Protein AF-A0A927U8P6-F1 (afdb_monomer_lite)

Foldseek 3Di:
DADPQLRDDDPPQQQADLQAGHGDDDDDDDDDDDDDDDDDPCPVVVVVVVCVVPPDDDDDDDDDDDDDDDDDDDDQDDQADPQPDLQSQLVVLCQCPDPPDDFAEFQLQPLPDAFDDQDQQDAADCQQVCQQLLNHDDDPAHHLLQFDWFKAWGAYPRPRWIWIKIFGAGPVLRDRQKIWTWTQDPVAIWIKIWGADSVRDTAKIWTDGANDDDDNPPRPADATWMFGDDRRHTQWIWGHDPNDIAIEGSHDNNLVSNCSYSCNVRYHYLVNDDPVVVVVVNVVSSRVSSSSVSCRVSVSPDWGKAKEKAFEAAPVRQGDWFWKKWKAFQVNPHTSDIDTAHPRRMDMGIGTAHQGFMKIWTGDPQWDIAIFGGFTGHRQHRYTYTFHHYTAGDDQFWAKEKEWEFAQQACDPVNQHGQGQAFKKKFKAAHHPPPPDDGPDIDTAHRRNMDIDTGGAHKIWIWIGGPQWFTDIDIDGTYRVPHYHYAYYHTYGQADAQKKKKKKWWAQPPQFKKKWKWKDDSPDIDIDIDVRQDDPQQKGWRFGGNGHGDITMIMRNHHDLNMKMWMKMFQCSCVVVVVQQDQRQQVGQIKMWMAHNVHTDDMGTQHHPGRARMFGAWMHHSNDIGGPGDGHTVVSCLVPPPPPVDPPSVVVVLVVVCVVDDDNVVSCVVCVVVFPDKFKFWDDPDPPDAIKIKIKTKHWDDDPPRWIKIKIWIWIWQQDPVPGIDDIDIDIDIGTDDDDDKFWFWDDDPNWIWTDIDGDQKTWIFTDDPRDTDQQIAIAHDPDPDGARDGPPDRDPPDDPPVCSVVRVVRTDGTDTDDPVVCVVVVVVD

pLDDT: mean 74.78, std 23.58, range [19.05, 98.75]

Radius of gyration: 33.32 Å; chains: 1; bounding box: 69×100×80 Å

Structure (mmCIF, N/CA/C/O backbone):
data_AF-A0A927U8P6-F1
#
_entry.id   AF-A0A927U8P6-F1
#
loop_
_atom_site.group_PDB
_atom_site.id
_atom_site.type_symbol
_atom_site.label_atom_id
_atom_site.label_alt_id
_atom_site.label_comp_id
_atom_site.label_asym_id
_atom_site.label_entity_id
_atom_site.label_seq_id
_atom_site.pdbx_PDB_ins_code
_atom_site.Cartn_x
_atom_site.Cartn_y
_atom_site.Cartn_z
_atom_site.occupancy
_atom_site.B_iso_or_equiv
_atom_site.auth_seq_id
_atom_site.auth_comp_id
_atom_site.auth_asym_id
_atom_site.auth_atom_id
_atom_site.pdbx_PDB_model_num
ATOM 1 N N . MET A 1 1 ? -8.344 13.159 -35.540 1.00 56.97 1 MET A N 1
ATOM 2 C CA . MET A 1 1 ? -7.577 14.109 -34.698 1.00 56.97 1 MET A CA 1
ATOM 3 C C . MET A 1 1 ? -6.263 14.497 -35.380 1.00 56.97 1 MET A C 1
ATOM 5 O O . MET A 1 1 ? -5.858 13.818 -36.327 1.00 56.97 1 MET A O 1
ATOM 9 N N . TYR A 1 2 ? -5.598 15.575 -34.954 1.00 58.34 2 TYR A N 1
ATOM 10 C CA . TYR A 1 2 ? -4.296 15.977 -35.505 1.00 58.34 2 TYR A CA 1
ATOM 11 C C . TYR A 1 2 ? -3.260 16.134 -34.399 1.00 58.34 2 TYR A C 1
ATOM 13 O O . TYR A 1 2 ? -3.566 16.566 -33.290 1.00 58.34 2 TYR A O 1
ATOM 21 N N . CYS A 1 3 ? -2.012 15.789 -34.698 1.00 52.09 3 CYS A N 1
ATOM 22 C CA . CYS A 1 3 ? -0.948 16.042 -33.747 1.00 52.09 3 CYS A CA 1
ATOM 23 C C . CYS A 1 3 ? -0.415 17.452 -33.926 1.00 52.09 3 CYS A C 1
ATOM 25 O O . CYS A 1 3 ? 0.186 17.761 -34.957 1.00 52.09 3 CYS A O 1
ATOM 27 N N . LYS A 1 4 ? -0.539 18.280 -32.890 1.00 48.00 4 LYS A N 1
ATOM 28 C CA . LYS A 1 4 ? 0.074 19.616 -32.854 1.00 48.00 4 LYS A CA 1
ATOM 29 C C . LYS A 1 4 ? 1.598 19.594 -32.981 1.00 48.00 4 LYS A C 1
ATOM 31 O O . LYS A 1 4 ? 2.191 20.590 -33.376 1.00 48.00 4 LYS A O 1
ATOM 36 N N . LYS A 1 5 ? 2.213 18.453 -32.669 1.00 43.34 5 LYS A N 1
ATOM 37 C CA . LYS A 1 5 ? 3.662 18.268 -32.575 1.00 43.34 5 LYS A CA 1
ATOM 38 C C . LYS A 1 5 ? 4.263 17.637 -33.834 1.00 43.34 5 LYS A C 1
ATOM 40 O O . LYS A 1 5 ? 5.223 18.170 -34.375 1.00 43.34 5 LYS A O 1
ATOM 45 N N . CYS A 1 6 ? 3.663 16.545 -34.325 1.00 50.97 6 CYS A N 1
ATOM 46 C CA . CYS A 1 6 ? 4.098 15.826 -35.530 1.00 50.97 6 CYS A CA 1
ATOM 47 C C . CYS A 1 6 ? 3.414 16.309 -36.829 1.00 50.97 6 CYS A C 1
ATOM 49 O O . CYS A 1 6 ? 3.871 16.013 -37.928 1.00 50.97 6 CYS A O 1
ATOM 51 N N . GLY A 1 7 ? 2.295 17.041 -36.735 1.00 49.44 7 GLY A N 1
ATOM 52 C CA . GLY A 1 7 ? 1.521 17.540 -37.883 1.00 49.44 7 GLY A CA 1
ATOM 53 C C . GLY A 1 7 ? 0.723 16.474 -38.650 1.00 49.44 7 GLY A C 1
ATOM 54 O O . GLY A 1 7 ? 0.033 16.798 -39.618 1.00 49.44 7 GLY A O 1
ATOM 55 N N . LYS A 1 8 ? 0.802 15.205 -38.237 1.00 56.25 8 LYS A N 1
ATOM 56 C CA . LYS A 1 8 ? 0.163 14.058 -38.892 1.00 56.25 8 LYS A CA 1
ATOM 57 C C . LYS A 1 8 ? -1.290 13.903 -38.428 1.00 56.25 8 LYS A C 1
ATOM 59 O O . LYS A 1 8 ? -1.623 14.193 -37.276 1.00 56.25 8 LYS A O 1
ATOM 64 N N . GLN A 1 9 ? -2.156 13.470 -39.342 1.00 65.38 9 GLN A N 1
ATOM 65 C CA . GLN A 1 9 ? -3.569 13.217 -39.064 1.00 65.38 9 GLN A CA 1
ATOM 66 C C . GLN A 1 9 ? -3.793 11.753 -38.715 1.00 65.38 9 GLN A C 1
ATOM 68 O O . GLN A 1 9 ? -3.277 10.863 -39.392 1.00 65.38 9 GLN A O 1
ATOM 73 N N . TYR A 1 10 ? -4.620 11.533 -37.703 1.00 62.50 10 TYR A N 1
ATOM 74 C CA . TYR A 1 10 ? -4.965 10.214 -37.203 1.00 62.50 10 TYR A CA 1
ATOM 75 C C . TYR A 1 10 ? -6.488 10.023 -37.173 1.00 62.50 10 TYR A C 1
ATOM 77 O O . TYR A 1 10 ? -7.231 11.010 -37.048 1.00 62.50 10 TYR A O 1
ATOM 85 N N . PRO A 1 11 ? -6.966 8.770 -37.289 1.00 63.88 11 PRO A N 1
ATOM 86 C CA . PRO A 1 11 ? -8.355 8.408 -37.019 1.00 63.88 11 PRO A CA 1
ATOM 87 C C . PRO A 1 11 ? -8.837 8.897 -35.637 1.00 63.88 11 PRO A C 1
ATOM 89 O O . PRO A 1 11 ? -8.037 9.210 -34.760 1.00 63.88 11 PRO A O 1
ATOM 92 N N . ASN A 1 12 ? -10.153 9.044 -35.458 1.00 51.56 12 ASN A N 1
ATOM 93 C CA . ASN A 1 12 ? -10.742 9.689 -34.269 1.00 51.56 12 ASN A CA 1
ATOM 94 C C . ASN A 1 12 ? -10.717 8.833 -32.990 1.00 51.56 12 ASN A C 1
ATOM 96 O O . ASN A 1 12 ? -11.132 9.305 -31.942 1.00 51.56 12 ASN A O 1
ATOM 100 N N . ASP A 1 13 ? -10.258 7.595 -33.078 1.00 54.25 13 ASP A N 1
ATOM 101 C CA . ASP A 1 13 ? -10.057 6.645 -31.984 1.00 54.25 13 ASP A CA 1
ATOM 102 C C . ASP A 1 13 ? -8.613 6.638 -31.455 1.00 54.25 13 ASP A C 1
ATOM 104 O O . ASP A 1 13 ? -8.357 6.111 -30.377 1.00 54.25 13 ASP A O 1
ATOM 108 N N . VAL A 1 14 ? -7.674 7.268 -32.167 1.00 46.75 14 VAL A N 1
ATOM 109 C CA . VAL A 1 14 ? -6.265 7.351 -31.764 1.00 46.75 14 VAL A CA 1
ATOM 110 C C . VAL A 1 14 ? -6.060 8.599 -30.909 1.00 46.75 14 VAL A C 1
ATOM 112 O O . VAL A 1 14 ? -6.163 9.710 -31.422 1.00 46.75 14 VAL A O 1
ATOM 115 N N . LYS A 1 15 ? -5.771 8.432 -29.613 1.00 48.88 15 LYS A N 1
ATOM 116 C CA . LYS A 1 15 ? -5.637 9.541 -28.646 1.00 48.88 15 LYS A CA 1
ATOM 117 C C . LYS A 1 15 ? -4.258 10.212 -28.641 1.00 48.88 15 LYS A C 1
ATOM 119 O O . LYS A 1 15 ? -4.151 11.356 -28.212 1.00 48.88 15 LYS A O 1
ATOM 124 N N . PHE A 1 16 ? -3.220 9.549 -29.161 1.00 46.66 16 PHE A N 1
ATOM 125 C CA . PHE A 1 16 ? -1.836 10.045 -29.197 1.00 46.66 16 PHE A CA 1
ATOM 126 C C . PHE A 1 16 ? -1.173 9.803 -30.568 1.00 46.66 16 PHE A C 1
ATOM 128 O O . PHE A 1 16 ? -1.483 8.839 -31.255 1.00 46.66 16 PHE A O 1
ATOM 135 N N . CYS A 1 17 ? -0.249 10.667 -31.008 1.00 50.19 17 CYS A N 1
ATOM 136 C CA . CYS A 1 17 ? 0.481 10.457 -32.275 1.00 50.19 17 CYS A CA 1
ATOM 137 C C . CYS A 1 17 ? 1.363 9.199 -32.170 1.00 50.19 17 CYS A C 1
ATOM 139 O O . CYS A 1 17 ? 2.323 9.214 -31.406 1.00 50.19 17 CYS A O 1
ATOM 141 N N . GLY A 1 18 ? 1.113 8.162 -32.978 1.00 44.88 18 GLY A N 1
ATOM 142 C CA . GLY A 1 18 ? 1.903 6.915 -32.982 1.00 44.88 18 GLY A CA 1
ATOM 143 C C . GLY A 1 18 ? 3.399 7.087 -33.305 1.00 44.88 18 GLY A C 1
ATOM 144 O O . GLY A 1 18 ? 4.202 6.201 -33.025 1.00 44.88 18 GLY A O 1
ATOM 145 N N . ASP A 1 19 ? 3.795 8.243 -33.846 1.00 50.22 19 ASP A N 1
ATOM 146 C CA . ASP A 1 19 ? 5.206 8.581 -34.069 1.00 50.22 19 ASP A CA 1
ATOM 147 C C . ASP A 1 19 ? 5.836 9.335 -32.881 1.00 50.22 19 ASP A C 1
ATOM 149 O O . ASP A 1 19 ? 7.020 9.164 -32.591 1.00 50.22 19 ASP A O 1
ATOM 153 N N . CYS A 1 20 ? 5.077 10.199 -32.192 1.00 42.50 20 CYS A N 1
ATOM 154 C CA . CYS A 1 20 ? 5.625 11.183 -31.247 1.00 42.50 20 CYS A CA 1
ATOM 155 C C . CYS A 1 20 ? 5.067 11.120 -29.820 1.00 42.50 20 CYS A C 1
ATOM 157 O O . CYS A 1 20 ? 5.555 11.852 -28.962 1.00 42.50 20 CYS A O 1
ATOM 159 N N . GLY A 1 21 ? 4.046 10.300 -29.577 1.00 42.56 21 GLY A N 1
ATOM 160 C CA . GLY A 1 21 ? 3.464 10.040 -28.262 1.00 42.56 21 GLY A CA 1
ATOM 161 C C . GLY A 1 21 ? 2.730 11.213 -27.613 1.00 42.56 21 GLY A C 1
ATOM 162 O O . GLY A 1 21 ? 2.592 11.212 -26.401 1.00 42.56 21 GLY A O 1
ATOM 163 N N . VAL A 1 22 ? 2.294 12.225 -28.373 1.00 44.09 22 VAL A N 1
ATOM 164 C CA . VAL A 1 22 ? 1.623 13.423 -27.819 1.00 44.09 22 VAL A CA 1
ATOM 165 C C . VAL A 1 22 ? 0.121 13.382 -28.046 1.00 44.09 22 VAL A C 1
ATOM 167 O O . VAL A 1 22 ? -0.271 12.931 -29.131 1.00 44.09 22 VAL A O 1
ATOM 170 N N . PRO A 1 23 ? -0.688 13.862 -27.072 1.00 43.22 23 PRO A N 1
ATOM 171 C CA . PRO A 1 23 ? -2.134 13.912 -27.194 1.00 43.22 23 PRO A CA 1
ATOM 172 C C . PRO A 1 23 ? -2.559 14.575 -28.499 1.00 43.22 23 PRO A C 1
ATOM 174 O O . PRO A 1 23 ? -2.016 15.602 -28.922 1.00 43.22 23 PRO A O 1
ATOM 177 N N . LEU A 1 24 ? -3.508 13.947 -29.173 1.00 50.47 24 LEU A N 1
ATOM 178 C CA . LEU A 1 24 ? -4.101 14.465 -30.389 1.00 50.47 24 LEU A CA 1
ATOM 179 C C . LEU A 1 24 ? -5.310 15.312 -29.989 1.00 50.47 24 LEU A C 1
ATOM 181 O O . LEU A 1 24 ? -6.199 14.838 -29.293 1.00 50.47 24 LEU A O 1
ATOM 185 N N . GLU A 1 25 ? -5.337 16.571 -30.417 1.00 47.31 25 GLU A N 1
ATOM 186 C CA . GLU A 1 25 ? -6.424 17.497 -30.085 1.00 47.31 25 GLU A CA 1
ATOM 187 C C . GLU A 1 25 ? -7.415 17.651 -31.253 1.00 47.31 25 GLU A C 1
ATOM 189 O O . GLU A 1 25 ? -7.104 17.347 -32.417 1.00 47.31 25 GLU A O 1
ATOM 194 N N . GLU A 1 26 ? -8.622 18.136 -30.947 1.00 45.25 26 GLU A N 1
ATOM 195 C CA . GLU A 1 26 ? -9.594 18.578 -31.951 1.00 45.25 26 GLU A CA 1
ATOM 196 C C . GLU A 1 26 ? -9.205 19.955 -32.531 1.00 45.25 26 GLU A C 1
ATOM 198 O O . GLU A 1 26 ? -8.632 20.805 -31.853 1.00 45.25 26 GLU A O 1
ATOM 203 N N . ASP A 1 27 ? -9.463 20.151 -33.829 1.00 39.69 27 ASP A N 1
ATOM 204 C CA . ASP A 1 27 ? -8.946 21.249 -34.661 1.00 39.69 27 ASP A CA 1
ATOM 205 C C . ASP A 1 27 ? -9.101 22.661 -34.049 1.00 39.69 27 ASP A C 1
ATOM 207 O O . ASP A 1 27 ? -10.192 23.236 -34.057 1.00 39.69 27 ASP A O 1
ATOM 211 N N . VAL A 1 28 ? -7.978 23.302 -33.685 1.00 31.88 28 VAL A N 1
ATOM 212 C CA . VAL A 1 28 ? -7.881 24.770 -33.574 1.00 31.88 28 VAL A CA 1
ATOM 213 C C . VAL A 1 28 ? -6.595 25.261 -34.246 1.00 31.88 28 VAL A C 1
ATOM 215 O O . VAL A 1 28 ? -5.476 25.032 -33.794 1.00 31.88 28 VAL A O 1
ATOM 218 N N . VAL A 1 29 ? -6.765 25.955 -35.372 1.00 33.97 29 VAL A N 1
ATOM 219 C CA . VAL A 1 29 ? -5.683 26.529 -36.179 1.00 33.97 29 VAL A CA 1
ATOM 220 C C . VAL A 1 29 ? -5.138 27.797 -35.515 1.00 33.97 29 VAL A C 1
ATOM 222 O O . VAL A 1 29 ? -5.852 28.793 -35.429 1.00 33.97 29 VAL A O 1
ATOM 225 N N . ALA A 1 30 ? -3.848 27.820 -35.168 1.00 24.55 30 ALA A N 1
ATOM 226 C CA . ALA A 1 30 ? -3.101 29.065 -34.982 1.00 24.55 30 ALA A CA 1
ATOM 227 C C . ALA A 1 30 ? -1.626 28.905 -35.387 1.00 24.55 30 ALA A C 1
ATOM 229 O O . ALA A 1 30 ? -0.916 28.009 -34.946 1.00 24.55 30 ALA A O 1
ATOM 230 N N . SER A 1 31 ? -1.178 29.792 -36.274 1.00 29.66 31 SER A N 1
ATOM 231 C CA . SER A 1 31 ? 0.186 29.899 -36.799 1.00 29.66 31 SER A CA 1
ATOM 232 C C . SER A 1 31 ? 1.056 30.834 -35.956 1.00 29.66 31 SER A C 1
ATOM 234 O O . SER A 1 31 ? 0.548 31.892 -35.581 1.00 29.66 31 SER A O 1
ATOM 236 N N . LYS A 1 32 ? 2.373 30.578 -35.851 1.00 24.12 32 LYS A N 1
ATOM 237 C CA . LYS A 1 32 ? 3.431 31.616 -35.953 1.00 24.12 32 LYS A CA 1
ATOM 238 C C . LYS A 1 32 ? 4.859 31.037 -36.049 1.00 24.12 32 LYS A C 1
ATOM 240 O O . LYS A 1 32 ? 5.194 30.056 -35.404 1.00 24.12 32 LYS A O 1
ATOM 245 N N . HIS A 1 33 ? 5.672 31.685 -36.893 1.00 20.81 33 HIS A N 1
ATOM 246 C CA . HIS A 1 33 ? 7.146 31.635 -36.964 1.00 20.81 33 HIS A CA 1
ATOM 247 C C . HIS A 1 33 ? 7.775 32.325 -35.726 1.00 20.81 33 HIS A C 1
ATOM 249 O O . HIS A 1 33 ? 7.096 33.151 -35.125 1.00 20.81 33 HIS A O 1
ATOM 255 N N . PHE A 1 34 ? 9.039 32.112 -35.315 1.00 19.98 34 PHE A N 1
ATOM 256 C CA . PHE A 1 34 ? 10.307 32.502 -35.986 1.00 19.98 34 PHE A CA 1
ATOM 257 C C . PHE A 1 34 ? 11.552 32.014 -35.158 1.00 19.98 34 PHE A C 1
ATOM 259 O O . PHE A 1 34 ? 11.358 31.180 -34.285 1.00 19.98 34 PHE A O 1
ATOM 266 N N . PRO A 1 35 ? 12.827 32.383 -35.457 1.00 30.12 35 PRO A N 1
ATOM 267 C CA . PRO A 1 35 ? 13.990 31.477 -35.461 1.00 30.12 35 PRO A CA 1
ATOM 268 C C . PRO A 1 35 ? 14.950 31.654 -34.258 1.00 30.12 35 PRO A C 1
ATOM 270 O O . PRO A 1 35 ? 14.860 32.653 -33.566 1.00 30.12 35 PRO A O 1
ATOM 273 N N . PHE A 1 36 ? 15.980 30.806 -34.112 1.00 19.05 36 PHE A N 1
ATOM 274 C CA . PHE A 1 36 ? 17.396 31.235 -34.098 1.00 19.05 36 PHE A CA 1
ATOM 275 C C . PHE A 1 36 ? 18.375 30.047 -34.088 1.00 19.05 36 PHE A C 1
ATOM 277 O O . PHE A 1 36 ? 18.051 28.930 -33.706 1.00 19.05 36 PHE A O 1
ATOM 284 N N . LYS A 1 37 ? 19.582 30.318 -34.593 1.00 27.33 37 LYS A N 1
ATOM 285 C CA . LYS A 1 37 ? 20.717 29.395 -34.717 1.00 27.33 37 LYS A CA 1
ATOM 286 C C . LYS A 1 37 ? 21.299 29.029 -33.354 1.00 27.33 37 LYS A C 1
ATOM 288 O O . LYS A 1 37 ? 21.588 29.931 -32.576 1.00 27.33 37 LYS A O 1
ATOM 293 N N . ILE A 1 38 ? 21.681 27.764 -33.193 1.00 21.92 38 ILE A N 1
ATOM 294 C CA . ILE A 1 38 ? 22.676 27.340 -32.206 1.00 21.92 38 ILE A CA 1
ATOM 295 C C . ILE A 1 38 ? 23.774 26.528 -32.906 1.00 21.92 38 ILE A C 1
ATOM 297 O O . ILE A 1 38 ? 23.523 25.670 -33.751 1.00 21.92 38 ILE A O 1
ATOM 301 N N . VAL A 1 39 ? 25.012 26.891 -32.582 1.00 27.94 39 VAL A N 1
ATOM 302 C CA . VAL A 1 39 ? 26.270 26.232 -32.937 1.00 27.94 39 VAL A CA 1
ATOM 303 C C . VAL A 1 39 ? 26.662 25.388 -31.737 1.00 27.94 39 VAL A C 1
ATOM 305 O O . VAL A 1 39 ? 27.003 25.998 -30.733 1.00 27.94 39 VAL A O 1
ATOM 308 N N . ILE A 1 40 ? 26.692 24.052 -31.810 1.00 28.41 40 ILE A N 1
ATOM 309 C CA . ILE A 1 40 ? 27.408 23.253 -30.796 1.00 28.41 40 ILE A CA 1
ATOM 310 C C . ILE A 1 40 ? 27.949 21.929 -31.392 1.00 28.41 40 ILE A C 1
ATOM 312 O O . ILE A 1 40 ? 27.232 21.233 -32.114 1.00 28.41 40 ILE A O 1
ATOM 316 N N . PRO A 1 41 ? 29.196 21.531 -31.064 1.00 33.25 41 PRO A N 1
ATOM 317 C CA . PRO A 1 41 ? 29.632 20.135 -31.051 1.00 33.25 41 PRO A CA 1
ATOM 318 C C . PRO A 1 41 ? 29.082 19.426 -29.786 1.00 33.25 41 PRO A C 1
ATOM 320 O O . PRO A 1 41 ? 29.772 19.349 -28.778 1.00 33.25 41 PRO A O 1
ATOM 323 N N . VAL A 1 42 ? 27.813 18.981 -29.797 1.00 30.67 42 VAL A N 1
ATOM 324 C CA . VAL A 1 42 ? 27.077 18.497 -28.587 1.00 30.67 42 VAL A CA 1
ATOM 325 C C . VAL A 1 42 ? 27.444 17.067 -28.179 1.00 30.67 42 VAL A C 1
ATOM 327 O O . VAL A 1 42 ? 27.310 16.671 -27.028 1.00 30.67 42 VAL A O 1
ATOM 330 N N . VAL A 1 43 ? 27.969 16.277 -29.110 1.00 37.56 43 VAL A N 1
ATOM 331 C CA . VAL A 1 43 ? 28.070 14.820 -28.951 1.00 37.56 43 VAL A CA 1
ATOM 332 C C . VAL A 1 43 ? 29.032 14.386 -27.829 1.00 37.56 43 VAL A C 1
ATOM 334 O O . VAL A 1 43 ? 28.854 13.318 -27.261 1.00 37.56 43 VAL A O 1
ATOM 337 N N . ALA A 1 44 ? 30.021 15.209 -27.463 1.00 34.69 44 ALA A N 1
ATOM 338 C CA . ALA A 1 44 ? 30.995 14.864 -26.422 1.00 34.69 44 ALA A CA 1
ATOM 339 C C . ALA A 1 44 ? 30.570 15.267 -24.994 1.00 34.69 44 ALA A C 1
ATOM 341 O O . ALA A 1 44 ? 31.029 14.648 -24.040 1.00 34.69 44 ALA A O 1
ATOM 342 N N . ALA A 1 45 ? 29.715 16.286 -24.832 1.00 36.44 45 ALA A N 1
ATOM 343 C CA . ALA A 1 45 ? 29.294 16.771 -23.512 1.00 36.44 45 ALA A CA 1
ATOM 344 C C . ALA A 1 45 ? 28.158 15.915 -22.929 1.00 36.44 45 ALA A C 1
ATOM 346 O O . ALA A 1 45 ? 28.249 15.496 -21.780 1.00 36.44 45 ALA A O 1
ATOM 347 N N . VAL A 1 46 ? 27.172 15.551 -23.756 1.00 43.00 46 VAL A N 1
ATOM 348 C CA . VAL A 1 46 ? 26.063 14.654 -23.371 1.00 43.00 46 VAL A CA 1
ATOM 349 C C . VAL A 1 46 ? 26.589 13.272 -22.954 1.00 43.00 46 VAL A C 1
ATOM 351 O O . VAL A 1 46 ? 26.122 12.679 -21.987 1.00 43.00 46 VAL A O 1
ATOM 354 N N . LEU A 1 47 ? 27.653 12.791 -23.608 1.00 38.66 47 LEU A N 1
ATOM 355 C CA . LEU A 1 47 ? 28.311 11.531 -23.249 1.00 38.66 47 LEU A CA 1
ATOM 356 C C . LEU A 1 47 ? 29.166 11.619 -21.974 1.00 38.66 47 LEU A C 1
ATOM 358 O O . LEU A 1 47 ? 29.312 10.617 -21.280 1.00 38.66 47 LEU A O 1
ATOM 362 N N . ALA A 1 48 ? 29.700 12.795 -21.625 1.00 36.53 48 ALA A N 1
ATOM 363 C CA . ALA A 1 48 ? 30.426 12.994 -20.368 1.00 36.53 48 ALA A CA 1
ATOM 364 C C . ALA A 1 48 ? 29.483 13.068 -19.150 1.00 36.53 48 ALA A C 1
ATOM 366 O O . ALA A 1 48 ? 29.864 12.623 -18.068 1.00 36.53 48 ALA A O 1
ATOM 367 N N . VAL A 1 49 ? 28.251 13.564 -19.325 1.00 37.34 49 VAL A N 1
ATOM 368 C CA . VAL A 1 49 ? 27.214 13.573 -18.274 1.00 37.34 49 VAL A CA 1
ATOM 369 C C . VAL A 1 49 ? 26.670 12.161 -18.015 1.00 37.34 49 VAL A C 1
ATOM 371 O O . VAL A 1 49 ? 26.529 11.775 -16.856 1.00 37.34 49 VAL A O 1
ATOM 374 N N . ALA A 1 50 ? 26.524 11.323 -19.052 1.00 34.62 50 ALA A N 1
ATOM 375 C CA . ALA A 1 50 ? 26.183 9.900 -18.895 1.00 34.62 50 ALA A CA 1
ATOM 376 C C . ALA A 1 50 ? 27.224 9.108 -18.068 1.00 34.62 50 ALA A C 1
ATOM 378 O O . ALA A 1 50 ? 26.880 8.149 -17.377 1.00 34.62 50 ALA A O 1
ATOM 379 N N . VAL A 1 51 ? 28.495 9.534 -18.077 1.00 33.84 51 VAL A N 1
ATOM 380 C CA . VAL A 1 51 ? 29.550 8.978 -17.206 1.00 33.84 51 VAL A CA 1
ATOM 381 C C . VAL A 1 51 ? 29.426 9.493 -15.764 1.00 33.84 51 VAL A C 1
ATOM 383 O O . VAL A 1 51 ? 29.805 8.781 -14.842 1.00 33.84 51 VAL A O 1
ATOM 386 N N . GLY A 1 52 ? 28.878 10.691 -15.543 1.00 27.03 52 GLY A N 1
ATOM 387 C CA . GLY A 1 52 ? 28.706 11.281 -14.210 1.00 27.03 52 GLY A CA 1
ATOM 388 C C . GLY A 1 52 ? 27.617 10.614 -13.366 1.00 27.03 52 GLY A C 1
ATOM 389 O O . GLY A 1 52 ? 27.799 10.478 -12.161 1.00 27.03 52 GLY A O 1
ATOM 390 N N . VAL A 1 53 ? 26.537 10.144 -13.999 1.00 32.03 53 VAL A N 1
ATOM 391 C CA . VAL A 1 53 ? 25.426 9.448 -13.317 1.00 32.03 53 VAL A CA 1
ATOM 392 C C . VAL A 1 53 ? 25.653 7.924 -13.262 1.00 32.03 53 VAL A C 1
ATOM 394 O O . VAL A 1 53 ? 25.197 7.262 -12.341 1.00 32.03 53 VAL A O 1
ATOM 397 N N . GLY A 1 54 ? 26.438 7.354 -14.188 1.00 28.44 54 GLY A N 1
ATOM 398 C CA . GLY A 1 54 ? 26.753 5.914 -14.235 1.00 28.44 54 GLY A CA 1
ATOM 399 C C . GLY A 1 54 ? 28.050 5.472 -13.534 1.00 28.44 54 GLY A C 1
ATOM 400 O O . GLY A 1 54 ? 28.379 4.284 -13.545 1.00 28.44 54 GLY A O 1
ATOM 401 N N . ALA A 1 55 ? 28.828 6.383 -12.942 1.00 27.72 55 ALA A N 1
ATOM 402 C CA . ALA A 1 55 ? 30.112 6.058 -12.312 1.00 27.72 55 ALA A CA 1
ATOM 403 C C . ALA A 1 55 ? 29.982 5.697 -10.821 1.00 27.72 55 ALA A C 1
ATOM 405 O O . ALA A 1 55 ? 30.569 6.363 -9.972 1.00 27.72 55 ALA A O 1
ATOM 406 N N . PHE A 1 56 ? 29.294 4.597 -10.500 1.00 32.22 56 PHE A N 1
ATOM 407 C CA . PHE A 1 56 ? 29.460 3.941 -9.191 1.00 32.22 56 PHE A CA 1
ATOM 408 C C . PHE A 1 56 ? 29.625 2.414 -9.215 1.00 32.22 56 PHE A C 1
ATOM 410 O O . PHE A 1 56 ? 29.641 1.789 -8.160 1.00 32.22 56 PHE A O 1
ATOM 417 N N . PHE A 1 57 ? 29.882 1.794 -10.373 1.00 30.66 57 PHE A N 1
ATOM 418 C CA . PHE A 1 57 ? 30.139 0.348 -10.431 1.00 30.66 57 PHE A CA 1
ATOM 419 C C . PHE A 1 57 ? 31.383 0.001 -11.253 1.00 30.66 57 PHE A C 1
ATOM 421 O O . PHE A 1 57 ? 31.333 -0.218 -12.459 1.00 30.66 57 PHE A O 1
ATOM 428 N N . PHE A 1 58 ? 32.529 -0.104 -10.575 1.00 24.80 58 PHE A N 1
ATOM 429 C CA . PHE A 1 58 ? 33.693 -0.830 -11.089 1.00 24.80 58 PHE A CA 1
ATOM 430 C C . PHE A 1 58 ? 33.862 -2.135 -10.300 1.00 24.80 58 PHE A C 1
ATOM 432 O O . PHE A 1 58 ? 34.386 -2.122 -9.187 1.00 24.80 58 PHE A O 1
ATOM 439 N N . ILE A 1 59 ? 33.480 -3.274 -10.890 1.00 31.16 59 ILE A N 1
ATOM 440 C CA . ILE A 1 59 ? 33.816 -4.605 -10.360 1.00 31.16 59 ILE A CA 1
ATOM 441 C C . ILE A 1 59 ? 35.128 -5.112 -10.974 1.00 31.16 59 ILE A C 1
ATOM 443 O O . ILE A 1 59 ? 35.399 -5.022 -12.173 1.00 31.16 59 ILE A O 1
ATOM 447 N N . LYS A 1 60 ? 35.966 -5.659 -10.092 1.00 27.89 60 LYS A N 1
ATOM 448 C CA . LYS A 1 60 ? 37.221 -6.359 -10.373 1.00 27.89 60 LYS A CA 1
ATOM 449 C C . LYS A 1 60 ? 36.926 -7.771 -10.899 1.00 27.89 60 LYS A C 1
ATOM 451 O O . LYS A 1 60 ? 36.220 -8.527 -10.245 1.00 27.89 60 LYS A O 1
ATOM 456 N N . LYS A 1 61 ? 37.549 -8.144 -12.023 1.00 26.41 61 LYS A N 1
ATOM 457 C CA . LYS A 1 61 ? 37.543 -9.506 -12.591 1.00 26.41 61 LYS A CA 1
ATOM 458 C C . LYS A 1 61 ? 37.998 -10.577 -11.585 1.00 26.41 61 LYS A C 1
ATOM 460 O O . LYS A 1 61 ? 39.084 -10.450 -11.014 1.00 26.41 61 LYS A O 1
ATOM 465 N N . GLY A 1 62 ? 37.219 -11.652 -11.475 1.00 24.45 62 GLY A N 1
ATOM 466 C CA . GLY A 1 62 ? 37.613 -12.961 -10.945 1.00 24.45 62 GLY A CA 1
ATOM 467 C C . GLY A 1 62 ? 37.318 -14.046 -11.989 1.00 24.45 62 GLY A C 1
ATOM 468 O O . GLY A 1 62 ? 36.309 -13.958 -12.678 1.00 24.45 62 GLY A O 1
ATOM 469 N N . ASP A 1 63 ? 38.244 -14.994 -12.148 1.00 23.81 63 ASP A N 1
ATOM 470 C CA . ASP A 1 63 ? 38.322 -15.963 -13.252 1.00 23.81 63 ASP A CA 1
ATOM 471 C C . ASP A 1 63 ? 37.174 -16.993 -13.315 1.00 23.81 63 ASP A C 1
ATOM 473 O O . ASP A 1 63 ? 36.702 -17.504 -12.298 1.00 23.81 63 ASP A O 1
ATOM 477 N N . GLU A 1 64 ? 36.812 -17.333 -14.557 1.00 26.03 64 GLU A N 1
ATOM 478 C CA . GLU A 1 64 ? 35.819 -18.320 -15.000 1.00 26.03 64 GLU A CA 1
ATOM 479 C C . GLU A 1 64 ? 36.158 -19.772 -14.617 1.00 26.03 64 GLU A C 1
ATOM 481 O O . GLU A 1 64 ? 37.312 -20.200 -14.680 1.00 26.03 64 GLU A O 1
ATOM 486 N N . THR A 1 65 ? 35.114 -20.586 -14.407 1.00 22.91 65 THR A N 1
ATOM 487 C CA . THR A 1 65 ? 35.097 -21.970 -14.917 1.00 22.91 65 THR A CA 1
ATOM 488 C C . THR A 1 65 ? 33.708 -22.344 -15.447 1.00 22.91 65 THR A C 1
ATOM 490 O O . THR A 1 65 ? 32.708 -22.217 -14.750 1.00 22.91 65 THR A O 1
ATOM 493 N N . ASP A 1 66 ? 33.696 -22.815 -16.697 1.00 26.02 66 ASP A N 1
ATOM 494 C CA . ASP A 1 66 ? 32.556 -23.248 -17.511 1.00 26.02 66 ASP A CA 1
ATOM 49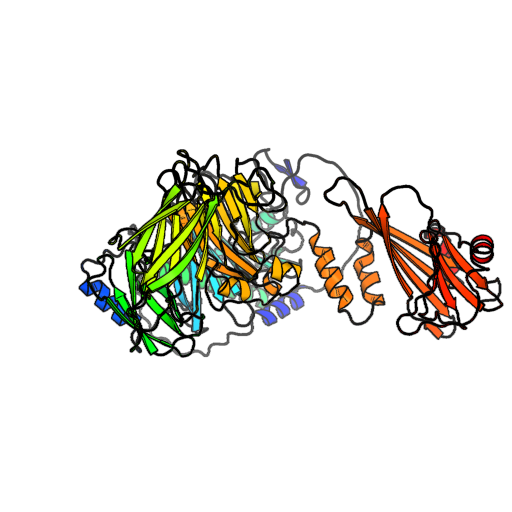5 C C . ASP A 1 66 ? 31.663 -24.332 -16.884 1.00 26.02 66 ASP A C 1
ATOM 497 O O . ASP A 1 66 ? 32.168 -25.332 -16.360 1.00 26.02 66 ASP A O 1
ATOM 501 N N . LYS A 1 67 ? 30.349 -24.228 -17.147 1.00 24.44 67 LYS A N 1
ATOM 502 C CA . LYS A 1 67 ? 29.496 -25.330 -17.644 1.00 24.44 67 LYS A CA 1
ATOM 503 C C . LYS A 1 67 ? 28.163 -24.794 -18.189 1.00 24.44 67 LYS A C 1
ATOM 505 O O . LYS A 1 67 ? 27.378 -24.215 -17.453 1.00 24.44 67 LYS A O 1
ATOM 510 N N . LYS A 1 68 ? 27.924 -25.029 -19.483 1.00 24.53 68 LYS A N 1
ATOM 511 C CA . LYS A 1 68 ? 26.642 -24.830 -20.174 1.00 24.53 68 LYS A CA 1
ATOM 512 C C . LYS A 1 68 ? 25.741 -26.045 -19.968 1.00 24.53 68 LYS A C 1
ATOM 514 O O . LYS A 1 68 ? 26.208 -27.149 -20.229 1.00 24.53 68 LYS A O 1
ATOM 519 N N . ASP A 1 69 ? 24.474 -25.816 -19.642 1.00 24.14 69 ASP A N 1
ATOM 520 C CA . ASP A 1 69 ? 23.364 -26.702 -20.003 1.00 24.14 69 ASP A CA 1
ATOM 521 C C . ASP A 1 69 ? 22.147 -25.829 -20.368 1.00 24.14 69 ASP A C 1
ATOM 523 O O . ASP A 1 69 ? 21.597 -25.112 -19.535 1.00 24.14 69 ASP A O 1
ATOM 527 N N . GLU A 1 70 ? 21.769 -25.848 -21.650 1.00 26.27 70 GLU A N 1
ATOM 528 C CA . GLU A 1 70 ? 20.524 -25.269 -22.165 1.00 26.27 70 GLU A CA 1
ATOM 529 C C . GLU A 1 70 ? 19.356 -26.173 -21.760 1.00 26.27 70 GLU A C 1
ATOM 531 O O . GLU A 1 70 ? 19.310 -27.339 -22.157 1.00 26.27 70 GLU A O 1
ATOM 536 N N . THR A 1 71 ? 18.378 -25.630 -21.033 1.00 22.80 71 THR A N 1
ATOM 537 C CA . THR A 1 71 ? 17.086 -26.300 -20.843 1.00 22.80 71 THR A CA 1
ATOM 538 C C . THR A 1 71 ? 15.973 -25.323 -21.193 1.00 22.80 71 THR A C 1
ATOM 540 O O . THR A 1 71 ? 15.791 -24.301 -20.543 1.00 22.80 71 THR A O 1
ATOM 543 N N . THR A 1 72 ? 15.256 -25.626 -22.270 1.00 26.14 72 THR A N 1
ATOM 544 C CA . THR A 1 72 ? 14.010 -24.963 -22.656 1.00 26.14 72 THR A CA 1
ATOM 545 C C . THR A 1 72 ? 12.909 -25.464 -21.726 1.00 26.14 72 THR A C 1
ATOM 547 O O . THR A 1 72 ? 12.609 -26.656 -21.729 1.00 26.14 72 THR A O 1
ATOM 550 N N . VAL A 1 73 ? 12.327 -24.576 -20.918 1.00 26.66 73 VAL A N 1
ATOM 551 C CA . VAL A 1 73 ? 11.184 -24.900 -20.052 1.00 26.66 73 VAL A CA 1
ATOM 552 C C . VAL A 1 73 ? 9.952 -24.194 -20.603 1.00 26.66 73 VAL A C 1
ATOM 554 O O . VAL A 1 73 ? 9.809 -22.979 -20.517 1.00 26.66 73 VAL A O 1
ATOM 557 N N . THR A 1 74 ? 9.082 -24.983 -21.222 1.00 33.06 74 THR A N 1
ATOM 558 C CA . THR A 1 74 ? 7.689 -24.637 -21.492 1.00 33.06 74 THR A CA 1
ATOM 559 C C . THR A 1 74 ? 6.847 -25.406 -20.487 1.00 33.06 74 THR A C 1
ATOM 561 O O . THR A 1 74 ? 6.529 -26.557 -20.756 1.00 33.06 74 THR A O 1
ATOM 564 N N . ASP A 1 75 ? 6.509 -24.795 -19.357 1.00 25.86 75 ASP A N 1
ATOM 565 C CA . ASP A 1 75 ? 5.464 -25.292 -18.461 1.00 25.86 75 ASP A CA 1
ATOM 566 C C . ASP A 1 75 ? 4.655 -24.091 -17.946 1.00 25.86 75 ASP A C 1
ATOM 568 O O . ASP A 1 75 ? 5.209 -23.028 -17.653 1.00 25.86 75 ASP A O 1
ATOM 572 N N . GLU A 1 76 ? 3.329 -24.236 -17.937 1.00 30.20 76 GLU A N 1
ATOM 573 C CA . GLU A 1 76 ? 2.390 -23.294 -17.322 1.00 30.20 76 GLU A CA 1
ATOM 574 C C . GLU A 1 76 ? 2.722 -23.178 -15.828 1.00 30.20 76 GLU A C 1
ATOM 576 O O . GLU A 1 76 ? 2.686 -24.169 -15.100 1.00 30.20 76 GLU A O 1
ATOM 581 N N . VAL A 1 77 ? 3.083 -21.975 -15.376 1.00 30.94 77 VAL A N 1
ATOM 582 C CA . VAL A 1 77 ? 3.417 -21.717 -13.973 1.00 30.94 77 VAL A CA 1
ATOM 583 C C . VAL A 1 77 ? 2.126 -21.409 -13.218 1.00 30.94 77 VAL A C 1
ATOM 585 O O . VAL A 1 77 ? 1.559 -20.329 -13.354 1.00 30.94 77 VAL A O 1
ATOM 588 N N . THR A 1 78 ? 1.656 -22.367 -12.424 1.00 28.72 78 THR A N 1
ATOM 589 C CA . THR A 1 78 ? 0.726 -22.131 -11.312 1.00 28.72 78 THR A CA 1
ATOM 590 C C . THR A 1 78 ? 1.516 -21.576 -10.124 1.00 28.72 78 THR A C 1
ATOM 592 O O . THR A 1 78 ? 2.398 -22.260 -9.608 1.00 28.72 78 THR A O 1
ATOM 595 N N . TYR A 1 79 ? 1.226 -20.338 -9.706 1.00 44.62 79 TYR A N 1
ATOM 596 C CA . TYR A 1 79 ? 1.941 -19.600 -8.647 1.00 44.62 79 TYR A CA 1
ATOM 597 C C . TYR A 1 79 ? 1.434 -19.907 -7.235 1.00 44.62 79 TYR A C 1
ATOM 599 O O . TYR A 1 79 ? 1.212 -19.000 -6.440 1.00 44.62 79 TYR A O 1
ATOM 607 N N . GLU A 1 80 ? 1.261 -21.180 -6.904 1.00 41.59 80 GLU A N 1
ATOM 608 C CA . GLU A 1 80 ? 0.885 -21.580 -5.550 1.00 41.59 80 GLU A CA 1
ATOM 609 C C . GLU A 1 80 ? 1.773 -22.736 -5.108 1.00 41.59 80 GLU A C 1
ATOM 611 O O . GLU A 1 80 ? 1.715 -23.844 -5.646 1.00 41.59 80 GLU A O 1
ATOM 616 N N . GLN A 1 81 ? 2.632 -22.473 -4.124 1.00 44.97 81 GLN A N 1
ATOM 617 C CA . GLN A 1 81 ? 3.273 -23.542 -3.380 1.00 44.97 81 GLN A CA 1
ATOM 618 C C . GLN A 1 81 ? 2.219 -24.085 -2.409 1.00 44.97 81 GLN A C 1
ATOM 620 O O . GLN A 1 81 ? 1.907 -23.455 -1.403 1.00 44.97 81 GLN A O 1
ATOM 625 N N . GLU A 1 82 ? 1.623 -25.232 -2.734 1.00 46.25 82 GLU A N 1
ATOM 626 C CA . GLU A 1 82 ? 0.688 -25.927 -1.843 1.00 46.25 82 GLU A CA 1
ATOM 627 C C . GLU A 1 82 ? 1.469 -26.411 -0.603 1.00 46.25 82 GLU A C 1
ATOM 629 O O . GLU A 1 82 ? 2.136 -27.450 -0.625 1.00 46.25 82 GLU A O 1
ATOM 634 N N . ILE A 1 83 ? 1.452 -25.631 0.480 1.00 58.78 83 ILE A N 1
ATOM 635 C CA . ILE A 1 83 ? 2.084 -26.018 1.746 1.00 58.78 83 ILE A CA 1
ATOM 636 C C . ILE A 1 83 ? 1.220 -27.118 2.372 1.00 58.78 83 ILE A C 1
ATOM 638 O O . ILE A 1 83 ? 0.114 -26.875 2.850 1.00 58.78 83 ILE A O 1
ATOM 642 N N . SER A 1 84 ? 1.705 -28.362 2.321 1.00 58.69 84 SER A N 1
ATOM 643 C CA . SER A 1 84 ? 0.865 -29.550 2.532 1.00 58.69 84 SER A CA 1
ATOM 644 C C . SER A 1 84 ? 0.549 -29.850 4.003 1.00 58.69 84 SER A C 1
ATOM 646 O O . SER A 1 84 ? -0.360 -30.633 4.298 1.00 58.69 84 SER A O 1
ATOM 648 N N . SER A 1 85 ? 1.287 -29.246 4.945 1.00 73.12 85 SER A N 1
ATOM 649 C CA . SER A 1 85 ? 1.052 -29.416 6.382 1.00 73.12 85 SER A CA 1
ATOM 650 C C . SER A 1 85 ? 1.570 -28.257 7.242 1.00 73.12 85 SER A C 1
ATOM 652 O O . SER A 1 85 ? 2.554 -27.598 6.914 1.00 73.12 85 SER A O 1
ATOM 654 N N . THR A 1 86 ? 0.953 -28.061 8.410 1.00 76.62 86 THR A N 1
ATOM 655 C CA . THR A 1 86 ? 1.306 -26.997 9.367 1.00 76.62 86 THR A CA 1
ATOM 656 C C . THR A 1 86 ? 2.738 -27.108 9.910 1.00 76.62 86 THR A C 1
ATOM 658 O O . THR A 1 86 ? 3.359 -26.096 10.210 1.00 76.62 86 THR A O 1
ATOM 661 N N . ASN A 1 87 ? 3.296 -28.324 9.996 1.00 82.56 87 ASN A N 1
ATOM 662 C CA . ASN A 1 87 ? 4.687 -28.521 10.424 1.00 82.56 87 ASN A CA 1
ATOM 663 C C . ASN A 1 87 ? 5.690 -28.054 9.358 1.00 82.56 87 ASN A C 1
ATOM 665 O O . ASN A 1 87 ? 6.705 -27.465 9.706 1.00 82.56 87 ASN A O 1
ATOM 669 N N . GLU A 1 88 ? 5.401 -28.289 8.073 1.00 87.62 88 GLU A N 1
ATOM 670 C CA . GLU A 1 88 ? 6.245 -27.800 6.972 1.00 87.62 88 GLU A CA 1
ATOM 671 C C . GLU A 1 88 ? 6.249 -26.268 6.926 1.00 87.62 88 GLU A C 1
ATOM 673 O O . GLU A 1 88 ? 7.299 -25.666 6.710 1.00 87.62 88 GLU A O 1
ATOM 678 N N . LEU A 1 89 ? 5.099 -25.639 7.200 1.00 91.25 89 LEU A N 1
ATOM 679 C CA . LEU A 1 89 ? 4.993 -24.185 7.315 1.00 91.25 89 LEU A CA 1
ATOM 680 C C . LEU A 1 89 ? 5.853 -23.636 8.463 1.00 91.25 89 LEU A C 1
ATOM 682 O O . LEU A 1 89 ? 6.599 -22.680 8.264 1.00 91.25 89 LEU A O 1
ATOM 686 N N . ALA A 1 90 ? 5.773 -24.247 9.650 1.00 93.12 90 ALA A N 1
ATOM 687 C CA . ALA A 1 90 ? 6.565 -23.838 10.810 1.00 93.12 90 ALA A CA 1
ATOM 688 C C . ALA A 1 90 ? 8.077 -23.987 10.557 1.00 93.12 90 ALA A C 1
ATOM 690 O O . ALA A 1 90 ? 8.839 -23.060 10.825 1.00 93.12 90 ALA A O 1
ATOM 691 N N . ASP A 1 91 ? 8.512 -25.112 9.976 1.00 92.69 91 ASP A N 1
ATOM 692 C CA . ASP A 1 91 ? 9.920 -25.342 9.624 1.00 92.69 91 ASP A CA 1
ATOM 693 C C . ASP A 1 91 ? 10.422 -24.316 8.589 1.00 92.69 91 ASP A C 1
ATOM 695 O O . ASP A 1 91 ? 11.542 -23.809 8.706 1.00 92.69 91 ASP A O 1
ATOM 699 N N . LEU A 1 92 ? 9.591 -23.970 7.598 1.00 93.88 92 LEU A N 1
ATOM 700 C CA . LEU A 1 92 ? 9.911 -22.948 6.602 1.00 93.88 92 LEU A CA 1
ATOM 701 C C . LEU A 1 92 ? 10.051 -21.564 7.246 1.00 93.88 92 LEU A C 1
ATOM 703 O O . LEU A 1 92 ? 11.071 -20.908 7.045 1.00 93.88 92 LEU A O 1
ATOM 707 N N . ILE A 1 93 ? 9.088 -21.137 8.066 1.00 96.31 93 ILE A N 1
ATOM 708 C CA . ILE A 1 93 ? 9.139 -19.839 8.761 1.00 96.31 93 ILE A CA 1
ATOM 709 C C . ILE A 1 93 ? 10.348 -19.774 9.703 1.00 96.31 93 ILE A C 1
ATOM 711 O O . ILE A 1 93 ? 11.068 -18.773 9.720 1.00 96.31 93 ILE A O 1
ATOM 715 N N . ALA A 1 94 ? 10.637 -20.848 10.441 1.00 95.69 94 ALA A N 1
ATOM 716 C CA . ALA A 1 94 ? 11.825 -20.924 11.287 1.00 95.69 94 ALA A CA 1
ATOM 717 C C . ALA A 1 94 ? 13.123 -20.798 10.471 1.00 95.69 94 ALA A C 1
ATOM 719 O O . ALA A 1 94 ? 14.057 -20.121 10.902 1.00 95.69 94 ALA A O 1
ATOM 720 N N . SER A 1 95 ? 13.179 -21.401 9.278 1.00 94.69 95 SER A N 1
ATOM 721 C CA . SER A 1 95 ? 14.309 -21.250 8.358 1.00 94.69 95 SER A CA 1
ATOM 722 C C . SER A 1 95 ? 14.458 -19.807 7.871 1.00 94.69 95 SER A C 1
ATOM 724 O O . SER A 1 95 ? 15.575 -19.291 7.897 1.00 94.69 95 SER A O 1
ATOM 726 N N . LEU A 1 96 ? 13.359 -19.153 7.468 1.00 95.56 96 LEU A N 1
ATOM 727 C CA . LEU A 1 96 ? 13.344 -17.764 6.982 1.00 95.56 96 LEU A CA 1
ATOM 728 C C . LEU A 1 96 ? 13.814 -16.755 8.041 1.00 95.56 96 LEU A C 1
ATOM 730 O O . LEU A 1 96 ? 14.397 -15.736 7.700 1.00 95.56 96 LEU A O 1
ATOM 734 N N . ASN A 1 97 ? 13.590 -17.032 9.326 1.00 96.38 97 ASN A N 1
ATOM 735 C CA . ASN A 1 97 ? 13.955 -16.125 10.422 1.00 96.38 97 ASN A CA 1
ATOM 736 C C . ASN A 1 97 ? 15.221 -16.560 11.182 1.00 96.38 97 ASN A C 1
ATOM 738 O O . ASN A 1 97 ? 15.521 -16.043 12.260 1.00 96.38 97 ASN A O 1
ATOM 742 N N . SER A 1 98 ? 15.969 -17.530 10.653 1.00 95.31 98 SER A N 1
ATOM 743 C CA . SER A 1 98 ? 17.226 -17.973 11.258 1.00 95.31 98 SER A CA 1
ATOM 744 C C . SER A 1 98 ? 18.357 -16.965 11.020 1.00 95.31 98 SER A C 1
ATOM 746 O O . SER A 1 98 ? 18.358 -16.225 10.040 1.00 95.31 98 SER A O 1
ATOM 748 N N . SER A 1 99 ? 19.378 -16.962 11.884 1.00 90.50 99 SER A N 1
ATOM 749 C CA . SER A 1 99 ? 20.555 -16.092 11.712 1.00 90.50 99 SER A CA 1
ATOM 750 C C . SER A 1 99 ? 21.362 -16.376 10.443 1.00 90.50 99 SER A C 1
ATOM 752 O O . SER A 1 99 ? 22.154 -15.534 10.030 1.00 90.50 99 SER A O 1
ATOM 754 N N . ASP A 1 100 ? 21.188 -17.568 9.871 1.00 90.88 100 ASP A N 1
ATOM 755 C CA . ASP A 1 100 ? 21.892 -18.040 8.679 1.00 90.88 100 ASP A CA 1
ATOM 756 C C . ASP A 1 100 ? 21.039 -17.860 7.409 1.00 90.88 100 ASP A C 1
ATOM 758 O O . ASP A 1 100 ? 21.462 -18.258 6.323 1.00 90.88 100 ASP A O 1
ATOM 762 N N . TYR A 1 101 ? 19.830 -17.296 7.533 1.00 90.56 101 TYR A N 1
ATOM 763 C CA . TYR A 1 101 ? 18.970 -17.041 6.389 1.00 90.56 101 TYR A CA 1
ATOM 764 C C . TYR A 1 101 ? 19.545 -15.934 5.509 1.00 90.56 101 TYR A C 1
ATOM 766 O O . TYR A 1 101 ? 19.765 -14.803 5.946 1.00 90.56 101 TYR A O 1
ATOM 774 N N . GLU A 1 102 ? 19.707 -16.252 4.230 1.00 89.19 102 GLU A N 1
ATOM 775 C CA . GLU A 1 102 ? 20.025 -15.282 3.197 1.00 89.19 102 GLU A CA 1
ATOM 776 C C . GLU A 1 102 ? 18.858 -15.207 2.215 1.00 89.19 102 GLU A C 1
ATOM 778 O O . GLU A 1 102 ? 18.505 -16.190 1.562 1.00 89.19 102 GLU A O 1
ATOM 783 N N . MET A 1 103 ? 18.261 -14.018 2.112 1.00 89.50 103 MET A N 1
ATOM 784 C CA . MET A 1 103 ? 17.261 -13.717 1.089 1.00 89.50 103 MET A CA 1
ATOM 785 C C . MET A 1 103 ? 17.819 -14.036 -0.301 1.00 89.50 103 MET A C 1
ATOM 787 O O . MET A 1 103 ? 18.983 -13.737 -0.580 1.00 89.50 103 MET A O 1
ATOM 791 N N . ALA A 1 104 ? 16.971 -14.585 -1.175 1.00 92.56 104 ALA A N 1
ATOM 792 C CA . ALA A 1 104 ? 17.318 -14.841 -2.567 1.00 92.56 104 ALA A CA 1
ATOM 793 C C . ALA A 1 104 ? 17.961 -13.601 -3.206 1.00 92.56 104 ALA A C 1
ATOM 795 O O . ALA A 1 104 ? 17.445 -12.485 -3.090 1.00 92.56 104 ALA A O 1
ATOM 796 N N . THR A 1 105 ? 19.108 -13.802 -3.853 1.00 95.25 105 THR A N 1
ATOM 797 C CA . THR A 1 105 ? 19.889 -12.724 -4.457 1.00 95.25 105 THR A CA 1
ATOM 798 C C . THR A 1 105 ? 19.739 -12.714 -5.972 1.00 95.25 105 THR A C 1
ATOM 800 O O . THR A 1 105 ? 19.527 -13.752 -6.600 1.00 95.25 105 THR A O 1
ATOM 803 N N . ILE A 1 106 ? 19.877 -11.534 -6.570 1.00 95.81 106 ILE A N 1
ATOM 804 C CA . ILE A 1 106 ? 19.934 -11.355 -8.019 1.00 95.81 106 ILE A CA 1
ATOM 805 C C . ILE A 1 106 ? 21.111 -10.457 -8.389 1.00 95.81 106 ILE A C 1
ATOM 807 O O . ILE A 1 106 ? 21.256 -9.348 -7.877 1.00 95.81 106 ILE A O 1
ATOM 811 N N . ASP A 1 107 ? 21.951 -10.937 -9.302 1.00 94.25 107 ASP A N 1
ATOM 812 C CA . ASP A 1 107 ? 22.879 -10.088 -10.046 1.00 94.25 107 ASP A CA 1
ATOM 813 C C . ASP A 1 107 ? 22.197 -9.681 -11.354 1.00 94.25 107 ASP A C 1
ATOM 815 O O . ASP A 1 107 ? 22.181 -10.434 -12.330 1.00 94.25 107 ASP A O 1
ATOM 819 N N . VAL A 1 108 ? 21.576 -8.498 -11.341 1.00 93.00 108 VAL A N 1
ATOM 820 C CA . VAL A 1 108 ? 20.770 -7.989 -12.459 1.00 93.00 108 VAL A CA 1
ATOM 821 C C . VAL A 1 108 ? 21.600 -7.946 -13.745 1.00 93.00 108 VAL A C 1
ATOM 823 O O . VAL A 1 108 ? 21.126 -8.355 -14.802 1.00 93.00 108 VAL A O 1
ATOM 826 N N . PHE A 1 109 ? 22.870 -7.548 -13.669 1.00 91.75 109 PHE A N 1
ATOM 827 C CA . PHE A 1 109 ? 23.710 -7.318 -14.847 1.00 91.75 109 PHE A CA 1
ATOM 828 C C . PHE A 1 109 ? 24.695 -8.457 -15.151 1.00 91.75 109 PHE A C 1
ATOM 830 O O . PHE A 1 109 ? 25.556 -8.290 -16.020 1.00 91.75 109 PHE A O 1
ATOM 837 N N . ALA A 1 110 ? 24.567 -9.616 -14.494 1.00 92.88 110 ALA A N 1
ATOM 838 C CA . ALA A 1 110 ? 25.369 -10.800 -14.800 1.00 92.88 110 ALA A CA 1
ATOM 839 C C . ALA A 1 110 ? 25.290 -11.158 -16.294 1.00 92.88 110 ALA A C 1
ATOM 841 O O . ALA A 1 110 ? 24.199 -11.259 -16.852 1.00 92.88 110 ALA A O 1
ATOM 842 N N . GLU A 1 111 ? 26.435 -11.388 -16.944 1.00 95.88 111 GLU A N 1
ATOM 843 C CA . GLU A 1 111 ? 26.528 -11.641 -18.392 1.00 95.88 111 GLU A CA 1
ATOM 844 C C . GLU A 1 111 ? 26.113 -13.078 -18.797 1.00 95.88 111 GLU A C 1
ATOM 846 O O . GLU A 1 111 ? 26.893 -13.828 -19.385 1.00 95.88 111 GLU A O 1
ATOM 851 N N . ASN A 1 112 ? 24.880 -13.474 -18.482 1.00 96.44 112 ASN A N 1
ATOM 852 C CA . ASN A 1 112 ? 24.315 -14.800 -18.764 1.00 96.44 112 ASN A CA 1
ATOM 853 C C . ASN A 1 112 ? 23.700 -14.923 -20.171 1.00 96.44 112 ASN A C 1
ATOM 855 O O . ASN A 1 112 ? 23.547 -16.027 -20.697 1.00 96.44 112 ASN A O 1
ATOM 859 N N . TYR A 1 113 ? 23.357 -13.794 -20.787 1.00 97.19 113 TYR A N 1
ATOM 860 C CA . TYR A 1 113 ? 22.659 -13.677 -22.063 1.00 97.19 113 TYR A CA 1
ATOM 861 C C . TYR A 1 113 ? 23.437 -12.784 -23.034 1.00 97.19 113 TYR A C 1
ATOM 863 O O . TYR A 1 113 ? 24.292 -11.977 -22.657 1.00 97.19 113 TYR A O 1
ATOM 871 N N . SER A 1 114 ? 23.155 -12.943 -24.325 1.00 95.62 114 SER A N 1
ATOM 872 C CA . SER A 1 114 ? 23.772 -12.162 -25.400 1.00 95.62 114 SER A CA 1
ATOM 873 C C . SER A 1 114 ? 22.690 -11.530 -26.275 1.00 95.62 114 SER A C 1
ATOM 875 O O . SER A 1 114 ? 21.697 -12.207 -26.548 1.00 95.62 114 SER A O 1
ATOM 877 N N . PRO A 1 115 ? 22.877 -10.278 -26.733 1.00 95.88 115 PRO A N 1
ATOM 878 C CA . PRO A 1 115 ? 22.012 -9.680 -27.743 1.00 95.88 115 PRO A CA 1
ATOM 879 C C . PRO A 1 115 ? 21.969 -10.516 -29.023 1.00 95.88 115 PRO A C 1
ATOM 881 O O . PRO A 1 115 ? 22.912 -11.259 -29.325 1.00 95.88 115 PRO A O 1
ATOM 884 N N . ALA A 1 116 ? 20.899 -10.357 -29.797 1.00 95.62 116 ALA A N 1
ATOM 885 C CA . ALA A 1 116 ? 20.867 -10.851 -31.167 1.00 95.62 116 ALA A CA 1
ATOM 886 C C . ALA A 1 116 ? 21.870 -10.089 -32.052 1.00 95.62 116 ALA A C 1
ATOM 888 O O . ALA A 1 116 ? 22.377 -9.024 -31.689 1.00 95.62 116 ALA A O 1
ATOM 889 N N . ASP A 1 117 ? 22.142 -10.625 -33.244 1.00 94.25 117 ASP A N 1
ATOM 890 C CA . ASP A 1 117 ? 22.922 -9.901 -34.248 1.00 94.25 117 ASP A CA 1
ATOM 891 C C . ASP A 1 117 ? 22.273 -8.533 -34.538 1.00 94.25 117 ASP A C 1
ATOM 893 O O . ASP A 1 117 ? 21.047 -8.415 -34.618 1.00 94.25 117 ASP A O 1
ATOM 897 N N . LYS A 1 118 ? 23.095 -7.490 -34.710 1.00 91.19 118 LYS A N 1
ATOM 898 C CA . LYS A 1 118 ? 22.611 -6.149 -35.071 1.00 91.19 118 LYS A CA 1
ATOM 899 C C . LYS A 1 118 ? 21.798 -6.199 -36.365 1.00 91.19 118 LYS A C 1
ATOM 901 O O . LYS A 1 118 ? 22.316 -6.611 -37.405 1.00 91.19 118 LYS A O 1
ATOM 906 N N . ASP A 1 119 ? 20.569 -5.693 -36.319 1.00 92.31 119 ASP A N 1
ATOM 907 C CA . ASP A 1 119 ? 19.710 -5.543 -37.494 1.00 92.31 119 ASP A CA 1
ATOM 908 C C . ASP A 1 119 ? 19.430 -4.062 -37.794 1.00 92.31 119 ASP A C 1
ATOM 910 O O . ASP A 1 119 ? 18.606 -3.410 -37.155 1.00 92.31 119 ASP A O 1
ATOM 914 N N . GLU A 1 120 ? 20.099 -3.524 -38.818 1.00 92.00 120 GLU A N 1
ATOM 915 C CA . GLU A 1 120 ? 19.902 -2.142 -39.285 1.00 92.00 120 GLU A CA 1
ATOM 916 C C . GLU A 1 120 ? 18.505 -1.897 -39.895 1.00 92.00 120 GLU A C 1
ATOM 918 O O . GLU A 1 120 ? 18.124 -0.748 -40.141 1.00 92.00 120 GLU A O 1
ATOM 923 N N . ASN A 1 121 ? 17.743 -2.959 -40.180 1.00 93.19 121 ASN A N 1
ATOM 924 C CA . ASN A 1 121 ? 16.383 -2.861 -40.707 1.00 93.19 121 ASN A CA 1
ATOM 925 C C . ASN A 1 121 ? 15.309 -3.011 -39.632 1.00 93.19 121 ASN A C 1
ATOM 927 O O . ASN A 1 121 ? 14.138 -2.800 -39.968 1.00 93.19 121 ASN A O 1
ATOM 931 N N . ALA A 1 122 ? 15.685 -3.368 -38.400 1.00 93.69 122 ALA A N 1
ATOM 932 C CA . ALA A 1 122 ? 14.750 -3.543 -37.303 1.00 93.69 122 ALA A CA 1
ATOM 933 C C . ALA A 1 122 ? 13.994 -2.241 -37.014 1.00 93.69 122 ALA A C 1
ATOM 935 O O . ALA A 1 122 ? 14.522 -1.138 -37.160 1.00 93.69 122 ALA A O 1
ATOM 936 N N . VAL A 1 123 ? 12.730 -2.390 -36.633 1.00 94.88 123 VAL A N 1
ATOM 937 C CA . VAL A 1 123 ? 11.824 -1.299 -36.268 1.00 94.88 123 VAL A CA 1
ATOM 938 C C . VAL A 1 123 ? 11.109 -1.729 -34.999 1.00 94.88 123 VAL A C 1
ATOM 940 O O . VAL A 1 123 ? 10.628 -2.861 -34.931 1.00 94.88 123 VAL A O 1
ATOM 943 N N . TRP A 1 124 ? 11.051 -0.863 -33.993 1.00 95.00 124 TRP A N 1
ATOM 944 C CA . TRP A 1 124 ? 10.359 -1.196 -32.748 1.00 95.00 124 TRP A CA 1
ATOM 945 C C . TRP A 1 124 ? 8.845 -1.302 -32.969 1.00 95.00 124 TRP A C 1
ATOM 947 O O . TRP A 1 124 ? 8.256 -0.449 -33.636 1.00 95.00 124 TRP A O 1
ATOM 957 N N . ASP A 1 125 ? 8.226 -2.340 -32.402 1.00 91.31 125 ASP A N 1
ATOM 958 C CA . ASP A 1 125 ? 6.771 -2.505 -32.371 1.00 91.31 125 ASP A CA 1
ATOM 959 C C . ASP A 1 125 ? 6.220 -1.934 -31.053 1.00 91.31 125 ASP A C 1
ATOM 961 O O . ASP A 1 125 ? 6.487 -2.508 -29.990 1.00 91.31 125 ASP A O 1
ATOM 965 N N . PRO A 1 126 ? 5.469 -0.818 -31.099 1.00 87.50 126 PRO A N 1
ATOM 966 C CA . PRO A 1 126 ? 5.037 -0.114 -29.904 1.00 87.50 126 PRO A CA 1
ATOM 967 C C . PRO A 1 126 ? 3.718 -0.639 -29.309 1.00 87.50 126 PRO A C 1
ATOM 969 O O . PRO A 1 126 ? 3.297 -0.148 -28.260 1.00 87.50 126 PRO A O 1
ATOM 972 N N . ILE A 1 127 ? 3.047 -1.601 -29.961 1.00 88.00 127 ILE A N 1
ATOM 973 C CA . ILE A 1 127 ? 1.688 -2.047 -29.599 1.00 88.00 127 ILE A CA 1
ATOM 974 C C . ILE A 1 127 ? 1.610 -2.500 -28.138 1.00 88.00 127 ILE A C 1
ATOM 976 O O . ILE A 1 127 ? 0.685 -2.115 -27.426 1.00 88.00 127 ILE A O 1
ATOM 980 N N . LEU A 1 128 ? 2.584 -3.299 -27.688 1.00 89.88 128 LEU A N 1
ATOM 981 C CA . LEU A 1 128 ? 2.644 -3.806 -26.315 1.00 89.88 128 LEU A CA 1
ATOM 982 C C . LEU A 1 128 ? 2.702 -2.666 -25.292 1.00 89.88 128 LEU A C 1
ATOM 984 O O . LEU A 1 128 ? 1.924 -2.649 -24.341 1.00 89.88 128 LEU A O 1
ATOM 988 N N . PHE A 1 129 ? 3.622 -1.720 -25.496 1.00 88.31 129 PHE A N 1
ATOM 989 C CA . PHE A 1 129 ? 3.836 -0.599 -24.586 1.00 88.31 129 PHE A CA 1
ATOM 990 C C . PHE A 1 129 ? 2.577 0.265 -24.466 1.00 88.31 129 PHE A C 1
ATOM 992 O O . PHE A 1 129 ? 2.098 0.499 -23.359 1.00 88.31 129 PHE A O 1
ATOM 999 N N . TYR A 1 130 ? 1.996 0.687 -25.594 1.00 83.75 130 TYR A N 1
ATOM 1000 C CA . TYR A 1 130 ? 0.814 1.552 -25.566 1.00 83.75 130 TYR A CA 1
ATOM 1001 C C . TYR A 1 130 ? -0.427 0.851 -25.003 1.00 83.75 130 TYR A C 1
ATOM 1003 O O . TYR A 1 130 ? -1.225 1.503 -24.328 1.00 83.75 130 TYR A O 1
ATOM 1011 N N . ALA A 1 131 ? -0.570 -0.461 -25.217 1.00 84.12 131 ALA A N 1
ATOM 1012 C CA . ALA A 1 131 ? -1.646 -1.240 -24.613 1.00 84.12 131 ALA A CA 1
ATOM 1013 C C . ALA A 1 131 ? -1.491 -1.341 -23.089 1.00 84.12 131 ALA A C 1
ATOM 1015 O O . ALA A 1 131 ? -2.420 -0.998 -22.359 1.00 84.12 131 ALA A O 1
ATOM 1016 N N . LEU A 1 132 ? -0.312 -1.744 -22.597 1.00 85.56 132 LEU A N 1
ATOM 1017 C CA . LEU A 1 132 ? -0.046 -1.874 -21.158 1.00 85.56 132 LEU A CA 1
ATOM 1018 C C . LEU A 1 132 ? -0.167 -0.543 -20.421 1.00 85.56 132 LEU A C 1
ATOM 1020 O O . LEU A 1 132 ? -0.732 -0.488 -19.330 1.00 85.56 132 LEU A O 1
ATOM 1024 N N . GLU A 1 133 ? 0.310 0.544 -21.015 1.00 83.44 133 GLU A N 1
ATOM 1025 C CA . GLU A 1 133 ? 0.225 1.861 -20.392 1.00 83.44 133 GLU A CA 1
ATOM 1026 C C . GLU A 1 133 ? -1.174 2.497 -20.496 1.00 83.44 133 GLU A C 1
ATOM 1028 O O . GLU A 1 133 ? -1.410 3.534 -19.886 1.00 83.44 133 GLU A O 1
ATOM 1033 N N . GLY A 1 134 ? -2.133 1.841 -21.167 1.00 75.81 134 GLY A N 1
ATOM 1034 C CA . GLY A 1 134 ? -3.531 2.287 -21.252 1.00 75.81 134 GLY A CA 1
ATOM 1035 C C . GLY A 1 134 ? -3.768 3.416 -22.259 1.00 75.81 134 GLY A C 1
ATOM 1036 O O . GLY A 1 134 ? -4.788 4.101 -22.195 1.00 75.81 134 GLY A O 1
ATOM 1037 N N . TYR A 1 135 ? -2.832 3.622 -23.187 1.00 72.12 135 TYR A N 1
ATOM 1038 C CA . TYR A 1 135 ? -2.931 4.649 -24.223 1.00 72.12 135 TYR A CA 1
ATOM 1039 C C . TYR A 1 135 ? -3.772 4.198 -25.429 1.00 72.12 135 TYR A C 1
ATOM 1041 O O . TYR A 1 135 ? -4.406 5.040 -26.069 1.00 72.12 135 TYR A O 1
ATOM 1049 N N . GLU A 1 136 ? -3.788 2.896 -25.742 1.00 71.62 136 GLU A N 1
ATOM 1050 C CA . GLU A 1 136 ? -4.532 2.314 -26.870 1.00 71.62 136 GLU A CA 1
ATOM 1051 C C . GLU A 1 136 ? -5.185 0.970 -26.507 1.00 71.62 136 GLU A C 1
ATOM 1053 O O . GLU A 1 136 ? -4.545 0.096 -25.924 1.00 71.62 136 GLU A O 1
ATOM 1058 N N . ASP A 1 137 ? -6.432 0.760 -26.939 1.00 64.31 137 ASP A N 1
ATOM 1059 C CA . ASP A 1 137 ? -7.123 -0.530 -26.822 1.00 64.31 137 ASP A CA 1
ATOM 1060 C C . ASP A 1 137 ? -6.773 -1.429 -28.027 1.00 64.31 137 ASP A C 1
ATOM 1062 O O . ASP A 1 137 ? -7.446 -1.400 -29.060 1.00 64.31 137 ASP A O 1
ATOM 1066 N N . ASN A 1 138 ? -5.707 -2.232 -27.920 1.00 63.12 138 ASN A N 1
ATOM 1067 C CA . ASN A 1 138 ? -5.249 -3.138 -28.987 1.00 63.12 138 ASN A CA 1
ATOM 1068 C C . ASN A 1 138 ? -5.534 -4.623 -28.677 1.00 63.12 138 ASN A C 1
ATOM 1070 O O . ASN A 1 138 ? -5.415 -5.089 -27.550 1.00 63.12 138 ASN A O 1
ATOM 1074 N N . SER A 1 139 ? -5.891 -5.408 -29.702 1.00 57.47 139 SER A N 1
ATOM 1075 C CA . SER A 1 139 ? -6.581 -6.710 -29.587 1.00 57.47 139 SER A CA 1
ATOM 1076 C C . SER A 1 139 ? -5.735 -7.929 -29.153 1.00 57.47 139 SER A C 1
ATOM 1078 O O . SER A 1 139 ? -5.971 -9.032 -29.650 1.00 57.47 139 SER A O 1
ATOM 1080 N N . GLY A 1 140 ? -4.750 -7.768 -28.268 1.00 72.75 140 GLY A N 1
ATOM 1081 C CA . GLY A 1 140 ? -3.906 -8.881 -27.794 1.00 72.75 140 GLY A CA 1
ATOM 1082 C C . GLY A 1 140 ? -3.217 -8.664 -26.443 1.00 72.75 140 GLY A C 1
ATOM 1083 O O . GLY A 1 140 ? -2.983 -9.632 -25.727 1.00 72.75 140 GLY A O 1
ATOM 1084 N N . TYR A 1 141 ? -2.970 -7.411 -26.065 1.00 83.62 141 TYR A N 1
ATOM 1085 C CA . TYR A 1 141 ? -2.464 -7.032 -24.747 1.00 83.62 141 TYR A CA 1
ATOM 1086 C C . TYR A 1 141 ? -3.518 -6.196 -24.027 1.00 83.62 141 TYR A C 1
ATOM 1088 O O . TYR A 1 141 ? -4.376 -5.593 -24.668 1.00 83.62 141 TYR A O 1
ATOM 1096 N N . ILE A 1 142 ? -3.467 -6.171 -22.701 1.00 82.56 142 ILE A N 1
ATOM 1097 C CA . ILE A 1 142 ? -4.386 -5.377 -21.885 1.00 82.56 142 ILE A CA 1
ATOM 1098 C C . ILE A 1 142 ? -3.609 -4.331 -21.091 1.00 82.56 142 ILE A C 1
ATOM 1100 O O . ILE A 1 142 ? -2.410 -4.488 -20.871 1.00 82.56 142 ILE A O 1
ATOM 1104 N N . SER A 1 143 ? -4.298 -3.281 -20.647 1.00 85.94 143 SER A N 1
ATOM 1105 C CA . SER A 1 143 ? -3.717 -2.311 -19.718 1.00 85.94 143 SER A CA 1
ATOM 1106 C C . SER A 1 143 ? -3.198 -3.004 -18.463 1.00 85.94 143 SER A C 1
ATOM 1108 O O . SER A 1 143 ? -3.854 -3.897 -17.926 1.00 85.94 143 SER A O 1
ATOM 1110 N N . LYS A 1 144 ? -2.059 -2.532 -17.948 1.00 85.69 144 LYS A N 1
ATOM 1111 C CA . LYS A 1 144 ? -1.477 -2.976 -16.680 1.00 85.69 144 LYS A CA 1
ATOM 1112 C C . LYS A 1 144 ? -2.476 -2.878 -15.530 1.00 85.69 144 LYS A C 1
ATOM 1114 O O . LYS A 1 144 ? -2.457 -3.725 -14.645 1.00 85.69 144 LYS A O 1
ATOM 1119 N N . ASN A 1 145 ? -3.380 -1.896 -15.572 1.00 82.31 145 ASN A N 1
ATOM 1120 C CA . ASN A 1 145 ? -4.444 -1.694 -14.585 1.00 82.31 145 ASN A CA 1
ATOM 1121 C C . ASN A 1 145 ? -5.440 -2.864 -14.528 1.00 82.31 145 ASN A C 1
ATOM 1123 O O . ASN A 1 145 ? -6.083 -3.062 -13.503 1.00 82.31 145 ASN A O 1
ATOM 1127 N N . ASN A 1 146 ? -5.502 -3.666 -15.593 1.00 82.75 146 ASN A N 1
ATOM 1128 C CA . ASN A 1 146 ? -6.353 -4.845 -15.719 1.00 82.75 146 ASN A CA 1
ATOM 1129 C C . ASN A 1 146 ? -5.554 -6.163 -15.661 1.00 82.75 146 ASN A C 1
ATOM 1131 O O . ASN A 1 146 ? -6.144 -7.230 -15.824 1.00 82.75 146 ASN A O 1
ATOM 1135 N N . CYS A 1 147 ? -4.231 -6.113 -15.466 1.00 87.00 147 CYS A N 1
ATOM 1136 C CA . CYS A 1 147 ? -3.403 -7.300 -15.248 1.00 87.00 147 CYS A CA 1
ATOM 1137 C C . CYS A 1 147 ? -3.545 -7.824 -13.815 1.00 87.00 147 CYS A C 1
ATOM 1139 O O . CYS A 1 147 ? -3.769 -7.046 -12.885 1.00 87.00 147 CYS A O 1
ATOM 1141 N N . ASP A 1 148 ? -3.310 -9.124 -13.640 1.00 89.25 148 ASP A N 1
ATOM 1142 C CA . ASP A 1 148 ? -3.086 -9.696 -12.315 1.00 89.25 148 ASP A CA 1
ATOM 1143 C C . ASP A 1 148 ? -1.732 -9.199 -11.793 1.00 89.25 148 ASP A C 1
ATOM 1145 O O . ASP A 1 148 ? -0.738 -9.186 -12.528 1.00 89.25 148 ASP A O 1
ATOM 1149 N N . LEU A 1 149 ? -1.690 -8.771 -10.533 1.00 90.88 149 LEU A N 1
ATOM 1150 C CA . LEU A 1 149 ? -0.483 -8.248 -9.901 1.00 90.88 149 LEU A CA 1
ATOM 1151 C C . LEU A 1 149 ? 0.114 -9.294 -8.958 1.00 90.88 149 LEU A C 1
ATOM 1153 O O . LEU A 1 149 ? -0.570 -9.821 -8.086 1.00 90.88 149 LEU A O 1
ATOM 1157 N N . ILE A 1 150 ? 1.413 -9.547 -9.096 1.00 92.69 150 ILE A N 1
ATOM 1158 C CA . ILE A 1 150 ? 2.210 -10.293 -8.117 1.00 92.69 150 ILE A CA 1
ATOM 1159 C C . ILE A 1 150 ? 3.354 -9.405 -7.647 1.00 92.69 150 ILE A C 1
ATOM 1161 O O . ILE A 1 150 ? 3.978 -8.710 -8.451 1.00 92.69 150 ILE A O 1
ATOM 1165 N N . ARG A 1 151 ? 3.665 -9.455 -6.352 1.00 94.25 151 ARG A N 1
ATOM 1166 C CA . ARG A 1 151 ? 4.827 -8.791 -5.769 1.00 94.25 151 ARG A CA 1
ATOM 1167 C C . ARG A 1 151 ? 5.830 -9.793 -5.220 1.00 94.25 151 ARG A C 1
ATOM 1169 O O . ARG A 1 151 ? 5.462 -10.830 -4.672 1.00 94.25 151 ARG A O 1
ATOM 1176 N N . LYS A 1 152 ? 7.115 -9.481 -5.380 1.00 94.94 152 LYS A N 1
ATOM 1177 C CA . LYS A 1 152 ? 8.235 -10.262 -4.833 1.00 94.94 152 LYS A CA 1
ATOM 1178 C C . LYS A 1 152 ? 9.338 -9.336 -4.339 1.00 94.94 152 LYS A C 1
ATOM 1180 O O . LYS A 1 152 ? 9.399 -8.176 -4.735 1.00 94.94 152 LYS A O 1
ATOM 1185 N N . GLN A 1 153 ? 10.237 -9.871 -3.522 1.00 94.75 153 GLN A N 1
ATOM 1186 C CA . GLN A 1 153 ? 11.426 -9.165 -3.055 1.00 94.75 153 GLN A CA 1
ATOM 1187 C C . GLN A 1 153 ? 12.665 -10.049 -3.175 1.00 94.75 153 GLN A C 1
ATOM 1189 O O . GLN A 1 153 ? 12.631 -11.232 -2.833 1.00 94.75 153 GLN A O 1
ATOM 1194 N N . LEU A 1 154 ? 13.751 -9.480 -3.693 1.00 95.31 154 LEU A N 1
ATOM 1195 C CA . LEU A 1 154 ? 15.062 -10.127 -3.761 1.00 95.31 154 LEU A CA 1
ATOM 1196 C C . LEU A 1 154 ? 16.140 -9.126 -3.354 1.00 95.31 154 LEU A C 1
ATOM 1198 O O . LEU A 1 154 ? 15.968 -7.916 -3.486 1.00 95.31 154 LEU A O 1
ATOM 1202 N N . ARG A 1 155 ? 17.290 -9.626 -2.909 1.00 95.00 155 ARG A N 1
ATOM 1203 C CA . ARG A 1 155 ? 18.450 -8.787 -2.610 1.00 95.00 155 ARG A CA 1
ATOM 1204 C C . ARG A 1 155 ? 19.303 -8.584 -3.859 1.00 95.00 155 ARG A C 1
ATOM 1206 O O . ARG A 1 155 ? 19.717 -9.548 -4.500 1.00 95.00 155 ARG A O 1
ATOM 1213 N N . ASN A 1 156 ? 19.630 -7.342 -4.181 1.00 92.75 156 ASN A N 1
ATOM 1214 C CA . ASN A 1 156 ? 20.607 -7.034 -5.216 1.00 92.75 156 ASN A CA 1
ATOM 1215 C C . ASN A 1 156 ? 21.993 -7.537 -4.772 1.00 92.75 156 ASN A C 1
ATOM 1217 O O . ASN A 1 156 ? 22.508 -7.126 -3.732 1.00 92.75 156 ASN A O 1
ATOM 1221 N N . ALA A 1 157 ? 22.611 -8.428 -5.546 1.00 92.31 157 ALA A N 1
ATOM 1222 C CA . ALA A 1 157 ? 23.911 -9.011 -5.212 1.00 92.31 157 ALA A CA 1
ATOM 1223 C C . ALA A 1 157 ? 25.060 -7.986 -5.249 1.00 92.31 157 ALA A C 1
ATOM 1225 O O . ALA A 1 157 ? 26.071 -8.170 -4.569 1.00 92.31 157 ALA A O 1
ATOM 1226 N N . SER A 1 158 ? 24.912 -6.914 -6.034 1.00 83.81 158 SER A N 1
ATOM 1227 C CA . SER A 1 158 ? 25.935 -5.878 -6.203 1.00 83.81 158 SER A CA 1
ATOM 1228 C C . SER A 1 158 ? 25.863 -4.801 -5.123 1.00 83.81 158 SER A C 1
ATOM 1230 O O . SER A 1 158 ? 26.902 -4.379 -4.616 1.00 83.81 158 SER A O 1
ATOM 1232 N N . THR A 1 159 ? 24.657 -4.349 -4.771 1.00 86.06 159 THR A N 1
ATOM 1233 C CA . THR A 1 159 ? 24.455 -3.252 -3.804 1.00 86.06 159 THR A CA 1
ATOM 1234 C C . THR A 1 159 ? 24.161 -3.753 -2.395 1.00 86.06 159 THR A C 1
ATOM 1236 O O . THR A 1 159 ? 24.448 -3.066 -1.419 1.00 86.06 159 THR A O 1
ATOM 1239 N N . GLY A 1 160 ? 23.614 -4.962 -2.269 1.00 89.50 160 GLY A N 1
ATOM 1240 C CA . GLY A 1 160 ? 23.086 -5.489 -1.018 1.00 89.50 160 GLY A CA 1
ATOM 1241 C C . GLY A 1 160 ? 21.704 -4.943 -0.652 1.00 89.50 160 GLY A C 1
ATOM 1242 O O . GLY A 1 160 ? 21.150 -5.402 0.349 1.00 89.50 160 GLY A O 1
ATOM 1243 N N . ASN A 1 161 ? 21.127 -4.025 -1.433 1.00 89.94 161 ASN A N 1
ATOM 1244 C CA . ASN A 1 161 ? 19.797 -3.466 -1.184 1.00 89.94 161 ASN A CA 1
ATOM 1245 C C . ASN A 1 161 ? 18.696 -4.491 -1.481 1.00 89.94 161 ASN A C 1
ATOM 1247 O O . ASN A 1 161 ? 18.903 -5.457 -2.219 1.00 89.94 161 ASN A O 1
ATOM 1251 N N . ILE A 1 162 ? 17.513 -4.276 -0.911 1.00 92.12 162 ILE A N 1
ATOM 1252 C CA . ILE A 1 162 ? 16.311 -5.030 -1.280 1.00 92.12 162 ILE A CA 1
ATOM 1253 C C . ILE A 1 162 ? 15.697 -4.363 -2.513 1.00 92.12 162 ILE A C 1
ATOM 1255 O O . ILE A 1 162 ? 15.494 -3.151 -2.525 1.00 92.12 162 ILE A O 1
ATOM 1259 N N . ILE A 1 163 ? 15.398 -5.170 -3.528 1.00 93.88 163 ILE A N 1
ATOM 1260 C CA . ILE A 1 163 ? 14.625 -4.777 -4.702 1.00 93.88 163 ILE A CA 1
ATOM 1261 C C . ILE A 1 163 ? 13.220 -5.350 -4.539 1.00 93.88 163 ILE A C 1
ATOM 1263 O O . ILE A 1 163 ? 13.056 -6.571 -4.436 1.00 93.88 163 ILE A O 1
ATOM 1267 N N . GLN A 1 164 ? 12.215 -4.480 -4.554 1.00 94.38 164 GLN A N 1
ATOM 1268 C CA . GLN A 1 164 ? 10.822 -4.888 -4.694 1.00 94.38 164 GLN A CA 1
ATOM 1269 C C . GLN A 1 164 ? 10.476 -5.024 -6.179 1.00 94.38 164 GLN A C 1
ATOM 1271 O O . GLN A 1 164 ? 10.871 -4.196 -6.999 1.00 94.38 164 GLN A O 1
ATOM 1276 N N . TYR A 1 165 ? 9.727 -6.065 -6.526 1.00 96.19 165 TYR A N 1
ATOM 1277 C CA . TYR A 1 165 ? 9.263 -6.319 -7.883 1.00 96.19 165 TYR A CA 1
ATOM 1278 C C . TYR A 1 165 ? 7.744 -6.285 -7.947 1.00 96.19 165 TYR A C 1
ATOM 1280 O O . TYR A 1 165 ? 7.090 -6.996 -7.189 1.00 96.19 165 TYR A O 1
ATOM 1288 N N . GLU A 1 166 ? 7.197 -5.528 -8.894 1.00 94.88 166 GLU A N 1
ATOM 1289 C CA . GLU A 1 166 ? 5.801 -5.628 -9.324 1.00 94.88 166 GLU A CA 1
ATOM 1290 C C . GLU A 1 166 ? 5.735 -6.351 -10.668 1.00 94.88 166 GLU A C 1
ATOM 1292 O O . GLU A 1 166 ? 6.387 -5.952 -11.633 1.00 94.88 166 GLU A O 1
ATOM 1297 N N . ILE A 1 167 ? 4.950 -7.420 -10.739 1.00 96.06 167 ILE A N 1
ATOM 1298 C CA . ILE A 1 167 ? 4.853 -8.308 -11.896 1.00 96.06 167 ILE A CA 1
ATOM 1299 C C . ILE A 1 167 ? 3.410 -8.264 -12.384 1.00 96.06 167 ILE A C 1
ATOM 1301 O O . ILE A 1 167 ? 2.499 -8.707 -11.689 1.00 96.06 167 ILE A O 1
ATOM 1305 N N . TYR A 1 168 ? 3.217 -7.744 -13.590 1.00 93.81 168 TYR A N 1
ATOM 1306 C CA . TYR A 1 168 ? 1.915 -7.605 -14.226 1.00 93.81 168 TYR A CA 1
ATOM 1307 C C . TYR A 1 168 ? 1.718 -8.764 -15.199 1.00 93.81 168 TYR A C 1
ATOM 1309 O O . TYR A 1 168 ? 2.333 -8.820 -16.273 1.00 93.81 168 TYR A O 1
ATOM 1317 N N . ILE A 1 169 ? 0.866 -9.702 -14.800 1.00 93.38 169 ILE A N 1
ATOM 1318 C CA . ILE A 1 169 ? 0.552 -10.909 -15.553 1.00 93.38 169 ILE A CA 1
ATOM 1319 C C . ILE A 1 169 ? -0.708 -10.660 -16.367 1.00 93.38 169 ILE A C 1
ATOM 1321 O O . ILE A 1 169 ? -1.748 -10.267 -15.842 1.00 93.38 169 ILE A O 1
ATOM 1325 N N . ASN A 1 170 ? -0.619 -10.899 -17.670 1.00 91.06 170 ASN A N 1
ATOM 1326 C CA . ASN A 1 170 ? -1.781 -10.821 -18.534 1.00 91.06 170 ASN A CA 1
ATOM 1327 C C . ASN A 1 170 ? -2.697 -12.026 -18.261 1.00 91.06 170 ASN A C 1
ATOM 1329 O O . ASN A 1 170 ? -2.290 -13.159 -18.531 1.00 91.06 170 ASN A O 1
ATOM 1333 N N . PRO A 1 171 ? -3.933 -11.810 -17.781 1.00 87.56 171 PRO A N 1
ATOM 1334 C CA . PRO A 1 171 ? -4.862 -12.870 -17.404 1.00 87.56 171 PRO A CA 1
ATOM 1335 C C . PRO A 1 171 ? -5.292 -13.731 -18.601 1.00 87.56 171 PRO A C 1
ATOM 1337 O O . PRO A 1 171 ? -5.750 -14.855 -18.417 1.00 87.56 171 PRO A O 1
ATOM 1340 N N . ASN A 1 172 ? -5.134 -13.246 -19.842 1.00 87.00 172 ASN A N 1
ATOM 1341 C CA . ASN A 1 172 ? -5.472 -14.017 -21.041 1.00 87.00 172 ASN A CA 1
ATOM 1342 C C . ASN A 1 172 ? -4.361 -14.992 -21.458 1.00 87.00 172 ASN A C 1
ATOM 1344 O O . ASN A 1 172 ? -4.663 -16.076 -21.957 1.00 87.00 172 ASN A O 1
ATOM 1348 N N . SER A 1 173 ? -3.089 -14.602 -21.310 1.00 89.62 173 SER A N 1
ATOM 1349 C CA . SER A 1 173 ? -1.934 -15.402 -21.751 1.00 89.62 173 SER A CA 1
ATOM 1350 C C . SER A 1 173 ? -1.190 -16.094 -20.603 1.00 89.62 173 SER A C 1
ATOM 1352 O O . SER A 1 173 ? -0.413 -17.019 -20.846 1.00 89.62 173 SER A O 1
ATOM 1354 N N . GLY A 1 174 ? -1.405 -15.656 -19.358 1.00 90.81 174 GLY A N 1
ATOM 1355 C CA . GLY A 1 174 ? -0.654 -16.088 -18.177 1.00 90.81 174 GLY A CA 1
ATOM 1356 C C . GLY A 1 174 ? 0.810 -15.634 -18.186 1.00 90.81 174 GLY A C 1
ATOM 1357 O O . GLY A 1 174 ? 1.636 -16.203 -17.470 1.00 90.81 174 GLY A O 1
ATOM 1358 N N . LYS A 1 175 ? 1.173 -14.660 -19.034 1.00 92.69 175 LYS A N 1
ATOM 1359 C CA . LYS A 1 175 ? 2.557 -14.201 -19.215 1.00 92.69 175 LYS A CA 1
ATOM 1360 C C . LYS A 1 175 ? 2.826 -12.884 -18.484 1.00 92.69 175 LYS A C 1
ATOM 1362 O O . LYS A 1 175 ? 1.962 -12.008 -18.487 1.00 92.69 175 LYS A O 1
ATOM 1367 N N . PRO A 1 176 ? 4.026 -12.712 -17.893 1.00 95.81 176 PRO A N 1
ATOM 1368 C CA . PRO A 1 176 ? 4.434 -11.444 -17.300 1.00 95.81 176 PRO A CA 1
ATOM 1369 C C . PRO A 1 176 ? 4.783 -10.456 -18.417 1.00 95.81 176 PRO A C 1
ATOM 1371 O O . PRO A 1 176 ? 5.900 -10.461 -18.930 1.00 95.81 176 PRO A O 1
ATOM 1374 N N . ASN A 1 177 ? 3.827 -9.621 -18.825 1.00 95.06 177 ASN A N 1
ATOM 1375 C CA . ASN A 1 177 ? 4.070 -8.645 -19.888 1.00 95.06 177 ASN A CA 1
ATOM 1376 C C . ASN A 1 177 ? 4.764 -7.376 -19.376 1.00 95.06 177 ASN A C 1
ATOM 1378 O O . ASN A 1 177 ? 5.379 -6.671 -20.174 1.00 95.06 177 ASN A O 1
ATOM 1382 N N . LYS A 1 178 ? 4.715 -7.098 -18.066 1.00 95.62 178 LYS A N 1
ATOM 1383 C CA . LYS A 1 178 ? 5.487 -6.022 -17.435 1.00 95.62 178 LYS A CA 1
ATOM 1384 C C . LYS A 1 178 ? 6.067 -6.476 -16.097 1.00 95.62 178 LYS A C 1
ATOM 1386 O O . LYS A 1 178 ? 5.372 -7.109 -15.307 1.00 95.62 178 LYS A O 1
ATOM 1391 N N . ILE A 1 179 ? 7.328 -6.142 -15.844 1.00 97.62 179 ILE A N 1
ATOM 1392 C CA . ILE A 1 179 ? 7.978 -6.282 -14.535 1.00 97.62 179 ILE A CA 1
ATOM 1393 C C . ILE A 1 179 ? 8.587 -4.931 -14.180 1.00 97.62 179 ILE A C 1
ATOM 1395 O O . ILE A 1 179 ? 9.261 -4.333 -15.013 1.00 97.62 179 ILE A O 1
ATOM 1399 N N . VAL A 1 180 ? 8.370 -4.451 -12.962 1.00 96.38 180 VAL A N 1
ATOM 1400 C CA . VAL A 1 180 ? 8.989 -3.227 -12.447 1.00 96.38 180 VAL A CA 1
ATOM 1401 C C . VAL A 1 180 ? 9.864 -3.590 -11.264 1.00 96.38 180 VAL A C 1
ATOM 1403 O O . VAL A 1 180 ? 9.375 -4.217 -10.331 1.00 96.38 180 VAL A O 1
ATOM 1406 N N . SER A 1 181 ? 11.140 -3.220 -11.304 1.00 96.00 181 SER A N 1
ATOM 1407 C CA . SER A 1 181 ? 12.046 -3.289 -10.158 1.00 96.00 181 SER A CA 1
ATOM 1408 C C . SER A 1 181 ? 12.138 -1.927 -9.487 1.00 96.00 181 SER A C 1
ATOM 1410 O O . SER A 1 181 ? 12.367 -0.932 -10.173 1.00 96.00 181 SER A O 1
ATOM 1412 N N . ILE A 1 182 ? 12.003 -1.903 -8.166 1.00 93.25 182 ILE A N 1
ATOM 1413 C CA . ILE A 1 182 ? 12.002 -0.707 -7.325 1.00 93.25 182 ILE A CA 1
ATOM 1414 C C . ILE A 1 182 ? 13.080 -0.922 -6.260 1.00 93.25 182 ILE A C 1
ATOM 1416 O O . ILE A 1 182 ? 12.919 -1.761 -5.369 1.00 93.25 182 ILE A O 1
ATOM 1420 N N . GLU A 1 183 ? 14.206 -0.223 -6.381 1.00 91.81 183 GLU A N 1
ATOM 1421 C CA . GLU A 1 183 ? 15.340 -0.340 -5.461 1.00 91.81 183 GLU A CA 1
ATOM 1422 C C . GLU A 1 183 ? 15.551 0.978 -4.715 1.00 91.81 183 GLU A C 1
ATOM 1424 O O . GLU A 1 183 ? 15.847 2.003 -5.323 1.00 91.81 183 GLU A O 1
ATOM 1429 N N . ASN A 1 184 ? 15.439 0.946 -3.386 1.00 84.94 184 ASN A N 1
ATOM 1430 C CA . ASN A 1 184 ? 15.811 2.090 -2.556 1.00 84.94 184 ASN A CA 1
ATOM 1431 C C . ASN A 1 184 ? 17.340 2.214 -2.520 1.00 84.94 184 ASN A C 1
ATOM 1433 O O . ASN A 1 184 ? 18.039 1.283 -2.108 1.00 84.94 184 ASN A O 1
ATOM 1437 N N . VAL A 1 185 ? 17.848 3.373 -2.925 1.00 81.88 185 VAL A N 1
ATOM 1438 C CA . VAL A 1 185 ? 19.270 3.731 -2.946 1.00 81.88 185 VAL A CA 1
ATOM 1439 C C . VAL A 1 185 ? 19.509 4.980 -2.091 1.00 81.88 185 VAL A C 1
ATOM 1441 O O . VAL A 1 185 ? 18.577 5.637 -1.639 1.00 81.88 185 VAL A O 1
ATOM 1444 N N . GLU A 1 186 ? 20.771 5.329 -1.831 1.00 73.88 186 GLU A N 1
ATOM 1445 C CA . GLU A 1 186 ? 21.101 6.485 -0.975 1.00 73.88 186 GLU A CA 1
ATOM 1446 C C . GLU A 1 186 ? 20.530 7.812 -1.519 1.00 73.88 186 GLU A C 1
ATOM 1448 O O . GLU A 1 186 ? 20.199 8.704 -0.743 1.00 73.88 186 GLU A O 1
ATOM 1453 N N . SER A 1 187 ? 20.391 7.930 -2.843 1.00 70.81 187 SER A N 1
ATOM 1454 C CA . SER A 1 187 ? 19.909 9.125 -3.545 1.00 70.81 187 SER A CA 1
ATOM 1455 C C . SER A 1 187 ? 18.429 9.081 -3.948 1.00 70.81 187 SER A C 1
ATOM 1457 O O . SER A 1 187 ? 18.046 9.845 -4.828 1.00 70.81 187 SER A O 1
ATOM 1459 N N . GLY A 1 188 ? 17.622 8.181 -3.378 1.00 78.75 188 GLY A N 1
ATOM 1460 C CA . GLY A 1 188 ? 16.203 8.023 -3.720 1.00 78.75 188 GLY A CA 1
ATOM 1461 C C . GLY A 1 188 ? 15.867 6.592 -4.131 1.00 78.75 188 GLY A C 1
ATOM 1462 O O . GLY A 1 188 ? 16.233 5.638 -3.448 1.00 78.75 188 GLY A O 1
ATOM 1463 N N . ILE A 1 189 ? 15.167 6.434 -5.249 1.00 85.25 189 ILE A N 1
ATOM 1464 C CA . ILE A 1 189 ? 14.684 5.151 -5.762 1.00 85.25 189 ILE A CA 1
ATOM 1465 C C . ILE A 1 189 ? 15.144 4.982 -7.205 1.00 85.25 189 ILE A C 1
ATOM 1467 O O . ILE A 1 189 ? 14.812 5.796 -8.067 1.00 85.25 189 ILE A O 1
ATOM 1471 N N . ASP A 1 190 ? 15.848 3.890 -7.484 1.00 88.44 190 ASP A N 1
ATOM 1472 C CA . ASP A 1 190 ? 16.132 3.460 -8.848 1.00 88.44 190 ASP A CA 1
ATOM 1473 C C . ASP A 1 190 ? 15.024 2.524 -9.334 1.00 88.44 190 ASP A C 1
ATOM 1475 O O . ASP A 1 190 ? 14.672 1.535 -8.681 1.00 88.44 190 ASP A O 1
ATOM 1479 N N . VAL A 1 191 ? 14.463 2.844 -10.501 1.00 89.88 191 VAL A N 1
ATOM 1480 C CA . VAL A 1 191 ? 13.366 2.095 -11.113 1.00 89.88 191 VAL A CA 1
ATOM 1481 C C . VAL A 1 191 ? 13.785 1.583 -12.484 1.00 89.88 191 VAL A C 1
ATOM 1483 O O . VAL A 1 191 ? 14.287 2.335 -13.325 1.00 89.88 191 VAL A O 1
ATOM 1486 N N . MET A 1 192 ? 13.536 0.295 -12.732 1.00 93.88 192 MET A N 1
ATOM 1487 C CA . MET A 1 192 ? 13.625 -0.292 -14.070 1.00 93.88 192 MET A CA 1
ATOM 1488 C C . MET A 1 192 ? 12.323 -1.006 -14.408 1.00 93.88 192 MET A C 1
ATOM 1490 O O . MET A 1 192 ? 11.897 -1.930 -13.720 1.00 93.88 192 MET A O 1
ATOM 1494 N N . GLU A 1 193 ? 11.701 -0.591 -15.500 1.00 95.69 193 GLU A N 1
ATOM 1495 C CA . GLU A 1 193 ? 10.509 -1.220 -16.047 1.00 95.69 193 GLU A CA 1
ATOM 1496 C C . GLU A 1 193 ? 10.883 -2.047 -17.273 1.00 95.69 193 GLU A C 1
ATOM 1498 O O . GLU A 1 193 ? 11.518 -1.539 -18.194 1.00 95.69 193 GLU A O 1
ATOM 1503 N N . TYR A 1 194 ? 10.453 -3.303 -17.309 1.00 97.25 194 TYR A N 1
ATOM 1504 C CA . TYR A 1 194 ? 10.708 -4.262 -18.379 1.00 97.25 194 TYR A CA 1
ATOM 1505 C C . TYR A 1 194 ? 9.388 -4.691 -19.005 1.00 97.25 194 TYR A C 1
ATOM 1507 O O . TYR A 1 194 ? 8.458 -5.044 -18.284 1.00 97.25 194 TYR A O 1
ATOM 1515 N N . TYR A 1 195 ? 9.318 -4.704 -20.333 1.00 96.38 195 TYR A N 1
ATOM 1516 C CA . TYR A 1 195 ? 8.107 -5.033 -21.080 1.00 96.38 195 TYR A CA 1
ATOM 1517 C C . TYR A 1 195 ? 8.383 -6.216 -21.996 1.00 96.38 195 TYR A C 1
ATOM 1519 O O . TYR A 1 195 ? 9.220 -6.123 -22.900 1.00 96.38 195 TYR A O 1
ATOM 1527 N N . PHE A 1 196 ? 7.668 -7.315 -21.777 1.00 96.88 196 PHE A N 1
ATOM 1528 C CA . PHE A 1 196 ? 7.857 -8.569 -22.494 1.00 96.88 196 PHE A CA 1
ATOM 1529 C C . PHE A 1 196 ? 6.641 -8.913 -23.345 1.00 96.88 196 PHE A C 1
ATOM 1531 O O . PHE A 1 196 ? 5.493 -8.815 -22.909 1.00 96.88 196 PHE A O 1
ATOM 1538 N N . THR A 1 197 ? 6.895 -9.373 -24.560 1.00 94.62 197 THR A N 1
ATOM 1539 C CA . THR A 1 197 ? 5.878 -9.983 -25.419 1.00 94.62 197 THR A CA 1
ATOM 1540 C C . THR A 1 197 ? 5.442 -11.350 -24.874 1.00 94.62 197 THR A C 1
ATOM 1542 O O . THR A 1 197 ? 6.091 -11.929 -24.001 1.00 94.62 197 THR A O 1
ATOM 1545 N N . ASP A 1 198 ? 4.347 -11.908 -25.396 1.00 91.19 198 ASP A N 1
ATOM 1546 C CA . ASP A 1 198 ? 3.825 -13.215 -24.950 1.00 91.19 198 ASP A CA 1
ATOM 1547 C C . ASP A 1 198 ? 4.751 -14.412 -25.253 1.00 91.19 198 ASP A C 1
ATOM 1549 O O . ASP A 1 198 ? 4.651 -15.460 -24.610 1.00 91.19 198 ASP A O 1
ATOM 1553 N N . ASP A 1 199 ? 5.689 -14.266 -26.191 1.00 91.69 199 ASP A N 1
ATOM 1554 C CA . ASP A 1 199 ? 6.796 -15.207 -26.416 1.00 91.69 199 ASP A CA 1
ATOM 1555 C C . ASP A 1 199 ? 8.008 -14.940 -25.502 1.00 91.69 199 ASP A C 1
ATOM 1557 O O . ASP A 1 199 ? 9.083 -15.507 -25.703 1.00 91.69 199 ASP A O 1
ATOM 1561 N N . SER A 1 200 ? 7.817 -14.109 -24.472 1.00 92.06 200 SER A N 1
ATOM 1562 C CA . SER A 1 200 ? 8.805 -13.749 -23.453 1.00 92.06 200 SER A CA 1
ATOM 1563 C C . SER A 1 200 ? 10.050 -13.074 -24.023 1.00 92.06 200 SER A C 1
ATOM 1565 O O . SER A 1 200 ? 11.140 -13.238 -23.480 1.00 92.06 200 SER A O 1
ATOM 1567 N N . LYS A 1 201 ? 9.905 -12.308 -25.111 1.00 95.75 201 LYS A N 1
ATOM 1568 C CA . LYS A 1 201 ? 10.977 -11.470 -25.655 1.00 95.75 201 LYS A CA 1
ATOM 1569 C C . LYS A 1 201 ? 10.899 -10.059 -25.102 1.00 95.75 201 LYS A C 1
ATOM 1571 O O . LYS A 1 201 ? 9.815 -9.499 -24.959 1.00 95.75 201 LYS A O 1
ATOM 1576 N N . ILE A 1 202 ? 12.055 -9.475 -24.792 1.00 97.50 202 ILE A N 1
ATOM 1577 C CA . ILE A 1 202 ? 12.103 -8.080 -24.361 1.00 97.50 202 ILE A CA 1
ATOM 1578 C C . ILE A 1 202 ? 11.714 -7.163 -25.526 1.00 97.50 202 ILE A C 1
ATOM 1580 O O . ILE A 1 202 ? 12.210 -7.297 -26.647 1.00 97.50 202 ILE A O 1
ATOM 1584 N N . ASN A 1 203 ? 10.812 -6.227 -25.253 1.00 96.38 203 ASN A N 1
ATOM 1585 C CA . ASN A 1 203 ? 10.331 -5.235 -26.210 1.00 96.38 203 ASN A CA 1
ATOM 1586 C C . ASN A 1 203 ? 10.765 -3.822 -25.816 1.00 96.38 203 ASN A C 1
ATOM 1588 O O . ASN A 1 203 ? 11.170 -3.041 -26.675 1.00 96.38 203 ASN A O 1
ATOM 1592 N N . PHE A 1 204 ? 10.691 -3.489 -24.529 1.00 95.56 204 PHE A N 1
ATOM 1593 C CA . PHE A 1 204 ? 10.979 -2.145 -24.044 1.00 95.56 204 PHE A CA 1
ATOM 1594 C C . PHE A 1 204 ? 11.523 -2.181 -22.616 1.00 95.56 204 PHE A C 1
ATOM 1596 O O . PHE A 1 204 ? 11.076 -2.986 -21.797 1.00 95.56 204 PHE A O 1
ATOM 1603 N N . ILE A 1 205 ? 12.492 -1.311 -22.331 1.00 96.06 205 ILE A N 1
ATOM 1604 C CA . ILE A 1 205 ? 12.995 -1.050 -20.981 1.00 96.06 205 ILE A CA 1
ATOM 1605 C C . ILE A 1 205 ? 12.976 0.450 -20.733 1.00 96.06 205 ILE A C 1
ATOM 1607 O O . ILE A 1 205 ? 13.439 1.211 -21.587 1.00 96.06 205 ILE A O 1
ATOM 1611 N N . PHE A 1 206 ? 12.509 0.863 -19.558 1.00 92.69 206 PHE A N 1
ATOM 1612 C CA . PHE A 1 206 ? 12.635 2.232 -19.071 1.00 92.69 206 PHE A CA 1
ATOM 1613 C C . PHE A 1 206 ? 13.362 2.252 -17.729 1.00 92.69 206 PHE A C 1
ATOM 1615 O O . PHE A 1 206 ? 12.952 1.571 -16.798 1.00 92.69 206 PHE A O 1
ATOM 1622 N N . MET A 1 207 ? 14.447 3.016 -17.647 1.00 89.62 207 MET A N 1
ATOM 1623 C CA . MET A 1 207 ? 15.270 3.170 -16.452 1.00 89.62 207 MET A CA 1
ATOM 1624 C C . MET A 1 207 ? 15.305 4.637 -16.038 1.00 89.62 207 MET A C 1
ATOM 1626 O O . MET A 1 207 ? 15.653 5.499 -16.853 1.00 89.62 207 MET A O 1
ATOM 1630 N N . TYR A 1 208 ? 14.979 4.914 -14.782 1.00 86.12 208 TYR A N 1
ATOM 1631 C CA . TYR A 1 208 ? 14.989 6.260 -14.218 1.00 86.12 208 TYR A CA 1
ATOM 1632 C C . TYR A 1 208 ? 15.186 6.211 -12.702 1.00 86.12 208 TYR A C 1
ATOM 1634 O O . TYR A 1 208 ? 14.894 5.200 -12.066 1.00 86.12 208 TYR A O 1
ATOM 1642 N N . SER A 1 209 ? 15.643 7.323 -12.136 1.00 83.19 209 SER A N 1
ATOM 1643 C CA . SER A 1 209 ? 15.678 7.528 -10.688 1.00 83.19 209 SER A CA 1
ATOM 1644 C C . SER A 1 209 ? 14.561 8.490 -10.292 1.00 83.19 209 SER A C 1
ATOM 1646 O O . SER A 1 209 ? 14.153 9.350 -11.079 1.00 83.19 209 SER A O 1
ATOM 1648 N N . THR A 1 210 ? 14.013 8.321 -9.098 1.00 76.75 210 THR A N 1
ATOM 1649 C CA . THR A 1 210 ? 12.923 9.146 -8.577 1.00 76.75 210 THR A CA 1
ATOM 1650 C C . THR A 1 210 ? 12.948 9.145 -7.059 1.00 76.75 210 THR A C 1
ATOM 1652 O O . THR A 1 210 ? 13.435 8.197 -6.458 1.00 76.75 210 THR A O 1
ATOM 1655 N N . ASP A 1 211 ? 12.391 10.168 -6.426 1.00 75.19 211 ASP A N 1
ATOM 1656 C CA . ASP A 1 211 ? 12.236 10.166 -4.970 1.00 75.19 211 ASP A CA 1
ATOM 1657 C C . ASP A 1 211 ? 11.050 9.297 -4.526 1.00 75.19 211 ASP A C 1
ATOM 1659 O O . ASP A 1 211 ? 11.078 8.738 -3.435 1.00 75.19 211 ASP A O 1
ATOM 1663 N N . ASN A 1 212 ? 10.043 9.135 -5.398 1.00 72.38 212 ASN A N 1
ATOM 1664 C CA . ASN A 1 212 ? 8.836 8.349 -5.148 1.00 72.38 212 ASN A CA 1
ATOM 1665 C C . ASN A 1 212 ? 8.435 7.514 -6.357 1.00 72.38 212 ASN A C 1
ATOM 1667 O O . ASN A 1 212 ? 8.179 8.034 -7.447 1.00 72.38 212 ASN A O 1
ATOM 1671 N N . TYR A 1 213 ? 8.269 6.215 -6.145 1.00 78.50 213 TYR A N 1
ATOM 1672 C CA . TYR A 1 213 ? 7.699 5.349 -7.162 1.00 78.50 213 TYR A CA 1
ATOM 1673 C C . TYR A 1 213 ? 6.171 5.398 -7.126 1.00 78.50 213 TYR A C 1
ATOM 1675 O O . TYR A 1 213 ? 5.567 4.939 -6.167 1.00 78.50 213 TYR A O 1
ATOM 1683 N N . VAL A 1 214 ? 5.546 5.851 -8.215 1.00 69.38 214 VAL A N 1
ATOM 1684 C CA . VAL A 1 214 ? 4.109 5.653 -8.456 1.00 69.38 214 VAL A CA 1
ATOM 1685 C C . VAL A 1 214 ? 3.878 4.961 -9.793 1.00 69.38 214 VAL A C 1
ATOM 1687 O O . VAL A 1 214 ? 4.639 5.127 -10.749 1.00 69.38 214 VAL A O 1
ATOM 1690 N N . THR A 1 215 ? 2.804 4.180 -9.869 1.00 63.03 215 THR A N 1
ATOM 1691 C CA . THR A 1 215 ? 2.562 3.178 -10.919 1.00 63.03 215 THR A CA 1
ATOM 1692 C C . THR A 1 215 ? 2.230 3.743 -12.313 1.00 63.03 215 THR A C 1
ATOM 1694 O O . THR A 1 215 ? 1.988 2.968 -13.234 1.00 63.03 215 THR A O 1
ATOM 1697 N N . THR A 1 216 ? 2.229 5.065 -12.530 1.00 58.09 216 THR A N 1
ATOM 1698 C CA . THR A 1 216 ? 1.725 5.724 -13.760 1.00 58.09 216 THR A CA 1
ATOM 1699 C C . THR A 1 216 ? 2.793 6.408 -14.631 1.00 58.09 216 THR A C 1
ATOM 1701 O O . THR A 1 216 ? 2.450 7.071 -15.607 1.00 58.09 216 THR A O 1
ATOM 1704 N N . TYR A 1 217 ? 4.086 6.254 -14.329 1.00 58.75 217 TYR A N 1
ATOM 1705 C CA . TYR A 1 217 ? 5.113 7.212 -14.770 1.00 58.75 217 TYR A CA 1
ATOM 1706 C C . TYR A 1 217 ? 5.826 6.968 -16.112 1.00 58.75 217 TYR A C 1
ATOM 1708 O O . TYR A 1 217 ? 6.720 7.744 -16.459 1.00 58.75 217 TYR A O 1
ATOM 1716 N N . ALA A 1 218 ? 5.478 5.949 -16.898 1.00 62.31 218 ALA A N 1
ATOM 1717 C CA . ALA A 1 218 ? 6.145 5.694 -18.179 1.00 62.31 218 ALA A CA 1
ATOM 1718 C C . ALA A 1 218 ? 5.624 6.616 -19.305 1.00 62.31 218 ALA A C 1
ATOM 1720 O O . ALA A 1 218 ? 5.132 6.156 -20.338 1.00 62.31 218 ALA A O 1
ATOM 1721 N N . THR A 1 219 ? 5.719 7.938 -19.134 1.00 65.69 219 THR A N 1
ATOM 1722 C CA . THR A 1 219 ? 5.403 8.892 -20.207 1.00 65.69 219 THR A CA 1
ATOM 1723 C C . THR A 1 219 ? 6.577 9.004 -21.190 1.00 65.69 219 THR A C 1
ATOM 1725 O O . THR A 1 219 ? 7.733 8.782 -20.815 1.00 65.69 219 THR A O 1
ATOM 1728 N N . PRO A 1 220 ? 6.347 9.319 -22.479 1.00 63.91 220 PRO A N 1
ATOM 1729 C CA . PRO A 1 220 ? 7.419 9.373 -23.480 1.00 63.91 220 PRO A CA 1
ATOM 1730 C C . PRO A 1 220 ? 8.481 10.465 -23.275 1.00 63.91 220 PRO A C 1
ATOM 1732 O O . PRO A 1 220 ? 9.535 10.389 -23.909 1.00 63.91 220 PRO A O 1
ATOM 1735 N N . ASP A 1 221 ? 8.191 11.469 -22.452 1.00 67.00 221 ASP A N 1
ATOM 1736 C CA . ASP A 1 221 ? 8.962 12.696 -22.229 1.00 67.00 221 ASP A CA 1
ATOM 1737 C C . ASP A 1 221 ? 9.635 12.781 -20.854 1.00 67.00 221 ASP A C 1
ATOM 1739 O O . ASP A 1 221 ? 10.463 13.662 -20.662 1.00 67.00 221 ASP A O 1
ATOM 1743 N N . LYS A 1 222 ? 9.350 11.851 -19.932 1.00 74.88 222 LYS A N 1
ATOM 1744 C CA . LYS A 1 222 ? 10.035 11.789 -18.633 1.00 74.88 222 LYS A CA 1
ATOM 1745 C C . LYS A 1 222 ? 11.551 11.626 -18.797 1.00 74.88 222 LYS A C 1
ATOM 1747 O O . LYS A 1 222 ? 12.005 10.844 -19.641 1.00 74.88 222 LYS A O 1
ATOM 1752 N N . ASP A 1 223 ? 12.322 12.264 -17.936 1.00 82.31 223 ASP A N 1
ATOM 1753 C CA . ASP A 1 223 ? 13.750 11.998 -17.810 1.00 82.31 223 ASP A CA 1
ATOM 1754 C C . ASP A 1 223 ? 14.039 10.515 -17.533 1.00 82.31 223 ASP A C 1
ATOM 1756 O O . ASP A 1 223 ? 13.251 9.791 -16.917 1.00 82.31 223 ASP A O 1
ATOM 1760 N N . GLY A 1 224 ? 15.167 10.049 -18.061 1.00 85.69 224 GLY A N 1
ATOM 1761 C CA . GLY A 1 224 ? 15.614 8.665 -17.972 1.00 85.69 224 GLY A CA 1
ATOM 1762 C C . GLY A 1 224 ? 15.970 8.050 -19.323 1.00 85.69 224 GLY A C 1
ATOM 1763 O O . GLY A 1 224 ? 15.964 8.687 -20.383 1.00 85.69 224 GLY A O 1
ATOM 1764 N N . GLN A 1 225 ? 16.299 6.762 -19.286 1.00 88.56 225 GLN A N 1
ATOM 1765 C CA . GLN A 1 225 ? 16.823 6.015 -20.425 1.00 88.56 225 GLN A CA 1
ATOM 1766 C C . GLN A 1 225 ? 15.836 4.959 -20.891 1.00 88.56 225 GLN A C 1
ATOM 1768 O O . GLN A 1 225 ? 15.330 4.170 -20.099 1.00 88.56 225 GLN A O 1
ATOM 1773 N N . ARG A 1 226 ? 15.589 4.917 -22.196 1.00 91.88 226 ARG A N 1
ATOM 1774 C CA . ARG A 1 226 ? 14.651 3.994 -22.828 1.00 91.88 226 ARG A CA 1
ATOM 1775 C C . ARG A 1 226 ? 15.368 3.144 -23.859 1.00 91.88 226 ARG A C 1
ATOM 1777 O O . ARG A 1 226 ? 16.069 3.676 -24.720 1.00 91.88 226 ARG A O 1
ATOM 1784 N N . PHE A 1 227 ? 15.149 1.841 -23.803 1.00 95.06 227 PHE A N 1
ATOM 1785 C CA . PHE A 1 227 ? 15.740 0.874 -24.720 1.00 95.06 227 PHE A CA 1
ATOM 1786 C C . PHE A 1 227 ? 14.619 0.119 -25.423 1.00 95.06 227 PHE A C 1
ATOM 1788 O O . PHE A 1 227 ? 13.834 -0.579 -24.789 1.00 95.06 227 PHE A O 1
ATOM 1795 N N . LEU A 1 228 ? 14.519 0.309 -26.735 1.00 95.88 228 LEU A N 1
ATOM 1796 C CA . LEU A 1 228 ? 13.477 -0.254 -27.587 1.00 95.88 228 LEU A CA 1
ATOM 1797 C C . LEU A 1 228 ? 14.078 -1.425 -28.360 1.00 95.88 228 LEU A C 1
ATOM 1799 O O . LEU A 1 228 ? 15.050 -1.235 -29.093 1.00 95.88 228 LEU A O 1
ATOM 1803 N N . PHE A 1 229 ? 13.495 -2.611 -28.228 1.00 97.31 229 PHE A N 1
ATOM 1804 C CA . PHE A 1 229 ? 14.018 -3.856 -28.783 1.00 97.31 229 PHE A CA 1
ATOM 1805 C C . PHE A 1 229 ? 13.075 -4.473 -29.815 1.00 97.31 229 PHE A C 1
ATOM 1807 O O . PHE A 1 229 ? 11.853 -4.378 -29.721 1.00 97.31 229 PHE A O 1
ATOM 1814 N N . ASN A 1 230 ? 13.657 -5.165 -30.789 1.00 95.81 230 ASN A N 1
ATOM 1815 C CA . ASN A 1 230 ? 12.946 -6.072 -31.679 1.00 95.81 230 ASN A CA 1
ATOM 1816 C C . ASN A 1 230 ? 13.757 -7.367 -31.760 1.00 95.81 230 ASN A C 1
ATOM 1818 O O . ASN A 1 230 ? 14.901 -7.345 -32.210 1.00 95.81 230 ASN A O 1
ATOM 1822 N N . ASN A 1 231 ? 13.174 -8.478 -31.294 1.00 92.38 231 ASN A N 1
ATOM 1823 C CA . ASN A 1 231 ? 13.813 -9.798 -31.281 1.00 92.38 231 ASN A CA 1
ATOM 1824 C C . ASN A 1 231 ? 15.237 -9.782 -30.685 1.00 92.38 231 ASN A C 1
ATOM 1826 O O . ASN A 1 231 ? 16.179 -10.259 -31.312 1.00 92.38 231 ASN A O 1
ATOM 1830 N N . ASP A 1 232 ? 15.392 -9.217 -29.483 1.00 95.50 232 ASP A N 1
ATOM 1831 C CA . ASP A 1 232 ? 16.670 -9.107 -28.751 1.00 95.50 232 ASP A CA 1
ATOM 1832 C C . ASP A 1 232 ? 17.756 -8.248 -29.425 1.00 95.50 232 ASP A C 1
ATOM 1834 O O . ASP A 1 232 ? 18.916 -8.284 -29.011 1.00 95.50 232 ASP A O 1
ATOM 1838 N N . SER A 1 233 ? 17.392 -7.460 -30.442 1.00 95.69 233 SER A N 1
ATOM 1839 C CA . SER A 1 233 ? 18.252 -6.447 -31.063 1.00 95.69 233 SER A CA 1
ATOM 1840 C C . SER A 1 233 ? 17.748 -5.046 -30.715 1.00 95.69 233 SER A C 1
ATOM 1842 O O . SER A 1 233 ? 16.554 -4.748 -30.844 1.00 95.69 233 SER A O 1
ATOM 1844 N N . LEU A 1 234 ? 18.640 -4.171 -30.253 1.00 96.94 234 LEU A N 1
ATOM 1845 C CA . LEU A 1 234 ? 18.318 -2.794 -29.885 1.00 96.94 234 LEU A CA 1
ATOM 1846 C C . LEU A 1 234 ? 18.000 -1.973 -31.139 1.00 96.94 234 LEU A C 1
ATOM 1848 O O . LEU A 1 234 ? 18.878 -1.689 -31.955 1.00 96.94 234 LEU A O 1
ATOM 1852 N N . CYS A 1 235 ? 16.748 -1.534 -31.250 1.00 96.81 235 CYS A N 1
ATOM 1853 C CA . CYS A 1 235 ? 16.277 -0.622 -32.289 1.00 96.81 235 CYS A CA 1
ATOM 1854 C C . CYS A 1 235 ? 16.649 0.823 -31.962 1.00 96.81 235 CYS A C 1
ATOM 1856 O O . CYS A 1 235 ? 17.220 1.516 -32.801 1.00 96.81 235 CYS A O 1
ATOM 1858 N N . THR A 1 236 ? 16.346 1.266 -30.740 1.00 94.44 236 THR A N 1
ATOM 1859 C CA . THR A 1 236 ? 16.598 2.638 -30.284 1.00 94.44 236 THR A CA 1
ATOM 1860 C C . THR A 1 236 ? 17.042 2.642 -28.827 1.00 94.44 236 THR A C 1
ATOM 1862 O O . THR A 1 236 ? 16.337 2.117 -27.970 1.00 94.44 236 THR A O 1
ATOM 1865 N N . TRP A 1 237 ? 18.156 3.308 -28.528 1.00 93.81 237 TRP A N 1
ATOM 1866 C CA . TRP A 1 237 ? 18.445 3.826 -27.190 1.00 93.81 237 TRP A CA 1
ATOM 1867 C C . TRP A 1 237 ? 18.122 5.316 -27.169 1.00 93.81 237 TRP A C 1
ATOM 1869 O O . TRP A 1 237 ? 18.730 6.107 -27.896 1.00 93.81 237 TRP A O 1
ATOM 1879 N N . ARG A 1 238 ? 17.129 5.690 -26.365 1.00 89.62 238 ARG A N 1
ATOM 1880 C CA . ARG A 1 238 ? 16.731 7.075 -26.138 1.00 89.62 238 ARG A CA 1
ATOM 1881 C C . ARG A 1 238 ? 17.161 7.508 -24.748 1.00 89.62 238 ARG A C 1
ATOM 1883 O O . ARG A 1 238 ? 16.837 6.854 -23.763 1.00 89.62 238 ARG A O 1
ATOM 1890 N N . PHE A 1 239 ? 17.821 8.649 -24.689 1.00 83.94 239 PHE A N 1
ATOM 1891 C CA . PHE A 1 239 ? 18.184 9.331 -23.459 1.00 83.94 239 PHE A CA 1
ATOM 1892 C C . PHE A 1 239 ? 17.396 10.634 -23.368 1.00 83.94 239 PHE A C 1
ATOM 1894 O O . PHE A 1 239 ? 17.317 11.347 -24.372 1.00 83.94 239 PHE A O 1
ATOM 1901 N N . ILE A 1 240 ? 16.806 10.905 -22.205 1.00 81.56 240 ILE A N 1
ATOM 1902 C CA . ILE A 1 240 ? 16.125 12.161 -21.882 1.00 81.56 240 ILE A CA 1
ATOM 1903 C C . ILE A 1 240 ? 16.688 12.673 -20.554 1.00 81.56 240 ILE A C 1
ATOM 1905 O O . ILE A 1 240 ? 16.709 11.916 -19.583 1.00 81.56 240 ILE A O 1
ATOM 1909 N N . GLN A 1 241 ? 17.157 13.916 -20.528 1.00 79.56 241 GLN A N 1
ATOM 1910 C CA . GLN A 1 241 ? 17.604 14.596 -19.312 1.00 79.56 241 GLN A CA 1
ATOM 1911 C C . GLN A 1 241 ? 17.412 16.101 -19.468 1.00 79.56 241 GLN A C 1
ATOM 1913 O O . GLN A 1 241 ? 17.887 16.663 -20.455 1.00 79.56 241 GLN A O 1
ATOM 1918 N N . ASP A 1 242 ? 16.739 16.747 -18.518 1.00 75.19 242 ASP A N 1
ATOM 1919 C CA . ASP A 1 242 ? 16.508 18.199 -18.503 1.00 75.19 242 ASP A CA 1
ATOM 1920 C C . ASP A 1 242 ? 15.909 18.717 -19.832 1.00 75.19 242 ASP A C 1
ATOM 1922 O O . ASP A 1 242 ? 16.272 19.772 -20.357 1.00 75.19 242 ASP A O 1
ATOM 1926 N N . GLY A 1 243 ? 15.022 17.921 -20.444 1.00 71.62 243 GLY A N 1
ATOM 1927 C CA . GLY A 1 243 ? 14.422 18.202 -21.755 1.00 71.62 243 GLY A CA 1
ATOM 1928 C C . GLY A 1 243 ? 15.353 18.009 -22.965 1.00 71.62 243 GLY A C 1
ATOM 1929 O O . GLY A 1 243 ? 14.893 18.085 -24.112 1.00 71.62 243 GLY A O 1
ATOM 1930 N N . GLU A 1 244 ? 16.640 17.713 -22.758 1.00 78.12 244 GLU A N 1
ATOM 1931 C CA . GLU A 1 244 ? 17.555 17.290 -23.816 1.00 78.12 244 GLU A CA 1
ATOM 1932 C C . GLU A 1 244 ? 17.327 15.826 -24.177 1.00 78.12 244 GLU A C 1
ATOM 1934 O O . GLU A 1 244 ? 17.243 14.949 -23.319 1.00 78.12 244 GLU A O 1
ATOM 1939 N N . ILE A 1 245 ? 17.237 15.548 -25.480 1.00 80.94 245 ILE A N 1
ATOM 1940 C CA . ILE A 1 245 ? 16.903 14.218 -25.983 1.00 80.94 245 ILE A CA 1
ATOM 1941 C C . ILE A 1 245 ? 17.932 13.766 -27.010 1.00 80.94 245 ILE A C 1
ATOM 1943 O O . ILE A 1 245 ? 18.349 14.520 -27.887 1.00 80.94 245 ILE A O 1
ATOM 1947 N N . ALA A 1 246 ? 18.333 12.502 -26.928 1.00 86.31 246 ALA A N 1
ATOM 1948 C CA . ALA A 1 246 ? 19.191 11.859 -27.915 1.00 86.31 246 ALA A CA 1
ATOM 1949 C C . ALA A 1 246 ? 18.640 10.477 -28.265 1.00 86.31 246 ALA A C 1
ATOM 1951 O O . ALA A 1 246 ? 18.325 9.689 -27.378 1.00 86.31 246 ALA A O 1
ATOM 1952 N N . ASN A 1 247 ? 18.532 10.178 -29.561 1.00 89.44 247 ASN A N 1
ATOM 1953 C CA . ASN A 1 247 ? 18.073 8.884 -30.063 1.00 89.44 247 ASN A CA 1
ATOM 1954 C C . ASN A 1 247 ? 19.200 8.212 -30.851 1.00 89.44 247 ASN A C 1
ATOM 1956 O O . ASN A 1 247 ? 19.527 8.647 -31.955 1.00 89.44 247 ASN A O 1
ATOM 1960 N N . PHE A 1 248 ? 19.769 7.139 -30.313 1.00 92.25 248 PHE A N 1
ATOM 1961 C CA . PHE A 1 248 ? 20.719 6.278 -31.013 1.00 92.25 248 PHE A CA 1
ATOM 1962 C C . PHE A 1 248 ? 19.953 5.117 -31.639 1.00 92.25 248 PHE A C 1
ATOM 1964 O O . PHE A 1 248 ? 19.416 4.282 -30.917 1.00 92.25 248 PHE A O 1
ATOM 1971 N N . VAL A 1 249 ? 19.873 5.077 -32.968 1.00 94.94 249 VAL A N 1
ATOM 1972 C CA . VAL A 1 249 ? 18.998 4.144 -33.699 1.00 94.94 249 VAL A CA 1
ATOM 1973 C C . VAL A 1 249 ? 19.798 3.137 -34.521 1.00 94.94 249 VAL A C 1
ATOM 1975 O O . VAL A 1 249 ? 20.856 3.475 -35.057 1.00 94.94 249 VAL A O 1
ATOM 1978 N N . CYS A 1 250 ? 19.286 1.916 -34.669 1.00 94.94 250 CYS A N 1
ATOM 1979 C CA . CYS A 1 250 ? 19.962 0.824 -35.376 1.00 94.94 250 CYS A CA 1
ATOM 1980 C C . CYS A 1 250 ? 20.206 1.128 -36.862 1.00 94.94 250 CYS A C 1
ATOM 1982 O O . CYS A 1 250 ? 21.265 0.798 -37.393 1.00 94.94 250 CYS A O 1
ATOM 1984 N N . GLY A 1 251 ? 19.273 1.811 -37.532 1.00 95.06 251 GLY A N 1
ATOM 1985 C CA . GLY A 1 251 ? 19.388 2.112 -38.954 1.00 95.06 251 GLY A CA 1
ATOM 1986 C C . GLY A 1 251 ? 18.297 3.032 -39.495 1.00 95.06 251 GLY A C 1
ATOM 1987 O O . GLY A 1 251 ? 17.631 3.760 -38.757 1.00 95.06 251 GLY A O 1
ATOM 1988 N N . GLN A 1 252 ? 18.158 3.066 -40.824 1.00 93.88 252 GLN A N 1
ATOM 1989 C CA . GLN A 1 252 ? 17.331 4.073 -41.498 1.00 93.88 252 GLN A CA 1
ATOM 1990 C C . GLN A 1 252 ? 15.827 3.861 -41.288 1.00 93.88 252 GLN A C 1
ATOM 1992 O O . GLN A 1 252 ? 15.108 4.851 -41.207 1.00 93.88 252 GLN A O 1
ATOM 1997 N N . ASN A 1 253 ? 15.358 2.615 -41.177 1.00 94.06 253 ASN A N 1
ATOM 1998 C CA . ASN A 1 253 ? 13.930 2.325 -41.014 1.00 94.06 253 ASN A CA 1
ATOM 1999 C C . ASN A 1 253 ? 13.410 2.829 -39.660 1.00 94.06 253 ASN A C 1
ATOM 2001 O O . ASN A 1 253 ? 12.396 3.520 -39.606 1.00 94.06 253 ASN A O 1
ATOM 2005 N N . GLU A 1 254 ? 14.139 2.551 -38.577 1.00 93.81 254 GLU A N 1
ATOM 2006 C CA . GLU A 1 254 ? 13.799 3.057 -37.243 1.00 93.81 254 GLU A CA 1
ATOM 2007 C C . GLU A 1 254 ? 13.975 4.580 -37.151 1.00 93.81 254 GLU A C 1
ATOM 2009 O O . GLU A 1 254 ? 13.141 5.270 -36.565 1.00 93.81 254 GLU A O 1
ATOM 2014 N N . ALA A 1 255 ? 15.001 5.138 -37.810 1.00 91.56 255 ALA A N 1
ATOM 2015 C CA . ALA A 1 255 ? 15.121 6.587 -37.952 1.00 91.56 255 ALA A CA 1
ATOM 2016 C C . ALA A 1 255 ? 13.874 7.185 -38.624 1.00 91.56 255 ALA A C 1
ATOM 2018 O O . ALA A 1 255 ? 13.375 8.207 -38.168 1.00 91.56 255 ALA A O 1
ATOM 2019 N N . ASP A 1 256 ? 13.368 6.554 -39.689 1.00 90.56 256 ASP A N 1
ATOM 2020 C CA . ASP A 1 256 ? 12.173 6.994 -40.414 1.00 90.56 256 ASP A CA 1
ATOM 2021 C C . ASP A 1 256 ? 10.913 6.921 -39.549 1.00 90.56 256 ASP A C 1
ATOM 2023 O O . ASP A 1 256 ? 10.121 7.861 -39.586 1.00 90.56 256 ASP A O 1
ATOM 2027 N N . ARG A 1 257 ? 10.762 5.882 -38.715 1.00 88.50 257 ARG A N 1
ATOM 2028 C CA . ARG A 1 257 ? 9.678 5.795 -37.720 1.00 88.50 257 ARG A CA 1
ATOM 2029 C C . ARG A 1 257 ? 9.687 6.996 -36.767 1.00 88.50 257 ARG A C 1
ATOM 2031 O O . ARG A 1 257 ? 8.640 7.521 -36.413 1.00 88.50 257 ARG A O 1
ATOM 2038 N N . LEU A 1 258 ? 10.874 7.466 -36.385 1.00 84.44 258 LEU A N 1
ATOM 2039 C CA . LEU A 1 258 ? 11.046 8.611 -35.489 1.00 84.44 258 LEU A CA 1
ATOM 2040 C C . LEU A 1 258 ? 11.073 9.975 -36.200 1.00 84.44 258 LEU A C 1
ATOM 2042 O O . LEU A 1 258 ? 11.073 11.001 -35.517 1.00 84.44 258 LEU A O 1
ATOM 2046 N N . LYS A 1 259 ? 11.099 10.042 -37.539 1.00 74.75 259 LYS A N 1
ATOM 2047 C CA . LYS A 1 259 ? 11.226 11.316 -38.282 1.00 74.75 259 LYS A CA 1
ATOM 2048 C C . LYS A 1 259 ? 10.042 12.251 -38.100 1.00 74.75 259 LYS A C 1
ATOM 2050 O O . LYS A 1 259 ? 10.233 13.461 -38.154 1.00 74.75 259 LYS A O 1
ATOM 2055 N N . ASP A 1 260 ? 8.862 11.696 -37.871 1.00 63.53 260 ASP A N 1
ATOM 2056 C CA . ASP A 1 260 ? 7.668 12.479 -37.576 1.00 63.53 260 ASP A CA 1
ATOM 2057 C C . ASP A 1 260 ? 7.531 12.721 -36.056 1.00 63.53 260 ASP A C 1
ATOM 2059 O O . ASP A 1 260 ? 6.589 13.356 -35.609 1.00 63.53 260 ASP A O 1
ATOM 2063 N N . SER A 1 261 ? 8.472 12.266 -35.221 1.00 64.44 261 SER A N 1
ATOM 2064 C CA . SER A 1 261 ? 8.427 12.485 -33.772 1.00 64.44 261 SER A CA 1
ATOM 2065 C C . SER A 1 261 ? 8.924 13.880 -33.352 1.00 64.44 261 SER A C 1
ATOM 2067 O O . SER A 1 261 ? 9.690 14.518 -34.071 1.00 64.44 261 SER A O 1
ATOM 2069 N N . TYR A 1 262 ? 8.560 14.346 -32.147 1.00 53.59 262 TYR A N 1
ATOM 2070 C CA . TYR A 1 262 ? 8.969 15.648 -31.577 1.00 53.59 262 TYR A CA 1
ATOM 2071 C C . TYR A 1 262 ? 10.494 15.838 -31.453 1.00 53.59 262 TYR A C 1
ATOM 2073 O O . TYR A 1 262 ? 10.959 16.946 -31.205 1.00 53.59 262 TYR A O 1
ATOM 2081 N N . HIS A 1 263 ? 11.280 14.781 -31.683 1.00 62.59 263 HIS A N 1
ATOM 2082 C CA . HIS A 1 263 ? 12.738 14.758 -31.534 1.00 62.59 263 HIS A CA 1
ATOM 2083 C C . HIS A 1 263 ? 13.467 14.341 -32.818 1.00 62.59 263 HIS A C 1
ATOM 2085 O O . HIS A 1 263 ? 14.600 13.857 -32.772 1.00 62.59 263 HIS A O 1
ATOM 2091 N N . SER A 1 264 ? 12.845 14.551 -33.983 1.00 60.84 264 SER A N 1
ATOM 2092 C CA . SER A 1 264 ? 13.366 14.145 -35.298 1.00 60.84 264 SER A CA 1
ATOM 2093 C C . SER A 1 264 ? 14.769 14.675 -35.632 1.00 60.84 264 SER A C 1
ATOM 2095 O O . SER A 1 264 ? 15.466 14.107 -36.472 1.00 60.84 264 SER A O 1
ATOM 2097 N N . ASN A 1 265 ? 15.193 15.769 -34.990 1.00 62.97 265 ASN A N 1
ATOM 2098 C CA . ASN A 1 265 ? 16.476 16.433 -35.241 1.00 62.97 265 ASN A CA 1
ATOM 2099 C C . ASN A 1 265 ? 17.630 15.911 -34.361 1.00 62.97 265 ASN A C 1
ATOM 2101 O O . ASN A 1 265 ? 18.764 16.352 -34.540 1.00 62.97 265 ASN A O 1
ATOM 2105 N N . GLN A 1 266 ? 17.366 14.979 -33.439 1.00 82.44 266 GLN A N 1
ATOM 2106 C CA . GLN A 1 266 ? 18.338 14.408 -32.491 1.00 82.44 266 GLN A CA 1
ATOM 2107 C C . GLN A 1 266 ? 18.462 12.885 -32.671 1.00 82.44 266 GLN A C 1
ATOM 2109 O O . GLN A 1 266 ? 18.464 12.116 -31.708 1.00 82.44 266 GLN A O 1
ATOM 2114 N N . ILE A 1 267 ? 18.514 12.443 -33.932 1.00 88.19 267 ILE A N 1
ATOM 2115 C CA . ILE A 1 267 ? 18.626 11.032 -34.319 1.00 88.19 267 ILE A CA 1
ATOM 2116 C C . ILE A 1 267 ? 20.042 10.749 -34.827 1.00 88.19 267 ILE A C 1
ATOM 2118 O O . ILE A 1 267 ? 20.500 11.347 -35.803 1.00 88.19 267 ILE A O 1
ATOM 2122 N N . TYR A 1 268 ? 20.707 9.784 -34.200 1.00 90.69 268 TYR A N 1
ATOM 2123 C CA . TYR A 1 268 ? 22.051 9.324 -34.523 1.00 90.69 268 TYR A CA 1
ATOM 2124 C C . TYR A 1 268 ? 21.992 7.859 -34.951 1.00 90.69 268 TYR A C 1
ATOM 2126 O O . TYR A 1 268 ? 21.760 6.967 -34.138 1.00 90.69 268 TYR A O 1
ATOM 2134 N N . LYS A 1 269 ? 22.192 7.591 -36.244 1.00 94.06 269 LYS A N 1
ATOM 2135 C CA . LYS A 1 269 ? 22.223 6.216 -36.755 1.00 94.06 269 LYS A CA 1
ATOM 2136 C C . LYS A 1 269 ? 23.510 5.530 -36.336 1.00 94.06 269 LYS A C 1
ATOM 2138 O O . LYS A 1 269 ? 24.583 6.113 -36.487 1.00 94.06 269 LYS A O 1
ATOM 2143 N N . TYR A 1 270 ? 23.414 4.274 -35.914 1.00 93.62 270 TYR A N 1
ATOM 2144 C CA . TYR A 1 270 ? 24.554 3.467 -35.491 1.00 93.62 270 TYR A CA 1
ATOM 2145 C C . TYR A 1 270 ? 25.677 3.447 -36.541 1.00 93.62 270 TYR A C 1
ATOM 2147 O O . TYR A 1 270 ? 26.846 3.608 -36.198 1.00 93.62 270 TYR A O 1
ATOM 2155 N N . SER A 1 271 ? 25.338 3.365 -37.835 1.00 94.31 271 SER A N 1
ATOM 2156 C CA . SER A 1 271 ? 26.304 3.418 -38.945 1.00 94.31 271 SER A CA 1
ATOM 2157 C C . SER A 1 271 ? 27.189 4.670 -38.941 1.00 94.31 271 SER A C 1
ATOM 2159 O O . SER A 1 271 ? 28.355 4.598 -39.339 1.00 94.31 271 SER A O 1
ATOM 2161 N N . ASP A 1 272 ? 26.644 5.792 -38.471 1.00 93.38 272 ASP A N 1
ATOM 2162 C CA . ASP A 1 272 ? 27.243 7.125 -38.537 1.00 93.38 272 ASP A CA 1
ATOM 2163 C C . ASP A 1 272 ? 28.036 7.472 -37.260 1.00 93.38 272 ASP A C 1
ATOM 2165 O O . ASP A 1 272 ? 28.721 8.496 -37.213 1.00 93.38 272 ASP A O 1
ATOM 2169 N N . LEU A 1 273 ? 27.969 6.614 -36.234 1.00 91.00 273 LEU A N 1
ATOM 2170 C CA . LEU A 1 273 ? 28.696 6.755 -34.973 1.00 91.00 273 LEU A CA 1
ATOM 2171 C C . LEU A 1 273 ? 30.186 6.411 -35.119 1.00 91.00 273 LEU A C 1
ATOM 2173 O O . LEU A 1 273 ? 30.584 5.565 -35.933 1.00 91.00 273 LEU A O 1
ATOM 2177 N N . ASN A 1 274 ? 31.014 7.035 -34.279 1.00 91.50 274 ASN A N 1
ATOM 2178 C CA . ASN A 1 274 ? 32.417 6.647 -34.124 1.00 91.50 274 ASN A CA 1
ATOM 2179 C C . ASN A 1 274 ? 32.560 5.351 -33.291 1.00 91.50 274 ASN A C 1
ATOM 2181 O O . ASN A 1 274 ? 31.597 4.884 -32.685 1.00 91.50 274 ASN A O 1
ATOM 2185 N N . ASP A 1 275 ? 33.761 4.768 -33.255 1.00 91.38 275 ASP A N 1
ATOM 2186 C CA . ASP A 1 275 ? 33.999 3.467 -32.605 1.00 91.38 275 ASP A CA 1
ATOM 2187 C C . ASP A 1 275 ? 33.719 3.472 -31.089 1.00 91.38 275 ASP A C 1
ATOM 2189 O O . ASP A 1 275 ? 33.235 2.478 -30.552 1.00 91.38 275 ASP A O 1
ATOM 2193 N N . GLU A 1 276 ? 33.986 4.582 -30.395 1.00 84.62 276 GLU A N 1
ATOM 2194 C CA . GLU A 1 276 ? 33.732 4.722 -28.953 1.00 84.62 276 GLU A CA 1
ATOM 2195 C C . GLU A 1 276 ? 32.228 4.736 -28.658 1.00 84.62 276 GLU A C 1
ATOM 2197 O O . GLU A 1 276 ? 31.750 4.002 -27.796 1.00 84.62 276 GLU A O 1
ATOM 2202 N N . GLN A 1 277 ? 31.471 5.505 -29.441 1.00 84.50 277 GLN A N 1
ATOM 2203 C CA . GLN A 1 277 ? 30.015 5.576 -29.338 1.00 84.50 277 GLN A CA 1
ATOM 2204 C C . GLN A 1 277 ? 29.349 4.241 -29.675 1.00 84.50 277 GLN A C 1
ATOM 2206 O O . GLN A 1 277 ? 28.422 3.829 -28.984 1.00 84.50 277 GLN A O 1
ATOM 2211 N N . LYS A 1 278 ? 29.827 3.545 -30.715 1.00 88.06 278 LYS A N 1
ATOM 2212 C CA . LYS A 1 278 ? 29.347 2.198 -31.063 1.00 88.06 278 LYS A CA 1
ATOM 2213 C C . LYS A 1 278 ? 29.559 1.229 -29.911 1.00 88.06 278 LYS A C 1
ATOM 2215 O O . LYS A 1 278 ? 28.608 0.589 -29.479 1.00 88.06 278 LYS A O 1
ATOM 2220 N N . ASN A 1 279 ? 30.772 1.204 -29.358 1.00 85.81 279 ASN A N 1
ATOM 2221 C CA . ASN A 1 279 ? 31.101 0.358 -28.217 1.00 85.81 279 ASN A CA 1
ATOM 2222 C C . ASN A 1 279 ? 30.208 0.647 -26.999 1.00 85.81 279 ASN A C 1
ATOM 2224 O O . ASN A 1 279 ? 29.831 -0.275 -26.282 1.00 85.81 279 ASN A O 1
ATOM 2228 N N . GLN A 1 280 ? 29.837 1.908 -26.768 1.00 84.00 280 GLN A N 1
ATOM 2229 C CA . GLN A 1 280 ? 28.918 2.271 -25.692 1.00 84.00 280 GLN A CA 1
ATOM 2230 C C . GLN A 1 280 ? 27.491 1.771 -25.946 1.00 84.00 280 GLN A C 1
ATOM 2232 O O . GLN A 1 280 ? 26.909 1.155 -25.057 1.00 84.00 280 GLN A O 1
ATOM 2237 N N . VAL A 1 281 ? 26.951 1.975 -27.154 1.00 87.44 281 VAL A N 1
ATOM 2238 C CA . VAL A 1 281 ? 25.633 1.441 -27.546 1.00 87.44 281 VAL A CA 1
ATOM 2239 C C . VAL A 1 281 ? 25.599 -0.082 -27.387 1.00 87.44 281 VAL A C 1
ATOM 2241 O O . VAL A 1 281 ? 24.649 -0.615 -26.820 1.00 87.44 281 VAL A O 1
ATOM 2244 N N . ASP A 1 282 ? 26.643 -0.779 -27.837 1.00 91.44 282 ASP A N 1
ATOM 2245 C CA . ASP A 1 282 ? 26.738 -2.242 -27.750 1.00 91.44 282 ASP A CA 1
ATOM 2246 C C . ASP A 1 282 ? 26.884 -2.725 -26.297 1.00 91.44 282 ASP A C 1
ATOM 2248 O O . ASP A 1 282 ? 26.326 -3.754 -25.914 1.00 91.44 282 ASP A O 1
ATOM 2252 N N . THR A 1 283 ? 27.597 -1.963 -25.461 1.00 89.44 283 THR A N 1
ATOM 2253 C CA . THR A 1 283 ? 27.723 -2.250 -24.024 1.00 89.44 283 THR A CA 1
ATOM 2254 C C . THR A 1 283 ? 26.370 -2.136 -23.328 1.00 89.44 283 THR A C 1
ATOM 2256 O O . THR A 1 283 ? 25.983 -3.066 -22.621 1.00 89.44 283 THR A O 1
ATOM 2259 N N . TYR A 1 284 ? 25.629 -1.046 -23.551 1.00 88.62 284 TYR A N 1
ATOM 2260 C CA . TYR A 1 284 ? 24.310 -0.867 -22.942 1.00 88.62 284 TYR A CA 1
ATOM 2261 C C . TYR A 1 284 ? 23.285 -1.868 -23.466 1.00 88.62 284 TYR A C 1
ATOM 2263 O O . TYR A 1 284 ? 22.537 -2.424 -22.670 1.00 88.62 284 TYR A O 1
ATOM 2271 N N . GLU A 1 285 ? 23.270 -2.163 -24.768 1.00 94.94 285 GLU A N 1
ATOM 2272 C CA . GLU A 1 285 ? 22.418 -3.225 -25.317 1.00 94.94 285 GLU A CA 1
ATOM 2273 C C . GLU A 1 285 ? 22.663 -4.551 -24.591 1.00 94.94 285 GLU A C 1
ATOM 2275 O O . GLU A 1 285 ? 21.721 -5.171 -24.099 1.00 94.94 285 GLU A O 1
ATOM 2280 N N . LYS A 1 286 ? 23.931 -4.962 -24.462 1.00 94.94 286 LYS A N 1
ATOM 2281 C CA . LYS A 1 286 ? 24.291 -6.191 -23.750 1.00 94.94 286 LYS A CA 1
ATOM 2282 C C . LYS A 1 286 ? 23.863 -6.149 -22.286 1.00 94.94 286 LYS A C 1
ATOM 2284 O O . LYS A 1 286 ? 23.285 -7.123 -21.807 1.00 94.94 286 LYS A O 1
ATOM 2289 N N . GLN A 1 287 ? 24.136 -5.056 -21.578 1.00 93.31 287 GLN A N 1
ATOM 2290 C CA . GLN A 1 287 ? 23.753 -4.901 -20.172 1.00 93.31 287 GLN A CA 1
ATOM 2291 C C . GLN A 1 287 ? 22.239 -5.000 -19.983 1.00 93.31 287 GLN A C 1
ATOM 2293 O O . GLN A 1 287 ? 21.783 -5.715 -19.098 1.00 93.31 287 GLN A O 1
ATOM 2298 N N . MET A 1 288 ? 21.462 -4.336 -20.837 1.00 96.38 288 MET A N 1
ATOM 2299 C CA . MET A 1 288 ? 20.005 -4.283 -20.738 1.00 96.38 288 MET A CA 1
ATOM 2300 C C . MET A 1 288 ? 19.330 -5.604 -21.125 1.00 96.38 288 MET A C 1
ATOM 2302 O O . MET A 1 288 ? 18.360 -6.000 -20.483 1.00 96.38 288 MET A O 1
ATOM 2306 N N . ILE A 1 289 ? 19.875 -6.338 -22.103 1.00 97.75 289 ILE A N 1
ATOM 2307 C CA . ILE A 1 289 ? 19.449 -7.717 -22.402 1.00 97.75 289 ILE A CA 1
ATOM 2308 C C . ILE A 1 289 ? 19.669 -8.623 -21.186 1.00 97.75 289 ILE A C 1
ATOM 2310 O O . ILE A 1 289 ? 18.788 -9.399 -20.820 1.00 97.75 289 ILE A O 1
ATOM 2314 N N . ASN A 1 290 ? 20.830 -8.509 -20.536 1.00 97.19 290 ASN A N 1
ATOM 2315 C CA . ASN A 1 290 ? 21.123 -9.280 -19.330 1.00 97.19 290 ASN A CA 1
ATOM 2316 C C . ASN A 1 290 ? 20.193 -8.900 -18.175 1.00 97.19 290 ASN A C 1
ATOM 2318 O O . ASN A 1 290 ? 19.590 -9.795 -17.592 1.00 97.19 290 ASN A O 1
ATOM 2322 N N . ALA A 1 291 ? 19.994 -7.603 -17.924 1.00 96.94 291 ALA A N 1
ATOM 2323 C CA . ALA A 1 291 ? 19.054 -7.103 -16.924 1.00 96.94 291 ALA A CA 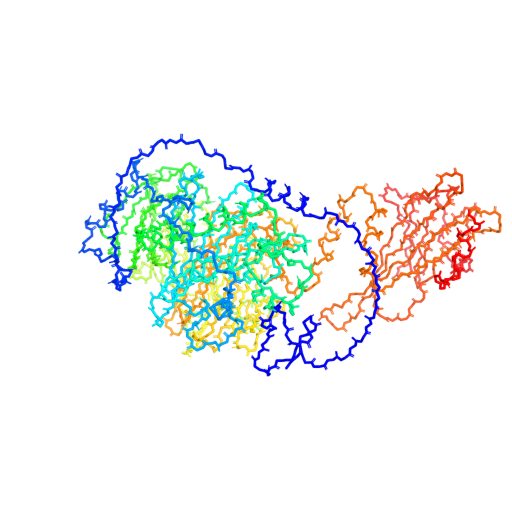1
ATOM 2324 C C . ALA A 1 291 ? 17.652 -7.688 -17.110 1.00 96.94 291 ALA A C 1
ATOM 2326 O O . ALA A 1 291 ? 17.111 -8.298 -16.192 1.00 96.94 291 ALA A O 1
ATOM 2327 N N . ALA A 1 292 ? 17.100 -7.592 -18.322 1.00 98.19 292 ALA A N 1
ATOM 2328 C CA . ALA A 1 292 ? 15.768 -8.096 -18.625 1.00 98.19 292 ALA A CA 1
ATOM 2329 C C . ALA A 1 292 ? 15.620 -9.597 -18.348 1.00 98.19 292 ALA A C 1
ATOM 2331 O O . ALA A 1 292 ? 14.690 -10.007 -17.655 1.00 98.19 292 ALA A O 1
ATOM 2332 N N . TYR A 1 293 ? 16.525 -10.428 -18.869 1.00 98.44 293 TYR A N 1
ATOM 2333 C CA . TYR A 1 293 ? 16.379 -11.882 -18.776 1.00 98.44 293 TYR A CA 1
ATOM 2334 C C . TYR A 1 293 ? 16.837 -12.468 -17.441 1.00 98.44 293 TYR A C 1
ATOM 2336 O O . TYR A 1 293 ? 16.254 -13.456 -16.991 1.00 98.44 293 TYR A O 1
ATOM 2344 N N . ASN A 1 294 ? 17.825 -11.864 -16.773 1.00 97.94 294 ASN A N 1
ATOM 2345 C CA . ASN A 1 294 ? 18.143 -12.211 -15.388 1.00 97.94 294 ASN A CA 1
ATOM 2346 C C . ASN A 1 294 ? 16.946 -11.898 -14.489 1.00 97.94 294 ASN A C 1
ATOM 2348 O O . ASN A 1 294 ? 16.540 -12.770 -13.722 1.00 97.94 294 ASN A O 1
ATOM 2352 N N . THR A 1 295 ? 16.343 -10.711 -14.626 1.00 98.31 295 THR A N 1
ATOM 2353 C CA . THR A 1 295 ? 15.152 -10.322 -13.860 1.00 98.31 295 THR A CA 1
ATOM 2354 C C . THR A 1 295 ? 13.976 -11.242 -14.159 1.00 98.31 295 THR A C 1
ATOM 2356 O O . THR A 1 295 ? 13.462 -11.862 -13.233 1.00 98.31 295 THR A O 1
ATOM 2359 N N . LEU A 1 296 ? 13.590 -11.423 -15.427 1.00 97.81 296 LEU A N 1
ATOM 2360 C CA . LEU A 1 296 ? 12.477 -12.302 -15.797 1.00 97.81 296 LEU A CA 1
ATOM 2361 C C . LEU A 1 296 ? 12.661 -13.715 -15.229 1.00 97.81 296 LEU A C 1
ATOM 2363 O O . LEU A 1 296 ? 11.788 -14.222 -14.538 1.00 97.81 296 LEU A O 1
ATOM 2367 N N . ASN A 1 297 ? 13.800 -14.358 -15.474 1.00 97.12 297 ASN A N 1
ATOM 2368 C CA . ASN A 1 297 ? 13.956 -15.759 -15.088 1.00 97.12 297 ASN A CA 1
ATOM 2369 C C . ASN A 1 297 ? 14.127 -15.933 -13.574 1.00 97.12 297 ASN A C 1
ATOM 2371 O O . ASN A 1 297 ? 13.539 -16.846 -12.997 1.00 97.12 297 ASN A O 1
ATOM 2375 N N . THR A 1 298 ? 14.886 -15.053 -12.916 1.00 97.00 298 THR A N 1
ATOM 2376 C CA . THR A 1 298 ? 15.156 -15.171 -11.474 1.00 97.00 298 THR A CA 1
ATOM 2377 C C . THR A 1 298 ? 13.929 -14.802 -10.652 1.00 97.00 298 THR A C 1
ATOM 2379 O O . THR A 1 298 ? 13.548 -15.551 -9.758 1.00 97.00 298 THR A O 1
ATOM 2382 N N . VAL A 1 299 ? 13.269 -13.683 -10.966 1.00 96.19 299 VAL A N 1
ATOM 2383 C CA . VAL A 1 299 ? 12.104 -13.215 -10.203 1.00 96.19 299 VAL A CA 1
ATOM 2384 C C . VAL A 1 299 ? 10.935 -14.174 -10.379 1.00 96.19 299 VAL A C 1
ATOM 2386 O O . VAL A 1 299 ? 10.279 -14.521 -9.399 1.00 96.19 299 VAL A O 1
ATOM 2389 N N . MET A 1 300 ? 10.682 -14.668 -11.593 1.00 94.62 300 MET A N 1
ATOM 2390 C CA . MET A 1 300 ? 9.576 -15.604 -11.809 1.00 94.62 300 MET A CA 1
ATOM 2391 C C . MET A 1 300 ? 9.817 -16.955 -11.122 1.00 94.62 300 MET A C 1
ATOM 2393 O O . MET A 1 300 ? 8.858 -17.530 -10.611 1.00 94.62 300 MET A O 1
ATOM 2397 N N . ALA A 1 301 ? 11.072 -17.411 -11.025 1.00 94.31 301 ALA A N 1
ATOM 2398 C CA . ALA A 1 301 ? 11.439 -18.653 -10.339 1.00 94.31 301 ALA A CA 1
ATOM 2399 C C . ALA A 1 301 ? 11.586 -18.528 -8.811 1.00 94.31 301 ALA A C 1
ATOM 2401 O O . ALA A 1 301 ? 11.567 -19.547 -8.128 1.00 94.31 301 ALA A O 1
ATOM 2402 N N . ALA A 1 302 ? 11.766 -17.318 -8.273 1.00 92.88 302 ALA A N 1
ATOM 2403 C CA . ALA A 1 302 ? 11.963 -17.111 -6.841 1.00 92.88 302 ALA A CA 1
ATOM 2404 C C . ALA A 1 302 ? 10.693 -17.408 -6.033 1.00 92.88 302 ALA A C 1
ATOM 2406 O O . ALA A 1 302 ? 9.594 -17.002 -6.425 1.00 92.88 302 ALA A O 1
ATOM 2407 N N . ASP A 1 303 ? 10.852 -18.038 -4.872 1.00 89.81 303 ASP A N 1
ATOM 2408 C CA . ASP A 1 303 ? 9.783 -18.117 -3.880 1.00 89.81 303 ASP A CA 1
ATOM 2409 C C . ASP A 1 303 ? 9.455 -16.708 -3.366 1.00 89.81 303 ASP A C 1
ATOM 2411 O O . ASP A 1 303 ? 10.335 -15.854 -3.215 1.00 89.81 303 ASP A O 1
ATOM 2415 N N . GLY A 1 304 ? 8.174 -16.439 -3.125 1.00 90.50 304 GLY A N 1
ATOM 2416 C CA . GLY A 1 304 ? 7.761 -15.169 -2.541 1.00 90.50 304 GLY A CA 1
ATOM 2417 C C . GLY A 1 304 ? 7.990 -15.176 -1.031 1.00 90.50 304 GLY A C 1
ATOM 2418 O O . GLY A 1 304 ? 7.630 -16.133 -0.348 1.00 90.50 304 GLY A O 1
ATOM 2419 N N . ILE A 1 305 ? 8.555 -14.093 -0.502 1.00 93.00 305 ILE A N 1
ATOM 2420 C CA . ILE A 1 305 ? 8.698 -13.858 0.940 1.00 93.00 305 ILE A CA 1
ATOM 2421 C C . ILE A 1 305 ? 7.964 -12.568 1.281 1.00 93.00 305 ILE A C 1
ATOM 2423 O O . ILE A 1 305 ? 8.140 -11.566 0.588 1.00 93.00 305 ILE A O 1
ATOM 2427 N N . ALA A 1 306 ? 7.188 -12.595 2.354 1.00 94.88 306 ALA A N 1
ATOM 2428 C CA . ALA A 1 306 ? 6.505 -11.449 2.925 1.00 94.88 306 ALA A CA 1
ATOM 2429 C C . ALA A 1 306 ? 7.041 -11.134 4.324 1.00 94.88 306 ALA A C 1
ATOM 2431 O O . ALA A 1 306 ? 7.671 -11.978 4.969 1.00 94.88 306 ALA A O 1
ATOM 2432 N N . THR A 1 307 ? 6.754 -9.927 4.798 1.00 95.12 307 THR A N 1
ATOM 2433 C CA . THR A 1 307 ? 7.106 -9.472 6.144 1.00 95.12 307 THR A CA 1
ATOM 2434 C C . THR A 1 307 ? 5.842 -9.098 6.909 1.00 95.12 307 THR A C 1
ATOM 2436 O O . THR A 1 307 ? 5.013 -8.342 6.409 1.00 95.12 307 THR A O 1
ATOM 2439 N N . ILE A 1 308 ? 5.708 -9.603 8.135 1.00 97.06 308 ILE A N 1
ATOM 2440 C CA . ILE A 1 308 ? 4.741 -9.110 9.121 1.00 97.06 308 ILE A CA 1
ATOM 2441 C C . ILE A 1 308 ? 5.501 -8.205 10.092 1.00 97.06 308 ILE A C 1
ATOM 2443 O O . ILE A 1 308 ? 6.378 -8.680 10.822 1.00 97.06 308 ILE A O 1
ATOM 2447 N N . SER A 1 309 ? 5.172 -6.915 10.097 1.00 95.88 309 SER A N 1
ATOM 2448 C CA . SER A 1 309 ? 5.867 -5.880 10.870 1.00 95.88 309 SER A CA 1
ATOM 2449 C C . SER A 1 309 ? 4.906 -5.177 11.817 1.00 95.88 309 SER A C 1
ATOM 2451 O O . SER A 1 309 ? 3.879 -4.658 11.390 1.00 95.88 309 SER A O 1
ATOM 2453 N N . GLY A 1 310 ? 5.246 -5.107 13.103 1.00 95.62 310 GLY A N 1
ATOM 2454 C CA . GLY A 1 310 ? 4.389 -4.460 14.096 1.00 95.62 310 GLY A CA 1
ATOM 2455 C C . GLY A 1 310 ? 5.147 -3.934 15.306 1.00 95.62 310 GLY A C 1
ATOM 2456 O O . GLY A 1 310 ? 6.375 -4.000 15.377 1.00 95.62 310 GLY A O 1
ATOM 2457 N N . MET A 1 311 ? 4.397 -3.391 16.268 1.00 95.69 311 MET A N 1
ATOM 2458 C CA . MET A 1 311 ? 4.940 -2.803 17.494 1.00 95.69 311 MET A CA 1
ATOM 2459 C C . MET A 1 311 ? 4.203 -3.293 18.738 1.00 95.69 311 MET A C 1
ATOM 2461 O O . MET A 1 311 ? 2.991 -3.505 18.704 1.00 95.69 311 MET A O 1
ATOM 2465 N N . ALA A 1 312 ? 4.935 -3.410 19.846 1.00 97.25 312 ALA A N 1
ATOM 2466 C CA . ALA A 1 312 ? 4.397 -3.578 21.187 1.00 97.25 312 ALA A CA 1
ATOM 2467 C C . ALA A 1 312 ? 4.681 -2.338 22.038 1.00 97.25 312 ALA A C 1
ATOM 2469 O O . ALA A 1 312 ? 5.819 -1.863 22.121 1.00 97.25 312 ALA A O 1
ATOM 2470 N N . VAL A 1 313 ? 3.644 -1.834 22.700 1.00 95.81 313 VAL A N 1
ATOM 2471 C CA . VAL A 1 313 ? 3.704 -0.621 23.522 1.00 95.81 313 VAL A CA 1
ATOM 2472 C C . VAL A 1 313 ? 2.933 -0.801 24.827 1.00 95.81 313 VAL A C 1
ATOM 2474 O O . VAL A 1 313 ? 2.085 -1.685 24.952 1.00 95.81 313 VAL A O 1
ATOM 2477 N N . ASP A 1 314 ? 3.219 0.030 25.824 1.00 93.06 314 ASP A N 1
ATOM 2478 C CA . ASP A 1 314 ? 2.384 0.134 27.019 1.00 93.06 314 ASP A CA 1
ATOM 2479 C C . ASP A 1 314 ? 1.072 0.877 26.712 1.00 93.06 314 ASP A C 1
ATOM 2481 O O . ASP A 1 314 ? 0.860 1.408 25.623 1.00 93.06 314 ASP A O 1
ATOM 2485 N N . SER A 1 315 ? 0.167 0.964 27.687 1.00 86.94 315 SER A N 1
ATOM 2486 C CA . SER A 1 315 ? -1.119 1.654 27.501 1.00 86.94 315 SER A CA 1
ATOM 2487 C C . SER A 1 315 ? -1.018 3.157 27.201 1.00 86.94 315 SER A C 1
ATOM 2489 O O . SER A 1 315 ? -2.037 3.766 26.903 1.00 86.94 315 SER A O 1
ATOM 2491 N N . ASN A 1 316 ? 0.158 3.769 27.359 1.00 85.94 316 ASN A N 1
ATOM 2492 C CA . ASN A 1 316 ? 0.405 5.175 27.037 1.00 85.94 316 ASN A CA 1
ATOM 2493 C C . ASN A 1 316 ? 1.106 5.334 25.676 1.00 85.94 316 ASN A C 1
ATOM 2495 O O . ASN A 1 316 ? 1.475 6.449 25.321 1.00 85.94 316 ASN A O 1
ATOM 2499 N N . GLY A 1 317 ? 1.329 4.239 24.940 1.00 88.88 317 GLY A N 1
ATOM 2500 C CA . GLY A 1 317 ? 2.028 4.244 23.658 1.00 88.88 317 GLY A CA 1
ATOM 2501 C C . GLY A 1 317 ? 3.555 4.193 23.762 1.00 88.88 317 GLY A C 1
ATOM 2502 O O . GLY A 1 317 ? 4.227 4.341 22.745 1.00 88.88 317 GLY A O 1
ATOM 2503 N N . ASN A 1 318 ? 4.136 3.967 24.947 1.00 92.62 318 ASN A N 1
ATOM 2504 C CA . ASN A 1 318 ? 5.591 3.837 25.068 1.00 92.62 318 ASN A CA 1
ATOM 2505 C C . ASN A 1 318 ? 6.055 2.460 24.585 1.00 92.62 318 ASN A C 1
ATOM 2507 O O . ASN A 1 318 ? 5.515 1.444 25.014 1.00 92.62 318 ASN A O 1
ATOM 2511 N N . ALA A 1 319 ? 7.105 2.429 23.765 1.00 95.75 319 ALA A N 1
ATOM 2512 C CA . ALA A 1 319 ? 7.741 1.209 23.271 1.00 95.75 319 ALA A CA 1
ATOM 2513 C C . ALA A 1 319 ? 8.099 0.202 24.381 1.00 95.75 319 ALA A C 1
ATOM 2515 O O . ALA A 1 319 ? 8.665 0.571 25.415 1.00 95.75 319 ALA A O 1
ATOM 2516 N N . LEU A 1 320 ? 7.821 -1.084 24.138 1.00 97.25 320 LEU A N 1
ATOM 2517 C CA . LEU A 1 320 ? 8.149 -2.183 25.047 1.00 97.25 320 LEU A CA 1
ATOM 2518 C C . LEU A 1 320 ? 9.133 -3.164 24.415 1.00 97.25 320 LEU A C 1
ATOM 2520 O O . LEU A 1 320 ? 8.773 -3.955 23.545 1.00 97.25 320 LEU A O 1
ATOM 2524 N N . ALA A 1 321 ? 10.362 -3.155 24.923 1.00 97.81 321 ALA A N 1
ATOM 2525 C CA . ALA A 1 321 ? 11.415 -4.077 24.520 1.00 97.81 321 ALA A CA 1
ATOM 2526 C C . ALA A 1 321 ? 11.288 -5.452 25.183 1.00 97.81 321 ALA A C 1
ATOM 2528 O O . ALA A 1 321 ? 10.861 -5.558 26.336 1.00 97.81 321 ALA A O 1
ATOM 2529 N N . ASN A 1 322 ? 11.779 -6.491 24.503 1.00 97.88 322 ASN A N 1
ATOM 2530 C CA . ASN A 1 322 ? 11.804 -7.877 24.983 1.00 97.88 322 ASN A CA 1
ATOM 2531 C C . ASN A 1 322 ? 10.416 -8.478 25.279 1.00 97.88 322 ASN A C 1
ATOM 2533 O O . ASN A 1 322 ? 10.320 -9.436 26.049 1.00 97.88 322 ASN A O 1
ATOM 2537 N N . ALA A 1 323 ? 9.346 -7.937 24.694 1.00 98.56 323 ALA A N 1
ATOM 2538 C CA . ALA A 1 323 ? 8.056 -8.615 24.676 1.00 98.56 323 ALA A CA 1
ATOM 2539 C C . ALA A 1 323 ? 8.152 -9.813 23.726 1.00 98.56 323 ALA A C 1
ATOM 2541 O O . ALA A 1 323 ? 8.665 -9.676 22.617 1.00 98.56 323 ALA A O 1
ATOM 2542 N N . THR A 1 324 ? 7.687 -10.981 24.158 1.00 98.69 324 THR A N 1
ATOM 2543 C CA . THR A 1 324 ? 7.614 -12.178 23.316 1.00 98.69 324 THR A CA 1
ATOM 2544 C C . THR A 1 324 ? 6.500 -12.007 22.293 1.00 98.69 324 THR A C 1
ATOM 2546 O O . THR A 1 324 ? 5.404 -11.576 22.650 1.00 98.69 324 THR A O 1
ATOM 2549 N N . VAL A 1 325 ? 6.780 -12.358 21.042 1.00 98.75 325 VAL A N 1
ATOM 2550 C CA . VAL A 1 325 ? 5.844 -12.337 19.918 1.00 98.75 325 VAL A CA 1
ATOM 2551 C C . VAL A 1 325 ? 5.764 -13.752 19.360 1.00 98.75 325 VAL A C 1
ATOM 2553 O O . VAL A 1 325 ? 6.718 -14.226 18.747 1.00 98.75 325 VAL A O 1
ATOM 2556 N N . ASP A 1 326 ? 4.632 -14.410 19.577 1.00 98.56 326 ASP A N 1
ATOM 2557 C CA . ASP A 1 326 ? 4.362 -15.771 19.119 1.00 98.56 326 ASP A CA 1
ATOM 2558 C C . ASP A 1 326 ? 3.421 -15.717 17.905 1.00 98.56 326 ASP A C 1
ATOM 2560 O O . ASP A 1 326 ? 2.304 -15.201 17.998 1.00 98.56 326 ASP A O 1
ATOM 2564 N N . LEU A 1 327 ? 3.882 -16.223 16.760 1.00 98.44 327 LEU A N 1
ATOM 2565 C CA . LEU A 1 327 ? 3.119 -16.350 15.518 1.00 98.44 327 LEU A CA 1
ATOM 2566 C C . LEU A 1 327 ? 2.397 -17.697 15.495 1.00 98.44 327 LEU A C 1
ATOM 2568 O O . LEU A 1 327 ? 3.000 -18.743 15.738 1.00 98.44 327 LEU A O 1
ATOM 2572 N N . PHE A 1 328 ? 1.130 -17.682 15.110 1.00 97.31 328 PHE A N 1
ATOM 2573 C CA . PHE A 1 328 ? 0.267 -18.849 15.013 1.00 97.31 328 PHE A CA 1
ATOM 2574 C C . PHE A 1 328 ? -0.341 -18.977 13.618 1.00 97.31 328 PHE A C 1
ATOM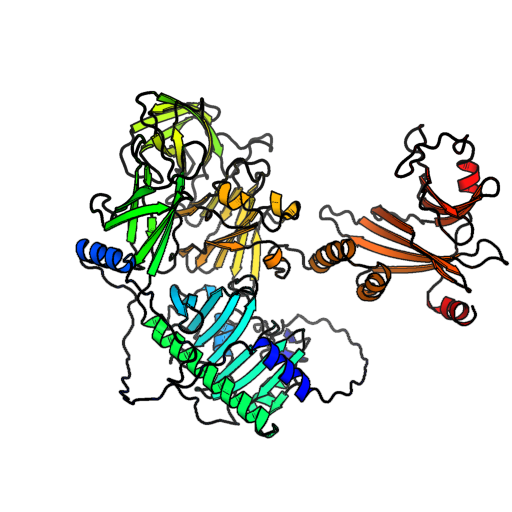 2576 O O . PHE A 1 328 ? -0.494 -17.991 12.892 1.00 97.31 328 PHE A O 1
ATOM 2583 N N . GLY A 1 329 ? -0.727 -20.205 13.272 1.00 94.19 329 GLY A N 1
ATOM 2584 C CA . GLY A 1 329 ? -1.536 -20.476 12.087 1.00 94.19 329 GLY A CA 1
ATOM 2585 C C . GLY A 1 329 ? -2.968 -19.947 12.204 1.00 94.19 329 GLY A C 1
ATOM 2586 O O . GLY A 1 329 ? -3.380 -19.446 13.254 1.00 94.19 329 GLY A O 1
ATOM 2587 N N . ASP A 1 330 ? -3.740 -20.111 11.130 1.00 88.56 330 ASP A N 1
ATOM 2588 C CA . ASP A 1 330 ? -5.142 -19.664 11.016 1.00 88.56 330 ASP A CA 1
ATOM 2589 C C . ASP A 1 330 ? -6.051 -20.239 12.125 1.00 88.56 330 ASP A C 1
ATOM 2591 O O . ASP A 1 330 ? -6.964 -19.587 12.622 1.00 88.56 330 ASP A O 1
ATOM 2595 N N . ASP A 1 331 ? -5.740 -21.445 12.613 1.00 87.00 331 ASP A N 1
ATOM 2596 C CA . ASP A 1 331 ? -6.474 -22.106 13.701 1.00 87.00 331 ASP A CA 1
ATOM 2597 C C . ASP A 1 331 ? -6.245 -21.493 15.097 1.00 87.00 331 ASP A C 1
ATOM 2599 O O . ASP A 1 331 ? -6.863 -21.923 16.075 1.00 87.00 331 ASP A O 1
ATOM 2603 N N . PHE A 1 332 ? -5.318 -20.539 15.191 1.00 88.56 332 PHE A N 1
ATOM 2604 C CA . PHE A 1 332 ? -4.813 -19.904 16.405 1.00 88.56 332 PHE A CA 1
ATOM 2605 C C . PHE A 1 332 ? -4.384 -20.869 17.521 1.00 88.56 332 PHE A C 1
ATOM 2607 O O . PHE A 1 332 ? -4.381 -20.531 18.705 1.00 88.56 332 PHE A O 1
ATOM 2614 N N . SER A 1 333 ? -4.033 -22.100 17.149 1.00 85.31 333 SER A N 1
ATOM 2615 C CA . SER A 1 333 ? -3.682 -23.174 18.078 1.00 85.31 333 SER A CA 1
ATOM 2616 C C . SER A 1 333 ? -2.288 -23.729 17.813 1.00 85.31 333 SER A C 1
ATOM 2618 O O . SER A 1 333 ? -1.605 -24.165 18.743 1.00 85.31 333 SER A O 1
ATOM 2620 N N . THR A 1 334 ? -1.846 -23.670 16.557 1.00 88.25 334 THR A N 1
ATOM 2621 C CA . THR A 1 334 ? -0.518 -24.120 16.155 1.00 88.25 334 THR A CA 1
ATOM 2622 C C . THR A 1 334 ? 0.458 -22.951 16.155 1.00 88.25 334 THR A C 1
ATOM 2624 O O . THR A 1 334 ? 0.375 -22.080 15.293 1.00 88.25 334 THR A O 1
ATOM 2627 N N . GLU A 1 335 ? 1.386 -22.935 17.113 1.00 95.31 335 GLU A N 1
ATOM 2628 C CA . GLU A 1 335 ? 2.522 -22.005 17.117 1.00 95.31 335 GLU A CA 1
ATOM 2629 C C . GLU A 1 335 ? 3.464 -22.345 15.952 1.00 95.31 335 GLU A C 1
ATOM 2631 O O . GLU A 1 335 ? 3.877 -23.496 15.790 1.00 95.31 335 GLU A O 1
ATOM 2636 N N . LEU A 1 336 ? 3.772 -21.346 15.129 1.00 96.81 336 LEU A N 1
ATOM 2637 C CA . LEU A 1 336 ? 4.614 -21.462 13.939 1.00 96.81 336 LEU A CA 1
ATOM 2638 C C . LEU A 1 336 ? 6.013 -20.888 14.166 1.00 96.81 336 LEU A C 1
ATOM 2640 O O . LEU A 1 336 ? 6.982 -21.395 13.606 1.00 96.81 336 LEU A O 1
ATOM 2644 N N . PHE A 1 337 ? 6.118 -19.815 14.952 1.00 97.94 337 PHE A N 1
ATOM 2645 C CA . PHE A 1 337 ? 7.369 -19.103 15.194 1.00 97.94 337 PHE A CA 1
ATOM 2646 C C . PHE A 1 337 ? 7.271 -18.222 16.444 1.00 97.94 337 PHE A C 1
ATOM 2648 O O . PHE A 1 337 ? 6.178 -17.814 16.823 1.00 97.94 337 PHE A O 1
ATOM 2655 N N . SER A 1 338 ? 8.410 -17.894 17.057 1.00 97.88 338 SER A N 1
ATOM 2656 C CA . SER A 1 338 ? 8.478 -16.988 18.206 1.00 97.88 338 SER A CA 1
ATOM 2657 C C . SER A 1 338 ? 9.722 -16.103 18.128 1.00 97.88 338 SER A C 1
ATOM 2659 O O . SER A 1 338 ? 10.816 -16.573 17.800 1.00 97.88 338 SER A O 1
ATOM 2661 N N . CYS A 1 339 ? 9.564 -14.819 18.440 1.00 97.88 339 CYS A N 1
ATOM 2662 C CA . CYS A 1 339 ? 10.651 -13.849 18.557 1.00 97.88 339 CYS A CA 1
ATOM 2663 C C . CYS A 1 339 ? 10.392 -12.854 19.696 1.00 97.88 339 CYS A C 1
ATOM 2665 O O . CYS A 1 339 ? 9.469 -13.017 20.493 1.00 97.88 339 CYS A O 1
ATOM 2667 N N . THR A 1 340 ? 11.217 -11.812 19.796 1.00 98.25 340 THR A N 1
ATOM 2668 C CA . THR A 1 340 ? 11.038 -10.739 20.779 1.00 98.25 340 THR A CA 1
ATOM 2669 C C . THR A 1 340 ? 11.105 -9.372 20.125 1.00 98.25 340 THR A C 1
ATOM 2671 O O . THR A 1 340 ? 11.824 -9.201 19.141 1.00 98.25 340 THR A O 1
ATOM 2674 N N . THR A 1 341 ? 10.421 -8.392 20.707 1.00 98.38 341 THR A N 1
ATOM 2675 C CA . THR A 1 341 ? 10.537 -6.993 20.293 1.00 98.38 341 THR A CA 1
ATOM 2676 C C . THR A 1 341 ? 11.902 -6.396 20.624 1.00 98.38 341 THR A C 1
ATOM 2678 O O . THR A 1 341 ? 12.530 -6.756 21.628 1.00 98.38 341 THR A O 1
ATOM 2681 N N . ASP A 1 342 ? 12.352 -5.463 19.788 1.00 97.44 342 ASP A N 1
ATOM 2682 C CA . ASP A 1 342 ? 13.580 -4.695 19.997 1.00 97.44 342 ASP A CA 1
ATOM 2683 C C . ASP A 1 342 ? 13.397 -3.516 20.975 1.00 97.44 342 ASP A C 1
ATOM 2685 O O . ASP A 1 342 ? 12.329 -3.319 21.553 1.00 97.44 342 ASP A O 1
ATOM 2689 N N . ASP A 1 343 ? 14.443 -2.705 21.165 1.00 96.38 343 ASP A N 1
ATOM 2690 C CA . ASP A 1 343 ? 14.428 -1.549 22.077 1.00 96.38 343 ASP A CA 1
ATOM 2691 C C . ASP A 1 343 ? 13.415 -0.452 21.687 1.00 96.38 343 ASP A C 1
ATOM 2693 O O . ASP A 1 343 ? 13.064 0.389 22.516 1.00 96.38 343 ASP A O 1
ATOM 2697 N N . THR A 1 344 ? 12.928 -0.462 20.443 1.00 94.62 344 THR A N 1
ATOM 2698 C CA . THR A 1 344 ? 11.873 0.430 19.937 1.00 94.62 344 THR A CA 1
ATOM 2699 C C . THR A 1 344 ? 10.481 -0.195 20.026 1.00 94.62 344 THR A C 1
ATOM 2701 O O . THR A 1 344 ? 9.492 0.430 19.647 1.00 94.62 344 THR A O 1
ATOM 2704 N N . GLY A 1 345 ? 10.380 -1.412 20.568 1.00 96.25 345 GLY A N 1
ATOM 2705 C CA . GLY A 1 345 ? 9.144 -2.179 20.651 1.00 96.25 345 GLY A CA 1
ATOM 2706 C C . GLY A 1 345 ? 8.740 -2.827 19.329 1.00 96.25 345 GLY A C 1
ATOM 2707 O O . GLY A 1 345 ? 7.670 -3.427 19.269 1.00 96.25 345 GLY A O 1
ATOM 2708 N N . ALA A 1 346 ? 9.560 -2.735 18.282 1.00 96.75 346 ALA A N 1
ATOM 2709 C CA . ALA A 1 346 ? 9.244 -3.275 16.968 1.00 96.75 346 ALA A CA 1
ATOM 2710 C C . ALA A 1 346 ? 9.566 -4.774 16.875 1.00 96.75 346 ALA A C 1
ATOM 2712 O O . ALA A 1 346 ? 10.476 -5.278 17.537 1.00 96.75 346 ALA A O 1
ATOM 2713 N N . TYR A 1 347 ? 8.830 -5.485 16.023 1.00 97.19 347 TYR A N 1
ATOM 2714 C CA . TYR A 1 347 ? 9.128 -6.853 15.602 1.00 97.19 347 TYR A CA 1
ATOM 2715 C C . TYR A 1 347 ? 8.922 -6.998 14.092 1.00 97.19 347 TYR A C 1
ATOM 2717 O O . TYR A 1 347 ? 8.104 -6.298 13.496 1.00 97.19 347 TYR A O 1
ATOM 2725 N N . ASN A 1 348 ? 9.659 -7.927 13.482 1.00 96.06 348 ASN A N 1
ATOM 2726 C CA . ASN A 1 348 ? 9.544 -8.278 12.069 1.00 96.06 348 ASN A CA 1
ATOM 2727 C C . ASN A 1 348 ? 9.627 -9.798 11.935 1.00 96.06 348 ASN A C 1
ATOM 2729 O O . ASN A 1 348 ? 10.553 -10.402 12.480 1.00 96.06 348 ASN A O 1
ATOM 2733 N N . ILE A 1 349 ? 8.679 -10.404 11.222 1.00 97.81 349 ILE A N 1
ATOM 2734 C CA . ILE A 1 349 ? 8.637 -11.851 10.987 1.00 97.81 349 ILE A CA 1
ATOM 2735 C C . ILE A 1 349 ? 8.544 -12.102 9.486 1.00 97.81 349 ILE A C 1
ATOM 2737 O O . ILE A 1 349 ? 7.604 -11.646 8.835 1.00 97.81 349 ILE A O 1
ATOM 2741 N N . LEU A 1 350 ? 9.510 -12.836 8.940 1.00 96.94 350 LEU A N 1
ATOM 2742 C CA . LEU A 1 350 ? 9.492 -13.274 7.547 1.00 96.94 350 LEU A CA 1
ATOM 2743 C C . LEU A 1 350 ? 8.622 -14.522 7.397 1.00 96.94 350 LEU A C 1
ATOM 2745 O O . LEU A 1 350 ? 8.795 -15.498 8.128 1.00 96.94 350 LEU A O 1
ATOM 2749 N N . VAL A 1 351 ? 7.712 -14.510 6.432 1.00 96.31 351 VAL A N 1
ATOM 2750 C CA . VAL A 1 351 ? 6.802 -15.626 6.134 1.00 96.31 351 VAL A CA 1
ATOM 2751 C C . VAL A 1 351 ? 6.765 -15.883 4.625 1.00 96.31 351 VAL A C 1
ATOM 2753 O O . VAL A 1 351 ? 7.048 -14.970 3.846 1.00 96.31 351 VAL A O 1
ATOM 2756 N N . PRO A 1 352 ? 6.462 -17.108 4.166 1.00 94.56 352 PRO A N 1
ATOM 2757 C CA . PRO A 1 352 ? 6.274 -17.352 2.740 1.00 94.56 352 PRO A CA 1
ATOM 2758 C C . PRO A 1 352 ? 5.042 -16.603 2.219 1.00 94.56 352 PRO A C 1
ATOM 2760 O O . PRO A 1 352 ? 4.011 -16.526 2.888 1.00 94.56 352 PRO A O 1
ATOM 2763 N N . VAL A 1 353 ? 5.128 -16.091 0.993 1.00 92.88 353 VAL A N 1
ATOM 2764 C CA . VAL A 1 353 ? 3.961 -15.566 0.278 1.00 92.88 353 VAL A CA 1
ATOM 2765 C C . VAL A 1 353 ? 3.069 -16.739 -0.098 1.00 92.88 353 VAL A C 1
ATOM 2767 O O . VAL A 1 353 ? 3.414 -17.565 -0.940 1.00 92.88 353 VAL A O 1
ATOM 2770 N N . SER A 1 354 ? 1.914 -16.797 0.541 1.00 88.12 354 SER A N 1
ATOM 2771 C CA . SER A 1 354 ? 0.849 -17.767 0.304 1.00 88.12 354 SER A CA 1
ATOM 2772 C C . SER A 1 354 ? -0.465 -17.098 0.674 1.00 88.12 354 SER A C 1
ATOM 2774 O O . SER A 1 354 ? -0.423 -16.168 1.468 1.00 88.12 354 SER A O 1
ATOM 2776 N N . ASP A 1 355 ? -1.591 -17.525 0.102 1.00 90.56 355 ASP A N 1
ATOM 2777 C CA . ASP A 1 355 ? -2.917 -17.075 0.542 1.00 90.56 355 ASP A CA 1
ATOM 2778 C C . ASP A 1 355 ? -3.224 -17.708 1.910 1.00 90.56 355 ASP A C 1
ATOM 2780 O O . ASP A 1 355 ? -3.732 -18.831 1.999 1.00 90.56 355 ASP A O 1
ATOM 2784 N N . TYR A 1 356 ? -2.762 -17.056 2.981 1.00 92.25 356 TYR A N 1
ATOM 2785 C CA . TYR A 1 356 ? -2.768 -17.617 4.331 1.00 92.25 356 TYR A CA 1
ATOM 2786 C C . TYR A 1 356 ? -2.984 -16.546 5.399 1.00 92.25 356 TYR A C 1
ATOM 2788 O O . TYR A 1 356 ? -2.369 -15.476 5.377 1.00 92.25 356 TYR A O 1
ATOM 2796 N N . ASN A 1 357 ? -3.821 -16.888 6.378 1.00 93.56 357 ASN A N 1
ATOM 2797 C CA . ASN A 1 357 ? -4.103 -16.063 7.542 1.00 93.56 357 ASN A CA 1
ATOM 2798 C C . ASN A 1 357 ? -3.244 -16.478 8.733 1.00 93.56 357 ASN A C 1
ATOM 2800 O O . ASN A 1 357 ? -3.271 -17.624 9.186 1.00 93.56 357 ASN A O 1
ATOM 2804 N N . TYR A 1 358 ? -2.511 -15.513 9.271 1.00 96.50 358 TYR A N 1
ATOM 2805 C CA . TYR A 1 358 ? -1.745 -15.659 10.498 1.00 96.50 358 TYR A CA 1
ATOM 2806 C C . TYR A 1 358 ? -2.433 -14.965 11.665 1.00 96.50 358 TYR A C 1
ATOM 2808 O O . TYR A 1 358 ? -3.271 -14.079 11.506 1.00 96.50 358 TYR A O 1
ATOM 2816 N N . ASN A 1 359 ? -2.020 -15.340 12.866 1.00 97.50 359 ASN A N 1
ATOM 2817 C CA . ASN A 1 359 ? -2.434 -14.688 14.097 1.00 97.50 359 ASN A CA 1
ATOM 2818 C C . ASN A 1 359 ? -1.207 -14.512 15.005 1.00 97.50 359 ASN A C 1
ATOM 2820 O O . ASN A 1 359 ? -0.251 -15.280 14.912 1.00 97.50 359 ASN A O 1
ATOM 2824 N N . ILE A 1 360 ? -1.215 -13.526 15.899 1.00 98.44 360 ILE A N 1
ATOM 2825 C CA . ILE A 1 360 ? -0.085 -13.228 16.793 1.00 98.44 360 ILE A CA 1
ATOM 2826 C C . ILE A 1 360 ? -0.560 -13.147 18.243 1.00 98.44 360 ILE A C 1
ATOM 2828 O O . ILE A 1 360 ? -1.641 -12.636 18.521 1.00 98.44 360 ILE A O 1
ATOM 2832 N N . THR A 1 361 ? 0.262 -13.604 19.187 1.00 98.50 361 THR A N 1
ATOM 2833 C CA . THR A 1 361 ? 0.153 -13.215 20.599 1.00 98.50 361 THR A CA 1
ATOM 2834 C C . THR A 1 361 ? 1.420 -12.496 21.035 1.00 98.50 361 THR A C 1
ATOM 2836 O O . THR A 1 361 ? 2.521 -13.014 20.889 1.00 98.50 361 THR A O 1
ATOM 2839 N N . VAL A 1 362 ? 1.258 -11.307 21.609 1.00 98.62 362 VAL A N 1
ATOM 2840 C CA . VAL A 1 362 ? 2.336 -10.528 22.216 1.00 98.62 362 VAL A CA 1
ATOM 2841 C C . VAL A 1 362 ? 2.210 -10.600 23.735 1.00 98.62 362 VAL A C 1
ATOM 2843 O O . VAL A 1 362 ? 1.125 -10.394 24.284 1.00 98.62 362 VAL A O 1
ATOM 2846 N N . SER A 1 363 ? 3.304 -10.884 24.440 1.00 98.31 363 SER A N 1
ATOM 2847 C CA . SER A 1 363 ? 3.301 -11.004 25.900 1.00 98.31 363 SER A CA 1
ATOM 2848 C C . SER A 1 363 ? 4.567 -10.452 26.557 1.00 98.31 363 SER A C 1
ATOM 2850 O O . SER A 1 363 ? 5.661 -10.499 26.005 1.00 98.31 363 SER A O 1
ATOM 2852 N N . LEU A 1 364 ? 4.419 -9.925 27.773 1.00 97.88 364 LEU A N 1
ATOM 2853 C CA . LEU A 1 364 ? 5.521 -9.461 28.616 1.00 97.88 364 LEU A CA 1
ATOM 2854 C C . LEU A 1 364 ? 5.184 -9.765 30.078 1.00 97.88 364 LEU A C 1
ATOM 2856 O O . LEU A 1 364 ? 4.028 -9.629 30.490 1.00 97.88 364 LEU A O 1
ATOM 2860 N N . ASP A 1 365 ? 6.178 -10.180 30.866 1.00 96.31 365 ASP A N 1
ATOM 2861 C CA . ASP A 1 365 ? 5.967 -10.522 32.277 1.00 96.31 365 ASP A CA 1
ATOM 2862 C C . ASP A 1 365 ? 5.335 -9.352 33.055 1.00 96.31 365 ASP A C 1
ATOM 2864 O O . ASP A 1 365 ? 5.698 -8.187 32.885 1.00 96.31 365 ASP A O 1
ATOM 2868 N N . GLY A 1 366 ? 4.348 -9.662 33.898 1.00 94.00 366 GLY A N 1
ATOM 2869 C CA . GLY A 1 366 ? 3.549 -8.669 34.626 1.00 94.00 366 GLY A CA 1
ATOM 2870 C C . GLY A 1 366 ? 2.461 -7.950 33.811 1.00 94.00 366 GLY A C 1
ATOM 2871 O O . GLY A 1 366 ? 1.678 -7.195 34.398 1.00 94.00 366 GLY A O 1
ATOM 2872 N N . CYS A 1 367 ? 2.350 -8.204 32.505 1.00 96.00 367 CYS A N 1
ATOM 2873 C CA . CYS A 1 367 ? 1.292 -7.671 31.644 1.00 96.00 367 CYS A CA 1
ATOM 2874 C C . CYS A 1 367 ? 0.266 -8.750 31.256 1.00 96.00 367 CYS A C 1
ATOM 2876 O O . CYS A 1 367 ? 0.488 -9.955 31.415 1.00 96.00 367 CYS A O 1
ATOM 2878 N N . LEU A 1 368 ? -0.895 -8.308 30.782 1.00 96.12 368 LEU A N 1
ATOM 2879 C CA . LEU A 1 368 ? -1.856 -9.134 30.060 1.00 96.12 368 LEU A CA 1
ATOM 2880 C C . LEU A 1 368 ? -1.364 -9.291 28.620 1.00 96.12 368 LEU A C 1
ATOM 2882 O O . LEU A 1 368 ? -0.946 -8.311 28.006 1.00 96.12 368 LEU A O 1
ATOM 2886 N N . ALA A 1 369 ? -1.406 -10.516 28.098 1.00 96.81 369 ALA A N 1
ATOM 2887 C CA . ALA A 1 369 ? -1.059 -10.775 26.707 1.00 96.81 369 ALA A CA 1
ATOM 2888 C C . ALA A 1 369 ? -2.097 -10.147 25.762 1.00 96.81 369 ALA A C 1
ATOM 2890 O O . ALA A 1 369 ? -3.288 -10.099 26.082 1.00 96.81 369 ALA A O 1
ATOM 2891 N N . CYS A 1 370 ? -1.640 -9.694 24.598 1.00 97.62 370 CYS A N 1
ATOM 2892 C CA . CYS A 1 370 ? -2.476 -9.144 23.539 1.00 97.62 370 CYS A CA 1
ATOM 2893 C C . CYS A 1 370 ? -2.448 -10.085 22.332 1.00 97.62 370 CYS A C 1
ATOM 2895 O O . CYS A 1 370 ? -1.379 -10.383 21.808 1.00 97.62 370 CYS A O 1
ATOM 2897 N N . SER A 1 371 ? -3.616 -10.554 21.901 1.00 98.00 371 SER A N 1
ATOM 2898 C CA . SER A 1 371 ? -3.770 -11.380 20.700 1.00 98.00 371 SER A CA 1
ATOM 2899 C C . SER A 1 371 ? -4.232 -10.521 19.527 1.00 98.00 371 SER A C 1
ATOM 2901 O O . SER A 1 371 ? -5.135 -9.707 19.707 1.00 98.00 371 SER A O 1
ATOM 2903 N N . ILE A 1 372 ? -3.656 -10.723 18.344 1.00 97.88 372 ILE A N 1
ATOM 2904 C CA . ILE A 1 372 ? -4.018 -10.063 17.084 1.00 97.88 372 ILE A CA 1
ATOM 2905 C C . ILE A 1 372 ? -4.437 -11.140 16.087 1.00 97.88 372 ILE A C 1
ATOM 2907 O O . ILE A 1 372 ? -3.707 -12.114 15.892 1.00 97.88 372 ILE A O 1
ATOM 2911 N N . PHE A 1 373 ? -5.604 -10.963 15.475 1.00 96.62 373 PHE A N 1
ATOM 2912 C CA . PHE A 1 373 ? -6.224 -11.963 14.612 1.00 96.62 373 PHE A CA 1
ATOM 2913 C C . PHE A 1 373 ? -6.206 -11.560 13.131 1.00 96.62 373 PHE A C 1
ATOM 2915 O O . PHE A 1 373 ? -6.190 -10.367 12.820 1.00 96.62 373 PHE A O 1
ATOM 2922 N N . ASP A 1 374 ? -6.304 -12.556 12.245 1.00 93.81 374 ASP A N 1
ATOM 2923 C CA . ASP A 1 374 ? -6.650 -12.391 10.819 1.00 93.81 374 ASP A CA 1
ATOM 2924 C C . ASP A 1 374 ? -5.663 -11.487 10.049 1.00 93.81 374 ASP A C 1
ATOM 2926 O O . ASP A 1 374 ? -6.024 -10.465 9.466 1.00 93.81 374 ASP A O 1
ATOM 2930 N N . ILE A 1 375 ? -4.377 -11.852 10.099 1.00 95.38 375 ILE A N 1
ATOM 2931 C CA . ILE A 1 375 ? -3.287 -11.200 9.362 1.00 95.38 375 ILE A CA 1
ATOM 2932 C C . ILE A 1 375 ? -3.095 -11.939 8.032 1.00 95.38 375 ILE A C 1
ATOM 2934 O O . ILE A 1 375 ? -2.389 -12.949 7.974 1.00 95.38 375 ILE A O 1
ATOM 2938 N N . LEU A 1 376 ? -3.725 -11.432 6.972 1.00 93.12 376 LEU A N 1
ATOM 2939 C CA . LEU A 1 376 ? -3.675 -12.023 5.634 1.00 93.12 376 LEU A CA 1
ATOM 2940 C C . LEU A 1 376 ? -2.371 -11.681 4.905 1.00 93.12 376 LEU A C 1
ATOM 2942 O O . LEU A 1 376 ? -2.061 -10.509 4.689 1.00 93.12 376 LEU A O 1
ATOM 2946 N N . ILE A 1 377 ? -1.663 -12.703 4.434 1.00 94.69 377 ILE A N 1
ATOM 2947 C CA . ILE A 1 377 ? -0.588 -12.587 3.441 1.00 94.69 377 ILE A CA 1
ATOM 2948 C C . ILE A 1 377 ? -1.093 -13.169 2.122 1.00 94.69 377 ILE A C 1
ATOM 2950 O O . ILE A 1 377 ? -1.906 -14.086 2.134 1.00 94.69 377 ILE A O 1
ATOM 2954 N N . ASN A 1 378 ? -0.664 -12.607 0.986 1.00 92.12 378 ASN A N 1
ATOM 2955 C CA . ASN A 1 378 ? -0.904 -13.163 -0.352 1.00 92.12 378 ASN A CA 1
ATOM 2956 C C . ASN A 1 378 ? 0.048 -12.534 -1.390 1.00 92.12 378 ASN A C 1
ATOM 2958 O O . ASN A 1 378 ? 0.882 -11.693 -1.060 1.00 92.12 378 ASN A O 1
ATOM 2962 N N . ALA A 1 379 ? -0.086 -12.916 -2.664 1.00 91.00 379 ALA A N 1
ATOM 2963 C CA . ALA A 1 379 ? 0.772 -12.448 -3.759 1.00 91.00 379 ALA A CA 1
ATOM 2964 C C . ALA A 1 379 ? 0.769 -10.924 -3.992 1.00 91.00 379 ALA A C 1
ATOM 2966 O O . ALA A 1 379 ? 1.711 -10.403 -4.587 1.00 91.00 379 ALA A O 1
ATOM 2967 N N . THR A 1 380 ? -0.255 -10.206 -3.526 1.00 90.19 380 THR A N 1
ATOM 2968 C CA . THR A 1 380 ? -0.329 -8.735 -3.593 1.00 90.19 380 THR A CA 1
ATOM 2969 C C . THR A 1 380 ? 0.056 -8.071 -2.271 1.00 90.19 380 THR A C 1
ATOM 2971 O O . THR A 1 380 ? 0.564 -6.950 -2.281 1.00 90.19 380 THR A O 1
ATOM 2974 N N . ASN A 1 381 ? -0.116 -8.770 -1.144 1.00 90.69 381 ASN A N 1
ATOM 2975 C CA . ASN A 1 381 ? 0.207 -8.296 0.197 1.00 90.69 381 ASN A CA 1
ATOM 2976 C C . ASN A 1 381 ? 1.470 -8.967 0.750 1.00 90.69 381 ASN A C 1
ATOM 2978 O O . ASN A 1 381 ? 1.392 -9.967 1.466 1.00 90.69 381 ASN A O 1
ATOM 2982 N N . ILE A 1 382 ? 2.633 -8.410 0.406 1.00 91.50 382 ILE A N 1
ATOM 2983 C CA . ILE A 1 382 ? 3.935 -8.920 0.865 1.00 91.50 382 ILE A CA 1
ATOM 2984 C C . ILE A 1 382 ? 4.496 -8.153 2.074 1.00 91.50 382 ILE A C 1
ATOM 2986 O O . ILE A 1 382 ? 5.552 -8.508 2.591 1.00 91.50 382 ILE A O 1
ATOM 2990 N N . GLU A 1 383 ? 3.788 -7.126 2.544 1.00 91.94 383 GLU A N 1
ATOM 2991 C CA . GLU A 1 383 ? 4.126 -6.324 3.722 1.00 91.94 383 GLU A CA 1
ATOM 2992 C C . GLU A 1 383 ? 2.845 -6.093 4.529 1.00 91.94 383 GLU A C 1
ATOM 2994 O O . GLU A 1 383 ? 1.991 -5.293 4.152 1.00 91.94 383 GLU A O 1
ATOM 2999 N N . ALA A 1 384 ? 2.689 -6.828 5.630 1.00 93.81 384 ALA A N 1
ATOM 3000 C CA . ALA A 1 384 ? 1.536 -6.703 6.511 1.00 93.81 384 ALA A CA 1
ATOM 3001 C C . ALA A 1 384 ? 1.882 -5.892 7.760 1.00 93.81 384 ALA A C 1
ATOM 3003 O O . ALA A 1 384 ? 2.883 -6.158 8.431 1.00 93.81 384 ALA A O 1
ATOM 3004 N N . TYR A 1 385 ? 0.982 -4.969 8.106 1.00 94.81 385 TYR A N 1
ATOM 3005 C CA . TYR A 1 385 ? 1.079 -4.098 9.276 1.00 94.81 385 TYR A CA 1
ATOM 3006 C C . TYR A 1 385 ? -0.104 -4.351 10.224 1.00 94.81 385 TYR A C 1
ATOM 3008 O O . TYR A 1 385 ? -1.150 -3.697 10.117 1.00 94.81 385 TYR A O 1
ATOM 3016 N N . PRO A 1 386 ? 0.003 -5.336 11.137 1.00 94.31 386 PRO A N 1
ATOM 3017 C CA . PRO A 1 386 ? -0.997 -5.532 12.176 1.00 94.31 386 PRO A CA 1
ATOM 3018 C C . PRO A 1 386 ? -1.112 -4.291 13.072 1.00 94.31 386 PRO A C 1
ATOM 3020 O O . PRO A 1 386 ? -0.157 -3.527 13.226 1.00 94.31 386 PRO A O 1
ATOM 3023 N N . ASP A 1 387 ? -2.278 -4.105 13.687 1.00 92.94 387 ASP A N 1
ATOM 3024 C CA . ASP A 1 387 ? -2.500 -3.011 14.637 1.00 92.94 387 ASP A CA 1
ATOM 3025 C C . ASP A 1 387 ? -1.577 -3.153 15.871 1.00 92.94 387 ASP A C 1
ATOM 3027 O O . ASP A 1 387 ? -1.044 -4.224 16.183 1.00 92.94 387 ASP A O 1
ATOM 3031 N N . THR A 1 388 ? -1.337 -2.041 16.560 1.00 94.12 388 THR A N 1
ATOM 3032 C CA . THR A 1 388 ? -0.337 -1.933 17.625 1.00 94.12 388 THR A CA 1
ATOM 3033 C C . THR A 1 388 ? -0.724 -2.791 18.831 1.00 94.12 388 THR A C 1
ATOM 3035 O O . THR A 1 388 ? -1.810 -2.660 19.397 1.00 94.12 388 THR A O 1
ATOM 3038 N N . ALA A 1 389 ? 0.189 -3.651 19.287 1.00 96.69 389 ALA A N 1
ATOM 3039 C CA . ALA A 1 389 ? -0.036 -4.505 20.445 1.00 96.69 389 ALA A CA 1
ATOM 3040 C C . ALA A 1 389 ? 0.142 -3.721 21.756 1.00 96.69 389 ALA A C 1
ATOM 3042 O O . ALA A 1 389 ? 1.260 -3.510 22.227 1.00 96.69 389 ALA A O 1
ATOM 3043 N N . TYR A 1 390 ? -0.963 -3.330 22.389 1.00 95.81 390 TYR A N 1
ATOM 3044 C CA . TYR A 1 390 ? -0.929 -2.713 23.716 1.00 95.81 390 TYR A CA 1
ATOM 3045 C C . TYR A 1 390 ? -0.816 -3.775 24.819 1.00 95.81 390 TYR A C 1
ATOM 3047 O O . TYR A 1 390 ? -1.666 -4.656 24.940 1.00 95.81 390 TYR A O 1
ATOM 3055 N N . LEU A 1 391 ? 0.203 -3.678 25.673 1.00 96.81 391 LEU A N 1
ATOM 3056 C CA . LEU A 1 391 ? 0.354 -4.532 26.852 1.00 96.81 391 LEU A CA 1
ATOM 3057 C C . LEU A 1 391 ? -0.059 -3.766 28.109 1.00 96.81 391 LEU A C 1
ATOM 3059 O O . LEU A 1 391 ? 0.586 -2.813 28.547 1.00 96.81 391 LEU A O 1
ATOM 3063 N N . VAL A 1 392 ? -1.174 -4.200 28.695 1.00 94.75 392 VAL A N 1
ATOM 3064 C CA . VAL A 1 392 ? -1.760 -3.592 29.896 1.00 94.75 392 VAL A CA 1
ATOM 3065 C C . VAL A 1 392 ? -1.272 -4.347 31.138 1.00 94.75 392 VAL A C 1
ATOM 3067 O O . VAL A 1 392 ? -1.279 -5.579 31.122 1.00 94.75 392 VAL A O 1
ATOM 3070 N N . PRO A 1 393 ? -0.885 -3.671 32.238 1.00 92.62 393 PRO A N 1
ATOM 3071 C CA . PRO A 1 393 ? -0.521 -4.348 33.481 1.00 92.62 393 PRO A CA 1
ATOM 3072 C C . PRO A 1 393 ? -1.630 -5.278 33.987 1.00 92.62 393 PRO A C 1
ATOM 3074 O O . PRO A 1 393 ? -2.816 -4.951 33.909 1.00 92.62 393 PRO A O 1
ATOM 3077 N N . GLN A 1 394 ? -1.249 -6.421 34.561 1.00 92.12 394 GLN A N 1
ATOM 3078 C CA . GLN A 1 394 ? -2.219 -7.350 35.145 1.00 92.12 394 GLN A CA 1
ATOM 3079 C C . GLN A 1 394 ? -3.043 -6.674 36.246 1.00 92.12 394 GLN A C 1
ATOM 3081 O O . GLN A 1 394 ? -2.504 -6.110 37.201 1.00 92.12 394 GLN A O 1
ATOM 3086 N N . SER A 1 395 ? -4.368 -6.748 36.120 1.00 89.44 395 SER A N 1
ATOM 3087 C CA . SER A 1 395 ? -5.305 -6.148 37.063 1.00 89.44 395 SER A CA 1
ATOM 3088 C C . SER A 1 395 ? -6.653 -6.860 37.024 1.00 89.44 395 SER A C 1
ATOM 3090 O O . SER A 1 395 ? -7.189 -7.133 35.954 1.00 89.44 395 SER A O 1
ATOM 3092 N N . ASP A 1 396 ? -7.231 -7.095 38.203 1.00 85.06 396 ASP A N 1
ATOM 3093 C CA . ASP A 1 396 ? -8.603 -7.596 38.351 1.00 85.06 396 ASP A CA 1
ATOM 3094 C C . ASP A 1 396 ? -9.641 -6.461 38.399 1.00 85.06 396 ASP A C 1
ATOM 3096 O O . ASP A 1 396 ? -10.834 -6.718 38.582 1.00 85.06 396 ASP A O 1
ATOM 3100 N N . SER A 1 397 ? -9.213 -5.202 38.290 1.00 90.06 397 SER A N 1
ATOM 3101 C CA . SER A 1 397 ? -10.107 -4.041 38.312 1.00 90.06 397 SER A CA 1
ATOM 3102 C C . SER A 1 397 ? -10.741 -3.800 36.945 1.00 90.06 397 SER A C 1
ATOM 3104 O O . SER A 1 397 ? -10.123 -4.033 35.906 1.00 90.06 397 SER A O 1
ATOM 3106 N N . ASP A 1 398 ? -11.970 -3.292 36.964 1.00 91.06 398 ASP A N 1
ATOM 3107 C CA . ASP A 1 398 ? -12.624 -2.780 35.763 1.00 91.06 398 ASP A CA 1
ATOM 3108 C C . ASP A 1 398 ? -12.139 -1.350 35.489 1.00 91.06 398 ASP A C 1
ATOM 3110 O O . ASP A 1 398 ? -11.866 -0.598 36.432 1.00 91.06 398 ASP A O 1
ATOM 3114 N N . ALA A 1 399 ? -12.060 -0.979 34.214 1.00 92.44 399 ALA A N 1
ATOM 3115 C CA . ALA A 1 399 ? -11.910 0.400 33.772 1.00 92.44 399 ALA A CA 1
ATOM 3116 C C . ALA A 1 399 ? -13.231 0.898 33.174 1.00 92.44 399 ALA A C 1
ATOM 3118 O O . ALA A 1 399 ? -13.984 0.130 32.566 1.00 92.44 399 ALA A O 1
ATOM 3119 N N . GLU A 1 400 ? -13.500 2.189 33.351 1.00 94.50 400 GLU A N 1
ATOM 3120 C CA . GLU A 1 400 ? -14.606 2.858 32.674 1.00 94.50 400 GLU A CA 1
ATOM 3121 C C . GLU A 1 400 ? -14.160 3.272 31.268 1.00 94.50 400 GLU A C 1
ATOM 3123 O O . GLU A 1 400 ? -13.129 3.928 31.106 1.00 94.50 400 GLU A O 1
ATOM 3128 N N . VAL A 1 401 ? -14.947 2.898 30.262 1.00 95.69 401 VAL A N 1
ATOM 3129 C CA . VAL A 1 401 ? -14.743 3.271 28.860 1.00 95.69 401 VAL A CA 1
ATOM 3130 C C . VAL A 1 401 ? -15.995 3.975 28.355 1.00 95.69 401 VAL A C 1
ATOM 3132 O O . VAL A 1 401 ? -17.095 3.433 28.456 1.00 95.69 401 VAL A O 1
ATOM 3135 N N . GLN A 1 402 ? -15.834 5.173 27.806 1.00 96.31 402 GLN A N 1
ATOM 3136 C CA . GLN A 1 402 ? -16.910 5.958 27.211 1.00 96.31 402 GLN A CA 1
ATOM 3137 C C . GLN A 1 402 ? -16.827 5.873 25.690 1.00 96.31 402 GLN A C 1
ATOM 3139 O O . GLN A 1 402 ? -15.770 6.093 25.105 1.00 96.31 402 GLN A O 1
ATOM 3144 N N . LEU A 1 403 ? -17.945 5.542 25.053 1.00 96.31 403 LEU A N 1
ATOM 3145 C CA . LEU A 1 403 ? -18.068 5.479 23.604 1.00 96.31 403 LEU A CA 1
ATOM 3146 C C . LEU A 1 403 ? -19.036 6.544 23.110 1.00 96.31 403 LEU A C 1
ATOM 3148 O O . LEU A 1 403 ? -20.113 6.730 23.686 1.00 96.31 403 LEU A O 1
ATOM 3152 N N . THR A 1 404 ? -18.669 7.163 21.998 1.00 95.31 404 THR A N 1
ATOM 3153 C CA . THR A 1 404 ? -19.534 8.020 21.195 1.00 95.31 404 THR A CA 1
ATOM 3154 C C . THR A 1 404 ? -19.682 7.395 19.812 1.00 95.31 404 THR A C 1
ATOM 3156 O O . THR A 1 404 ? -18.687 7.180 19.128 1.00 95.31 404 THR A O 1
ATOM 3159 N N . LEU A 1 405 ? -20.910 7.079 19.402 1.00 96.00 405 LEU A N 1
ATOM 3160 C CA . LEU A 1 405 ? -21.181 6.378 18.145 1.00 96.00 405 LEU A CA 1
ATOM 3161 C C . LEU A 1 405 ? -21.819 7.311 17.108 1.00 96.00 405 LEU A C 1
ATOM 3163 O O . LEU A 1 405 ? -22.861 7.924 17.372 1.00 96.00 405 LEU A O 1
ATOM 3167 N N . GLY A 1 406 ? -21.205 7.403 15.930 1.00 94.56 406 GLY A N 1
ATOM 3168 C CA . GLY A 1 406 ? -21.628 8.255 14.819 1.00 94.56 406 GLY A CA 1
ATOM 3169 C C . GLY A 1 406 ? -21.861 7.500 13.509 1.00 94.56 406 GLY A C 1
ATOM 3170 O O . GLY A 1 406 ? -21.402 6.383 13.309 1.00 94.56 406 GLY A O 1
ATOM 3171 N N . ASP A 1 407 ? -22.614 8.120 12.619 1.00 94.75 407 ASP A N 1
ATOM 3172 C CA . ASP A 1 407 ? -22.770 7.747 11.220 1.00 94.75 407 ASP A CA 1
ATOM 3173 C C . ASP A 1 407 ? -21.514 8.192 10.464 1.00 94.75 407 ASP A C 1
ATOM 3175 O O . ASP A 1 407 ? -21.098 9.341 10.599 1.00 94.75 407 ASP A O 1
ATOM 3179 N N . ALA A 1 408 ? -20.898 7.290 9.705 1.00 94.62 408 ALA A N 1
ATOM 3180 C CA . ALA A 1 408 ? -19.676 7.597 8.969 1.00 94.62 408 ALA A CA 1
ATOM 3181 C C . ALA A 1 408 ? -19.936 8.425 7.701 1.00 94.62 408 ALA A C 1
ATOM 3183 O O . ALA A 1 408 ? -19.003 9.026 7.185 1.00 94.62 408 ALA A O 1
ATOM 3184 N N . ALA A 1 409 ? -21.175 8.464 7.196 1.00 93.25 409 ALA A N 1
ATOM 3185 C CA . ALA A 1 409 ? -21.513 9.058 5.901 1.00 93.25 409 ALA A CA 1
ATOM 3186 C C . ALA A 1 409 ? -22.522 10.218 5.988 1.00 93.25 409 ALA A C 1
ATOM 3188 O O . ALA A 1 409 ? -22.852 10.826 4.975 1.00 93.25 409 ALA A O 1
ATOM 3189 N N . ASN A 1 410 ? -23.061 10.533 7.171 1.00 92.62 410 ASN A N 1
ATOM 3190 C CA . ASN A 1 410 ? -24.095 11.560 7.297 1.00 92.62 410 ASN A CA 1
ATOM 3191 C C . ASN A 1 410 ? -23.858 12.491 8.488 1.00 92.62 410 ASN A C 1
ATOM 3193 O O . ASN A 1 410 ? -23.838 12.064 9.647 1.00 92.62 410 ASN A O 1
ATOM 3197 N N . TYR A 1 411 ? -23.822 13.793 8.207 1.00 89.50 411 TYR A N 1
ATOM 3198 C CA . TYR A 1 411 ? -23.947 14.825 9.232 1.00 89.50 411 TYR A CA 1
ATOM 3199 C C . TYR A 1 411 ? -25.358 14.842 9.840 1.00 89.50 411 TYR A C 1
ATOM 3201 O O . TYR A 1 411 ? -26.347 14.402 9.243 1.00 89.50 411 TYR A O 1
ATOM 3209 N N . ALA A 1 412 ? -25.449 15.347 11.063 1.00 89.56 412 ALA A N 1
ATOM 3210 C CA . ALA A 1 412 ? -26.690 15.708 11.717 1.00 89.56 412 ALA A CA 1
ATOM 3211 C C . ALA A 1 412 ? -27.314 16.942 11.041 1.00 89.56 412 ALA A C 1
ATOM 3213 O O . ALA A 1 412 ? -26.702 17.606 10.207 1.00 89.56 412 ALA A O 1
ATOM 3214 N N . ASP A 1 413 ? -28.546 17.278 11.430 1.00 87.69 413 ASP A N 1
ATOM 3215 C CA . ASP A 1 413 ? -29.294 18.409 10.858 1.00 87.69 413 ASP A CA 1
ATOM 3216 C C . ASP A 1 413 ? -28.601 19.777 11.053 1.00 87.69 413 ASP A C 1
ATOM 3218 O O . ASP A 1 413 ? -28.980 20.751 10.400 1.00 87.69 413 ASP A O 1
ATOM 3222 N N . ASP A 1 414 ? -27.626 19.871 11.964 1.00 83.81 414 ASP A N 1
ATOM 3223 C CA . ASP A 1 414 ? -26.811 21.072 12.170 1.00 83.81 414 ASP A CA 1
ATOM 3224 C C . ASP A 1 414 ? -25.724 21.258 11.098 1.00 83.81 414 ASP A C 1
ATOM 3226 O O . ASP A 1 414 ? -25.249 22.378 10.923 1.00 83.81 414 ASP A O 1
ATOM 3230 N N . GLY A 1 415 ? -25.377 20.202 10.354 1.00 80.31 415 GLY A N 1
ATOM 3231 C CA . GLY A 1 415 ? -24.298 20.199 9.366 1.00 80.31 415 GLY A CA 1
ATOM 3232 C C . GLY A 1 415 ? -22.894 20.332 9.963 1.00 80.31 415 GLY A C 1
ATOM 3233 O O . GLY A 1 415 ? -21.948 20.510 9.206 1.00 80.31 415 GLY A O 1
ATOM 3234 N N . GLU A 1 416 ? -22.761 20.272 11.290 1.00 76.69 416 GLU A N 1
ATOM 3235 C CA . GLU A 1 416 ? -21.494 20.438 12.016 1.00 76.69 416 GLU A CA 1
ATOM 3236 C C . GLU A 1 416 ? -21.094 19.153 12.742 1.00 76.69 416 GLU A C 1
ATOM 3238 O O . GLU A 1 416 ? -19.914 18.833 12.834 1.00 76.69 416 GLU A O 1
ATOM 3243 N N . THR A 1 417 ? -22.062 18.404 13.271 1.00 84.25 417 THR A N 1
ATOM 3244 C CA . THR A 1 417 ? -21.802 17.154 13.988 1.00 84.25 417 THR A CA 1
ATOM 3245 C C . THR A 1 417 ? -22.250 15.958 13.174 1.00 84.25 417 THR A C 1
ATOM 3247 O O . THR A 1 417 ? -23.159 16.048 12.355 1.00 84.25 417 THR A O 1
ATOM 3250 N N . LEU A 1 418 ? -21.640 14.799 13.404 1.00 90.00 418 LEU A N 1
ATOM 3251 C CA . LEU A 1 418 ? -22.091 13.563 12.771 1.00 90.00 418 LEU A CA 1
ATOM 3252 C C . LEU A 1 418 ? -23.396 13.085 13.390 1.00 90.00 418 LEU A C 1
ATOM 3254 O O . LEU A 1 418 ? -23.598 13.136 14.612 1.00 90.00 418 LEU A O 1
ATOM 3258 N N . LYS A 1 419 ? -24.278 12.558 12.542 1.00 93.81 419 LYS A N 1
ATOM 3259 C CA . LYS A 1 419 ? -25.511 11.920 12.993 1.00 93.81 419 LYS A CA 1
ATOM 3260 C C . LYS A 1 419 ? -25.160 10.776 13.948 1.00 93.81 419 LYS A C 1
ATOM 3262 O O . LYS A 1 419 ? -24.221 10.027 13.721 1.00 93.81 419 LYS A O 1
ATOM 3267 N N . ARG A 1 420 ? -25.902 10.633 15.048 1.00 94.38 420 ARG A N 1
ATOM 3268 C CA . ARG A 1 420 ? -25.601 9.645 16.100 1.00 94.38 420 ARG A CA 1
ATOM 3269 C C . ARG A 1 420 ? -26.263 8.290 15.855 1.00 94.38 420 ARG A C 1
ATOM 3271 O O . ARG A 1 420 ? -27.391 8.226 15.361 1.00 94.38 420 ARG A O 1
ATOM 3278 N N . LEU A 1 421 ? -25.599 7.213 16.283 1.00 94.69 421 LEU A N 1
ATOM 3279 C CA . LEU A 1 421 ? -26.136 5.847 16.221 1.00 94.69 421 LEU A CA 1
ATOM 3280 C C . LEU A 1 421 ? -26.882 5.486 17.510 1.00 94.69 421 LEU A C 1
ATOM 3282 O O . LEU A 1 421 ? -26.299 5.026 18.496 1.00 94.69 421 LEU A O 1
ATOM 3286 N N . SER A 1 422 ? -28.199 5.684 17.501 1.00 93.06 422 SER A N 1
ATOM 3287 C CA . SER A 1 422 ? -29.055 5.367 18.648 1.00 93.06 422 SER A CA 1
ATOM 3288 C C . SER A 1 422 ? -29.244 3.859 18.839 1.00 93.06 422 SER A C 1
ATOM 3290 O O . SER A 1 422 ? -29.485 3.152 17.858 1.00 93.06 422 SER A O 1
ATOM 3292 N N . ASN A 1 423 ? -29.284 3.391 20.091 1.00 93.44 423 ASN A N 1
ATOM 3293 C CA . ASN A 1 423 ? -29.628 2.005 20.453 1.00 93.44 423 ASN A CA 1
ATOM 3294 C C . ASN A 1 423 ? -28.786 0.928 19.736 1.00 93.44 423 ASN A C 1
ATOM 3296 O O . ASN A 1 423 ? -29.287 -0.160 19.439 1.00 93.44 423 ASN A O 1
ATOM 3300 N N . ALA A 1 424 ? -27.524 1.230 19.433 1.00 97.00 424 ALA A N 1
ATOM 3301 C CA . ALA A 1 424 ? -26.599 0.280 18.835 1.00 97.00 424 ALA A CA 1
ATOM 3302 C C . ALA A 1 424 ? -26.196 -0.779 19.868 1.00 97.00 424 ALA A C 1
ATOM 3304 O O . ALA A 1 424 ? -25.954 -0.456 21.033 1.00 97.00 424 ALA A O 1
ATOM 3305 N N . VAL A 1 425 ? -26.097 -2.035 19.439 1.00 98.19 425 VAL A N 1
ATOM 3306 C CA . VAL A 1 425 ? -25.558 -3.136 20.242 1.00 98.19 425 VAL A CA 1
ATOM 3307 C C . VAL A 1 425 ? -24.038 -3.104 20.142 1.00 98.19 425 VAL A C 1
ATOM 3309 O O . VAL A 1 425 ? -23.486 -2.988 19.051 1.00 98.19 425 VAL A O 1
ATOM 3312 N N . ILE A 1 426 ? -23.363 -3.208 21.284 1.00 98.44 426 ILE A N 1
ATOM 3313 C CA . ILE A 1 426 ? -21.903 -3.139 21.384 1.00 98.44 426 ILE A CA 1
ATOM 3314 C C . ILE A 1 426 ? -21.411 -4.461 21.967 1.00 98.44 426 ILE A C 1
ATOM 3316 O O . ILE A 1 426 ? -21.613 -4.716 23.158 1.00 98.44 426 ILE A O 1
ATOM 3320 N N . ASN A 1 427 ? -20.777 -5.300 21.151 1.00 98.44 427 ASN A N 1
ATOM 3321 C CA . ASN A 1 427 ? -20.190 -6.567 21.588 1.00 98.44 427 ASN A CA 1
ATOM 3322 C C . ASN A 1 427 ? -18.686 -6.400 21.807 1.00 98.44 427 ASN A C 1
ATOM 3324 O O . ASN A 1 427 ? -17.981 -5.856 20.963 1.00 98.44 427 ASN A O 1
ATOM 3328 N N . VAL A 1 428 ? -18.189 -6.896 22.938 1.00 98.44 428 VAL A N 1
ATOM 3329 C CA . VAL A 1 428 ? -16.779 -6.775 23.331 1.00 98.44 428 VAL A CA 1
ATOM 3330 C C . VAL A 1 428 ? -16.121 -8.149 23.287 1.00 98.44 428 VAL A C 1
ATOM 3332 O O . VAL A 1 428 ? -16.547 -9.062 24.003 1.00 98.44 428 VAL A O 1
ATOM 3335 N N . ARG A 1 429 ? -15.075 -8.295 22.472 1.00 98.31 429 ARG A N 1
ATOM 3336 C CA . ARG A 1 429 ? -14.308 -9.539 22.274 1.00 98.31 429 ARG A CA 1
ATOM 3337 C C . ARG A 1 429 ? -12.844 -9.292 22.634 1.00 98.31 429 ARG A C 1
ATOM 3339 O O . ARG A 1 429 ? -12.334 -8.203 22.402 1.00 98.31 429 ARG A O 1
ATOM 3346 N N . ALA A 1 430 ? -12.167 -10.265 23.242 1.00 97.12 430 ALA A N 1
ATOM 3347 C CA . ALA A 1 430 ? -10.763 -10.099 23.636 1.00 97.12 430 ALA A CA 1
ATOM 3348 C C . ALA A 1 430 ? -9.814 -10.099 22.428 1.00 97.12 430 ALA A C 1
ATOM 3350 O O . ALA A 1 430 ? -10.003 -10.885 21.499 1.00 97.12 430 ALA A O 1
ATOM 3351 N N . GLY A 1 431 ? -8.768 -9.275 22.496 1.00 97.25 431 GLY A N 1
ATOM 3352 C CA . GLY A 1 431 ? -7.760 -9.126 21.446 1.00 97.25 431 GLY A CA 1
ATOM 3353 C C . GLY A 1 431 ? -8.166 -8.147 20.345 1.00 97.25 431 GLY A C 1
ATOM 3354 O O . GLY A 1 431 ? -9.238 -7.548 20.387 1.00 97.25 431 GLY A O 1
ATOM 3355 N N . ILE A 1 432 ? -7.283 -7.981 19.373 1.00 97.12 432 ILE A N 1
ATOM 3356 C CA . ILE A 1 432 ? -7.352 -7.036 18.257 1.00 97.12 432 ILE A CA 1
ATOM 3357 C C . ILE A 1 432 ? -7.833 -7.760 17.000 1.00 97.12 432 ILE A C 1
ATOM 3359 O O . ILE A 1 432 ? -7.346 -8.845 16.696 1.00 97.12 432 ILE A O 1
ATOM 3363 N N . ASN A 1 433 ? -8.747 -7.147 16.244 1.00 95.56 433 ASN A N 1
ATOM 3364 C CA . ASN A 1 433 ? -9.337 -7.720 15.027 1.00 95.56 433 ASN A CA 1
ATOM 3365 C C . ASN A 1 433 ? -10.076 -9.063 15.259 1.00 95.56 433 ASN A C 1
ATOM 3367 O O . ASN A 1 433 ? -10.285 -9.852 14.340 1.00 95.56 433 ASN A O 1
ATOM 3371 N N . ASN A 1 434 ? -10.513 -9.338 16.494 1.00 95.81 434 ASN A N 1
ATOM 3372 C CA . ASN A 1 434 ? -11.250 -10.555 16.826 1.00 95.81 434 ASN A CA 1
ATOM 3373 C C . ASN A 1 434 ? -12.732 -10.408 16.462 1.00 95.81 434 ASN A C 1
ATOM 3375 O O . ASN A 1 434 ? -13.515 -9.851 17.232 1.00 95.81 434 ASN A O 1
ATOM 3379 N N . LYS A 1 435 ? -13.129 -10.942 15.306 1.00 93.56 435 LYS A N 1
ATOM 3380 C CA . LYS A 1 435 ? -14.505 -10.831 14.785 1.00 93.56 435 LYS A CA 1
ATOM 3381 C C . LYS A 1 435 ? -15.385 -12.045 15.103 1.00 93.56 435 LYS A C 1
ATOM 3383 O O . LYS A 1 435 ? -16.608 -11.936 15.113 1.00 93.56 435 LYS A O 1
ATOM 3388 N N . LEU A 1 436 ? -14.777 -13.201 15.385 1.00 92.31 436 LEU A N 1
ATOM 3389 C CA . LEU A 1 436 ? -15.476 -14.493 15.479 1.00 92.31 436 LEU A CA 1
ATOM 3390 C C . LEU A 1 436 ? -15.404 -15.158 16.863 1.00 92.31 436 LEU A C 1
ATOM 3392 O O . LEU A 1 436 ? -16.196 -16.059 17.138 1.00 92.31 436 LEU A O 1
ATOM 3396 N N . GLY A 1 437 ? -14.480 -14.736 17.733 1.00 92.81 437 GLY A N 1
ATOM 3397 C CA . GLY A 1 437 ? -14.272 -15.313 19.067 1.00 92.81 437 GLY A CA 1
ATOM 3398 C C . GLY A 1 437 ? -15.378 -14.975 20.069 1.00 92.81 437 GLY A C 1
ATOM 3399 O O . GLY A 1 437 ? -16.343 -14.303 19.738 1.00 92.81 437 GLY A O 1
ATOM 3400 N N . ASP A 1 438 ? -15.266 -15.419 21.319 1.00 95.88 438 ASP A N 1
ATOM 3401 C CA . ASP A 1 438 ? -16.345 -15.247 22.303 1.00 95.88 438 ASP A CA 1
ATOM 3402 C C . ASP A 1 438 ? -16.668 -13.772 22.617 1.00 95.88 438 ASP A C 1
ATOM 3404 O O . ASP A 1 438 ? -15.782 -12.948 22.855 1.00 95.88 438 ASP A O 1
ATOM 3408 N N . ILE A 1 439 ? -17.967 -13.456 22.689 1.00 98.25 439 ILE A N 1
ATOM 3409 C CA . ILE A 1 439 ? -18.457 -12.174 23.212 1.00 98.25 439 ILE A CA 1
ATOM 3410 C C . ILE A 1 439 ? -18.377 -12.223 24.739 1.00 98.25 439 ILE A C 1
ATOM 3412 O O . ILE A 1 439 ? -19.102 -12.984 25.384 1.00 98.25 439 ILE A O 1
ATOM 3416 N N . LEU A 1 440 ? -17.513 -11.396 25.322 1.00 97.88 440 LEU A N 1
ATOM 3417 C CA . LEU A 1 440 ? -17.316 -11.316 26.771 1.00 97.88 440 LEU A CA 1
ATOM 3418 C C . LEU A 1 440 ? -18.340 -10.402 27.442 1.00 97.88 440 LEU A C 1
ATOM 3420 O O . LEU A 1 440 ? -18.800 -10.682 28.551 1.00 97.88 440 LEU A O 1
ATOM 3424 N N . TYR A 1 441 ? -18.703 -9.316 26.758 1.00 98.00 441 TYR A N 1
ATOM 3425 C CA . TYR A 1 441 ? -19.663 -8.327 27.233 1.00 98.00 441 TYR A CA 1
ATOM 3426 C C . TYR A 1 441 ? -20.547 -7.842 26.087 1.00 98.00 441 TYR A C 1
ATOM 3428 O O . TYR A 1 441 ? -20.097 -7.755 24.945 1.00 98.00 441 TYR A O 1
ATOM 3436 N N . THR A 1 442 ? -21.777 -7.456 26.425 1.00 98.25 442 THR A N 1
ATOM 3437 C CA . THR A 1 442 ? -22.684 -6.757 25.513 1.00 98.25 442 THR A CA 1
ATOM 3438 C C . THR A 1 442 ? -23.256 -5.532 26.215 1.00 98.25 442 THR A C 1
ATOM 3440 O O . THR A 1 442 ? -23.822 -5.642 27.307 1.00 98.25 442 THR A O 1
ATOM 3443 N N . PHE A 1 443 ? -23.134 -4.378 25.570 1.00 97.94 443 PHE A N 1
ATOM 3444 C CA . PHE A 1 443 ? -23.705 -3.103 25.996 1.00 97.94 443 PHE A CA 1
ATOM 3445 C C . PHE A 1 443 ? -24.643 -2.561 24.913 1.00 97.94 443 PHE A C 1
ATOM 3447 O O . PHE A 1 443 ? -24.773 -3.147 23.839 1.00 97.94 443 PHE A O 1
ATOM 3454 N N . ASN A 1 444 ? -25.314 -1.449 25.207 1.00 96.94 444 ASN A N 1
ATOM 3455 C CA . ASN A 1 444 ? -26.094 -0.710 24.219 1.00 96.94 444 ASN A CA 1
ATOM 3456 C C . ASN A 1 444 ? -25.780 0.779 24.342 1.00 96.94 444 ASN A C 1
ATOM 3458 O O . ASN A 1 444 ? -25.593 1.254 25.466 1.00 96.94 444 ASN A O 1
ATOM 3462 N N . SER A 1 445 ? -25.754 1.499 23.222 1.00 96.81 445 SER A N 1
ATOM 3463 C CA . SER A 1 445 ? -25.776 2.961 23.262 1.00 96.81 445 SER A CA 1
ATOM 3464 C C . SER A 1 445 ? -27.160 3.482 23.644 1.00 96.81 445 SER A C 1
ATOM 3466 O O . SER A 1 445 ? -28.178 2.806 23.464 1.00 96.81 445 SER A O 1
ATOM 3468 N N . ASP A 1 446 ? -27.201 4.687 24.200 1.00 96.50 446 ASP A N 1
ATOM 3469 C CA . ASP A 1 446 ? -28.440 5.407 24.451 1.00 96.50 446 ASP A CA 1
ATOM 3470 C C . ASP A 1 446 ? -29.038 5.998 23.156 1.00 96.50 446 ASP A C 1
ATOM 3472 O O . ASP A 1 446 ? -28.564 5.765 22.040 1.00 96.50 446 ASP A O 1
ATOM 3476 N N . GLU A 1 447 ? -30.122 6.764 23.292 1.00 93.12 447 GLU A N 1
ATOM 3477 C CA . GLU A 1 447 ? -30.805 7.404 22.160 1.00 93.12 447 GLU A CA 1
ATOM 3478 C C . GLU A 1 447 ? -29.939 8.454 21.439 1.00 93.12 447 GLU A C 1
ATOM 3480 O O . GLU A 1 447 ? -30.230 8.795 20.296 1.00 93.12 447 GLU A O 1
ATOM 3485 N N . ASN A 1 448 ? -28.868 8.933 22.078 1.00 91.88 448 ASN A N 1
ATOM 3486 C CA . ASN A 1 448 ? -27.938 9.921 21.536 1.00 91.88 448 ASN A CA 1
ATOM 3487 C C . ASN A 1 448 ? -26.608 9.288 21.087 1.00 91.88 448 ASN A C 1
ATOM 3489 O O . ASN A 1 448 ? -25.670 10.011 20.759 1.00 91.88 448 ASN A O 1
ATOM 3493 N N . GLY A 1 449 ? -26.514 7.954 21.068 1.00 94.81 449 GLY A N 1
ATOM 3494 C CA . GLY A 1 449 ? -25.321 7.233 20.631 1.00 94.81 449 GLY A CA 1
ATOM 3495 C C . GLY A 1 449 ? -24.183 7.188 21.648 1.00 94.81 449 GLY A C 1
ATOM 3496 O O . GLY A 1 449 ? -23.063 6.853 21.270 1.00 94.81 449 GLY A O 1
ATOM 3497 N N . TYR A 1 450 ? -24.441 7.474 22.927 1.00 96.94 450 TYR A N 1
ATOM 3498 C CA . TYR A 1 450 ? -23.435 7.355 23.986 1.00 96.94 450 TYR A CA 1
ATOM 3499 C C . TYR A 1 450 ? -23.533 6.020 24.717 1.00 96.94 450 TYR A C 1
ATOM 3501 O O . TYR A 1 450 ? -24.625 5.514 24.974 1.00 96.94 450 TYR A O 1
ATOM 3509 N N . SER A 1 451 ? -22.392 5.459 25.112 1.00 97.12 451 SER A N 1
ATOM 3510 C CA . SER A 1 451 ? -22.337 4.280 25.980 1.00 97.12 451 SER A CA 1
ATOM 3511 C C . SER A 1 451 ? -21.223 4.415 27.009 1.00 97.12 451 SER A C 1
ATOM 3513 O O . SER A 1 451 ? -20.113 4.815 26.676 1.00 97.12 451 SER A O 1
ATOM 3515 N N . ALA A 1 452 ? -21.507 4.051 28.259 1.00 96.06 452 ALA A N 1
ATOM 3516 C CA . ALA A 1 452 ? -20.504 3.914 29.308 1.00 96.06 452 ALA A CA 1
ATOM 3517 C C . ALA A 1 452 ? -20.372 2.433 29.671 1.00 96.06 452 ALA A C 1
ATOM 3519 O O . ALA A 1 452 ? -21.327 1.797 30.128 1.00 96.06 452 ALA A O 1
ATOM 3520 N N . MET A 1 453 ? -19.184 1.882 29.457 1.00 95.88 453 MET A N 1
ATOM 3521 C CA . MET A 1 453 ? -18.865 0.476 29.658 1.00 95.88 453 MET A CA 1
ATOM 3522 C C . MET A 1 453 ? -17.936 0.318 30.859 1.00 95.88 453 MET A C 1
ATOM 3524 O O . MET A 1 453 ? -17.039 1.126 31.075 1.00 95.88 453 MET A O 1
ATOM 3528 N N . SER A 1 454 ? -18.133 -0.754 31.621 1.00 95.00 454 SER A N 1
ATOM 3529 C CA . SER A 1 454 ? -17.215 -1.184 32.680 1.00 95.00 454 SER A CA 1
ATOM 3530 C C . SER A 1 454 ? -16.664 -2.541 32.276 1.00 95.00 454 SER A C 1
ATOM 3532 O O . SER A 1 454 ? -17.392 -3.534 32.314 1.00 95.00 454 SER A O 1
ATOM 3534 N N . VAL A 1 455 ? -15.410 -2.574 31.831 1.00 95.25 455 VAL A N 1
ATOM 3535 C CA . VAL A 1 455 ? -14.762 -3.782 31.297 1.00 95.25 455 VAL A CA 1
ATOM 3536 C C . VAL A 1 455 ? -13.441 -4.037 32.012 1.00 95.25 455 VAL A C 1
ATOM 3538 O O . VAL A 1 455 ? -12.769 -3.105 32.449 1.00 95.25 455 VAL A O 1
ATOM 3541 N N . LYS A 1 456 ? -13.058 -5.309 32.161 1.00 95.06 456 LYS A N 1
ATOM 3542 C CA . LYS A 1 456 ? -11.781 -5.684 32.792 1.00 95.06 456 LYS A CA 1
ATOM 3543 C C . LYS A 1 456 ? -10.597 -5.082 32.039 1.00 95.06 456 LYS A C 1
ATOM 3545 O O . LYS A 1 456 ? -10.706 -4.820 30.842 1.00 95.06 456 LYS A O 1
ATOM 3550 N N . ALA A 1 457 ? -9.472 -4.899 32.728 1.00 94.31 457 ALA A N 1
ATOM 3551 C CA . ALA A 1 457 ? -8.218 -4.514 32.085 1.00 94.31 457 ALA A CA 1
ATOM 3552 C C . ALA A 1 457 ? -7.893 -5.453 30.907 1.00 94.31 457 ALA A C 1
ATOM 3554 O O . ALA A 1 457 ? -8.093 -6.664 31.019 1.00 94.31 457 ALA A O 1
ATOM 3555 N N . GLY A 1 458 ? -7.426 -4.903 29.789 1.00 94.75 458 GLY A N 1
ATOM 3556 C CA . GLY A 1 458 ? -7.101 -5.671 28.586 1.00 94.75 458 GLY A CA 1
ATOM 3557 C C . GLY A 1 458 ? -7.313 -4.889 27.292 1.00 94.75 458 GLY A C 1
ATOM 3558 O O . GLY A 1 458 ? -7.743 -3.735 27.310 1.00 94.75 458 GLY A O 1
ATOM 3559 N N . VAL A 1 459 ? -7.016 -5.544 26.173 1.00 96.44 459 VAL A N 1
ATOM 3560 C CA . VAL A 1 459 ? -7.240 -5.024 24.818 1.00 96.44 459 VAL A CA 1
ATOM 3561 C C . VAL A 1 459 ? -8.390 -5.790 24.183 1.00 96.44 459 VAL A C 1
ATOM 3563 O O . VAL A 1 459 ? -8.457 -7.019 24.301 1.00 96.44 459 VAL A O 1
ATOM 3566 N N . TYR A 1 460 ? -9.303 -5.068 23.541 1.00 97.38 460 TYR A N 1
ATOM 3567 C CA . TYR A 1 460 ? -10.538 -5.637 23.015 1.00 97.38 460 TYR A CA 1
ATOM 3568 C C . TYR A 1 460 ? -10.865 -5.112 21.625 1.00 97.38 460 TYR A C 1
ATOM 3570 O O . TYR A 1 460 ? -10.607 -3.953 21.312 1.00 97.38 460 TYR A O 1
ATOM 3578 N N . THR A 1 461 ? -11.535 -5.959 20.852 1.00 97.81 461 THR A N 1
ATOM 3579 C CA . THR A 1 461 ? -12.250 -5.593 19.637 1.00 97.81 461 THR A CA 1
ATOM 3580 C C . THR A 1 461 ? -13.691 -5.290 20.020 1.00 97.81 461 THR A C 1
ATOM 3582 O O . THR A 1 461 ? -14.366 -6.103 20.663 1.00 97.81 461 THR A O 1
ATOM 3585 N N . ILE A 1 462 ? -14.155 -4.112 19.631 1.00 97.81 462 ILE A N 1
ATOM 3586 C CA . ILE A 1 462 ? -15.524 -3.646 19.785 1.00 97.81 462 ILE A CA 1
ATOM 3587 C C . ILE A 1 462 ? -16.238 -3.825 18.457 1.00 97.81 462 ILE A C 1
ATOM 3589 O O . ILE A 1 462 ? -15.868 -3.195 17.474 1.00 97.81 462 ILE A O 1
ATOM 3593 N N . GLU A 1 463 ? -17.264 -4.668 18.448 1.00 97.62 463 GLU A N 1
ATOM 3594 C CA . GLU A 1 463 ? -18.200 -4.802 17.337 1.00 97.62 463 GLU A CA 1
ATOM 3595 C C . GLU A 1 463 ? -19.430 -3.929 17.613 1.00 97.62 463 GLU A C 1
ATOM 3597 O O . GLU A 1 463 ? -20.149 -4.155 18.593 1.00 97.62 463 GLU A O 1
ATOM 3602 N N . VAL A 1 464 ? -19.673 -2.941 16.753 1.00 96.94 464 VAL A N 1
ATOM 3603 C CA . VAL A 1 464 ? -20.850 -2.064 16.817 1.00 96.94 464 VAL A CA 1
ATOM 3604 C C . VAL A 1 464 ? -21.871 -2.522 15.783 1.00 96.94 464 VAL A C 1
ATOM 3606 O O . VAL A 1 464 ? -21.563 -2.589 14.597 1.00 96.94 464 VAL A O 1
ATOM 3609 N N . GLN A 1 465 ? -23.095 -2.809 16.229 1.00 97.00 465 GLN A N 1
ATOM 3610 C CA . GLN A 1 465 ? -24.215 -3.200 15.374 1.00 97.00 465 GLN A CA 1
ATOM 3611 C C . GLN A 1 465 ? -25.376 -2.225 15.558 1.00 97.00 465 GLN A C 1
ATOM 3613 O O . GLN A 1 465 ? -25.9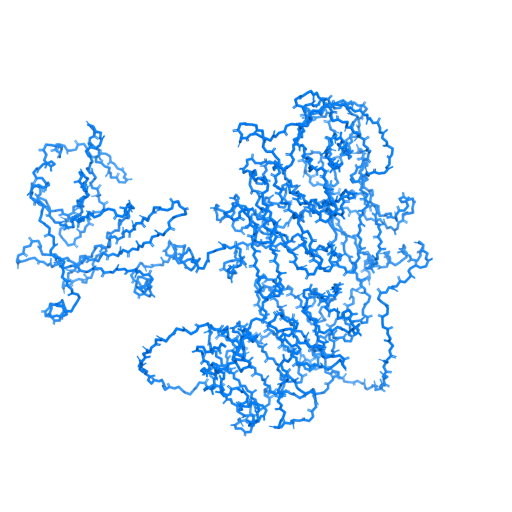79 -2.150 16.631 1.00 97.00 465 GLN A O 1
ATOM 3618 N N . ALA A 1 466 ? -25.723 -1.497 14.502 1.00 96.00 466 ALA A N 1
ATOM 3619 C CA . ALA A 1 466 ? -26.864 -0.591 14.476 1.00 96.00 466 ALA A CA 1
ATOM 3620 C C . ALA A 1 466 ? -27.774 -0.939 13.293 1.00 96.00 466 ALA A C 1
ATOM 3622 O O . ALA A 1 466 ? -27.315 -1.358 12.240 1.00 96.00 466 ALA A O 1
ATOM 3623 N N . THR A 1 467 ? -29.089 -0.796 13.464 1.00 94.50 467 THR A N 1
ATOM 3624 C CA . THR A 1 467 ? -30.040 -1.102 12.381 1.00 94.50 467 THR A CA 1
ATOM 3625 C C . THR A 1 467 ? -29.857 -0.133 11.213 1.00 94.50 467 THR A C 1
ATOM 3627 O O . THR A 1 467 ? -29.961 1.075 11.429 1.00 94.50 467 THR A O 1
ATOM 3630 N N . GLY A 1 468 ? -29.670 -0.653 9.994 1.00 94.81 468 GLY A N 1
ATOM 3631 C CA . GLY A 1 468 ? -29.439 0.153 8.790 1.00 94.81 468 GLY A CA 1
ATOM 3632 C C . GLY A 1 468 ? -27.977 0.550 8.573 1.00 94.81 468 GLY A C 1
ATOM 3633 O O . GLY A 1 468 ? -27.716 1.415 7.740 1.00 94.81 468 GLY A O 1
ATOM 3634 N N . TYR A 1 469 ? -27.050 -0.054 9.320 1.00 96.19 469 TYR A N 1
ATOM 3635 C CA . TYR A 1 469 ? -25.613 0.196 9.247 1.00 96.19 469 TYR A CA 1
ATOM 3636 C C . TYR A 1 469 ? -24.835 -1.117 9.157 1.00 96.19 469 TYR A C 1
ATOM 3638 O O . TYR A 1 469 ? -25.246 -2.134 9.723 1.00 96.19 469 TYR A O 1
ATOM 3646 N N . GLU A 1 470 ? -23.684 -1.070 8.492 1.00 95.94 470 GLU A N 1
ATOM 3647 C CA . GLU A 1 470 ? -22.715 -2.160 8.494 1.00 95.94 470 GLU A CA 1
ATOM 3648 C C . GLU A 1 470 ? -22.157 -2.393 9.908 1.00 95.94 470 GLU A C 1
ATOM 3650 O O . GLU A 1 470 ? -22.080 -1.482 10.740 1.00 95.94 470 GLU A O 1
ATOM 3655 N N . SER A 1 471 ? -21.767 -3.637 10.199 1.00 94.38 471 SER A N 1
ATOM 3656 C CA . SER A 1 471 ? -21.088 -3.949 11.464 1.00 94.38 471 SER A CA 1
ATOM 3657 C C . SER A 1 471 ? -19.646 -3.453 11.418 1.00 94.38 471 SER A C 1
ATOM 3659 O O . SER A 1 471 ? -18.895 -3.819 10.515 1.00 94.38 471 SER A O 1
ATOM 3661 N N . MET A 1 472 ? -19.254 -2.664 12.416 1.00 93.38 472 MET A N 1
ATOM 3662 C CA . MET A 1 472 ? -17.924 -2.050 12.487 1.00 93.38 472 MET A CA 1
ATOM 3663 C C . MET A 1 472 ? -17.091 -2.676 13.593 1.00 93.38 472 MET A C 1
ATOM 3665 O O . MET A 1 472 ? -17.640 -3.071 14.624 1.00 93.38 472 MET A O 1
ATOM 3669 N N . TYR A 1 473 ? -15.771 -2.699 13.410 1.00 94.38 473 TYR A N 1
ATOM 3670 C CA . TYR A 1 473 ? -14.825 -3.289 14.353 1.00 94.38 473 TYR A CA 1
ATOM 3671 C C . TYR A 1 473 ? -13.737 -2.280 14.723 1.00 94.38 473 TYR A C 1
ATOM 3673 O O . TYR A 1 473 ? -13.031 -1.797 13.845 1.00 94.38 473 TYR A O 1
ATOM 3681 N N . TYR A 1 474 ? -13.587 -1.992 16.017 1.00 94.50 474 TYR A N 1
ATOM 3682 C CA . TYR A 1 474 ? -12.598 -1.041 16.536 1.00 94.50 474 TYR A CA 1
ATOM 3683 C C . TYR A 1 474 ? -11.798 -1.619 17.702 1.00 94.50 474 TYR A C 1
ATOM 3685 O O . TYR A 1 474 ? -12.342 -2.354 18.527 1.00 94.50 474 TYR A O 1
ATOM 3693 N N . THR A 1 475 ? -10.524 -1.250 17.817 1.00 94.44 475 THR A N 1
ATOM 3694 C CA . THR A 1 475 ? -9.682 -1.611 18.965 1.00 94.44 475 THR A CA 1
ATOM 3695 C C . THR A 1 475 ? -9.893 -0.627 20.121 1.00 94.44 475 THR A C 1
ATOM 3697 O O . THR A 1 475 ? -9.866 0.587 19.925 1.00 94.44 475 THR A O 1
ATOM 3700 N N . ILE A 1 476 ? -10.044 -1.132 21.351 1.00 94.88 476 ILE A N 1
ATOM 3701 C CA . ILE A 1 476 ? -9.928 -0.328 22.580 1.00 94.88 476 ILE A CA 1
ATOM 3702 C C . ILE A 1 476 ? -8.905 -0.905 23.546 1.00 94.88 476 ILE A C 1
ATOM 3704 O O . ILE A 1 476 ? -8.706 -2.120 23.634 1.00 94.88 476 ILE A O 1
ATOM 3708 N N . VAL A 1 477 ? -8.342 -0.019 24.364 1.00 94.31 477 VAL A N 1
ATOM 3709 C CA . VAL A 1 477 ? -7.468 -0.365 25.482 1.00 94.31 477 VAL A CA 1
ATOM 3710 C C . VAL A 1 477 ? -8.173 0.003 26.784 1.00 94.31 477 VAL A C 1
ATOM 3712 O O . VAL A 1 477 ? -8.377 1.171 27.113 1.00 94.31 477 VAL A O 1
ATOM 3715 N N . SER A 1 478 ? -8.541 -1.017 27.553 1.00 93.81 478 SER A N 1
ATOM 3716 C CA . SER A 1 478 ? -9.073 -0.861 28.903 1.00 93.81 478 SER A CA 1
ATOM 3717 C C . SER A 1 478 ? -7.922 -0.915 29.900 1.00 93.81 478 SER A C 1
ATOM 3719 O O . SER A 1 478 ? -7.338 -1.980 30.125 1.00 93.81 478 SER A O 1
ATOM 3721 N N . ASN A 1 479 ? -7.592 0.221 30.518 1.00 91.25 479 ASN A N 1
ATOM 3722 C CA . ASN A 1 479 ? -6.599 0.270 31.584 1.00 91.25 479 ASN A CA 1
ATOM 3723 C C . ASN A 1 479 ? -7.131 1.030 32.821 1.00 91.25 479 ASN A C 1
ATOM 3725 O O . ASN A 1 479 ? -7.276 2.251 32.786 1.00 91.25 479 ASN A O 1
ATOM 3729 N N . PRO A 1 480 ? -7.343 0.350 33.966 1.00 87.50 480 PRO A N 1
ATOM 3730 C CA . PRO A 1 480 ? -7.870 0.981 35.176 1.00 87.50 480 PRO A CA 1
ATOM 3731 C C . PRO A 1 480 ? -6.903 1.978 35.841 1.00 87.50 480 PRO A C 1
ATOM 3733 O O . PRO A 1 480 ? -7.294 2.651 36.795 1.00 87.50 480 PRO A O 1
ATOM 3736 N N . THR A 1 481 ? -5.644 2.083 35.396 1.00 84.81 481 THR A N 1
ATOM 3737 C CA . THR A 1 481 ? -4.657 3.008 35.979 1.00 84.81 481 THR A CA 1
ATOM 3738 C C . THR A 1 481 ? -4.624 4.389 35.327 1.00 84.81 481 THR A C 1
ATOM 3740 O O . THR A 1 481 ? -4.011 5.286 35.901 1.00 84.81 481 THR A O 1
ATOM 3743 N N . VAL A 1 482 ? -5.244 4.574 34.155 1.00 77.88 482 VAL A N 1
ATOM 3744 C CA . VAL A 1 482 ? -5.178 5.830 33.373 1.00 77.88 482 VAL A CA 1
ATOM 3745 C C . VAL A 1 482 ? -6.460 6.672 33.441 1.00 77.88 482 VAL A C 1
ATOM 3747 O O . VAL A 1 482 ? -6.536 7.730 32.828 1.00 77.88 482 VAL A O 1
ATOM 3750 N N . GLY A 1 483 ? -7.438 6.272 34.261 1.00 77.88 483 GLY A N 1
ATOM 3751 C CA . GLY A 1 483 ? -8.731 6.953 34.374 1.00 77.88 483 GLY A CA 1
ATOM 3752 C C . GLY A 1 483 ? -9.740 6.447 33.342 1.00 77.88 483 GLY A C 1
ATOM 3753 O O . GLY A 1 483 ? -9.683 5.285 32.950 1.00 77.88 483 GLY A O 1
ATOM 3754 N N . THR A 1 484 ? -10.694 7.296 32.957 1.00 86.69 484 THR A N 1
ATOM 3755 C CA . THR A 1 484 ? -11.731 6.959 31.971 1.00 86.69 484 THR A CA 1
ATOM 3756 C C . THR A 1 484 ? -11.193 7.154 30.554 1.00 86.69 484 THR A C 1
ATOM 3758 O O . THR A 1 484 ? -10.835 8.274 30.192 1.00 86.69 484 THR A O 1
ATOM 3761 N N . SER A 1 485 ? -11.178 6.091 29.748 1.00 89.81 485 SER A N 1
ATOM 3762 C CA . SER A 1 485 ? -10.841 6.174 28.318 1.00 89.81 485 SER A CA 1
ATOM 3763 C C . SER A 1 485 ? -12.075 6.575 27.511 1.00 89.81 485 SER A C 1
ATOM 3765 O O . SER A 1 485 ? -13.171 6.095 27.801 1.00 89.81 485 SER A O 1
ATOM 3767 N N . SER A 1 486 ? -11.913 7.422 26.495 1.00 91.94 486 SER A N 1
ATOM 3768 C CA . SER A 1 486 ? -13.003 7.831 25.598 1.00 91.94 486 SER A CA 1
ATOM 3769 C C . SER A 1 486 ? -12.652 7.508 24.151 1.00 91.94 486 SER A C 1
ATOM 3771 O O . SER A 1 486 ? -11.521 7.748 23.741 1.00 91.94 486 SER A O 1
ATOM 3773 N N . TYR A 1 487 ? -13.614 6.980 23.397 1.00 92.75 487 TYR A N 1
ATOM 3774 C CA . TYR A 1 487 ? -13.456 6.637 21.984 1.00 92.75 487 TYR A CA 1
ATOM 3775 C C . TYR A 1 487 ? -14.659 7.111 21.166 1.00 92.75 487 TYR A C 1
ATOM 3777 O O . TYR A 1 487 ? -15.800 7.074 21.644 1.00 92.75 487 TYR A O 1
ATOM 3785 N N . SER A 1 488 ? -14.401 7.499 19.920 1.00 92.56 488 SER A N 1
ATOM 3786 C CA . SER A 1 488 ? -15.421 7.796 18.915 1.00 92.56 488 SER A CA 1
ATOM 3787 C C . SER A 1 488 ? -15.363 6.740 17.820 1.00 92.56 488 SER A C 1
ATOM 3789 O O . SER A 1 488 ? -14.288 6.479 17.291 1.00 92.56 488 SER A O 1
ATOM 3791 N N . PHE A 1 489 ? -16.502 6.126 17.503 1.00 93.81 489 PHE A N 1
ATOM 3792 C CA . PHE A 1 489 ? -16.616 5.091 16.473 1.00 93.81 489 PHE A CA 1
ATOM 3793 C C . PHE A 1 489 ? -17.692 5.453 15.470 1.00 93.81 489 PHE A C 1
ATOM 3795 O O . PHE A 1 489 ? -18.735 5.999 15.840 1.00 93.81 489 PHE A O 1
ATOM 3802 N N . TYR A 1 490 ? -17.463 5.082 14.218 1.00 93.44 490 TYR A N 1
ATOM 3803 C CA . TYR A 1 490 ? -18.304 5.486 13.105 1.00 93.44 490 TYR A CA 1
ATOM 3804 C C . TYR A 1 490 ? -18.780 4.261 12.342 1.00 93.44 490 TYR A C 1
ATOM 3806 O O . TYR A 1 490 ? -18.016 3.318 12.185 1.00 93.44 490 TYR A O 1
ATOM 3814 N N . ALA A 1 491 ? -20.037 4.236 11.900 1.00 94.19 491 ALA A N 1
ATOM 3815 C CA . ALA A 1 491 ? -20.555 3.143 11.079 1.00 94.19 491 ALA A CA 1
ATOM 3816 C C . ALA A 1 491 ? -21.025 3.618 9.714 1.00 94.19 491 ALA A C 1
ATOM 3818 O O . ALA A 1 491 ? -21.794 4.575 9.617 1.00 94.19 491 ALA A O 1
ATOM 3819 N N . ALA A 1 492 ? -20.580 2.916 8.672 1.00 94.19 492 ALA A N 1
ATOM 3820 C CA . ALA A 1 492 ? -21.089 3.105 7.324 1.00 94.19 492 ALA A CA 1
ATOM 3821 C C . ALA A 1 492 ? -22.548 2.610 7.245 1.00 94.19 492 ALA A C 1
ATOM 3823 O O . ALA A 1 492 ? -22.869 1.575 7.839 1.00 94.19 492 ALA A O 1
ATOM 3824 N N . PRO A 1 493 ? -23.453 3.320 6.549 1.00 94.38 493 PRO A N 1
ATOM 3825 C CA . PRO A 1 493 ? -24.789 2.808 6.247 1.00 94.38 493 PRO A CA 1
ATOM 3826 C C . PRO A 1 493 ? -24.740 1.472 5.490 1.00 94.38 493 PRO A C 1
ATOM 3828 O O . PRO A 1 493 ? -23.788 1.218 4.757 1.00 94.38 493 PRO A O 1
ATOM 3831 N N . GLU A 1 494 ? -25.780 0.644 5.634 1.00 95.31 494 GLU A N 1
ATOM 3832 C CA . GLU A 1 494 ? -25.916 -0.609 4.870 1.00 95.31 494 GLU A CA 1
ATOM 3833 C C . GLU A 1 494 ? -25.823 -0.353 3.357 1.00 95.31 494 GLU A C 1
ATOM 3835 O O . GLU A 1 494 ? -26.516 0.517 2.814 1.00 95.31 494 GLU A O 1
ATOM 3840 N N . LEU A 1 495 ? -25.000 -1.149 2.672 1.00 95.06 495 LEU A N 1
ATOM 3841 C CA . LEU A 1 495 ? -24.711 -0.977 1.249 1.00 95.06 495 LEU A CA 1
ATOM 3842 C C . LEU A 1 495 ? -25.547 -1.913 0.370 1.00 95.06 495 LEU A C 1
ATOM 3844 O O . LEU A 1 495 ? -25.720 -3.101 0.652 1.00 95.06 495 LEU A O 1
ATOM 3848 N N . ALA A 1 496 ? -26.041 -1.396 -0.757 1.00 94.88 496 ALA A N 1
ATOM 3849 C CA . ALA A 1 496 ? -26.654 -2.226 -1.788 1.00 94.88 496 ALA A CA 1
ATOM 3850 C C . ALA A 1 496 ? -25.590 -2.982 -2.606 1.00 94.88 496 ALA A C 1
ATOM 3852 O O . ALA A 1 496 ? -24.427 -2.587 -2.680 1.00 94.88 496 ALA A O 1
ATOM 3853 N N . GLU A 1 497 ? -25.998 -4.069 -3.267 1.00 94.25 497 GLU A N 1
ATOM 3854 C CA . GLU A 1 497 ? -25.125 -4.794 -4.197 1.00 94.25 497 GLU A CA 1
ATOM 3855 C C . GLU A 1 497 ? -24.589 -3.845 -5.284 1.00 94.25 497 GLU A C 1
ATOM 3857 O O . GLU A 1 497 ? -25.349 -3.083 -5.886 1.00 94.25 497 GLU A O 1
ATOM 3862 N N . GLY A 1 498 ? -23.277 -3.892 -5.528 1.00 92.56 498 GLY A N 1
ATOM 3863 C CA . GLY A 1 498 ? -22.599 -2.979 -6.452 1.00 92.56 498 GLY A CA 1
ATOM 3864 C C . GLY A 1 498 ? -22.211 -1.626 -5.846 1.00 92.56 498 GLY A C 1
ATOM 3865 O O . GLY A 1 498 ? -21.817 -0.741 -6.599 1.00 92.56 498 GLY A O 1
ATOM 3866 N N . GLN A 1 499 ? -22.299 -1.453 -4.524 1.00 95.88 499 GLN A N 1
ATOM 3867 C CA . GLN A 1 499 ? -21.763 -0.290 -3.812 1.00 95.88 499 GLN A CA 1
ATOM 3868 C C . GLN A 1 499 ? -20.562 -0.673 -2.945 1.00 95.88 499 GLN A C 1
ATOM 3870 O O . GLN A 1 499 ? -20.516 -1.783 -2.408 1.00 95.88 499 GLN A O 1
ATOM 3875 N N . LEU A 1 500 ? -19.625 0.263 -2.785 1.00 97.31 500 LEU A N 1
ATOM 3876 C CA . LEU A 1 500 ? -18.561 0.194 -1.782 1.00 97.31 500 LEU A CA 1
ATOM 3877 C C . LEU A 1 500 ? -18.560 1.460 -0.924 1.00 97.31 500 LEU A C 1
ATOM 3879 O O . LEU A 1 500 ? -18.909 2.532 -1.417 1.00 97.31 500 LEU A O 1
ATOM 3883 N N . ALA A 1 501 ? -18.101 1.340 0.318 1.00 97.38 501 ALA A N 1
ATOM 3884 C CA . ALA A 1 501 ? -17.741 2.478 1.160 1.00 97.38 501 ALA A CA 1
ATOM 3885 C C . ALA A 1 501 ? -16.316 2.308 1.686 1.00 97.38 501 ALA A C 1
ATOM 3887 O O . ALA A 1 501 ? -15.922 1.210 2.086 1.00 97.38 501 ALA A O 1
ATOM 3888 N N . VAL A 1 502 ? -15.556 3.395 1.695 1.00 98.06 502 VAL A N 1
ATOM 3889 C CA . VAL A 1 502 ? -14.206 3.474 2.254 1.00 98.06 502 VAL A CA 1
ATOM 3890 C C . VAL A 1 502 ? -14.259 4.447 3.418 1.00 98.06 502 VAL A C 1
ATOM 3892 O O . VAL A 1 502 ? -14.608 5.602 3.209 1.00 98.06 502 VAL A O 1
ATOM 3895 N N . VAL A 1 503 ? -13.951 3.972 4.622 1.00 97.44 503 VAL A N 1
ATOM 3896 C CA . VAL A 1 503 ? -13.994 4.757 5.862 1.00 97.44 503 VAL A CA 1
ATOM 3897 C C . VAL A 1 503 ? -12.577 4.899 6.405 1.00 97.44 503 VAL A C 1
ATOM 3899 O O . VAL A 1 503 ? -11.952 3.897 6.762 1.00 97.44 503 VAL A O 1
ATOM 3902 N N . LEU A 1 504 ? -12.090 6.133 6.481 1.00 97.38 504 LEU A N 1
ATOM 3903 C CA . LEU A 1 504 ? -10.846 6.530 7.131 1.00 97.38 504 LEU A CA 1
ATOM 3904 C C . LEU A 1 504 ? -11.151 7.034 8.543 1.00 97.38 504 LEU A C 1
ATOM 3906 O O . LEU A 1 504 ? -12.046 7.849 8.742 1.00 97.38 504 LEU A O 1
ATOM 3910 N N . THR A 1 505 ? -10.393 6.568 9.530 1.00 95.31 505 THR A N 1
ATOM 3911 C CA . THR A 1 505 ? -10.427 7.080 10.912 1.00 95.31 505 THR A CA 1
ATOM 3912 C C . THR A 1 505 ? -9.014 7.220 11.446 1.00 95.31 505 THR A C 1
ATOM 3914 O O . THR A 1 505 ? -8.152 6.440 11.051 1.00 95.31 505 THR A O 1
ATOM 3917 N N . TRP A 1 506 ? -8.778 8.165 12.352 1.00 94.62 506 TRP A N 1
ATOM 3918 C CA . TRP A 1 506 ? -7.480 8.375 13.001 1.00 94.62 506 TRP A CA 1
ATOM 3919 C C . TRP A 1 506 ? -7.660 8.845 14.448 1.00 94.62 506 TRP A C 1
ATOM 3921 O O . TRP A 1 506 ? -8.755 8.776 14.998 1.00 94.62 506 TRP A O 1
ATOM 3931 N N . GLY A 1 507 ? -6.572 9.226 15.110 1.00 91.12 507 GLY A N 1
ATOM 3932 C CA . GLY A 1 507 ? -6.562 9.722 16.484 1.00 91.12 507 GLY A CA 1
ATOM 3933 C C . GLY A 1 507 ? -6.644 11.245 16.578 1.00 91.12 507 GLY A C 1
ATOM 3934 O O . GLY A 1 507 ? -7.094 11.928 15.665 1.00 91.12 507 GLY A O 1
ATOM 3935 N N . GLU A 1 508 ? -6.191 11.788 17.708 1.00 88.81 508 GLU A N 1
ATOM 3936 C CA . GLU A 1 508 ? -6.220 13.235 17.960 1.00 88.81 508 GLU A CA 1
ATOM 3937 C C . GLU A 1 508 ? -5.269 14.023 17.046 1.00 88.81 508 GLU A C 1
ATOM 3939 O O . GLU A 1 508 ? -5.548 15.162 16.690 1.00 88.81 508 GLU A O 1
ATOM 3944 N N . THR A 1 509 ? -4.124 13.434 16.702 1.00 88.62 509 THR A N 1
ATOM 3945 C CA . THR A 1 509 ? -3.053 14.085 15.940 1.00 88.62 509 THR A CA 1
ATOM 3946 C C . THR A 1 509 ? -2.629 13.198 14.763 1.00 88.62 509 THR A C 1
ATOM 3948 O O . THR A 1 509 ? -2.386 12.009 14.991 1.00 88.62 509 THR A O 1
ATOM 3951 N N . PRO A 1 510 ? -2.502 13.743 13.537 1.00 90.06 510 PRO A N 1
ATOM 3952 C CA . PRO A 1 510 ? -2.798 15.131 13.165 1.00 90.06 510 PRO A CA 1
ATOM 3953 C C . PRO A 1 510 ? -4.302 15.437 13.248 1.00 90.06 510 PRO A C 1
ATOM 3955 O O . PRO A 1 510 ? -5.121 14.531 13.405 1.00 90.06 510 PRO A O 1
ATOM 3958 N N . ASN A 1 511 ? -4.662 16.720 13.183 1.00 88.25 511 ASN A N 1
ATOM 3959 C CA . ASN A 1 511 ? -6.070 17.115 13.261 1.00 88.25 511 ASN A CA 1
ATOM 3960 C C . ASN A 1 511 ? -6.849 16.703 12.009 1.00 88.25 511 ASN A C 1
ATOM 3962 O O . ASN A 1 511 ? -8.043 16.460 12.091 1.00 88.25 511 ASN A O 1
ATOM 3966 N N . ASP A 1 512 ? -6.179 16.614 10.867 1.00 87.25 512 ASP A N 1
ATOM 3967 C CA . ASP A 1 512 ? -6.836 16.490 9.574 1.00 87.25 512 ASP A CA 1
ATOM 3968 C C . ASP A 1 512 ? -6.060 15.545 8.655 1.00 87.25 512 ASP A C 1
ATOM 3970 O O . ASP A 1 512 ? -4.871 15.785 8.391 1.00 87.25 512 ASP A O 1
ATOM 3974 N N . LEU A 1 513 ? -6.729 14.470 8.236 1.00 90.50 513 LEU A N 1
ATOM 3975 C CA . LEU A 1 513 ? -6.256 13.502 7.253 1.00 90.50 513 LEU A CA 1
ATOM 3976 C C . LEU A 1 513 ? -7.284 13.400 6.120 1.00 90.50 513 LEU A C 1
ATOM 3978 O O . LEU A 1 513 ? -8.382 12.902 6.346 1.00 90.50 513 LEU A O 1
ATOM 3982 N N . ASP A 1 514 ? -6.864 13.750 4.906 1.00 87.12 514 ASP A N 1
ATOM 3983 C CA . ASP A 1 514 ? -7.706 13.803 3.709 1.00 87.12 514 ASP A CA 1
ATOM 3984 C C . ASP A 1 514 ? -7.709 12.477 2.932 1.00 87.12 514 ASP A C 1
ATOM 3986 O O . ASP A 1 514 ? -6.665 11.873 2.654 1.00 87.12 514 ASP A O 1
ATOM 3990 N N . SER A 1 515 ? -8.882 12.068 2.467 1.00 90.25 515 SER A N 1
ATOM 3991 C CA . SER A 1 515 ? -9.141 10.943 1.574 1.00 90.25 515 SER A CA 1
ATOM 3992 C C . SER A 1 515 ? -9.059 11.384 0.123 1.00 90.25 515 SER A C 1
ATOM 3994 O O . SER A 1 515 ? -9.768 12.289 -0.319 1.00 90.25 515 SER A O 1
ATOM 3996 N N . HIS A 1 516 ? -8.292 10.647 -0.675 1.00 89.50 516 HIS A N 1
ATOM 3997 C CA . HIS A 1 516 ? -8.249 10.827 -2.121 1.00 89.50 516 HIS A CA 1
ATOM 3998 C C . HIS A 1 516 ? -8.554 9.508 -2.826 1.00 89.50 516 HIS A C 1
ATOM 4000 O O . HIS A 1 516 ? -7.778 8.555 -2.747 1.00 89.50 516 HIS A O 1
ATOM 4006 N N . LEU A 1 517 ? -9.659 9.462 -3.571 1.00 91.25 517 LEU A N 1
ATOM 4007 C CA . LEU A 1 517 ? -9.992 8.349 -4.459 1.00 91.25 517 LEU A CA 1
ATOM 4008 C C . LEU A 1 517 ? -9.754 8.760 -5.911 1.00 91.25 517 LEU A C 1
ATOM 4010 O O . LEU A 1 517 ? -10.417 9.654 -6.426 1.00 91.25 517 LEU A O 1
ATOM 4014 N N . PHE A 1 518 ? -8.857 8.059 -6.592 1.00 86.25 518 PHE A N 1
ATOM 4015 C CA . PHE A 1 518 ? -8.664 8.168 -8.033 1.00 86.25 518 PHE A CA 1
ATOM 4016 C C . PHE A 1 518 ? -9.405 7.038 -8.738 1.00 86.25 518 PHE A C 1
ATOM 4018 O O . PHE A 1 518 ? -9.232 5.873 -8.375 1.00 86.25 518 PHE A O 1
ATOM 4025 N N . THR A 1 519 ? -10.162 7.372 -9.780 1.00 85.44 519 THR A N 1
ATOM 4026 C CA . THR A 1 519 ? -10.881 6.407 -10.618 1.00 85.44 519 THR A CA 1
ATOM 4027 C C . THR A 1 519 ? -10.450 6.569 -12.064 1.00 85.44 519 THR A C 1
ATOM 4029 O O . THR A 1 519 ? -10.595 7.651 -12.635 1.00 85.44 519 THR A O 1
ATOM 4032 N N . SER A 1 520 ? -9.952 5.490 -12.667 1.00 80.94 520 SER A N 1
ATOM 4033 C CA . SER A 1 520 ? -9.480 5.480 -14.052 1.00 80.94 520 SER A CA 1
ATOM 4034 C C . SER A 1 520 ? -10.275 4.506 -14.920 1.00 80.94 520 SER A C 1
ATOM 4036 O O . SER A 1 520 ? -10.468 3.339 -14.568 1.00 80.94 520 SER A O 1
ATOM 4038 N N . SER A 1 521 ? -10.676 4.972 -16.104 1.00 78.62 521 SER A N 1
ATOM 4039 C CA . SER A 1 521 ? -11.304 4.173 -17.161 1.00 78.62 521 SER A CA 1
ATOM 4040 C C . SER A 1 521 ? -10.621 4.461 -18.499 1.00 78.62 521 SER A C 1
ATOM 4042 O O . SER A 1 521 ? -10.860 5.486 -19.146 1.00 78.62 521 SER A O 1
ATOM 4044 N N . GLY A 1 522 ? -9.750 3.549 -18.936 1.00 68.88 522 GLY A N 1
ATOM 4045 C CA . GLY A 1 522 ? -8.860 3.801 -20.070 1.00 68.88 522 GLY A CA 1
ATOM 4046 C C . GLY A 1 522 ? -7.931 4.980 -19.768 1.00 68.88 522 GLY A C 1
ATOM 4047 O O . GLY A 1 522 ? -7.195 4.947 -18.788 1.00 68.88 522 GLY A O 1
ATOM 4048 N N . SER A 1 523 ? -7.992 6.032 -20.589 1.00 63.25 523 SER A N 1
ATOM 4049 C CA . SER A 1 523 ? -7.174 7.242 -20.413 1.00 63.25 523 SER A CA 1
ATOM 4050 C C . SER A 1 523 ? -7.839 8.343 -19.579 1.00 63.25 523 SER A C 1
ATOM 4052 O O . SER A 1 523 ? -7.223 9.388 -19.399 1.00 63.25 523 SER A O 1
ATOM 4054 N N . ASP A 1 524 ? -9.105 8.187 -19.184 1.00 69.56 524 ASP A N 1
ATOM 4055 C CA . ASP A 1 524 ? -9.782 9.169 -18.333 1.00 69.56 524 ASP A CA 1
ATOM 4056 C C . ASP A 1 524 ? -9.517 8.827 -16.869 1.00 69.56 524 ASP A C 1
ATOM 4058 O O . ASP A 1 524 ? -9.649 7.666 -16.479 1.00 69.56 524 ASP A O 1
ATOM 4062 N N . THR A 1 525 ? -9.101 9.813 -16.078 1.00 77.12 525 THR A N 1
ATOM 4063 C CA . THR A 1 525 ? -8.859 9.665 -14.640 1.00 77.12 525 THR A CA 1
ATOM 4064 C C . THR A 1 525 ? -9.451 10.858 -13.916 1.00 77.12 525 THR A C 1
ATOM 4066 O O . THR A 1 525 ? -9.153 11.998 -14.258 1.00 77.12 525 THR A O 1
ATOM 4069 N N . GLN A 1 526 ? -10.277 10.582 -12.912 1.00 80.19 526 GLN A N 1
ATOM 4070 C CA . GLN A 1 526 ? -10.902 11.589 -12.060 1.00 80.19 526 GLN A CA 1
ATOM 4071 C C . GLN A 1 526 ? -10.525 11.336 -10.603 1.00 80.19 526 GLN A C 1
ATOM 4073 O O . GLN A 1 526 ? -10.157 10.217 -10.236 1.00 80.19 526 GLN A O 1
ATOM 4078 N N . GLN A 1 527 ? -10.599 12.382 -9.786 1.00 83.94 527 GLN A N 1
ATOM 4079 C CA . GLN A 1 527 ? -10.230 12.345 -8.377 1.00 83.94 527 GLN A CA 1
ATOM 4080 C C . GLN A 1 527 ? -11.379 12.880 -7.526 1.00 83.94 527 GLN A C 1
ATOM 4082 O O . GLN A 1 527 ? -11.882 13.975 -7.783 1.00 83.94 527 GLN A O 1
ATOM 4087 N N . VAL A 1 528 ? -11.745 12.125 -6.494 1.00 83.62 528 VAL A N 1
ATOM 4088 C CA . VAL A 1 528 ? -12.650 12.545 -5.425 1.00 83.62 528 VAL A CA 1
ATOM 4089 C C . VAL A 1 528 ? -11.835 12.845 -4.172 1.00 83.62 528 VAL A C 1
ATOM 4091 O O . VAL A 1 528 ? -11.068 11.990 -3.731 1.00 83.62 528 VAL A O 1
ATOM 4094 N N . TRP A 1 529 ? -11.991 14.055 -3.638 1.00 84.94 529 TRP A N 1
ATOM 4095 C CA . TRP A 1 529 ? -11.322 14.568 -2.433 1.00 84.94 529 TRP A CA 1
ATOM 4096 C C . TRP A 1 529 ? -12.041 15.828 -1.915 1.00 84.94 529 TRP A C 1
ATOM 4098 O O . TRP A 1 529 ? -13.053 16.226 -2.499 1.00 84.94 529 TRP A O 1
ATOM 4108 N N . TYR A 1 530 ? -11.526 16.472 -0.860 1.00 77.19 530 TYR A N 1
ATOM 4109 C CA . TYR A 1 530 ? -12.115 17.664 -0.225 1.00 77.19 530 TYR A CA 1
ATOM 4110 C C . TYR A 1 530 ? -12.653 18.710 -1.223 1.00 77.19 530 TYR A C 1
ATOM 4112 O O . TYR A 1 530 ? -13.819 19.115 -1.154 1.00 77.19 530 TYR A O 1
ATOM 4120 N N . SER A 1 531 ? -11.822 19.123 -2.191 1.00 73.00 531 SER A N 1
ATOM 4121 C CA . SER A 1 531 ? -12.168 20.188 -3.148 1.00 73.00 531 SER A CA 1
ATOM 4122 C C . SER A 1 531 ? -13.089 19.706 -4.276 1.00 73.00 531 SER A C 1
ATOM 4124 O O . SER A 1 531 ? -13.979 20.437 -4.719 1.00 73.00 531 SER A O 1
ATOM 4126 N N . ASN A 1 532 ? -12.929 18.452 -4.716 1.00 79.56 532 ASN A N 1
ATOM 4127 C CA . ASN A 1 532 ? -13.803 17.823 -5.704 1.00 79.56 532 ASN A CA 1
ATOM 4128 C C . ASN A 1 532 ? -14.524 16.615 -5.099 1.00 79.56 532 ASN A C 1
ATOM 4130 O O . ASN A 1 532 ? -14.081 15.476 -5.220 1.00 79.56 532 ASN A O 1
ATOM 4134 N N . ARG A 1 533 ? -15.663 16.866 -4.451 1.00 87.25 533 ARG A N 1
ATOM 4135 C CA . ARG A 1 533 ? -16.377 15.854 -3.654 1.00 87.25 533 ARG A CA 1
ATOM 4136 C C . ARG A 1 533 ? -17.141 14.808 -4.468 1.00 87.25 533 ARG A C 1
ATOM 4138 O O . ARG A 1 533 ? -17.833 13.990 -3.871 1.00 87.25 533 ARG A O 1
ATOM 4145 N N . SER A 1 534 ? -17.076 14.826 -5.798 1.00 92.38 534 SER A N 1
ATOM 4146 C CA . SER A 1 534 ? -17.710 13.811 -6.645 1.00 92.38 534 SER A CA 1
ATOM 4147 C C . SER A 1 534 ? -17.058 13.702 -8.017 1.00 92.38 534 SER A C 1
ATOM 4149 O O . SER A 1 534 ? -16.478 14.672 -8.501 1.00 92.38 534 SER A O 1
ATOM 4151 N N . ASP A 1 535 ? -17.230 12.559 -8.673 1.00 86.25 535 ASP A N 1
ATOM 4152 C CA . ASP A 1 535 ? -16.811 12.342 -10.059 1.00 86.25 535 ASP A CA 1
ATOM 4153 C C . ASP A 1 535 ? -17.971 11.881 -10.963 1.00 86.25 535 ASP A C 1
ATOM 4155 O O . ASP A 1 535 ? -19.079 11.574 -10.506 1.00 86.25 535 ASP A O 1
ATOM 4159 N N . ASP A 1 536 ? -17.717 11.807 -12.272 1.00 88.69 536 ASP A N 1
ATOM 4160 C CA . ASP A 1 536 ? -18.706 11.328 -13.252 1.00 88.69 536 ASP A CA 1
ATOM 4161 C C . ASP A 1 536 ? -18.939 9.805 -13.185 1.00 88.69 536 ASP A C 1
ATOM 4163 O O . ASP A 1 536 ? -19.802 9.264 -13.887 1.00 88.69 536 ASP A O 1
ATOM 4167 N N . TYR A 1 537 ? -18.185 9.091 -12.346 1.00 86.75 537 TYR A N 1
ATOM 4168 C CA . TYR A 1 537 ? -18.291 7.647 -12.152 1.00 86.75 537 TYR A CA 1
ATOM 4169 C C . TYR A 1 537 ? -19.231 7.257 -11.011 1.00 86.75 537 TYR A C 1
ATOM 4171 O O . TYR A 1 537 ? -19.453 6.063 -10.800 1.00 86.75 537 TYR A O 1
ATOM 4179 N N . GLY A 1 538 ? -19.834 8.240 -10.339 1.00 88.38 538 GLY A N 1
ATOM 4180 C CA . GLY A 1 538 ? -20.766 8.015 -9.240 1.00 88.38 538 GLY A CA 1
ATOM 4181 C C . GLY A 1 538 ? -20.065 7.796 -7.903 1.00 88.38 538 GLY A C 1
ATOM 4182 O O . GLY A 1 538 ? -20.646 7.162 -7.020 1.00 88.38 538 GLY A O 1
ATOM 4183 N N . ASN A 1 539 ? -18.840 8.292 -7.753 1.00 93.31 539 ASN A N 1
ATOM 4184 C CA . ASN A 1 539 ? -18.128 8.303 -6.484 1.00 93.31 539 ASN A CA 1
ATOM 4185 C C . ASN A 1 539 ? -18.317 9.656 -5.803 1.00 93.31 539 ASN A C 1
ATOM 4187 O O . ASN A 1 539 ? -18.398 10.683 -6.484 1.00 93.31 539 ASN A O 1
ATOM 4191 N N . TRP A 1 540 ? -18.383 9.675 -4.474 1.00 93.00 540 TRP A N 1
ATOM 4192 C CA . TRP A 1 540 ? -18.517 10.918 -3.719 1.00 93.00 540 TRP A CA 1
ATOM 4193 C C . TRP A 1 540 ? -17.846 10.858 -2.343 1.00 93.00 540 TRP A C 1
ATOM 4195 O O . TRP A 1 540 ? -17.754 9.790 -1.743 1.00 93.00 540 TRP A O 1
ATOM 4205 N N . LEU A 1 541 ? -17.408 12.016 -1.842 1.00 91.88 541 LEU A N 1
ATOM 4206 C CA . LEU A 1 541 ? -16.931 12.218 -0.471 1.00 91.88 541 LEU A CA 1
ATOM 4207 C C . LEU A 1 541 ? -18.114 12.631 0.418 1.00 91.88 541 LEU A C 1
ATOM 4209 O O . LEU A 1 541 ? -18.574 13.780 0.371 1.00 91.88 541 LEU A O 1
ATOM 4213 N N . ASP A 1 542 ? -18.615 11.677 1.202 1.00 90.50 542 ASP A N 1
ATOM 4214 C CA . ASP A 1 542 ? -19.772 11.826 2.088 1.00 90.50 542 ASP A CA 1
ATOM 4215 C C . ASP A 1 542 ? -19.477 12.775 3.251 1.00 90.50 542 ASP A C 1
ATOM 4217 O O . ASP A 1 542 ? -20.160 13.782 3.451 1.00 90.50 542 ASP A O 1
ATOM 4221 N N . VAL A 1 543 ? -18.429 12.445 4.003 1.00 86.12 543 VAL A N 1
ATOM 4222 C CA . VAL A 1 543 ? -18.013 13.101 5.242 1.00 86.12 543 VAL A CA 1
ATOM 4223 C C . VAL A 1 543 ? -16.522 13.370 5.166 1.00 86.12 543 VAL A C 1
ATOM 4225 O O . VAL A 1 543 ? -15.771 12.582 4.597 1.00 86.12 543 VAL A O 1
ATOM 4228 N N . ASP A 1 544 ? -16.162 14.508 5.732 1.00 82.69 544 ASP A N 1
ATOM 4229 C CA . ASP A 1 544 ? -14.876 15.182 5.671 1.00 82.69 544 ASP A CA 1
ATOM 4230 C C . ASP A 1 544 ? -14.709 15.903 7.021 1.00 82.69 544 ASP A C 1
ATOM 4232 O O . ASP A 1 544 ? -15.370 16.917 7.283 1.00 82.69 544 ASP A O 1
ATOM 4236 N N . ASP A 1 545 ? -14.000 15.265 7.955 1.00 81.06 545 ASP A N 1
ATOM 4237 C CA . ASP A 1 545 ? -13.805 15.776 9.315 1.00 81.06 545 ASP A CA 1
ATOM 4238 C C . ASP A 1 545 ? -12.404 16.364 9.465 1.00 81.06 545 ASP A C 1
ATOM 4240 O O . ASP A 1 545 ? -11.411 15.648 9.459 1.00 81.06 545 ASP A O 1
ATOM 4244 N N . THR A 1 546 ? -12.347 17.671 9.699 1.00 79.88 546 THR A N 1
ATOM 4245 C CA . THR A 1 546 ? -11.093 18.429 9.752 1.00 79.88 546 THR A CA 1
ATOM 4246 C C . THR A 1 546 ? -10.613 18.695 11.192 1.00 79.88 546 THR A C 1
ATOM 4248 O O . THR A 1 546 ? -9.862 19.646 11.438 1.00 79.88 546 THR A O 1
ATOM 4251 N N . SER A 1 547 ? -11.156 17.989 12.195 1.00 79.06 547 SER A N 1
ATOM 4252 C CA . SER A 1 547 ? -11.082 18.371 13.621 1.00 79.06 547 SER A CA 1
ATOM 4253 C C . SER A 1 547 ? -10.625 17.266 14.580 1.00 79.06 547 SER A C 1
ATOM 4255 O O . SER A 1 547 ? -10.839 17.375 15.793 1.00 79.06 547 SER A O 1
ATOM 4257 N N . SER A 1 548 ? -9.924 16.271 14.040 1.00 83.81 548 SER A N 1
ATOM 4258 C CA . SER A 1 548 ? -9.397 15.059 14.675 1.00 83.81 548 SER A CA 1
ATOM 4259 C C . SER A 1 548 ? -10.392 13.904 14.769 1.00 83.81 548 SER A C 1
ATOM 4261 O O . SER A 1 548 ? -11.604 14.075 14.736 1.00 83.81 548 SER A O 1
ATOM 4263 N N . TYR A 1 549 ? -9.858 12.696 14.976 1.00 84.62 549 TYR A N 1
ATOM 4264 C CA . TYR A 1 549 ? -10.594 11.437 15.143 1.00 84.62 549 TYR A CA 1
ATOM 4265 C C . TYR A 1 549 ? -11.349 10.925 13.907 1.00 84.62 549 TYR A C 1
ATOM 4267 O O . TYR A 1 549 ? -11.823 9.784 13.913 1.00 84.62 549 TYR A O 1
ATOM 4275 N N . GLY A 1 550 ? -11.436 11.726 12.845 1.00 86.81 550 GLY A N 1
ATOM 4276 C CA . GLY A 1 550 ? -12.234 11.419 11.670 1.00 86.81 550 GLY A CA 1
ATOM 4277 C C . GLY A 1 550 ? -13.734 11.283 11.989 1.00 86.81 550 GLY A C 1
ATOM 4278 O O . GLY A 1 550 ? -14.191 11.697 13.060 1.00 86.81 550 GLY A O 1
ATOM 4279 N N . PRO A 1 551 ? -14.511 10.633 11.107 1.00 93.31 551 PRO A N 1
ATOM 4280 C CA . PRO A 1 551 ? -14.070 9.890 9.944 1.00 93.31 551 PRO A CA 1
ATOM 4281 C C . PRO A 1 551 ? -13.978 10.777 8.704 1.00 93.31 551 PRO A C 1
ATOM 4283 O O . PRO A 1 551 ? -14.583 11.842 8.638 1.00 93.31 551 PRO A O 1
ATOM 4286 N N . GLU A 1 552 ? -13.355 10.237 7.671 1.00 94.06 552 GLU A N 1
ATOM 4287 C CA . GLU A 1 552 ? -13.723 10.582 6.307 1.00 94.06 552 GLU A CA 1
ATOM 4288 C C . GLU A 1 552 ? -14.279 9.366 5.588 1.00 94.06 552 GLU A C 1
ATOM 4290 O O . GLU A 1 552 ? -13.800 8.246 5.785 1.00 94.06 552 GLU A O 1
ATOM 4295 N N . THR A 1 553 ? -15.290 9.577 4.747 1.00 95.94 553 THR A N 1
ATOM 4296 C CA . THR A 1 553 ? -15.949 8.470 4.048 1.00 95.94 553 THR A CA 1
ATOM 4297 C C . THR A 1 553 ? -16.171 8.785 2.583 1.00 95.94 553 THR A C 1
ATOM 4299 O O . THR A 1 553 ? -16.791 9.791 2.242 1.00 95.94 553 THR A O 1
ATOM 4302 N N . ILE A 1 554 ? -15.717 7.877 1.718 1.00 96.75 554 ILE A N 1
ATOM 4303 C CA . ILE A 1 554 ? -16.013 7.889 0.286 1.00 96.75 554 ILE A CA 1
ATOM 4304 C C . ILE A 1 554 ? -16.940 6.723 -0.049 1.00 96.75 554 ILE A C 1
ATOM 4306 O O . ILE A 1 554 ? -16.612 5.566 0.225 1.00 96.75 554 ILE A O 1
ATOM 4310 N N . THR A 1 555 ? -18.055 7.005 -0.718 1.00 96.62 555 THR A N 1
ATOM 4311 C CA . THR A 1 555 ? -18.929 5.976 -1.294 1.00 96.62 555 THR A CA 1
ATOM 4312 C C . THR A 1 555 ? -18.717 5.877 -2.798 1.00 96.62 555 THR A C 1
ATOM 4314 O O . THR A 1 555 ? -18.753 6.864 -3.532 1.00 96.62 555 THR A O 1
ATOM 4317 N N . ILE A 1 556 ? -18.575 4.643 -3.270 1.00 96.56 556 ILE A N 1
ATOM 4318 C CA . ILE A 1 556 ? -18.589 4.260 -4.681 1.00 96.56 556 ILE A CA 1
ATOM 4319 C C . ILE A 1 556 ? -19.983 3.701 -4.961 1.00 96.56 556 ILE A C 1
ATOM 4321 O O . ILE A 1 556 ? -20.284 2.550 -4.635 1.00 96.56 556 ILE A O 1
ATOM 4325 N N . SER A 1 557 ? -20.870 4.521 -5.529 1.00 92.56 557 SER A N 1
ATOM 4326 C CA . SER A 1 557 ? -22.290 4.158 -5.667 1.00 92.56 557 SER A CA 1
ATOM 4327 C C . SER A 1 557 ? -22.576 3.171 -6.804 1.00 92.56 557 SER A C 1
ATOM 4329 O O . SER A 1 557 ? -23.630 2.531 -6.811 1.00 92.56 557 SER A O 1
ATOM 4331 N N . GLN A 1 558 ? -21.660 3.065 -7.768 1.00 89.56 558 GLN A N 1
ATOM 4332 C CA . GLN A 1 558 ? -21.731 2.156 -8.911 1.00 89.56 558 GLN A CA 1
ATOM 4333 C C . GLN A 1 558 ? -20.363 1.525 -9.140 1.00 89.56 558 GLN A C 1
ATOM 4335 O O . GLN A 1 558 ? -19.640 1.871 -10.077 1.00 89.56 558 GLN A O 1
ATOM 4340 N N . PHE A 1 559 ? -20.005 0.599 -8.255 1.00 94.38 559 PHE A N 1
ATOM 4341 C CA . PHE A 1 559 ? -18.751 -0.119 -8.356 1.00 94.38 559 PHE A CA 1
ATOM 4342 C C . PHE A 1 559 ? -18.698 -0.919 -9.658 1.00 94.38 559 PHE A C 1
ATOM 4344 O O . PHE A 1 559 ? -19.499 -1.823 -9.905 1.00 94.38 559 PHE A O 1
ATOM 4351 N N . ASP A 1 560 ? -17.730 -0.562 -10.490 1.00 92.12 560 ASP A N 1
ATOM 4352 C CA . ASP A 1 560 ? -17.486 -1.175 -11.786 1.00 92.12 560 ASP A CA 1
ATOM 4353 C C . ASP A 1 560 ? -16.149 -1.908 -11.749 1.00 92.12 560 ASP A C 1
ATOM 4355 O O . ASP A 1 560 ? -15.094 -1.277 -11.668 1.00 92.12 560 ASP A O 1
ATOM 4359 N N . THR A 1 561 ? -16.197 -3.237 -11.831 1.00 90.56 561 THR A N 1
ATOM 4360 C CA . THR A 1 561 ? -15.012 -4.101 -11.779 1.00 90.56 561 THR A CA 1
ATOM 4361 C C . THR A 1 561 ? -14.078 -3.913 -12.973 1.00 90.56 561 THR A C 1
ATOM 4363 O O . THR A 1 561 ? -12.955 -4.394 -12.919 1.00 90.56 561 THR A O 1
ATOM 4366 N N . SER A 1 562 ? -14.525 -3.271 -14.058 1.00 84.25 562 SER A N 1
ATOM 4367 C CA . SER A 1 562 ? -13.691 -2.987 -15.234 1.00 84.25 562 SER A CA 1
ATOM 4368 C C . SER A 1 562 ? -12.855 -1.710 -15.102 1.00 84.25 562 SER A C 1
ATOM 4370 O O . SER A 1 562 ? -12.008 -1.448 -15.956 1.00 84.25 562 SER A O 1
ATOM 4372 N N . LYS A 1 563 ? -13.090 -0.916 -14.050 1.00 85.50 563 LYS A N 1
ATOM 4373 C CA . LYS A 1 563 ? -12.338 0.305 -13.755 1.00 85.50 563 LYS A CA 1
ATOM 4374 C C . LYS A 1 563 ? -11.240 0.038 -12.736 1.00 85.50 563 LYS A C 1
ATOM 4376 O O . LYS A 1 563 ? -11.313 -0.897 -11.937 1.00 85.50 563 LYS A O 1
ATOM 4381 N N . TYR A 1 564 ? -10.249 0.916 -12.756 1.00 85.50 564 TYR A N 1
ATOM 4382 C CA . TYR A 1 564 ? -9.182 0.959 -11.770 1.00 85.50 564 TYR A CA 1
ATOM 4383 C C . TYR A 1 564 ? -9.485 2.019 -10.718 1.00 85.50 564 TYR A C 1
ATOM 4385 O O . TYR A 1 564 ? -9.862 3.138 -11.068 1.00 85.50 564 TYR A O 1
ATOM 4393 N N . TYR A 1 565 ? -9.277 1.677 -9.449 1.00 90.25 565 TYR A N 1
ATOM 4394 C CA . TYR A 1 565 ? -9.420 2.606 -8.332 1.00 90.25 565 TYR A CA 1
ATOM 4395 C C . TYR A 1 565 ? -8.125 2.630 -7.529 1.00 90.25 565 TYR A C 1
ATOM 4397 O O . TYR A 1 565 ? -7.528 1.579 -7.306 1.00 90.25 565 TYR A O 1
ATOM 4405 N N . LYS A 1 566 ? -7.706 3.803 -7.058 1.00 90.31 566 LYS A N 1
ATOM 4406 C CA . LYS A 1 566 ? -6.594 3.963 -6.113 1.00 90.31 566 LYS A CA 1
ATOM 4407 C C . LYS A 1 566 ? -7.029 4.883 -4.987 1.00 90.31 566 LYS A C 1
ATOM 4409 O O . LYS A 1 566 ? -7.518 5.973 -5.265 1.00 90.31 566 LYS A O 1
ATOM 4414 N N . TYR A 1 567 ? -6.834 4.455 -3.747 1.00 94.81 567 TYR A N 1
ATOM 4415 C CA . TYR A 1 567 ? -7.172 5.244 -2.570 1.00 94.81 567 TYR A CA 1
ATOM 4416 C C . TYR A 1 567 ? -5.908 5.634 -1.800 1.00 94.81 567 TYR A C 1
ATOM 4418 O O . TYR A 1 567 ? -5.069 4.782 -1.483 1.00 94.81 567 TYR A O 1
ATOM 4426 N N . CYS A 1 568 ? -5.790 6.922 -1.499 1.00 92.88 568 CYS A N 1
ATOM 4427 C CA . CYS A 1 568 ? -4.685 7.515 -0.760 1.00 92.88 568 CYS A CA 1
ATOM 4428 C C . CYS A 1 568 ? -5.208 8.325 0.429 1.00 92.88 568 CYS A C 1
ATOM 4430 O O . CYS A 1 568 ? -6.319 8.848 0.380 1.00 92.88 568 CYS A O 1
ATOM 4432 N N . VAL A 1 569 ? -4.368 8.465 1.451 1.00 93.06 569 VAL A N 1
ATOM 4433 C CA . VAL A 1 569 ? -4.573 9.373 2.585 1.00 93.06 569 VAL A CA 1
ATOM 4434 C C . VAL A 1 569 ? -3.477 10.432 2.574 1.00 93.06 569 VAL A C 1
ATOM 4436 O O . VAL A 1 569 ? -2.315 10.099 2.319 1.00 93.06 569 VAL A O 1
ATOM 4439 N N . VAL A 1 570 ? -3.831 11.685 2.845 1.00 88.06 570 VAL A N 1
ATOM 4440 C CA . VAL A 1 570 ? -2.899 12.816 2.915 1.00 88.06 570 VAL A CA 1
ATOM 4441 C C . VAL A 1 570 ? -2.968 13.468 4.294 1.00 88.06 570 VAL A C 1
ATOM 4443 O O . VAL A 1 570 ? -4.042 13.773 4.792 1.00 88.06 570 VAL A O 1
ATOM 4446 N N . ASP A 1 571 ? -1.817 13.711 4.920 1.00 87.12 571 ASP A N 1
ATOM 4447 C CA . ASP A 1 571 ? -1.708 14.488 6.159 1.00 87.12 571 ASP A CA 1
ATOM 4448 C C . ASP A 1 571 ? -1.826 15.982 5.846 1.00 87.12 571 ASP A C 1
ATOM 4450 O O . ASP A 1 571 ? -0.825 16.691 5.690 1.00 87.12 571 ASP A O 1
ATOM 4454 N N . PHE A 1 572 ? -3.065 16.455 5.707 1.00 82.56 572 PHE A N 1
ATOM 4455 C CA . PHE A 1 572 ? -3.363 17.839 5.352 1.00 82.56 572 PHE A CA 1
ATOM 4456 C C . PHE A 1 572 ? -2.837 18.824 6.391 1.00 82.56 572 PHE A C 1
ATOM 4458 O O . PHE A 1 572 ? -2.264 19.858 6.038 1.00 82.56 572 PHE A O 1
ATOM 4465 N N . SER A 1 573 ? -2.967 18.492 7.679 1.00 82.12 573 SER A N 1
ATOM 4466 C CA . SER A 1 573 ? -2.487 19.347 8.773 1.00 82.12 573 SER A CA 1
ATOM 4467 C C . SER A 1 573 ? -0.998 19.658 8.642 1.00 82.12 573 SER A C 1
ATOM 4469 O O . SER A 1 573 ? -0.592 20.818 8.725 1.00 82.12 573 SER A O 1
ATOM 4471 N N . ASN A 1 574 ? -0.168 18.636 8.424 1.00 82.25 574 ASN A N 1
ATOM 4472 C CA . ASN A 1 574 ? 1.271 18.833 8.291 1.00 82.25 574 ASN A CA 1
ATOM 4473 C C . ASN A 1 574 ? 1.671 19.327 6.900 1.00 82.25 574 ASN A C 1
ATOM 4475 O O . ASN A 1 574 ? 2.596 20.136 6.801 1.00 82.25 574 ASN A O 1
ATOM 4479 N N . SER A 1 575 ? 0.977 18.895 5.845 1.00 73.88 575 SER A N 1
ATOM 4480 C CA . SER A 1 575 ? 1.218 19.357 4.474 1.00 73.88 575 SER A CA 1
ATOM 4481 C C . SER A 1 575 ? 0.975 20.864 4.338 1.00 73.88 575 SER A C 1
ATOM 4483 O O . SER A 1 575 ? 1.877 21.603 3.941 1.00 73.88 575 SER A O 1
ATOM 4485 N N . SER A 1 576 ? -0.184 21.354 4.790 1.00 71.88 576 SER A N 1
ATOM 4486 C CA . SER A 1 576 ? -0.539 22.783 4.767 1.00 71.88 576 SER A CA 1
ATOM 4487 C C . SER A 1 576 ? 0.363 23.650 5.656 1.00 71.88 576 SER A C 1
ATOM 4489 O O . SER A 1 576 ? 0.561 24.834 5.382 1.00 71.88 576 SER A O 1
ATOM 4491 N N . ALA A 1 577 ? 0.963 23.064 6.697 1.00 70.31 577 ALA A N 1
ATOM 4492 C CA . ALA A 1 577 ? 1.957 23.715 7.547 1.00 70.31 577 ALA A CA 1
ATOM 4493 C C . ALA A 1 577 ? 3.391 23.675 6.976 1.00 70.31 577 ALA A C 1
ATOM 4495 O O . ALA A 1 577 ? 4.305 24.236 7.588 1.00 70.31 577 ALA A O 1
ATOM 4496 N N . GLY A 1 578 ? 3.618 23.006 5.840 1.00 68.75 578 GLY A N 1
ATOM 4497 C CA . GLY A 1 578 ? 4.944 22.817 5.244 1.00 68.75 578 GLY A CA 1
ATOM 4498 C C . GLY A 1 578 ? 5.863 21.890 6.051 1.00 68.75 578 GLY A C 1
ATOM 4499 O O . GLY A 1 578 ? 7.087 21.989 5.953 1.00 68.75 578 GLY A O 1
ATOM 4500 N N . ASN A 1 579 ? 5.309 21.003 6.885 1.00 75.44 579 ASN A N 1
ATOM 4501 C CA . ASN A 1 579 ? 6.073 20.062 7.705 1.00 75.44 579 ASN A CA 1
ATOM 4502 C C . ASN A 1 579 ? 6.387 18.772 6.932 1.00 75.44 579 ASN A C 1
ATOM 4504 O O . ASN A 1 579 ? 5.839 17.699 7.187 1.00 75.44 579 ASN A O 1
ATOM 4508 N N . SER A 1 580 ? 7.325 18.884 5.994 1.00 71.56 580 SER A N 1
ATOM 4509 C CA . SER A 1 580 ? 7.659 17.856 5.004 1.00 71.56 580 SER A CA 1
ATOM 4510 C C . SER A 1 580 ? 8.142 16.514 5.550 1.00 71.56 580 SER A C 1
ATOM 4512 O O . SER A 1 580 ? 8.169 15.551 4.794 1.00 71.56 580 SER A O 1
ATOM 4514 N N . TYR A 1 581 ? 8.528 16.433 6.825 1.00 78.69 581 TYR A N 1
ATOM 4515 C CA . TYR A 1 581 ? 9.124 15.245 7.453 1.00 78.69 581 TYR A CA 1
ATOM 4516 C C . TYR A 1 581 ? 8.331 14.764 8.676 1.00 78.69 581 TYR A C 1
ATOM 4518 O O . TYR A 1 581 ? 8.898 14.134 9.571 1.00 78.69 581 TYR A O 1
ATOM 4526 N N . SER A 1 582 ? 7.035 15.084 8.738 1.00 85.50 582 SER A N 1
ATOM 4527 C CA . SER A 1 582 ? 6.175 14.661 9.841 1.00 85.50 582 SER A CA 1
ATOM 4528 C C . SER A 1 582 ? 6.083 13.136 9.951 1.00 85.50 582 SER A C 1
ATOM 4530 O O . SER A 1 582 ? 6.026 12.415 8.953 1.00 85.50 582 SER A O 1
ATOM 4532 N N . THR A 1 583 ? 6.041 12.650 11.190 1.00 89.75 583 THR A N 1
ATOM 4533 C CA . THR A 1 583 ? 5.697 11.262 11.533 1.00 89.75 583 THR A CA 1
ATOM 4534 C C . THR A 1 583 ? 4.302 11.151 12.140 1.00 89.75 583 THR A C 1
ATOM 4536 O O . THR A 1 583 ? 3.889 10.048 12.505 1.00 89.75 583 THR A O 1
ATOM 4539 N N . GLU A 1 584 ? 3.568 12.260 12.268 1.00 91.38 584 GLU A N 1
ATOM 4540 C CA . GLU A 1 584 ? 2.300 12.310 12.999 1.00 91.38 584 GLU A CA 1
ATOM 4541 C C . GLU A 1 584 ? 1.261 11.360 12.406 1.00 91.38 584 GLU A C 1
ATOM 4543 O O . GLU A 1 584 ? 0.709 10.554 13.156 1.00 91.38 584 GLU A O 1
ATOM 4548 N N . MET A 1 585 ? 1.078 11.331 11.078 1.00 92.38 585 MET A N 1
ATOM 4549 C CA . MET A 1 585 ? 0.193 10.350 10.435 1.00 92.38 585 MET A CA 1
ATOM 4550 C C . MET A 1 585 ? 0.548 8.905 10.818 1.00 92.38 585 MET A C 1
ATOM 4552 O O . MET A 1 585 ? -0.348 8.125 11.143 1.00 92.38 585 MET A O 1
ATOM 4556 N N . SER A 1 586 ? 1.836 8.545 10.888 1.00 91.88 586 SER A N 1
ATOM 4557 C CA . SER A 1 586 ? 2.258 7.191 11.287 1.00 91.88 586 SER A CA 1
ATOM 4558 C C . SER A 1 586 ? 1.867 6.847 12.732 1.00 91.88 586 SER A C 1
ATOM 4560 O O . SER A 1 586 ? 1.502 5.709 13.033 1.00 91.88 586 SER A O 1
ATOM 4562 N N . TYR A 1 587 ? 1.849 7.823 13.643 1.00 90.19 587 TYR A N 1
ATOM 4563 C CA . TYR A 1 587 ? 1.461 7.614 15.043 1.00 90.19 587 TYR A CA 1
ATOM 4564 C C . TYR A 1 587 ? -0.015 7.888 15.334 1.00 90.19 587 TYR A C 1
ATOM 4566 O O . TYR A 1 587 ? -0.487 7.498 16.399 1.00 90.19 587 TYR A O 1
ATOM 4574 N N . SER A 1 588 ? -0.753 8.449 14.378 1.00 91.81 588 SER A N 1
ATOM 4575 C CA . SER A 1 588 ? -2.160 8.830 14.527 1.00 91.81 588 SER A CA 1
ATOM 4576 C C . SER A 1 588 ? -3.096 7.663 14.838 1.00 91.81 588 SER A C 1
ATOM 4578 O O . SER A 1 588 ? -4.165 7.866 15.398 1.00 91.81 588 SER A O 1
ATOM 4580 N N . GLY A 1 589 ? -2.712 6.434 14.478 1.00 90.44 589 GLY A N 1
ATOM 4581 C CA . GLY A 1 589 ? -3.634 5.295 14.504 1.00 90.44 589 GLY A CA 1
ATOM 4582 C C . GLY A 1 589 ? -4.572 5.264 13.297 1.00 90.44 589 GLY A C 1
ATOM 4583 O O . GLY A 1 589 ? -5.605 4.608 13.368 1.00 90.44 589 GLY A O 1
ATOM 4584 N N . ALA A 1 590 ? -4.214 5.959 12.209 1.00 94.81 590 ALA A N 1
ATOM 4585 C CA . ALA A 1 590 ? -4.953 5.933 10.958 1.00 94.81 590 ALA A CA 1
ATOM 4586 C C . ALA A 1 590 ? -5.243 4.496 10.490 1.00 94.81 590 ALA A C 1
ATOM 4588 O O . ALA A 1 590 ? -4.336 3.667 10.343 1.00 94.81 590 ALA A O 1
ATOM 4589 N N . ASN A 1 591 ? -6.524 4.227 10.251 1.00 95.50 591 ASN A N 1
ATOM 4590 C CA . ASN A 1 591 ? -7.052 2.981 9.717 1.00 95.50 591 ASN A CA 1
ATOM 4591 C C . ASN A 1 591 ? -8.014 3.290 8.571 1.00 95.50 591 ASN A C 1
ATOM 4593 O O . ASN A 1 591 ? -8.850 4.189 8.684 1.00 95.50 591 ASN A O 1
ATOM 4597 N N . VAL A 1 592 ? -7.911 2.508 7.499 1.00 97.56 592 VAL A N 1
ATOM 4598 C CA . VAL A 1 592 ? -8.822 2.559 6.356 1.00 97.56 592 VAL A CA 1
ATOM 4599 C C . VAL A 1 592 ? -9.537 1.228 6.238 1.00 97.56 592 VAL A C 1
ATOM 4601 O O . VAL A 1 592 ? -8.900 0.188 6.078 1.00 97.56 592 VAL A O 1
ATOM 4604 N N . SER A 1 593 ? -10.863 1.266 6.280 1.00 96.62 593 SER A N 1
ATOM 4605 C CA . SER A 1 593 ? -11.725 0.091 6.184 1.00 96.62 593 SER A CA 1
ATOM 4606 C C . SER A 1 593 ? -12.628 0.171 4.955 1.00 96.62 593 SER A C 1
ATOM 4608 O O . SER A 1 593 ? -13.255 1.197 4.702 1.00 96.62 593 SER A O 1
ATOM 4610 N N . VAL A 1 594 ? -12.706 -0.922 4.194 1.00 97.56 594 VAL A N 1
ATOM 4611 C CA . VAL A 1 594 ? -13.487 -1.023 2.953 1.00 97.56 594 VAL A CA 1
ATOM 4612 C C . VAL A 1 594 ? -14.657 -1.977 3.160 1.00 97.56 594 VAL A C 1
ATOM 4614 O O . VAL A 1 594 ? -14.460 -3.127 3.555 1.00 97.56 594 VAL A O 1
ATOM 4617 N N . TYR A 1 595 ? -15.863 -1.513 2.850 1.00 96.75 595 TYR A N 1
ATOM 4618 C CA . TYR A 1 595 ? -17.117 -2.244 3.007 1.00 96.75 595 TYR A CA 1
ATOM 4619 C C . TYR A 1 595 ? -17.797 -2.462 1.656 1.00 96.75 595 TYR A C 1
ATOM 4621 O O . TYR A 1 595 ? -17.715 -1.616 0.765 1.00 96.75 595 TYR A O 1
ATOM 4629 N N . ASN A 1 596 ? -18.502 -3.583 1.522 1.00 95.69 596 ASN A N 1
ATOM 4630 C CA . ASN A 1 596 ? -19.470 -3.833 0.455 1.00 95.69 596 ASN A CA 1
ATOM 4631 C C . ASN A 1 596 ? -20.793 -4.339 1.054 1.00 95.69 596 ASN A C 1
ATOM 4633 O O . ASN A 1 596 ? -20.947 -4.389 2.270 1.00 95.69 596 ASN A O 1
ATOM 4637 N N . SER A 1 597 ? -21.734 -4.782 0.217 1.00 94.25 597 SER A N 1
ATOM 4638 C CA . SER A 1 597 ? -23.034 -5.311 0.670 1.00 94.25 597 SER A CA 1
ATOM 4639 C C . SER A 1 597 ? -22.971 -6.581 1.540 1.00 94.25 597 SER A C 1
ATOM 4641 O O . SER A 1 597 ? -24.008 -7.067 1.987 1.00 94.25 597 SER A O 1
ATOM 4643 N N . ASN A 1 598 ? -21.791 -7.184 1.715 1.00 92.94 598 ASN A N 1
ATOM 4644 C CA . ASN A 1 598 ? -21.541 -8.316 2.611 1.00 92.94 598 ASN A CA 1
ATOM 4645 C C . ASN A 1 598 ? -20.788 -7.898 3.893 1.00 92.94 598 ASN A C 1
ATOM 4647 O O . ASN A 1 598 ? -20.425 -8.773 4.681 1.00 92.94 598 ASN A O 1
ATOM 4651 N N . GLY A 1 599 ? -20.545 -6.599 4.100 1.00 93.31 599 GLY A N 1
ATOM 4652 C CA . GLY A 1 599 ? -19.806 -6.043 5.232 1.00 93.31 599 GLY A CA 1
ATOM 4653 C C . GLY A 1 599 ? -18.350 -5.696 4.909 1.00 93.31 599 GLY A C 1
ATOM 4654 O O . GLY A 1 599 ? -17.998 -5.385 3.771 1.00 93.31 599 GLY A O 1
ATOM 4655 N N . LEU A 1 600 ? -17.499 -5.714 5.940 1.00 94.06 600 LEU A N 1
ATOM 4656 C CA . LEU A 1 600 ? -16.071 -5.391 5.851 1.00 94.06 600 LEU A CA 1
ATOM 4657 C C . LEU A 1 600 ? -15.326 -6.410 4.973 1.00 94.06 600 LEU A C 1
ATOM 4659 O O . LEU A 1 600 ? -15.333 -7.603 5.276 1.00 94.06 600 LEU A O 1
ATOM 4663 N N . ILE A 1 601 ? -14.629 -5.933 3.942 1.00 94.19 601 ILE A N 1
ATOM 4664 C CA . ILE A 1 601 ? -13.840 -6.770 3.021 1.00 94.19 601 ILE A CA 1
ATOM 4665 C C . ILE A 1 601 ? -12.333 -6.523 3.086 1.00 94.19 601 ILE A C 1
ATOM 4667 O O . ILE A 1 601 ? -11.569 -7.396 2.688 1.00 94.19 601 ILE A O 1
ATOM 4671 N N . ALA A 1 602 ? -11.893 -5.366 3.583 1.00 93.75 602 ALA A N 1
ATOM 4672 C CA . ALA A 1 602 ? -10.479 -5.072 3.800 1.00 93.75 602 ALA A CA 1
ATOM 4673 C C . ALA A 1 602 ? -10.305 -4.020 4.899 1.00 93.75 602 ALA A C 1
ATOM 4675 O O . ALA A 1 602 ? -11.153 -3.142 5.056 1.00 93.75 602 ALA A O 1
ATOM 4676 N N . SER A 1 603 ? -9.202 -4.094 5.642 1.00 93.94 603 SER A N 1
ATOM 4677 C CA . SER A 1 603 ? -8.806 -3.074 6.613 1.00 93.94 603 SER A CA 1
ATOM 4678 C C . SER A 1 603 ? -7.289 -2.926 6.595 1.00 93.94 603 SER A C 1
ATOM 4680 O O . SER A 1 603 ? -6.572 -3.927 6.590 1.00 93.94 603 SER A O 1
ATOM 4682 N N . TYR A 1 604 ? -6.809 -1.688 6.563 1.00 95.50 604 TYR A N 1
ATOM 4683 C CA . TYR A 1 604 ? -5.395 -1.352 6.448 1.00 95.50 604 TYR A CA 1
ATOM 4684 C C . TYR A 1 604 ? -5.004 -0.391 7.564 1.00 95.50 604 TYR A C 1
ATOM 4686 O O . TYR A 1 604 ? -5.698 0.598 7.794 1.00 95.50 604 TYR A O 1
ATOM 4694 N N . ASN A 1 605 ? -3.887 -0.669 8.235 1.00 94.25 605 ASN A N 1
ATOM 4695 C CA . ASN A 1 605 ? -3.330 0.201 9.267 1.00 94.25 605 ASN A CA 1
ATOM 4696 C C . ASN A 1 605 ? -2.136 0.962 8.709 1.00 94.25 605 ASN A C 1
ATOM 4698 O O . ASN A 1 605 ? -1.308 0.379 8.011 1.00 94.25 605 ASN A O 1
ATOM 4702 N N . MET A 1 606 ? -2.020 2.235 9.073 1.00 93.62 606 MET A N 1
ATOM 4703 C CA . MET A 1 606 ? -0.877 3.052 8.686 1.00 93.62 606 MET A CA 1
ATOM 4704 C C . MET A 1 606 ? 0.439 2.445 9.217 1.00 93.62 606 MET A C 1
ATOM 4706 O O . MET A 1 606 ? 0.551 2.217 10.433 1.00 93.62 606 MET A O 1
ATOM 4710 N N . PRO A 1 607 ? 1.455 2.224 8.354 1.00 91.31 607 PRO A N 1
ATOM 4711 C CA . PRO A 1 607 ? 2.783 1.803 8.787 1.00 91.31 607 PRO A CA 1
ATOM 4712 C C . PRO A 1 607 ? 3.363 2.746 9.849 1.00 91.31 607 PRO A C 1
ATOM 4714 O O . PRO A 1 607 ? 3.301 3.970 9.723 1.00 91.31 607 PRO A O 1
ATOM 4717 N N . LYS A 1 608 ? 3.939 2.178 10.915 1.00 88.69 608 LYS A N 1
ATOM 4718 C CA . LYS A 1 608 ? 4.511 2.939 12.038 1.00 88.69 608 LYS A CA 1
ATOM 4719 C C . LYS A 1 608 ? 5.950 3.376 11.770 1.00 88.69 608 LYS A C 1
ATOM 4721 O O . LYS A 1 608 ? 6.684 2.700 11.056 1.00 88.69 608 LYS A O 1
ATOM 4726 N N . ASN A 1 609 ? 6.379 4.449 12.442 1.00 85.00 609 ASN A N 1
ATOM 4727 C CA . ASN A 1 609 ? 7.749 4.979 12.388 1.00 85.00 609 ASN A CA 1
ATOM 4728 C C . ASN A 1 609 ? 8.186 5.415 10.974 1.00 85.00 609 ASN A C 1
ATOM 4730 O O . ASN A 1 609 ? 9.361 5.295 10.627 1.00 85.00 609 ASN A O 1
ATOM 4734 N N . VAL A 1 610 ? 7.251 5.914 10.162 1.00 86.44 610 VAL A N 1
ATOM 4735 C CA . VAL A 1 610 ? 7.527 6.385 8.799 1.00 86.44 610 VAL A CA 1
ATOM 4736 C C . VAL A 1 610 ? 7.307 7.893 8.722 1.00 86.44 610 VAL A C 1
ATOM 4738 O O . VAL A 1 610 ? 6.301 8.402 9.214 1.00 86.44 610 VAL A O 1
ATOM 4741 N N . ASN A 1 611 ? 8.242 8.607 8.091 1.00 85.19 611 ASN A N 1
ATOM 4742 C CA . ASN A 1 611 ? 8.043 10.006 7.716 1.00 85.19 611 ASN A CA 1
ATOM 4743 C C . ASN A 1 611 ? 7.116 10.035 6.498 1.00 85.19 611 ASN A C 1
ATOM 4745 O O . ASN A 1 611 ? 7.545 9.666 5.403 1.00 85.19 611 ASN A O 1
ATOM 4749 N N . ALA A 1 612 ? 5.862 10.432 6.691 1.00 83.25 612 ALA A N 1
ATOM 4750 C CA . ALA A 1 612 ? 4.840 10.332 5.661 1.00 83.25 612 ALA A CA 1
ATOM 4751 C C . ALA A 1 612 ? 3.859 11.502 5.743 1.00 83.25 612 ALA A C 1
ATOM 4753 O O . ALA A 1 612 ? 3.257 11.734 6.787 1.00 83.25 612 ALA A O 1
ATOM 4754 N N . LEU A 1 613 ? 3.676 12.185 4.617 1.00 83.69 613 LEU A N 1
ATOM 4755 C CA . LEU A 1 613 ? 2.545 13.068 4.343 1.00 83.69 613 LEU A CA 1
ATOM 4756 C C . LEU A 1 613 ? 1.522 12.426 3.409 1.00 83.69 613 LEU A C 1
ATOM 4758 O O . LEU A 1 613 ? 0.382 12.862 3.383 1.00 83.69 613 LEU A O 1
ATOM 4762 N N . VAL A 1 614 ? 1.912 11.407 2.642 1.00 86.25 614 VAL A N 1
ATOM 4763 C CA . VAL A 1 614 ? 1.007 10.660 1.765 1.00 86.25 614 VAL A CA 1
ATOM 4764 C C . VAL A 1 614 ? 1.141 9.180 2.069 1.00 86.25 614 VAL A C 1
ATOM 4766 O O . VAL A 1 614 ? 2.256 8.670 2.183 1.00 86.25 614 VAL A O 1
ATOM 4769 N N . TRP A 1 615 ? 0.011 8.491 2.163 1.00 91.44 615 TRP A N 1
ATOM 4770 C CA . TRP A 1 615 ? -0.081 7.042 2.280 1.00 91.44 615 TRP A CA 1
ATOM 4771 C C . TRP A 1 615 ? -0.939 6.496 1.138 1.00 91.44 615 TRP A C 1
ATOM 4773 O O . TRP A 1 615 ? -2.151 6.699 1.101 1.00 91.44 615 TRP A O 1
ATOM 4783 N N . GLU A 1 616 ? -0.320 5.800 0.184 1.00 90.62 616 GLU A N 1
ATOM 4784 C CA . GLU A 1 616 ? -1.049 5.010 -0.808 1.00 90.62 616 GLU A CA 1
ATOM 4785 C C . GLU A 1 616 ? -1.525 3.722 -0.144 1.00 90.62 616 GLU A C 1
ATOM 4787 O O . GLU A 1 616 ? -0.729 2.835 0.172 1.00 90.62 616 GLU A O 1
ATOM 4792 N N . VAL A 1 617 ? -2.830 3.614 0.078 1.00 94.69 617 VAL A N 1
ATOM 4793 C CA . VAL A 1 617 ? -3.387 2.578 0.947 1.00 94.69 617 VAL A CA 1
ATOM 4794 C C . VAL A 1 617 ? -3.618 1.298 0.163 1.00 94.69 617 VAL A C 1
ATOM 4796 O O . VAL A 1 617 ? -3.031 0.258 0.472 1.00 94.69 617 VAL A O 1
ATOM 4799 N N . PHE A 1 618 ? -4.464 1.376 -0.862 1.00 95.00 618 PHE A N 1
ATOM 4800 C CA . PHE A 1 618 ? -4.875 0.241 -1.673 1.00 95.00 618 PHE A CA 1
ATOM 4801 C C . PHE A 1 618 ? -5.263 0.678 -3.086 1.00 95.00 618 PHE A C 1
ATOM 4803 O O . PHE A 1 618 ? -5.542 1.846 -3.366 1.00 95.00 618 PHE A O 1
ATOM 4810 N N . GLU A 1 619 ? -5.328 -0.308 -3.965 1.00 91.88 619 GLU A N 1
ATOM 4811 C CA . GLU A 1 619 ? -5.913 -0.212 -5.294 1.00 91.88 619 GLU A CA 1
ATOM 4812 C C . GLU A 1 619 ? -6.977 -1.288 -5.488 1.00 91.88 619 GLU A C 1
ATOM 4814 O O . GLU A 1 619 ? -7.016 -2.289 -4.770 1.00 91.88 619 GLU A O 1
ATOM 4819 N N . ILE A 1 620 ? -7.848 -1.077 -6.470 1.00 91.75 620 ILE A N 1
ATOM 4820 C CA . ILE A 1 620 ? -8.821 -2.067 -6.905 1.00 91.75 620 ILE A CA 1
ATOM 4821 C C . ILE A 1 620 ? -8.623 -2.331 -8.394 1.00 91.75 620 ILE A C 1
ATOM 4823 O O . ILE A 1 620 ? -8.743 -1.416 -9.213 1.00 91.75 620 ILE A O 1
ATOM 4827 N N . ARG A 1 621 ? -8.344 -3.594 -8.734 1.00 86.06 621 ARG A N 1
ATOM 4828 C CA . ARG A 1 621 ? -8.174 -4.095 -10.107 1.00 86.06 621 ARG A CA 1
ATOM 4829 C C . ARG A 1 621 ? -9.106 -5.270 -10.326 1.00 86.06 621 ARG A C 1
ATOM 4831 O O . ARG A 1 621 ? -9.125 -6.186 -9.510 1.00 86.06 621 ARG A O 1
ATOM 4838 N N . ASN A 1 622 ? -9.875 -5.275 -11.412 1.00 84.62 622 ASN A N 1
ATOM 4839 C CA . ASN A 1 622 ? -10.762 -6.397 -11.751 1.00 84.62 622 ASN A CA 1
ATOM 4840 C C . ASN A 1 622 ? -11.711 -6.815 -10.603 1.00 84.62 622 ASN A C 1
ATOM 4842 O O . ASN A 1 622 ? -12.064 -7.986 -10.472 1.00 84.62 622 ASN A O 1
ATOM 4846 N N . GLY A 1 623 ? -12.116 -5.874 -9.744 1.00 88.38 623 GLY A N 1
ATOM 4847 C CA . GLY A 1 623 ? -12.940 -6.165 -8.567 1.00 88.38 623 GLY A CA 1
ATOM 4848 C C . GLY A 1 623 ? -12.181 -6.578 -7.297 1.00 88.38 623 GLY A C 1
ATOM 4849 O O . GLY A 1 623 ? -12.804 -6.696 -6.245 1.00 88.38 623 GLY A O 1
ATOM 4850 N N . VAL A 1 624 ? -10.868 -6.794 -7.375 1.00 88.94 624 VAL A N 1
ATOM 4851 C CA . VAL A 1 624 ? -10.020 -7.249 -6.265 1.00 88.94 624 VAL A CA 1
ATOM 4852 C C . VAL A 1 624 ? -9.364 -6.052 -5.591 1.00 88.94 624 VAL A C 1
ATOM 4854 O O . VAL A 1 624 ? -8.694 -5.267 -6.257 1.00 88.94 624 VAL A O 1
ATOM 4857 N N . VAL A 1 625 ? -9.556 -5.921 -4.277 1.00 92.81 625 VAL A N 1
ATOM 4858 C CA . VAL A 1 625 ? -8.888 -4.909 -3.448 1.00 92.81 625 VAL A CA 1
ATOM 4859 C C . VAL A 1 625 ? -7.515 -5.442 -3.042 1.00 92.81 625 VAL A C 1
ATOM 4861 O O . VAL A 1 625 ? -7.426 -6.501 -2.421 1.00 92.81 625 VAL A O 1
ATOM 4864 N N . SER A 1 626 ? -6.456 -4.705 -3.362 1.00 91.06 626 SER A N 1
ATOM 4865 C CA . SER A 1 626 ? -5.074 -5.079 -3.057 1.00 91.06 626 SER A CA 1
ATOM 4866 C C . SER A 1 626 ? -4.348 -3.933 -2.352 1.00 91.06 626 SER A C 1
ATOM 4868 O O . SER A 1 626 ? -4.454 -2.787 -2.794 1.00 91.06 626 SER A O 1
ATOM 4870 N N . PRO A 1 627 ? -3.579 -4.201 -1.282 1.00 93.00 627 PRO A N 1
ATOM 4871 C CA . PRO A 1 627 ? -2.818 -3.158 -0.600 1.00 93.00 627 PRO A CA 1
ATOM 4872 C C . PRO A 1 627 ? -1.771 -2.529 -1.525 1.00 93.00 627 PRO A C 1
ATOM 4874 O O . PRO A 1 627 ? -1.253 -3.184 -2.426 1.00 93.00 627 PRO A O 1
ATOM 4877 N N . ILE A 1 628 ? -1.402 -1.276 -1.271 1.00 88.12 628 ILE A N 1
ATOM 4878 C CA . ILE A 1 628 ? -0.185 -0.633 -1.798 1.00 88.12 628 ILE A CA 1
ATOM 4879 C C . ILE A 1 628 ? 0.777 -0.358 -0.639 1.00 88.12 628 ILE A C 1
ATOM 4881 O O . ILE A 1 628 ? 1.940 -0.732 -0.725 1.00 88.12 628 ILE A O 1
ATOM 4885 N N . GLN A 1 629 ? 0.266 0.235 0.444 1.00 90.31 629 GLN A N 1
ATOM 4886 C CA . GLN A 1 629 ? 0.962 0.534 1.703 1.00 90.31 629 GLN A CA 1
ATOM 4887 C C . GLN A 1 629 ? 2.264 1.345 1.562 1.00 90.31 629 GLN A C 1
ATOM 4889 O O . GLN A 1 629 ? 3.153 1.261 2.406 1.00 90.31 629 GLN A O 1
ATOM 4894 N N . ARG A 1 630 ? 2.371 2.183 0.524 1.00 86.44 630 ARG A N 1
ATOM 4895 C CA . ARG A 1 630 ? 3.534 3.060 0.309 1.00 86.44 630 ARG A CA 1
ATOM 4896 C C . ARG A 1 630 ? 3.338 4.408 0.976 1.00 86.44 630 ARG A C 1
ATOM 4898 O O . ARG A 1 630 ? 2.231 4.935 0.994 1.00 86.44 630 ARG A O 1
ATOM 4905 N N . CYS A 1 631 ? 4.423 4.966 1.493 1.00 86.06 631 CYS A N 1
ATOM 4906 C CA . CYS A 1 631 ? 4.414 6.212 2.245 1.00 86.06 631 CYS A CA 1
ATOM 4907 C C . CYS A 1 631 ? 5.425 7.201 1.657 1.00 86.06 631 CYS A C 1
ATOM 4909 O O . CYS A 1 631 ? 6.562 6.813 1.389 1.00 86.06 631 CYS A O 1
ATOM 4911 N N . TYR A 1 632 ? 5.030 8.465 1.502 1.00 79.31 632 TYR A N 1
ATOM 4912 C CA . TYR A 1 632 ? 5.842 9.512 0.871 1.00 79.31 632 TYR A CA 1
ATOM 4913 C C . TYR A 1 632 ? 5.850 10.807 1.686 1.00 79.31 632 TYR A C 1
ATOM 4915 O O . TYR A 1 632 ? 4.897 11.091 2.407 1.00 79.31 632 TYR A O 1
ATOM 4923 N N . ASN A 1 633 ? 6.899 11.619 1.544 1.00 73.06 633 ASN A N 1
ATOM 4924 C CA . ASN A 1 633 ? 7.109 12.888 2.261 1.00 73.06 633 ASN A CA 1
ATOM 4925 C C . ASN A 1 633 ? 7.165 14.094 1.285 1.00 73.06 633 ASN A C 1
ATOM 4927 O O . ASN A 1 633 ? 7.275 13.882 0.082 1.00 73.06 633 ASN A O 1
ATOM 4931 N N . ASN A 1 634 ? 7.110 15.359 1.728 1.00 56.06 634 ASN A N 1
ATOM 4932 C CA . ASN A 1 634 ? 6.932 16.474 0.766 1.00 56.06 634 ASN A CA 1
ATOM 4933 C C . ASN A 1 634 ? 8.099 16.658 -0.228 1.00 56.06 634 ASN A C 1
ATOM 4935 O O . ASN A 1 634 ? 7.871 16.915 -1.403 1.00 56.06 634 ASN A O 1
ATOM 4939 N N . ASN A 1 635 ? 9.352 16.445 0.197 1.00 50.12 635 ASN A N 1
ATOM 4940 C CA . ASN A 1 635 ? 10.523 16.577 -0.691 1.00 50.12 635 ASN A CA 1
ATOM 4941 C C . ASN A 1 635 ? 10.484 15.601 -1.877 1.00 50.12 635 ASN A C 1
ATOM 4943 O O . ASN A 1 635 ? 11.179 15.782 -2.867 1.00 50.12 635 ASN A O 1
ATOM 4947 N N . SER A 1 636 ? 9.673 14.556 -1.757 1.00 47.28 636 SER A N 1
ATOM 4948 C CA . SER A 1 636 ? 9.451 13.545 -2.781 1.00 47.28 636 SER A CA 1
ATOM 4949 C C . SER A 1 636 ? 8.170 13.804 -3.614 1.00 47.28 636 SER A C 1
ATOM 4951 O O . SER A 1 636 ? 7.907 13.150 -4.626 1.00 47.28 636 SER A O 1
ATOM 4953 N N . VAL A 1 637 ? 7.367 14.787 -3.202 1.00 43.28 637 VAL A N 1
ATOM 4954 C CA . VAL A 1 637 ? 6.036 15.144 -3.717 1.00 43.28 637 VAL A CA 1
ATOM 4955 C C . VAL A 1 637 ? 6.066 16.464 -4.521 1.00 43.28 637 VAL A C 1
ATOM 4957 O O . VAL A 1 637 ? 5.259 16.624 -5.437 1.00 43.28 637 VAL A O 1
ATOM 4960 N N . GLU A 1 638 ? 7.061 17.334 -4.294 1.00 36.94 638 GLU A N 1
ATOM 4961 C CA . GLU A 1 638 ? 7.328 18.584 -5.048 1.00 36.94 638 GLU A CA 1
ATOM 4962 C C . GLU A 1 638 ? 7.512 18.379 -6.574 1.00 36.94 638 GLU A C 1
ATOM 4964 O O . GLU A 1 638 ? 7.295 19.300 -7.354 1.00 36.94 638 GLU A O 1
ATOM 4969 N N . ASN A 1 639 ? 7.829 17.159 -7.031 1.00 37.31 639 ASN A N 1
ATOM 4970 C CA . ASN A 1 639 ? 7.994 16.817 -8.457 1.00 37.31 639 ASN A CA 1
ATOM 4971 C C . ASN A 1 639 ? 6.779 16.109 -9.094 1.00 37.31 639 ASN A C 1
ATOM 4973 O O . ASN A 1 639 ? 6.838 15.668 -10.246 1.00 37.31 639 ASN A O 1
ATOM 4977 N N . ASN A 1 640 ? 5.679 15.968 -8.353 1.00 39.38 640 ASN A N 1
ATOM 4978 C CA . ASN A 1 640 ? 4.557 15.108 -8.705 1.00 39.38 640 ASN A CA 1
ATOM 4979 C C . ASN A 1 640 ? 3.251 15.922 -8.791 1.00 39.38 640 ASN A C 1
ATOM 4981 O O . ASN A 1 640 ? 2.558 16.087 -7.803 1.00 39.38 640 ASN A O 1
ATOM 4985 N N . TYR A 1 641 ? 2.852 16.368 -9.984 1.00 40.41 641 TYR A N 1
ATOM 4986 C CA . TYR A 1 641 ? 1.624 17.156 -10.231 1.00 40.41 641 TYR A CA 1
ATOM 4987 C C . TYR A 1 641 ? 0.285 16.418 -9.968 1.00 40.41 641 TYR A C 1
ATOM 4989 O O . TYR A 1 641 ? -0.786 16.973 -10.187 1.00 40.41 641 TYR A O 1
ATOM 4997 N N . TRP A 1 642 ? 0.300 15.154 -9.527 1.00 43.97 642 TRP A N 1
ATOM 4998 C CA . TRP A 1 642 ? -0.899 14.299 -9.486 1.00 43.97 642 TRP A CA 1
ATOM 4999 C C . TRP A 1 642 ? -1.721 14.372 -8.188 1.00 43.97 642 TRP A C 1
ATOM 5001 O O . TRP A 1 642 ? -2.804 13.791 -8.145 1.00 43.97 642 TRP A O 1
ATOM 5011 N N . TRP A 1 643 ? -1.232 15.043 -7.140 1.00 43.38 643 TRP A N 1
ATOM 5012 C CA . TRP A 1 643 ? -1.937 15.166 -5.852 1.00 43.38 643 TRP A CA 1
ATOM 5013 C C . TRP A 1 643 ? -2.552 16.554 -5.622 1.00 43.38 643 TRP A C 1
ATOM 5015 O O . TRP A 1 643 ? -3.571 16.634 -4.945 1.00 43.38 643 TRP A O 1
ATOM 5025 N N . ASP A 1 644 ? -1.982 17.616 -6.205 1.00 36.44 644 ASP A N 1
ATOM 5026 C CA . ASP A 1 644 ? -2.371 18.999 -5.892 1.00 36.44 644 ASP A CA 1
ATOM 5027 C C . ASP A 1 644 ? -3.586 19.495 -6.700 1.00 36.44 644 ASP A C 1
ATOM 5029 O O . ASP A 1 644 ? -4.110 20.573 -6.444 1.00 36.44 644 ASP A O 1
ATOM 5033 N N . GLY A 1 645 ? -4.033 18.761 -7.730 1.00 36.03 645 GLY A N 1
ATOM 5034 C CA . GLY A 1 645 ? -5.131 19.204 -8.609 1.00 36.03 645 GLY A CA 1
ATOM 5035 C C . GLY A 1 645 ? -4.895 20.563 -9.299 1.00 36.03 645 GLY A C 1
ATOM 5036 O O . GLY A 1 645 ? -5.763 21.045 -10.025 1.00 36.03 645 GLY A O 1
ATOM 5037 N N . ASN A 1 646 ? -3.720 21.161 -9.094 1.00 34.28 646 ASN A N 1
ATOM 5038 C CA . ASN A 1 646 ? -3.263 22.413 -9.648 1.00 34.28 646 ASN A CA 1
ATOM 5039 C C . ASN A 1 646 ? -2.284 22.090 -10.776 1.00 34.28 646 ASN A C 1
ATOM 5041 O O . ASN A 1 646 ? -1.128 21.748 -10.534 1.00 34.28 646 ASN A O 1
ATOM 5045 N N . ASP A 1 647 ? -2.707 22.324 -12.016 1.00 32.22 647 ASP A N 1
ATOM 5046 C CA . ASP A 1 647 ? -1.773 22.615 -13.117 1.00 32.22 647 ASP A CA 1
ATOM 5047 C C . ASP A 1 647 ? -0.931 23.891 -12.830 1.00 32.22 647 ASP A C 1
ATOM 5049 O O . ASP A 1 647 ? -0.025 24.225 -13.590 1.00 32.22 647 ASP A O 1
ATOM 5053 N N . ASP A 1 648 ? -1.193 24.587 -11.714 1.00 34.41 648 ASP A N 1
ATOM 5054 C CA . ASP A 1 648 ? -0.555 25.837 -11.299 1.00 34.41 648 ASP A CA 1
ATOM 5055 C C . ASP A 1 648 ? 0.516 25.683 -10.189 1.00 34.41 648 ASP A C 1
ATOM 5057 O O . ASP A 1 648 ? 1.064 26.681 -9.740 1.00 34.41 648 ASP A O 1
ATOM 5061 N N . SER A 1 649 ? 0.910 24.487 -9.734 1.00 39.16 649 SER A N 1
ATOM 5062 C CA . SER A 1 649 ? 1.864 24.356 -8.601 1.00 39.16 649 SER A CA 1
ATOM 5063 C C . SER A 1 649 ? 3.300 24.858 -8.873 1.00 39.16 649 SER A C 1
ATOM 5065 O O . SER A 1 649 ? 4.096 25.022 -7.943 1.00 39.16 649 SER A O 1
ATOM 5067 N N . ALA A 1 650 ? 3.625 25.222 -10.119 1.00 33.72 650 ALA A N 1
ATOM 5068 C CA . ALA A 1 650 ? 4.896 25.855 -10.474 1.00 33.72 650 ALA A CA 1
ATOM 5069 C C . ALA A 1 650 ? 5.137 27.195 -9.741 1.00 33.72 650 ALA A C 1
ATOM 5071 O O . ALA A 1 650 ? 6.289 27.546 -9.479 1.00 33.72 650 ALA A O 1
ATOM 5072 N N . TRP A 1 651 ? 4.086 27.942 -9.365 1.00 34.31 651 TRP A N 1
ATOM 5073 C CA . TRP A 1 651 ? 4.256 29.217 -8.652 1.00 34.31 651 TRP A CA 1
ATOM 5074 C C . TRP A 1 651 ? 4.459 29.046 -7.141 1.00 34.31 651 TRP A C 1
ATOM 5076 O O . TRP A 1 651 ? 5.147 29.869 -6.541 1.00 34.31 651 TRP A O 1
ATOM 5086 N N . ALA A 1 652 ? 3.912 27.995 -6.518 1.00 33.34 652 ALA A N 1
ATOM 5087 C CA . ALA A 1 652 ? 4.057 27.751 -5.079 1.00 33.34 652 ALA A CA 1
ATOM 5088 C C . ALA A 1 652 ? 5.506 27.383 -4.728 1.00 33.34 652 ALA A C 1
ATOM 5090 O O . ALA A 1 652 ? 6.077 27.935 -3.783 1.00 33.34 652 ALA A O 1
ATOM 5091 N N . GLN A 1 653 ? 6.138 26.556 -5.567 1.00 35.28 653 GLN A N 1
ATOM 5092 C CA . GLN A 1 653 ? 7.571 26.276 -5.488 1.00 35.28 653 GLN A CA 1
ATOM 5093 C C . GLN A 1 653 ? 8.401 27.536 -5.779 1.00 35.28 653 GLN A C 1
ATOM 5095 O O . GLN A 1 653 ? 9.308 27.870 -5.020 1.00 35.28 653 GLN A O 1
ATOM 5100 N N . ALA A 1 654 ? 8.035 28.316 -6.805 1.00 32.38 654 ALA A N 1
ATOM 5101 C CA . ALA A 1 654 ? 8.712 29.575 -7.114 1.00 32.38 654 ALA A CA 1
ATOM 5102 C C . ALA A 1 654 ? 8.590 30.618 -5.981 1.00 32.38 654 ALA A C 1
ATOM 5104 O O . ALA A 1 654 ? 9.528 31.379 -5.758 1.00 32.38 654 ALA A O 1
ATOM 5105 N N . TYR A 1 655 ? 7.482 30.636 -5.233 1.00 33.75 655 TYR A N 1
ATOM 5106 C CA . TYR A 1 655 ? 7.245 31.504 -4.073 1.00 33.75 655 TYR A CA 1
ATOM 5107 C C . TYR A 1 655 ? 8.047 31.060 -2.837 1.00 33.75 655 TYR A C 1
ATOM 5109 O O . TYR A 1 655 ? 8.635 31.896 -2.146 1.00 33.75 655 TYR A O 1
ATOM 5117 N N . TYR A 1 656 ? 8.143 29.752 -2.586 1.00 34.66 656 TYR A N 1
ATOM 5118 C CA . TYR A 1 656 ? 8.990 29.192 -1.526 1.00 34.66 656 TYR A CA 1
ATOM 5119 C C . TYR A 1 656 ? 10.492 29.353 -1.816 1.00 34.66 656 TYR A C 1
ATOM 5121 O O . TYR A 1 656 ? 11.264 29.677 -0.906 1.00 34.66 656 TYR A O 1
ATOM 5129 N N . ASP A 1 657 ? 10.911 29.213 -3.075 1.00 34.25 657 ASP A N 1
ATOM 5130 C CA . ASP A 1 657 ? 12.289 29.455 -3.515 1.00 34.25 657 ASP A CA 1
ATOM 5131 C C . ASP A 1 657 ? 12.626 30.956 -3.537 1.00 34.25 657 ASP A C 1
ATOM 5133 O O . ASP A 1 657 ? 13.735 31.353 -3.169 1.00 34.25 657 ASP A O 1
ATOM 5137 N N . PHE A 1 658 ? 11.655 31.815 -3.865 1.00 33.81 658 PHE A N 1
ATOM 5138 C CA . PHE A 1 658 ? 11.757 33.276 -3.776 1.00 33.81 658 PHE A CA 1
ATOM 5139 C C . PHE A 1 658 ? 12.039 33.749 -2.345 1.00 33.81 658 PHE A C 1
ATOM 5141 O O . PHE A 1 658 ? 12.965 34.536 -2.137 1.00 33.81 658 PHE A O 1
ATOM 5148 N N . LEU A 1 659 ? 11.322 33.209 -1.351 1.00 32.03 659 LEU A N 1
ATOM 5149 C CA . LEU A 1 659 ? 11.535 33.510 0.072 1.00 32.03 659 LEU A CA 1
ATOM 5150 C C . LEU A 1 659 ? 12.927 33.090 0.580 1.00 32.03 659 LEU A C 1
ATOM 5152 O O . LEU A 1 659 ? 13.396 33.621 1.589 1.00 32.03 659 LEU A O 1
ATOM 5156 N N . ASN A 1 660 ? 13.596 32.165 -0.116 1.00 34.41 660 ASN A N 1
ATOM 5157 C CA . ASN A 1 660 ? 14.854 31.553 0.317 1.00 34.41 660 ASN A CA 1
ATOM 5158 C C . ASN A 1 660 ? 16.071 31.869 -0.583 1.00 34.41 660 ASN A C 1
ATOM 5160 O O . ASN A 1 660 ? 17.189 31.438 -0.272 1.00 34.41 660 ASN A O 1
ATOM 5164 N N . SER A 1 661 ? 15.907 32.638 -1.667 1.00 32.28 661 SER A N 1
ATOM 5165 C CA . SER A 1 661 ? 16.990 32.963 -2.610 1.00 32.28 661 SER A CA 1
ATOM 5166 C C . SER A 1 661 ? 17.856 34.157 -2.166 1.00 32.28 661 SER A C 1
ATOM 5168 O O . SER A 1 661 ? 17.439 35.036 -1.413 1.00 32.28 661 SER A O 1
ATOM 5170 N N . LYS A 1 662 ? 19.128 34.179 -2.598 1.00 37.94 662 LYS A N 1
ATOM 5171 C CA . LYS A 1 662 ? 20.169 35.057 -2.028 1.00 37.94 662 LYS A CA 1
ATOM 5172 C C . LYS A 1 662 ? 20.250 36.485 -2.581 1.00 37.94 662 LYS A C 1
ATOM 5174 O O . LYS A 1 662 ? 20.997 37.257 -1.983 1.00 37.94 662 LYS A O 1
ATOM 5179 N N . THR A 1 663 ? 19.478 36.863 -3.602 1.00 45.44 663 THR A N 1
ATOM 5180 C CA . THR A 1 663 ? 19.187 38.271 -3.962 1.00 45.44 663 THR A CA 1
ATOM 5181 C C . THR A 1 663 ? 17.985 38.364 -4.912 1.00 45.44 663 THR A C 1
ATOM 5183 O O . THR A 1 663 ? 17.983 37.718 -5.954 1.00 45.44 663 THR A O 1
ATOM 5186 N N . GLU A 1 664 ? 17.020 39.231 -4.585 1.00 40.53 664 GLU A N 1
ATOM 5187 C CA . GLU A 1 664 ? 15.733 39.441 -5.283 1.00 40.53 664 GLU A CA 1
ATOM 5188 C C . GLU A 1 664 ? 15.840 39.843 -6.775 1.00 40.53 664 GLU A C 1
ATOM 5190 O O . GLU A 1 664 ? 14.897 39.637 -7.532 1.00 40.53 664 GLU A O 1
ATOM 5195 N N . GLU A 1 665 ? 16.966 40.415 -7.224 1.00 39.50 665 GLU A N 1
ATOM 5196 C CA . GLU A 1 665 ? 17.111 40.995 -8.576 1.00 39.50 665 GLU A CA 1
ATOM 5197 C C . GLU A 1 665 ? 17.301 39.969 -9.707 1.00 39.50 665 GLU A C 1
ATOM 5199 O O . GLU A 1 665 ? 16.810 40.196 -10.812 1.00 39.50 665 GLU A O 1
ATOM 5204 N N . GLU A 1 666 ? 17.996 38.853 -9.467 1.00 38.31 666 GLU A N 1
ATOM 5205 C CA . GLU A 1 666 ? 18.230 37.832 -10.507 1.00 38.31 666 GLU A CA 1
ATOM 5206 C C . GLU A 1 666 ? 16.964 36.995 -10.755 1.00 38.31 666 GLU A C 1
ATOM 5208 O O . GLU A 1 666 ? 16.639 36.672 -11.893 1.00 38.31 666 GLU A O 1
ATOM 5213 N N . TRP A 1 667 ? 16.171 36.757 -9.708 1.00 42.62 667 TRP A N 1
ATOM 5214 C CA . TRP A 1 667 ? 14.963 35.936 -9.783 1.00 42.62 667 TRP A CA 1
ATOM 5215 C C . TRP A 1 667 ? 13.812 36.598 -10.559 1.00 42.62 667 TRP A C 1
ATOM 5217 O O . TRP A 1 667 ? 13.143 35.935 -11.349 1.00 42.62 667 TRP A O 1
ATOM 5227 N N . VAL A 1 668 ? 13.593 37.910 -10.387 1.00 40.66 668 VAL A N 1
ATOM 5228 C CA . VAL A 1 668 ? 12.532 38.645 -11.111 1.00 40.66 668 VAL A CA 1
ATOM 5229 C C . VAL A 1 668 ? 12.795 38.668 -12.621 1.00 40.66 668 VAL A C 1
ATOM 5231 O O . VAL A 1 668 ? 11.858 38.609 -13.415 1.00 40.66 668 VAL A O 1
ATOM 5234 N N . LEU A 1 669 ? 14.066 38.734 -13.031 1.00 43.78 669 LEU A N 1
ATOM 5235 C CA . LEU A 1 669 ? 14.447 38.724 -14.444 1.00 43.78 669 LEU A CA 1
ATOM 5236 C C . LEU A 1 669 ? 14.268 37.345 -15.088 1.00 43.78 669 LEU A C 1
ATOM 5238 O O . LEU A 1 669 ? 13.884 37.280 -16.255 1.00 43.78 669 LEU A O 1
ATOM 5242 N N . ASP A 1 670 ? 14.486 36.271 -14.330 1.00 39.12 670 ASP A N 1
ATOM 5243 C CA . ASP A 1 670 ? 14.343 34.894 -14.813 1.00 39.12 670 ASP A CA 1
ATOM 5244 C C . ASP A 1 670 ? 12.875 34.421 -14.879 1.00 39.12 670 ASP A C 1
ATOM 5246 O O . ASP A 1 670 ? 12.582 33.452 -15.576 1.00 39.12 670 ASP A O 1
ATOM 5250 N N . ASN A 1 671 ? 11.938 35.120 -14.218 1.00 41.00 671 ASN A N 1
ATOM 5251 C CA . ASN A 1 671 ? 10.528 34.706 -14.090 1.00 41.00 671 ASN A CA 1
ATOM 5252 C C . ASN A 1 671 ? 9.511 35.740 -14.616 1.00 41.00 671 ASN A C 1
ATOM 5254 O O . ASN A 1 671 ? 8.325 35.685 -14.290 1.00 41.00 671 ASN A O 1
ATOM 5258 N N . ILE A 1 672 ? 9.949 36.691 -15.448 1.00 43.44 672 ILE A N 1
ATOM 5259 C CA . ILE A 1 672 ? 9.104 37.795 -15.939 1.00 43.44 672 ILE A CA 1
ATOM 5260 C C . ILE A 1 672 ? 7.882 37.326 -16.754 1.00 43.44 672 ILE A C 1
ATOM 5262 O O . ILE A 1 672 ? 6.861 38.012 -16.782 1.00 43.44 672 ILE A O 1
ATOM 5266 N N . ASP A 1 673 ? 7.970 36.145 -17.372 1.00 40.88 673 ASP A N 1
ATOM 5267 C CA . ASP A 1 673 ? 6.926 35.562 -18.222 1.00 40.88 673 ASP A CA 1
ATOM 5268 C C . ASP A 1 673 ? 5.750 34.956 -17.426 1.00 40.88 673 ASP A C 1
ATOM 5270 O O . ASP A 1 673 ? 4.715 34.642 -18.013 1.00 40.88 673 ASP A O 1
ATOM 5274 N N . ALA A 1 674 ? 5.878 34.816 -16.099 1.00 41.41 674 ALA A N 1
ATOM 5275 C CA . ALA A 1 674 ? 4.827 34.300 -15.214 1.00 41.41 674 ALA A CA 1
ATOM 5276 C C . ALA A 1 674 ? 3.800 35.370 -14.782 1.00 41.41 674 ALA A C 1
ATOM 5278 O O . ALA A 1 674 ? 2.800 35.052 -14.139 1.00 41.41 674 ALA A O 1
ATOM 5279 N N . PHE A 1 675 ? 4.022 36.644 -15.127 1.00 45.81 675 PHE A N 1
ATOM 5280 C CA . PHE A 1 675 ? 3.110 37.741 -14.800 1.00 45.81 675 PHE A CA 1
ATOM 5281 C C . PHE A 1 675 ? 2.188 38.076 -15.974 1.00 45.81 675 PHE A C 1
ATOM 5283 O O . PHE A 1 675 ? 2.626 38.237 -17.111 1.00 45.81 675 PHE A O 1
ATOM 5290 N N . ASN A 1 676 ? 0.902 38.284 -15.684 1.00 43.38 676 ASN A N 1
ATOM 5291 C CA . ASN A 1 676 ? -0.082 38.648 -16.708 1.00 43.38 676 ASN A CA 1
ATOM 5292 C C . ASN A 1 676 ? 0.135 40.070 -17.260 1.00 43.38 676 ASN A C 1
ATOM 5294 O O . ASN A 1 676 ? -0.258 40.354 -18.395 1.00 43.38 676 ASN A O 1
ATOM 5298 N N . TYR A 1 677 ? 0.739 40.974 -16.475 1.00 45.66 677 TYR A N 1
ATOM 5299 C CA . TYR A 1 677 ? 1.024 42.353 -16.879 1.00 45.66 677 TYR A CA 1
ATOM 5300 C C . TYR A 1 677 ? 2.194 42.972 -16.088 1.00 45.66 677 TYR A C 1
ATOM 5302 O O . TYR A 1 677 ? 2.251 42.865 -14.861 1.00 45.66 677 TYR A O 1
ATOM 5310 N N . VAL A 1 678 ? 3.092 43.686 -16.780 1.00 46.16 678 VAL A N 1
ATOM 5311 C CA . VAL A 1 678 ? 4.200 44.456 -16.180 1.00 46.16 678 VAL A CA 1
ATOM 5312 C C . VAL A 1 678 ? 4.178 45.887 -16.722 1.00 46.16 678 VAL A C 1
ATOM 5314 O O . VAL A 1 678 ? 4.233 46.087 -17.935 1.00 46.16 678 VAL A O 1
ATOM 5317 N N . ASP A 1 679 ? 4.124 46.877 -15.829 1.00 50.94 679 ASP A N 1
ATOM 5318 C CA . ASP A 1 679 ? 4.204 48.306 -16.156 1.00 50.94 679 ASP A CA 1
ATOM 5319 C C . ASP A 1 679 ? 5.479 48.924 -15.578 1.00 50.94 679 ASP A C 1
ATOM 5321 O O . ASP A 1 679 ? 5.912 48.575 -14.477 1.00 50.94 679 ASP A O 1
ATOM 5325 N N . ILE A 1 680 ? 6.078 49.869 -16.297 1.00 48.22 680 ILE A N 1
ATOM 5326 C CA . ILE A 1 680 ? 7.310 50.541 -15.869 1.00 48.22 680 ILE A CA 1
ATOM 5327 C C . ILE A 1 680 ? 7.090 52.043 -15.960 1.00 48.22 680 ILE A C 1
ATOM 5329 O O . ILE A 1 680 ? 6.563 52.543 -16.949 1.00 48.22 680 ILE A O 1
ATOM 5333 N N . SER A 1 681 ? 7.531 52.771 -14.939 1.00 51.62 681 SER A N 1
ATOM 5334 C CA . SER A 1 681 ? 7.462 54.229 -14.896 1.00 51.62 681 SER A CA 1
ATOM 5335 C C . SER A 1 681 ? 8.765 54.846 -14.422 1.00 51.62 681 SER A C 1
ATOM 5337 O O . SER A 1 681 ? 9.438 54.338 -13.525 1.00 51.62 681 SER A O 1
ATOM 5339 N N . LEU A 1 682 ? 9.094 55.995 -15.007 1.00 49.09 682 LEU A N 1
ATOM 5340 C CA . LEU A 1 682 ? 10.182 56.860 -14.568 1.00 49.09 682 LEU A CA 1
ATOM 5341 C C . LEU A 1 682 ? 9.587 58.080 -13.861 1.00 49.09 682 LEU A C 1
ATOM 5343 O O . LEU A 1 682 ? 8.941 58.917 -14.488 1.00 49.09 682 LEU A O 1
ATOM 5347 N N . CYS A 1 683 ? 9.827 58.196 -12.557 1.00 53.41 683 CYS A N 1
ATOM 5348 C CA . CYS A 1 683 ? 9.366 59.329 -11.761 1.00 53.41 683 CYS A CA 1
ATOM 5349 C C . CYS A 1 683 ? 10.505 60.327 -11.537 1.00 53.41 683 CYS A C 1
ATOM 5351 O O . CYS A 1 683 ? 11.565 59.988 -11.003 1.00 53.41 683 CYS A O 1
ATOM 5353 N N . PHE A 1 684 ? 10.254 61.589 -11.886 1.00 49.34 684 PHE A N 1
ATOM 5354 C CA . PHE A 1 684 ? 11.143 62.709 -11.588 1.00 49.34 684 PHE A CA 1
ATOM 5355 C C . PHE A 1 684 ? 10.531 63.560 -10.481 1.00 49.34 684 PHE A C 1
ATOM 5357 O O . PHE A 1 684 ? 9.430 64.081 -10.634 1.00 49.34 684 PHE A O 1
ATOM 5364 N N . TYR A 1 685 ? 11.263 63.752 -9.383 1.00 48.97 685 TYR A N 1
ATOM 5365 C CA . TYR A 1 685 ? 10.813 64.643 -8.309 1.00 48.97 685 TYR A CA 1
ATOM 5366 C C . TYR A 1 685 ? 10.917 66.126 -8.721 1.00 48.97 685 TYR A C 1
ATOM 5368 O O . TYR A 1 685 ? 10.116 66.964 -8.313 1.00 48.97 685 TYR A O 1
ATOM 5376 N N . SER A 1 686 ? 11.912 66.472 -9.547 1.00 50.03 686 SER A N 1
ATOM 5377 C CA . SER A 1 686 ? 12.058 67.784 -10.191 1.00 50.03 686 SER A CA 1
ATOM 5378 C C . SER A 1 686 ? 12.991 67.697 -11.406 1.00 50.03 686 SER A C 1
ATOM 5380 O O . SER A 1 686 ? 13.769 66.753 -11.512 1.00 50.03 686 SER A O 1
ATOM 5382 N N . GLU A 1 687 ? 12.976 68.705 -12.290 1.00 43.84 687 GLU A N 1
ATOM 5383 C CA . GLU A 1 687 ? 13.804 68.749 -13.516 1.00 43.84 687 GLU A CA 1
ATOM 5384 C C . GLU A 1 687 ? 15.327 68.620 -13.279 1.00 43.84 687 GLU A C 1
ATOM 5386 O O . GLU A 1 687 ? 16.076 68.421 -14.231 1.00 43.84 687 GLU A O 1
ATOM 5391 N N . ASN A 1 688 ? 15.802 68.751 -12.034 1.00 44.84 688 ASN A N 1
ATOM 5392 C CA . ASN A 1 688 ? 17.229 68.801 -11.696 1.00 44.84 688 ASN A CA 1
ATOM 5393 C C . ASN A 1 688 ? 17.691 67.692 -10.729 1.00 44.84 688 ASN A C 1
ATOM 5395 O O . ASN A 1 688 ? 18.805 67.780 -10.211 1.00 44.84 688 ASN A O 1
ATOM 5399 N N . GLU A 1 689 ? 16.866 66.675 -10.462 1.00 53.38 689 GLU A N 1
ATOM 5400 C CA . GLU A 1 689 ? 17.208 65.547 -9.580 1.00 53.38 689 GLU A CA 1
ATOM 5401 C C . GLU A 1 689 ? 17.256 64.212 -10.338 1.00 53.38 689 GLU A C 1
ATOM 5403 O O . GLU A 1 689 ? 16.697 64.085 -11.427 1.00 53.38 689 GLU A O 1
ATOM 5408 N N . ALA A 1 690 ? 17.971 63.229 -9.778 1.00 49.94 690 ALA A N 1
ATOM 5409 C CA . ALA A 1 690 ? 18.103 61.904 -10.379 1.00 49.94 690 ALA A CA 1
ATOM 5410 C C . ALA A 1 690 ? 16.737 61.182 -10.421 1.00 49.94 690 ALA A C 1
ATOM 5412 O O . ALA A 1 690 ? 15.977 61.284 -9.454 1.00 49.94 690 ALA A O 1
ATOM 5413 N N . PRO A 1 691 ? 16.406 60.485 -11.524 1.00 53.78 691 PRO A N 1
ATOM 5414 C CA . PRO A 1 691 ? 15.140 59.774 -11.647 1.00 53.78 691 PRO A CA 1
ATOM 5415 C C . PRO A 1 691 ? 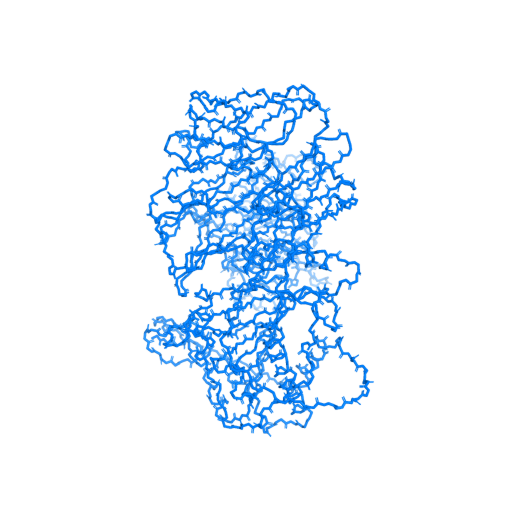15.052 58.555 -10.726 1.00 53.78 691 PRO A C 1
ATOM 5417 O O . PRO A 1 691 ? 16.037 57.853 -10.497 1.00 53.78 691 PRO A O 1
ATOM 5420 N N . PHE A 1 692 ? 13.834 58.252 -10.286 1.00 53.47 692 PHE A N 1
ATOM 5421 C CA . PHE A 1 692 ? 13.489 56.971 -9.673 1.00 53.47 692 PHE A CA 1
ATOM 5422 C C . PHE A 1 692 ? 12.810 56.090 -10.728 1.00 53.47 692 PHE A C 1
ATOM 5424 O O . PHE A 1 692 ? 11.920 56.557 -11.443 1.00 53.47 692 PHE A O 1
ATOM 5431 N N . LEU A 1 693 ? 13.248 54.835 -10.844 1.00 52.28 693 LEU A N 1
ATOM 5432 C CA . LEU A 1 693 ? 12.696 53.852 -11.775 1.00 52.28 693 LEU A CA 1
ATOM 5433 C C . LEU A 1 693 ? 11.789 52.900 -11.000 1.00 52.28 693 LEU A C 1
ATOM 5435 O O . LEU A 1 693 ? 12.205 52.308 -10.007 1.00 52.28 693 LEU A O 1
ATOM 5439 N N . ILE A 1 694 ? 10.544 52.755 -11.431 1.00 54.22 694 ILE A N 1
ATOM 5440 C CA . ILE A 1 694 ? 9.541 52.017 -10.667 1.00 54.22 694 ILE A CA 1
ATOM 5441 C C . ILE A 1 694 ? 8.883 50.977 -11.556 1.00 54.22 694 ILE A C 1
ATOM 5443 O O . ILE A 1 694 ? 8.430 51.292 -12.655 1.00 54.22 694 ILE A O 1
ATOM 5447 N N . PHE A 1 695 ? 8.825 49.747 -11.058 1.00 50.44 695 PHE A N 1
ATOM 5448 C CA . PHE A 1 695 ? 8.208 48.608 -11.717 1.00 50.44 695 PHE A CA 1
ATOM 5449 C C . PHE A 1 695 ? 6.935 48.220 -10.966 1.00 50.44 695 PHE A C 1
ATOM 5451 O O . PHE A 1 695 ? 6.920 48.083 -9.740 1.00 50.44 695 PHE A O 1
ATOM 5458 N N . LYS A 1 696 ? 5.853 48.037 -11.714 1.00 52.94 696 LYS A N 1
ATOM 5459 C CA . LYS A 1 696 ? 4.583 47.507 -11.230 1.00 52.94 696 LYS A CA 1
ATOM 5460 C C . LYS A 1 696 ? 4.372 46.142 -11.874 1.00 52.94 696 LYS A C 1
ATOM 5462 O O . LYS A 1 696 ? 4.233 46.064 -13.091 1.00 52.94 696 LYS A O 1
ATOM 5467 N N . PHE A 1 697 ? 4.301 45.093 -11.065 1.00 52.12 697 PHE A N 1
ATOM 5468 C CA . PHE A 1 697 ? 3.987 43.741 -11.523 1.00 52.12 697 PHE A CA 1
ATOM 5469 C C . PHE A 1 697 ? 2.572 43.391 -11.065 1.00 52.12 697 PHE A C 1
ATOM 5471 O O . PHE A 1 697 ? 2.235 43.586 -9.897 1.00 52.12 697 PHE A O 1
ATOM 5478 N N . VAL A 1 698 ? 1.725 42.925 -11.983 1.00 50.62 698 VAL A N 1
ATOM 5479 C CA . VAL A 1 698 ? 0.326 42.575 -11.695 1.00 50.62 698 VAL A CA 1
ATOM 5480 C C . VAL A 1 698 ? 0.056 41.143 -12.150 1.00 50.62 698 VAL A C 1
ATOM 5482 O O . VAL A 1 698 ? 0.245 40.807 -13.321 1.00 50.62 698 VAL A O 1
ATOM 5485 N N . GLY A 1 699 ? -0.404 40.308 -11.220 1.00 48.66 699 GLY A N 1
ATOM 5486 C CA . GLY A 1 699 ? -0.904 38.955 -11.463 1.00 48.66 699 GLY A CA 1
ATOM 5487 C C . GLY A 1 699 ? -2.403 38.868 -11.165 1.00 48.66 699 GLY A C 1
ATOM 5488 O O . GLY A 1 699 ? -2.941 39.679 -10.414 1.00 48.66 699 GLY A O 1
ATOM 5489 N N . SER A 1 700 ? -3.100 37.901 -11.755 1.00 42.09 700 SER A N 1
ATOM 5490 C CA . SER A 1 700 ? -4.514 37.641 -11.444 1.00 42.09 700 SER A CA 1
ATOM 5491 C C . SER A 1 700 ? -4.680 36.212 -10.958 1.00 42.09 700 SER A C 1
ATOM 5493 O O . SER A 1 700 ? -4.212 35.298 -11.633 1.00 42.09 700 SER A O 1
ATOM 5495 N N . GLU A 1 701 ? -5.386 36.025 -9.848 1.00 38.53 701 GLU A N 1
ATOM 5496 C CA . GLU A 1 701 ? -5.812 34.718 -9.352 1.00 38.53 701 GLU A CA 1
ATOM 5497 C C . GLU A 1 701 ? -7.308 34.543 -9.659 1.00 38.53 701 GLU A C 1
ATOM 5499 O O . GLU A 1 701 ? -8.110 35.472 -9.509 1.00 38.53 701 GLU A O 1
ATOM 5504 N N . ARG A 1 702 ? -7.712 33.344 -10.083 1.00 33.16 702 ARG A N 1
ATOM 5505 C CA . ARG A 1 702 ? -9.123 32.943 -10.063 1.00 33.16 702 ARG A CA 1
ATOM 5506 C C . ARG A 1 702 ? -9.357 32.142 -8.794 1.00 33.16 702 ARG A C 1
ATOM 5508 O O . ARG A 1 702 ? -8.908 31.008 -8.715 1.00 33.16 702 ARG A O 1
ATOM 5515 N N . ASP A 1 703 ? -10.074 32.714 -7.836 1.00 33.53 703 ASP A N 1
ATOM 5516 C CA . ASP A 1 703 ? -10.448 31.990 -6.621 1.00 33.53 703 ASP A CA 1
ATOM 5517 C C . ASP A 1 703 ? -11.782 31.233 -6.826 1.00 33.53 703 ASP A C 1
ATOM 5519 O O . ASP A 1 703 ? -12.683 31.681 -7.549 1.00 33.53 703 ASP A O 1
ATOM 5523 N N . TYR A 1 704 ? -11.924 30.077 -6.172 1.00 33.41 704 TYR A N 1
ATOM 5524 C CA . TYR A 1 704 ? -12.952 29.035 -6.375 1.00 33.41 704 TYR A CA 1
ATOM 5525 C C . TYR A 1 704 ? -14.405 29.470 -6.064 1.00 33.41 704 TYR A C 1
ATOM 5527 O O . TYR A 1 704 ? -15.346 28.689 -6.216 1.00 33.41 704 TYR A O 1
ATOM 5535 N N . LYS A 1 705 ? -14.633 30.728 -5.656 1.00 30.33 705 LYS A N 1
ATOM 5536 C CA . LYS A 1 705 ? -15.955 31.294 -5.307 1.00 30.33 705 LYS A CA 1
ATOM 5537 C C . LYS A 1 705 ? -16.540 32.278 -6.331 1.00 30.33 705 LYS A C 1
ATOM 5539 O O . LYS A 1 705 ? -17.433 33.043 -5.982 1.00 30.33 705 LYS A O 1
ATOM 5544 N N . ASN A 1 706 ? -16.128 32.202 -7.601 1.00 34.22 706 ASN A N 1
ATOM 5545 C CA . ASN A 1 706 ? -16.621 33.040 -8.713 1.00 34.22 706 ASN A CA 1
ATOM 5546 C C . ASN A 1 706 ? -16.295 34.549 -8.627 1.00 34.22 706 ASN A C 1
ATOM 5548 O O . ASN A 1 706 ? -16.810 35.303 -9.453 1.00 34.22 706 ASN A O 1
ATOM 5552 N N . ASP A 1 707 ? -15.418 34.990 -7.721 1.00 35.62 707 ASP A N 1
ATOM 5553 C CA . ASP A 1 707 ? -14.928 36.374 -7.691 1.00 35.62 707 ASP A CA 1
ATOM 5554 C C . ASP A 1 707 ? -13.439 36.408 -8.087 1.00 35.62 707 ASP A C 1
ATOM 5556 O O . ASP A 1 707 ? -12.594 35.793 -7.439 1.00 35.62 707 ASP A O 1
ATOM 5560 N N . ASN A 1 708 ? -13.119 37.110 -9.181 1.00 42.59 708 ASN A N 1
ATOM 5561 C CA . ASN A 1 708 ? -11.742 37.317 -9.638 1.00 42.59 708 ASN A CA 1
ATOM 5562 C C . ASN A 1 708 ? -11.033 38.312 -8.701 1.00 42.59 708 ASN A C 1
ATOM 5564 O O . ASN A 1 708 ? -11.483 39.457 -8.546 1.00 42.59 708 ASN A O 1
ATOM 5568 N N . TYR A 1 709 ? -9.901 37.900 -8.126 1.00 42.69 709 TYR A N 1
ATOM 5569 C CA . TYR A 1 709 ? -9.014 38.786 -7.375 1.00 42.69 709 TYR A CA 1
ATOM 5570 C C . TYR A 1 709 ? -7.734 39.039 -8.178 1.00 42.69 709 TYR A C 1
ATOM 5572 O O . TYR A 1 709 ? -7.085 38.117 -8.664 1.00 42.69 709 TYR A O 1
ATOM 5580 N N . ASN A 1 710 ? -7.349 40.306 -8.302 1.00 45.41 710 ASN A N 1
ATOM 5581 C CA . ASN A 1 710 ? -6.067 40.693 -8.879 1.00 45.41 710 ASN A CA 1
ATOM 5582 C C . ASN A 1 710 ? -5.098 41.051 -7.744 1.00 45.41 710 ASN A C 1
ATOM 5584 O O . ASN A 1 710 ? -5.489 41.663 -6.747 1.00 45.41 710 ASN A O 1
ATOM 5588 N N . TYR A 1 711 ? -3.833 40.667 -7.903 1.00 45.47 711 TYR A N 1
ATOM 5589 C CA . TYR A 1 711 ? -2.738 41.028 -7.006 1.00 45.47 711 TYR A CA 1
ATOM 5590 C C . TYR A 1 711 ? -1.742 41.912 -7.752 1.00 45.47 711 TYR A C 1
ATOM 5592 O O . TYR A 1 711 ? -1.408 41.664 -8.910 1.00 45.47 711 TYR A O 1
ATOM 5600 N N . ALA A 1 712 ? -1.225 42.940 -7.084 1.00 47.47 712 ALA A N 1
ATOM 5601 C CA . ALA A 1 712 ? -0.097 43.728 -7.572 1.00 47.47 712 ALA A CA 1
ATOM 5602 C C . ALA A 1 712 ? 0.973 43.777 -6.506 1.00 47.47 712 ALA A C 1
ATOM 5604 O O . ALA A 1 712 ? 0.712 44.126 -5.347 1.00 47.47 712 ALA A O 1
ATOM 5605 N N . SER A 1 713 ? 2.184 43.526 -6.979 1.00 48.12 713 SER A N 1
ATOM 5606 C CA . SER A 1 713 ? 3.419 43.778 -6.267 1.00 48.12 713 SER A CA 1
ATOM 5607 C C . SER A 1 713 ? 4.099 44.978 -6.919 1.00 48.12 713 SER A C 1
ATOM 5609 O O . SER A 1 713 ? 4.317 45.031 -8.134 1.00 48.12 713 SER A O 1
ATOM 5611 N N . TYR A 1 714 ? 4.408 45.984 -6.107 1.00 50.62 714 TYR A N 1
ATOM 5612 C CA . TYR A 1 714 ? 5.079 47.199 -6.563 1.00 50.62 714 TYR A CA 1
ATOM 5613 C C . TYR A 1 714 ? 6.529 47.178 -6.090 1.00 50.62 714 TYR A C 1
ATOM 5615 O O . TYR A 1 714 ? 6.787 47.057 -4.891 1.00 50.62 714 TYR A O 1
ATOM 5623 N N . TYR A 1 715 ? 7.462 47.343 -7.027 1.00 50.12 715 TYR A N 1
ATOM 5624 C CA . TYR A 1 715 ? 8.896 47.390 -6.754 1.00 50.12 715 TYR A CA 1
ATOM 5625 C C . TYR A 1 715 ? 9.461 48.737 -7.195 1.00 50.12 715 TYR A C 1
ATOM 5627 O O . TYR A 1 715 ? 9.452 49.087 -8.376 1.00 50.12 715 TYR A O 1
ATOM 5635 N N . CYS A 1 716 ? 9.962 49.518 -6.241 1.00 50.78 716 CYS A N 1
ATOM 5636 C CA . CYS A 1 716 ? 10.524 50.840 -6.512 1.00 50.78 716 CYS A CA 1
ATOM 5637 C C . CYS A 1 716 ? 12.051 50.817 -6.385 1.00 50.78 716 CYS A C 1
ATOM 5639 O O . CYS A 1 716 ? 12.573 50.439 -5.335 1.00 50.78 716 CYS A O 1
ATOM 5641 N N . TYR A 1 717 ? 12.753 51.286 -7.420 1.00 50.81 717 TYR A N 1
ATOM 5642 C CA . TYR A 1 717 ? 14.213 51.357 -7.471 1.00 50.81 717 TYR A CA 1
ATOM 5643 C C . TYR A 1 717 ? 14.680 52.812 -7.601 1.00 50.81 717 TYR A C 1
ATOM 5645 O O . TYR A 1 717 ? 14.221 53.582 -8.448 1.00 50.81 717 TYR A O 1
ATOM 5653 N N . ALA A 1 718 ? 15.634 53.213 -6.765 1.00 48.34 718 ALA A N 1
ATOM 5654 C CA . ALA A 1 718 ? 16.295 54.507 -6.896 1.00 48.34 718 ALA A CA 1
ATOM 5655 C C . ALA A 1 718 ? 17.547 54.359 -7.770 1.00 48.34 718 ALA A C 1
ATOM 5657 O O . ALA A 1 718 ? 18.437 53.569 -7.444 1.00 48.34 718 ALA A O 1
ATOM 5658 N N . TYR A 1 719 ? 17.633 55.118 -8.868 1.00 43.41 719 TYR A N 1
ATOM 5659 C CA . TYR A 1 719 ? 18.785 55.070 -9.768 1.00 43.41 719 TYR A CA 1
ATOM 5660 C C . TYR A 1 719 ? 19.696 56.290 -9.578 1.00 43.41 719 TYR A C 1
ATOM 5662 O O . TYR A 1 719 ? 19.293 57.428 -9.816 1.00 43.41 719 TYR A O 1
ATOM 5670 N N . ASP A 1 720 ? 20.954 56.055 -9.191 1.00 45.25 720 ASP A N 1
ATOM 5671 C CA . ASP A 1 720 ? 21.995 57.085 -9.143 1.00 45.25 720 ASP A CA 1
ATOM 5672 C C . ASP A 1 720 ? 23.061 56.830 -10.220 1.00 45.25 720 ASP A C 1
ATOM 5674 O O . ASP A 1 720 ? 23.820 55.861 -10.157 1.00 45.25 720 ASP A O 1
ATOM 5678 N N . SER A 1 721 ? 23.178 57.765 -11.169 1.00 40.25 721 SER A N 1
ATOM 5679 C CA . SER A 1 721 ? 24.172 57.749 -12.258 1.00 40.25 721 SER A CA 1
ATOM 5680 C C . SER A 1 721 ? 25.642 57.614 -11.814 1.00 40.25 721 SER A C 1
ATOM 5682 O O . SER A 1 721 ? 26.495 57.271 -12.632 1.00 40.25 721 SER A O 1
ATOM 5684 N N . GLN A 1 722 ? 25.975 57.890 -10.545 1.00 39.78 722 GLN A N 1
ATOM 5685 C CA . GLN A 1 722 ? 27.340 57.773 -10.014 1.00 39.78 722 GLN A CA 1
ATOM 5686 C C . GLN A 1 722 ? 27.572 56.542 -9.128 1.00 39.78 722 GLN A C 1
ATOM 5688 O O . GLN A 1 722 ? 28.733 56.186 -8.916 1.00 39.78 722 GLN A O 1
ATOM 5693 N N . GLN A 1 723 ? 26.521 55.906 -8.596 1.00 41.34 723 GLN A N 1
ATOM 5694 C CA . GLN A 1 723 ? 26.640 54.822 -7.602 1.00 41.34 723 GLN A CA 1
ATOM 5695 C C . GLN A 1 723 ? 25.911 53.519 -7.975 1.00 41.34 723 GLN A C 1
ATOM 5697 O O . GLN A 1 723 ? 26.134 52.514 -7.303 1.00 41.34 723 GLN A O 1
ATOM 5702 N N . GLY A 1 724 ? 25.123 53.496 -9.056 1.00 44.84 724 GLY A N 1
ATOM 5703 C CA . GLY A 1 724 ? 24.313 52.338 -9.453 1.00 44.84 724 GLY A CA 1
ATOM 5704 C C . GLY A 1 724 ? 22.940 52.307 -8.770 1.00 44.84 724 GLY A C 1
ATOM 5705 O O . GLY A 1 724 ? 22.535 53.277 -8.127 1.00 44.84 724 GLY A O 1
ATOM 5706 N N . VAL A 1 725 ? 22.208 51.202 -8.942 1.00 48.16 725 VAL A N 1
ATOM 5707 C CA . VAL A 1 725 ? 20.895 50.971 -8.311 1.00 48.16 725 VAL A CA 1
ATOM 5708 C C . VAL A 1 725 ? 21.087 50.816 -6.799 1.00 48.16 725 VAL A C 1
ATOM 5710 O O . VAL A 1 725 ? 21.942 50.045 -6.361 1.00 48.16 725 VAL A O 1
ATOM 5713 N N . SER A 1 726 ? 20.323 51.557 -5.993 1.00 44.56 726 SER A N 1
ATOM 5714 C CA . SER A 1 726 ? 20.276 51.365 -4.539 1.00 44.56 726 SER A CA 1
ATOM 5715 C C . SER A 1 726 ? 18.912 50.792 -4.115 1.00 44.56 726 SER A C 1
ATOM 5717 O O . SER A 1 726 ? 17.888 51.090 -4.725 1.00 44.56 726 SER A O 1
ATOM 5719 N N . GLN A 1 727 ? 18.960 49.902 -3.117 1.00 49.53 727 GLN A N 1
ATOM 5720 C CA . GLN A 1 727 ? 18.029 48.802 -2.807 1.00 49.53 727 GLN A CA 1
ATOM 5721 C C . GLN A 1 727 ? 16.522 49.131 -2.632 1.00 49.53 727 GLN A C 1
ATOM 5723 O O . GLN A 1 727 ? 16.125 50.261 -2.349 1.00 49.53 727 GLN A O 1
ATOM 5728 N N . VAL A 1 728 ? 15.754 48.040 -2.767 1.00 51.56 728 VAL A N 1
ATOM 5729 C CA . VAL A 1 728 ? 14.321 47.784 -3.014 1.00 51.56 728 VAL A CA 1
ATOM 5730 C C . VAL A 1 728 ? 13.343 48.226 -1.910 1.00 51.56 728 VAL A C 1
ATOM 5732 O O . VAL A 1 728 ? 13.544 47.948 -0.727 1.00 51.56 728 VAL A O 1
ATOM 5735 N N . TYR A 1 729 ? 12.227 48.841 -2.322 1.00 47.34 729 TYR A N 1
ATOM 5736 C CA . TYR A 1 729 ? 10.960 48.847 -1.574 1.00 47.34 729 TYR A CA 1
ATOM 5737 C C . TYR A 1 729 ? 9.993 47.845 -2.218 1.00 47.34 729 TYR A C 1
ATOM 5739 O O . TYR A 1 729 ? 9.784 47.919 -3.430 1.00 47.34 729 TYR A O 1
ATOM 5747 N N . HIS A 1 730 ? 9.411 46.951 -1.411 1.00 49.38 730 HIS A N 1
ATOM 5748 C CA . HIS A 1 730 ? 8.437 45.938 -1.822 1.00 49.38 730 HIS A CA 1
ATOM 5749 C C . HIS A 1 730 ? 7.154 46.078 -0.995 1.00 49.38 730 HIS A C 1
ATOM 5751 O O . HIS A 1 730 ? 7.200 46.224 0.228 1.00 49.38 730 HIS A O 1
ATOM 5757 N N . THR A 1 731 ? 6.002 46.038 -1.661 1.00 45.56 731 THR A N 1
ATOM 5758 C CA . THR A 1 731 ? 4.690 46.015 -1.008 1.00 45.56 731 THR A CA 1
ATOM 5759 C C . THR A 1 731 ? 3.689 45.228 -1.852 1.00 45.56 731 THR A C 1
ATOM 5761 O O . THR A 1 731 ? 3.714 45.310 -3.083 1.00 45.56 731 THR A O 1
ATOM 5764 N N . ASN A 1 732 ? 2.823 44.473 -1.171 1.00 43.50 732 ASN A N 1
ATOM 5765 C CA . ASN A 1 732 ? 1.800 43.616 -1.763 1.00 43.50 732 ASN A CA 1
ATOM 5766 C C . ASN A 1 732 ? 0.404 44.160 -1.451 1.00 43.50 732 ASN A C 1
ATOM 5768 O O . ASN A 1 732 ? 0.128 44.545 -0.315 1.00 43.50 732 ASN A O 1
ATOM 5772 N N . SER A 1 733 ? -0.481 44.133 -2.446 1.00 45.06 733 SER A N 1
ATOM 5773 C CA . SER A 1 733 ? -1.900 44.494 -2.307 1.00 45.06 733 SER A CA 1
ATOM 5774 C C . SER A 1 733 ? -2.792 43.444 -2.984 1.00 45.06 733 SER A C 1
ATOM 5776 O O . SER A 1 733 ? -2.403 42.876 -4.007 1.00 45.06 733 SER A O 1
ATOM 5778 N N . ARG A 1 734 ? -3.966 43.170 -2.395 1.00 40.91 734 ARG A N 1
ATOM 5779 C CA . ARG A 1 734 ? -4.972 42.193 -2.865 1.00 40.91 734 ARG A CA 1
ATOM 5780 C C . ARG A 1 734 ? -6.305 42.914 -3.084 1.00 40.91 734 ARG A C 1
ATOM 5782 O O . ARG A 1 734 ? -6.776 43.550 -2.143 1.00 40.91 734 ARG A O 1
ATOM 5789 N N . TRP A 1 735 ? -6.938 42.792 -4.257 1.00 46.56 735 TRP A N 1
ATOM 5790 C CA . TRP A 1 735 ? -8.244 43.431 -4.512 1.00 46.56 735 TRP A CA 1
ATOM 5791 C C . TRP A 1 735 ? -9.144 42.667 -5.494 1.00 46.56 735 TRP A C 1
ATOM 5793 O O . TRP A 1 735 ? -8.687 41.835 -6.275 1.00 46.56 735 TRP A O 1
ATOM 5803 N N . SER A 1 736 ? -10.448 42.959 -5.449 1.00 38.44 736 SER A N 1
ATOM 5804 C CA . SER A 1 736 ? -11.466 42.422 -6.368 1.00 38.44 736 SER A CA 1
ATOM 5805 C C . SER A 1 736 ? -11.609 43.288 -7.626 1.00 38.44 736 SER A C 1
ATOM 5807 O O . SER A 1 736 ? -11.497 44.507 -7.540 1.00 38.44 736 SER A O 1
ATOM 5809 N N . GLU A 1 737 ? -11.937 42.673 -8.763 1.00 37.91 737 GLU A N 1
ATOM 5810 C CA . GLU A 1 737 ? -11.916 43.177 -10.156 1.00 37.91 737 GLU A CA 1
ATOM 5811 C C . GLU A 1 737 ? -12.581 44.534 -10.534 1.00 37.91 737 GLU A C 1
ATOM 5813 O O . GLU A 1 737 ? -12.643 44.864 -11.719 1.00 37.91 737 GLU A O 1
ATOM 5818 N N . SER A 1 738 ? -13.072 45.366 -9.611 1.00 36.38 738 SER A N 1
ATOM 5819 C CA . SER A 1 738 ? -13.673 46.659 -9.977 1.00 36.38 738 SER A CA 1
ATOM 5820 C C . SER A 1 738 ? -12.622 47.765 -10.166 1.00 36.38 738 SER A C 1
ATOM 5822 O O . SER A 1 738 ? -11.943 48.135 -9.222 1.00 36.38 738 SER A O 1
ATOM 5824 N N . GLU A 1 739 ? -12.523 48.279 -11.396 1.00 42.31 739 GLU A N 1
ATOM 5825 C CA . GLU A 1 739 ? -11.850 49.496 -11.902 1.00 42.31 739 GLU A CA 1
ATOM 5826 C C . GLU A 1 739 ? -11.345 50.556 -10.881 1.00 42.31 739 GLU A C 1
ATOM 5828 O O . GLU A 1 739 ? -11.934 51.635 -10.774 1.00 42.31 739 GLU A O 1
ATOM 5833 N N . TYR A 1 740 ? -10.199 50.347 -10.220 1.00 46.56 740 TYR A N 1
ATOM 5834 C CA . TYR A 1 740 ? -9.553 51.412 -9.433 1.00 46.56 740 TYR A CA 1
ATOM 5835 C C . TYR A 1 740 ? -8.144 51.756 -9.953 1.00 46.56 740 TYR A C 1
ATOM 5837 O O . TYR A 1 740 ? -7.239 50.926 -10.023 1.00 46.56 740 TYR A O 1
ATOM 5845 N N . GLU A 1 741 ? -7.958 53.017 -10.367 1.00 48.50 741 GLU A N 1
ATOM 5846 C CA . GLU A 1 741 ? -6.663 53.571 -10.781 1.00 48.50 741 GLU A CA 1
ATOM 5847 C C . GLU A 1 741 ? -5.772 53.809 -9.554 1.00 48.50 741 GLU A C 1
ATOM 5849 O O . GLU A 1 741 ? -5.823 54.871 -8.927 1.00 48.50 741 GLU A O 1
ATOM 5854 N N . HIS A 1 742 ? -4.904 52.849 -9.235 1.00 54.31 742 HIS A N 1
ATOM 5855 C CA . HIS A 1 742 ? -3.833 53.068 -8.263 1.00 54.31 742 HIS A CA 1
ATOM 5856 C C . HIS A 1 742 ? -2.896 54.164 -8.767 1.00 54.31 742 HIS A C 1
ATOM 5858 O O . HIS A 1 742 ? -2.289 54.042 -9.836 1.00 54.31 742 HIS A O 1
ATOM 5864 N N . SER A 1 743 ? -2.743 55.229 -7.985 1.00 56.41 743 SER A N 1
ATOM 5865 C CA . SER A 1 743 ? -1.768 56.266 -8.291 1.00 56.41 743 SER A CA 1
ATOM 5866 C C . SER A 1 743 ? -0.541 56.127 -7.420 1.00 56.41 743 SER A C 1
ATOM 5868 O O . SER A 1 743 ? -0.573 56.423 -6.227 1.00 56.41 743 SER A O 1
ATOM 5870 N N . LEU A 1 744 ? 0.548 55.711 -8.054 1.00 61.38 744 LEU A N 1
ATOM 5871 C CA . LEU A 1 744 ? 1.885 55.863 -7.515 1.00 61.38 744 LEU A CA 1
ATOM 5872 C C . LEU A 1 744 ? 2.353 57.303 -7.743 1.00 61.38 744 LEU A C 1
ATOM 5874 O O . LEU A 1 744 ? 2.093 57.893 -8.798 1.00 61.38 744 LEU A O 1
ATOM 5878 N N . GLY A 1 745 ? 3.030 57.881 -6.760 1.00 64.44 745 GLY A N 1
ATOM 5879 C CA . GLY A 1 745 ? 3.436 59.274 -6.841 1.00 64.44 745 GLY A CA 1
ATOM 5880 C C . GLY A 1 745 ? 4.325 59.721 -5.696 1.00 64.44 745 GLY A C 1
ATOM 5881 O O . GLY A 1 745 ? 4.702 58.947 -4.813 1.00 64.44 745 GLY A O 1
ATOM 5882 N N . THR A 1 746 ? 4.675 61.002 -5.737 1.00 66.44 746 THR A N 1
ATOM 5883 C CA . THR A 1 746 ? 5.542 61.637 -4.742 1.00 66.44 746 THR A CA 1
ATOM 5884 C C . THR A 1 746 ? 4.853 62.822 -4.089 1.00 66.44 746 THR A C 1
ATOM 5886 O O . THR A 1 746 ? 4.043 63.504 -4.723 1.00 66.44 746 THR A O 1
ATOM 5889 N N . VAL A 1 747 ? 5.208 63.103 -2.837 1.00 69.12 747 VAL A N 1
ATOM 5890 C CA . VAL A 1 747 ? 4.669 64.237 -2.079 1.00 69.12 747 VAL A CA 1
ATOM 5891 C C . VAL A 1 747 ? 5.736 64.848 -1.172 1.00 69.12 747 VAL A C 1
ATOM 5893 O O . VAL A 1 747 ? 6.548 64.136 -0.580 1.00 69.12 747 VAL A O 1
ATOM 5896 N N . ASP A 1 748 ? 5.738 66.177 -1.064 1.00 68.50 748 ASP A N 1
ATOM 5897 C CA . ASP A 1 748 ? 6.578 66.921 -0.122 1.00 68.50 748 ASP A CA 1
ATOM 5898 C C . ASP A 1 748 ? 5.761 67.298 1.113 1.00 68.50 748 ASP A C 1
ATOM 5900 O O . ASP A 1 748 ? 4.682 67.885 0.994 1.00 68.50 748 ASP A O 1
ATOM 5904 N N . ILE A 1 749 ? 6.272 66.979 2.299 1.00 66.19 749 ILE A N 1
ATOM 5905 C CA . ILE A 1 749 ? 5.627 67.300 3.570 1.00 66.19 749 ILE A CA 1
ATOM 5906 C C . ILE A 1 749 ? 6.672 67.961 4.467 1.00 66.19 749 ILE A C 1
ATOM 5908 O O . ILE A 1 749 ? 7.625 67.325 4.914 1.00 66.19 749 ILE A O 1
ATOM 5912 N N . ASP A 1 750 ? 6.499 69.261 4.713 1.00 66.56 750 ASP A N 1
ATOM 5913 C CA . ASP A 1 750 ? 7.393 70.106 5.522 1.00 66.56 750 ASP A CA 1
ATOM 5914 C C . ASP A 1 750 ? 8.878 70.073 5.104 1.00 66.56 750 ASP A C 1
ATOM 5916 O O . ASP A 1 750 ? 9.777 70.157 5.947 1.00 66.56 750 ASP A O 1
ATOM 5920 N N . GLY A 1 751 ? 9.164 69.966 3.802 1.00 63.31 751 GLY A N 1
ATOM 5921 C CA . GLY A 1 751 ? 10.531 69.914 3.277 1.00 63.31 751 GLY A CA 1
ATOM 5922 C C . GLY A 1 751 ? 11.172 68.528 3.357 1.00 63.31 751 GLY A C 1
ATOM 5923 O O . GLY A 1 751 ? 12.379 68.403 3.132 1.00 63.31 751 GLY A O 1
ATOM 5924 N N . LYS A 1 752 ? 10.385 67.497 3.687 1.00 67.00 752 LYS A N 1
ATOM 5925 C CA . LYS A 1 752 ? 10.750 66.082 3.589 1.00 67.00 752 LYS A CA 1
ATOM 5926 C C . LYS A 1 752 ? 10.000 65.443 2.424 1.00 67.00 752 LYS A C 1
ATOM 5928 O O . LYS A 1 752 ? 8.813 65.689 2.236 1.00 67.00 752 LYS A O 1
ATOM 5933 N N . LYS A 1 753 ? 10.701 64.609 1.662 1.00 69.81 753 LYS A N 1
ATOM 5934 C CA . LYS A 1 753 ? 10.201 64.025 0.415 1.00 69.81 753 LYS A CA 1
ATOM 5935 C C . LYS A 1 753 ? 9.703 62.612 0.657 1.00 69.81 753 LYS A C 1
ATOM 5937 O O . LYS A 1 753 ? 10.399 61.851 1.319 1.00 69.81 753 LYS A O 1
ATOM 5942 N N . TYR A 1 754 ? 8.555 62.251 0.101 1.00 71.25 754 TYR A N 1
ATOM 5943 C CA . TYR A 1 754 ? 7.980 60.918 0.254 1.00 71.25 754 TYR A CA 1
ATOM 5944 C C . TYR A 1 754 ? 7.573 60.324 -1.090 1.00 71.25 754 TYR A C 1
ATOM 5946 O O . TYR A 1 754 ? 7.208 61.052 -2.017 1.00 71.25 754 TYR A O 1
ATOM 5954 N N . ILE A 1 755 ? 7.610 58.996 -1.163 1.00 67.25 755 ILE A N 1
ATOM 5955 C CA . ILE A 1 755 ? 7.139 58.198 -2.296 1.00 67.25 755 ILE A CA 1
ATOM 5956 C C . ILE A 1 755 ? 6.272 57.047 -1.808 1.00 67.25 755 ILE A C 1
ATOM 5958 O O . ILE A 1 755 ? 6.539 56.457 -0.760 1.00 67.25 755 ILE A O 1
ATOM 5962 N N . GLY A 1 756 ? 5.238 56.720 -2.568 1.00 67.00 756 GLY A N 1
ATOM 5963 C CA . GLY A 1 756 ? 4.400 55.567 -2.289 1.00 67.00 756 GLY A CA 1
ATOM 5964 C C . GLY A 1 756 ? 3.136 55.593 -3.129 1.00 67.00 756 GLY A C 1
ATOM 5965 O O . GLY A 1 756 ? 3.144 56.173 -4.216 1.00 67.00 756 GLY A O 1
ATOM 5966 N N . PHE A 1 757 ? 2.076 54.946 -2.662 1.00 66.38 757 PHE A N 1
ATOM 5967 C CA . PHE A 1 757 ? 0.838 54.789 -3.419 1.00 66.38 757 PHE A CA 1
ATOM 5968 C C . PHE A 1 757 ? -0.368 55.248 -2.606 1.00 66.38 757 PHE A C 1
ATOM 5970 O O . PHE A 1 757 ? -0.384 55.171 -1.377 1.00 66.38 757 PHE A O 1
ATOM 5977 N N . ALA A 1 758 ? -1.367 55.754 -3.320 1.00 60.44 758 ALA A N 1
ATOM 5978 C CA . ALA A 1 758 ? -2.678 56.055 -2.773 1.00 60.44 758 ALA A CA 1
ATOM 5979 C C . ALA A 1 758 ? -3.707 55.111 -3.405 1.00 60.44 758 ALA A C 1
ATOM 5981 O O . ALA A 1 758 ? -3.754 54.984 -4.635 1.00 60.44 758 ALA A O 1
ATOM 5982 N N . GLU A 1 759 ? -4.507 54.471 -2.559 1.00 57.94 759 GLU A N 1
ATOM 5983 C CA . GLU A 1 759 ? -5.578 53.542 -2.915 1.00 57.94 759 GLU A CA 1
ATOM 5984 C C . GLU A 1 759 ? -6.835 53.954 -2.150 1.00 57.94 759 GLU A C 1
ATOM 5986 O O . GLU A 1 759 ? -6.836 53.963 -0.928 1.00 57.94 759 GLU A O 1
ATOM 5991 N N . ASP A 1 760 ? -7.891 54.352 -2.859 1.00 62.69 760 ASP A N 1
ATOM 5992 C CA . ASP A 1 760 ? -9.117 54.893 -2.267 1.00 62.69 760 ASP A CA 1
ATOM 5993 C C . ASP A 1 760 ? -8.862 55.995 -1.219 1.00 62.69 760 ASP A C 1
ATOM 5995 O O . ASP A 1 760 ? -8.487 57.122 -1.567 1.00 62.69 760 ASP A O 1
ATOM 5999 N N . ASP A 1 761 ? -9.103 55.673 0.052 1.00 55.25 761 ASP A N 1
ATOM 6000 C CA . ASP A 1 761 ? -8.926 56.517 1.230 1.00 55.25 761 ASP A CA 1
ATOM 6001 C C . ASP A 1 761 ? -7.673 56.139 2.046 1.00 55.25 761 ASP A C 1
ATOM 6003 O O . ASP A 1 761 ? -7.406 56.717 3.108 1.00 55.25 761 ASP A O 1
ATOM 6007 N N . ASP A 1 762 ? -6.870 55.224 1.517 1.00 58.88 762 ASP A N 1
ATOM 6008 C CA . ASP A 1 762 ? -5.648 54.745 2.121 1.00 58.88 762 ASP A CA 1
ATOM 6009 C C . ASP A 1 762 ? -4.419 55.311 1.391 1.00 58.88 762 ASP A C 1
ATOM 6011 O O . ASP A 1 762 ? -4.364 55.417 0.163 1.00 58.88 762 ASP A O 1
ATOM 6015 N N . VAL A 1 763 ? -3.408 55.730 2.152 1.00 60.81 763 VAL A N 1
ATOM 6016 C CA . VAL A 1 763 ? -2.151 56.248 1.593 1.00 60.81 763 VAL A CA 1
ATOM 6017 C C . VAL A 1 763 ? -0.988 55.560 2.283 1.00 60.81 763 VAL A C 1
ATOM 6019 O O . VAL A 1 763 ? -0.931 55.491 3.510 1.00 60.81 763 VAL A O 1
ATOM 6022 N N . PHE A 1 764 ? -0.037 55.089 1.488 1.00 65.12 764 PHE A N 1
ATOM 6023 C CA . PHE A 1 764 ? 1.204 54.494 1.956 1.00 65.12 764 PHE A CA 1
ATOM 6024 C C . PHE A 1 764 ? 2.358 55.375 1.498 1.00 65.12 764 PHE A C 1
ATOM 6026 O O . PHE A 1 764 ? 2.507 55.618 0.304 1.00 65.12 764 PHE A O 1
ATOM 6033 N N . LEU A 1 765 ? 3.171 55.875 2.429 1.00 63.19 765 LEU A N 1
ATOM 6034 C CA . LEU A 1 765 ? 4.298 56.763 2.131 1.00 63.19 765 LEU A CA 1
ATOM 6035 C C . LEU A 1 765 ? 5.583 56.255 2.769 1.00 63.19 765 LEU A C 1
ATOM 6037 O O . LEU A 1 765 ? 5.596 55.877 3.934 1.00 63.19 765 LEU A O 1
ATOM 6041 N N . ASN A 1 766 ? 6.690 56.354 2.045 1.00 62.38 766 ASN A N 1
ATOM 6042 C CA . ASN A 1 766 ? 8.030 56.119 2.568 1.00 62.38 766 ASN A CA 1
ATOM 6043 C C . ASN A 1 766 ? 8.869 57.379 2.400 1.00 62.38 766 ASN A C 1
ATOM 6045 O O . ASN A 1 766 ? 8.798 58.051 1.370 1.00 62.38 766 ASN A O 1
ATOM 6049 N N . LEU A 1 767 ? 9.655 57.710 3.424 1.00 64.38 767 LEU A N 1
ATOM 6050 C CA . LEU A 1 767 ? 10.521 58.885 3.414 1.00 64.38 767 LEU A CA 1
ATOM 6051 C C . LEU A 1 767 ? 11.728 58.656 2.493 1.00 64.38 767 LEU A C 1
ATOM 6053 O O . LEU A 1 767 ? 12.428 57.651 2.603 1.00 64.38 767 LEU A O 1
ATOM 6057 N N . ILE A 1 768 ? 12.012 59.633 1.637 1.00 61.69 768 ILE A N 1
ATOM 6058 C CA . ILE A 1 768 ? 13.218 59.700 0.815 1.00 61.69 768 ILE A CA 1
ATOM 6059 C C . ILE A 1 768 ? 14.247 60.582 1.531 1.00 61.69 768 ILE A C 1
ATOM 6061 O O . ILE A 1 768 ? 14.026 61.778 1.746 1.00 61.69 768 ILE A O 1
ATOM 6065 N N . GLU A 1 769 ? 15.403 60.007 1.859 1.00 59.47 769 GLU A N 1
ATOM 6066 C CA . GLU A 1 769 ? 16.534 60.718 2.466 1.00 59.47 769 GLU A CA 1
ATOM 6067 C C . GLU A 1 769 ? 17.757 60.636 1.543 1.00 59.47 769 GLU A C 1
ATOM 6069 O O . GLU A 1 769 ? 18.509 59.660 1.531 1.00 59.47 769 GLU A O 1
ATOM 6074 N N . GLY A 1 770 ? 17.965 61.682 0.737 1.00 62.75 770 GLY A N 1
ATOM 6075 C CA . GLY A 1 770 ? 18.991 61.671 -0.309 1.00 62.75 770 GLY A CA 1
ATOM 6076 C C . GLY A 1 770 ? 18.628 60.693 -1.429 1.00 62.75 770 GLY A C 1
ATOM 6077 O O . GLY A 1 770 ? 17.541 60.792 -1.986 1.00 62.75 770 GLY A O 1
ATOM 6078 N N . ASN A 1 771 ? 19.521 59.746 -1.737 1.00 53.41 771 ASN A N 1
ATOM 6079 C CA . ASN A 1 771 ? 19.332 58.741 -2.798 1.00 53.41 771 ASN A CA 1
ATOM 6080 C C . ASN A 1 771 ? 18.897 57.373 -2.234 1.00 53.41 771 ASN A C 1
ATOM 6082 O O . ASN A 1 771 ? 19.230 56.338 -2.808 1.00 53.41 771 ASN A O 1
ATOM 6086 N N . LYS A 1 772 ? 18.232 57.356 -1.070 1.00 53.59 772 LYS A N 1
ATOM 6087 C CA . LYS A 1 772 ? 17.742 56.142 -0.401 1.00 53.59 772 LYS A CA 1
ATOM 6088 C C . LYS A 1 772 ? 16.291 56.308 0.037 1.00 53.59 772 LYS A C 1
ATOM 6090 O O . LYS A 1 772 ? 15.912 57.374 0.525 1.00 53.59 772 LYS A O 1
ATOM 6095 N N . ILE A 1 773 ? 15.519 55.231 -0.086 1.00 58.12 773 ILE A N 1
ATOM 6096 C CA . ILE A 1 773 ? 14.184 55.105 0.504 1.00 58.12 773 ILE A CA 1
ATOM 6097 C C . ILE A 1 773 ? 14.363 54.501 1.899 1.00 58.12 773 ILE A C 1
ATOM 6099 O O . ILE A 1 773 ? 14.964 53.440 2.057 1.00 58.12 773 ILE A O 1
ATOM 6103 N N . ASN A 1 774 ? 13.906 55.209 2.927 1.00 58.69 774 ASN A N 1
ATOM 6104 C CA . ASN A 1 774 ? 13.932 54.717 4.298 1.00 58.69 774 ASN A CA 1
ATOM 6105 C C . ASN A 1 774 ? 12.746 53.749 4.490 1.00 58.69 774 ASN A C 1
ATOM 6107 O O . ASN A 1 774 ? 11.622 54.111 4.152 1.00 58.69 774 ASN A O 1
ATOM 6111 N N . GLN A 1 775 ? 12.973 52.546 5.041 1.00 53.69 775 GLN A N 1
ATOM 6112 C CA . GLN A 1 775 ? 11.965 51.472 5.221 1.00 53.69 775 GLN A CA 1
ATOM 6113 C C . GLN A 1 775 ? 10.861 51.799 6.251 1.00 53.69 775 GLN A C 1
ATOM 6115 O O . GLN A 1 775 ? 10.128 50.932 6.719 1.00 53.69 775 GLN A O 1
ATOM 6120 N N . LYS A 1 776 ? 10.737 53.066 6.639 1.00 53.72 776 LYS A N 1
ATOM 6121 C CA . LYS A 1 776 ? 9.702 53.545 7.546 1.00 53.72 776 LYS A CA 1
ATOM 6122 C C . LYS A 1 776 ? 8.451 53.856 6.717 1.00 53.72 776 LYS A C 1
ATOM 6124 O O . LYS A 1 776 ? 8.328 54.956 6.177 1.00 53.72 776 LYS A O 1
ATOM 6129 N N . THR A 1 777 ? 7.558 52.872 6.597 1.00 56.41 777 THR A N 1
ATOM 6130 C CA . THR A 1 777 ? 6.289 53.003 5.867 1.00 56.41 777 THR A CA 1
ATOM 6131 C C . THR A 1 777 ? 5.219 53.633 6.746 1.00 56.41 777 THR A C 1
ATOM 6133 O O . THR A 1 777 ? 4.859 53.104 7.788 1.00 56.41 777 THR A O 1
ATOM 6136 N N . TYR A 1 778 ? 4.682 54.762 6.308 1.00 58.72 778 TYR A N 1
ATOM 6137 C CA . TYR A 1 778 ? 3.553 55.427 6.939 1.00 58.72 778 TYR A CA 1
ATOM 6138 C C . TYR A 1 778 ? 2.268 54.986 6.246 1.00 58.72 778 TYR A C 1
ATOM 6140 O O . TYR A 1 778 ? 2.113 55.228 5.052 1.00 58.72 778 TYR A O 1
ATOM 6148 N N . PHE A 1 779 ? 1.366 54.356 6.998 1.00 57.12 779 PHE A N 1
ATOM 6149 C CA . PHE A 1 779 ? 0.031 53.980 6.539 1.00 57.12 779 PHE A CA 1
ATOM 6150 C C . PHE A 1 779 ? -1.017 54.963 7.059 1.00 57.12 779 PHE A C 1
ATOM 6152 O O . PHE A 1 779 ? -1.001 55.353 8.229 1.00 57.12 779 PHE A O 1
ATOM 6159 N N . PHE A 1 780 ? -1.946 55.338 6.190 1.00 59.84 780 PHE A N 1
ATOM 6160 C CA . PHE A 1 780 ? -3.101 56.164 6.509 1.00 59.84 780 PHE A CA 1
ATOM 6161 C C . PHE A 1 780 ? -4.339 55.432 6.009 1.00 59.84 780 PHE A C 1
ATOM 6163 O O . PHE A 1 780 ? -4.318 55.014 4.864 1.00 59.84 780 PHE A O 1
ATOM 6170 N N . SER A 1 781 ? -5.384 55.296 6.834 1.00 54.66 781 SER A N 1
ATOM 6171 C CA . SER A 1 781 ? -6.679 54.744 6.417 1.00 54.66 781 SER A CA 1
ATOM 6172 C C . SER A 1 781 ? -7.842 55.487 7.057 1.00 54.66 781 SER A C 1
ATOM 6174 O O . SER A 1 781 ? -7.743 55.924 8.206 1.00 54.66 781 SER A O 1
ATOM 6176 N N . ASN A 1 782 ? -8.943 55.637 6.321 1.00 50.03 782 ASN A N 1
ATOM 6177 C CA . ASN A 1 782 ? -10.128 56.396 6.741 1.00 50.03 782 ASN A CA 1
ATOM 6178 C C . ASN A 1 782 ? -11.231 55.529 7.388 1.00 50.03 782 ASN A C 1
ATOM 6180 O O . ASN A 1 782 ? -12.268 56.051 7.790 1.00 50.03 782 ASN A O 1
ATOM 6184 N N . MET A 1 783 ? -11.051 54.205 7.506 1.00 44.66 783 MET A N 1
ATOM 6185 C CA . MET A 1 783 ? -12.134 53.295 7.930 1.00 44.66 783 MET A CA 1
ATOM 6186 C C . MET A 1 783 ? -12.415 53.251 9.442 1.00 44.66 783 MET A C 1
ATOM 6188 O O . MET A 1 783 ? -13.438 52.713 9.868 1.00 44.66 783 MET A O 1
ATOM 6192 N N . THR A 1 784 ? -11.566 53.850 10.277 1.00 44.22 784 THR A N 1
ATOM 6193 C CA . THR A 1 784 ? -11.826 54.030 11.714 1.00 44.22 784 THR A CA 1
ATOM 6194 C C . THR A 1 784 ? -11.295 55.405 12.105 1.00 44.22 784 THR A C 1
ATOM 6196 O O . THR A 1 784 ? -10.192 55.729 11.687 1.00 44.22 784 THR A O 1
ATOM 6199 N N . ASP A 1 785 ? -12.017 56.217 12.886 1.00 41.50 785 ASP A N 1
ATOM 6200 C CA . ASP A 1 785 ? -11.613 57.571 13.348 1.00 41.50 785 ASP A CA 1
ATOM 6201 C C . ASP A 1 785 ? -10.346 57.590 14.266 1.00 41.50 785 ASP A C 1
ATOM 6203 O O . ASP A 1 785 ? -10.195 58.408 15.176 1.00 41.50 785 ASP A O 1
ATOM 6207 N N . THR A 1 786 ? -9.411 56.670 14.047 1.00 42.09 786 THR A N 1
ATOM 6208 C CA . THR A 1 786 ? -8.121 56.484 14.704 1.00 42.09 786 THR A CA 1
ATOM 6209 C C . THR A 1 786 ? -7.064 56.179 13.640 1.00 42.09 786 THR A C 1
ATOM 6211 O O . THR A 1 786 ? -6.959 55.056 13.161 1.00 42.09 786 THR A O 1
ATOM 6214 N N . TYR A 1 787 ? -6.261 57.186 13.292 1.00 45.94 787 TYR A N 1
ATOM 6215 C CA . TYR A 1 787 ? -5.138 57.067 12.357 1.00 45.94 787 TYR A CA 1
ATOM 6216 C C . TYR A 1 787 ? -3.889 56.554 13.094 1.00 45.94 787 TYR A C 1
ATOM 6218 O O . TYR A 1 787 ? -3.459 57.172 14.073 1.00 45.94 787 TYR A O 1
ATOM 6226 N N . LEU A 1 788 ? -3.303 55.439 12.649 1.00 43.78 788 LEU A N 1
ATOM 6227 C CA . LEU A 1 788 ? -2.142 54.800 13.283 1.00 43.78 788 LEU A CA 1
ATOM 6228 C C . LEU A 1 788 ? -0.964 54.736 12.303 1.00 43.78 788 LEU A C 1
ATOM 6230 O O . LEU A 1 788 ? -1.023 54.027 11.305 1.00 43.78 788 LEU A O 1
ATOM 6234 N N . ALA A 1 789 ? 0.118 55.456 12.611 1.00 40.59 789 ALA A N 1
ATOM 6235 C CA . ALA A 1 789 ? 1.400 55.296 11.932 1.00 40.59 789 ALA A CA 1
ATOM 6236 C C . ALA A 1 789 ? 2.152 54.119 12.571 1.00 40.59 789 ALA A C 1
ATOM 6238 O O . ALA A 1 789 ? 2.560 54.206 13.731 1.00 40.59 789 ALA A O 1
ATOM 6239 N N . TYR A 1 790 ? 2.329 53.024 11.835 1.00 41.91 790 TYR A N 1
ATOM 6240 C CA . TYR A 1 790 ? 3.171 51.913 12.269 1.00 41.91 790 TYR A CA 1
ATOM 6241 C C . TYR A 1 790 ? 4.570 52.059 11.691 1.00 41.91 790 TYR A C 1
ATOM 6243 O O . TYR A 1 790 ? 4.753 52.492 10.563 1.00 41.91 790 TYR A O 1
ATOM 6251 N N . THR A 1 791 ? 5.572 51.701 12.477 1.00 40.34 791 THR A N 1
ATOM 6252 C CA . THR A 1 791 ? 6.934 51.484 11.995 1.00 40.34 791 THR A CA 1
ATOM 6253 C C . THR A 1 791 ? 7.353 50.177 12.630 1.00 40.34 791 THR A C 1
ATOM 6255 O O . THR A 1 791 ? 6.975 49.933 13.779 1.00 40.34 791 THR A O 1
ATOM 6258 N N . GLU A 1 792 ? 8.063 49.320 11.903 1.00 41.31 792 GLU A N 1
ATOM 6259 C CA . GLU A 1 792 ? 8.249 47.921 12.297 1.00 41.31 792 GLU A CA 1
ATOM 6260 C C . GLU A 1 792 ? 8.895 47.704 13.674 1.00 41.31 792 GLU A C 1
ATOM 6262 O O . GLU A 1 792 ? 8.904 46.569 14.121 1.00 41.31 792 GLU A O 1
ATOM 6267 N N . ASN A 1 793 ? 9.376 48.732 14.395 1.00 37.47 793 ASN A N 1
ATOM 6268 C CA . ASN A 1 793 ? 9.820 48.562 15.785 1.00 37.47 793 ASN A CA 1
ATOM 6269 C C . ASN A 1 793 ? 9.712 49.774 16.744 1.00 37.47 793 ASN A C 1
ATOM 6271 O O . ASN A 1 793 ? 10.257 49.686 17.838 1.00 37.47 793 ASN A O 1
ATOM 6275 N N . GLU A 1 794 ? 9.009 50.877 16.446 1.00 36.69 794 GLU A N 1
ATOM 6276 C CA . GLU A 1 794 ? 8.779 51.948 17.451 1.00 36.69 794 GLU A CA 1
ATOM 6277 C C . GLU A 1 794 ? 7.609 52.887 17.064 1.00 36.69 794 GLU A C 1
ATOM 6279 O O . GLU A 1 794 ? 7.509 53.340 15.923 1.00 36.69 794 GLU A O 1
ATOM 6284 N N . ILE A 1 795 ? 6.713 53.210 18.010 1.00 41.25 795 ILE A N 1
ATOM 6285 C CA . ILE A 1 795 ? 5.671 54.239 17.818 1.00 41.25 795 ILE A CA 1
ATOM 6286 C C . ILE A 1 795 ? 6.328 55.605 18.030 1.00 41.25 795 ILE A C 1
ATOM 6288 O O . ILE A 1 795 ? 6.570 56.017 19.165 1.00 41.25 795 ILE A O 1
ATOM 6292 N N . ASP A 1 796 ? 6.632 56.297 16.937 1.00 38.84 796 ASP A N 1
ATOM 6293 C CA . ASP A 1 796 ? 7.177 57.652 16.973 1.00 38.84 796 ASP A CA 1
ATOM 6294 C C . ASP A 1 796 ? 6.045 58.651 17.257 1.00 38.84 796 ASP A C 1
ATOM 6296 O O . ASP A 1 796 ? 5.102 58.785 16.477 1.00 38.84 796 ASP A O 1
ATOM 6300 N N . SER A 1 797 ? 6.097 59.315 18.411 1.00 42.47 797 SER A N 1
ATOM 6301 C CA . SER A 1 797 ? 5.058 60.235 18.891 1.00 42.47 797 SER A CA 1
ATOM 6302 C C . SER A 1 797 ? 5.278 61.693 18.456 1.00 42.47 797 SER A C 1
ATOM 6304 O O . SER A 1 797 ? 4.815 62.606 19.143 1.00 42.47 797 SER A O 1
ATOM 6306 N N . ASP A 1 798 ? 6.007 61.930 17.363 1.00 42.56 798 ASP A N 1
ATOM 6307 C CA . ASP A 1 798 ? 6.309 63.278 16.869 1.00 42.56 798 ASP A CA 1
ATOM 6308 C C . ASP A 1 798 ? 5.164 63.831 15.984 1.00 42.56 798 ASP A C 1
ATOM 6310 O O . ASP A 1 798 ? 4.965 63.452 14.833 1.00 42.56 798 ASP A O 1
ATOM 6314 N N . GLU A 1 799 ? 4.364 64.700 16.606 1.00 45.31 799 GLU A N 1
ATOM 6315 C CA . GLU A 1 799 ? 3.494 65.767 16.078 1.00 45.31 799 GLU A CA 1
ATOM 6316 C C . GLU A 1 799 ? 2.786 65.615 14.697 1.00 45.31 799 GLU A C 1
ATOM 6318 O O . GLU A 1 799 ? 3.321 65.900 13.631 1.00 45.31 799 GLU A O 1
ATOM 6323 N N . ASN A 1 800 ? 1.465 65.370 14.760 1.00 52.16 800 ASN A N 1
ATOM 6324 C CA . ASN A 1 800 ? 0.400 65.877 13.866 1.00 52.16 800 ASN A CA 1
ATOM 6325 C C . ASN A 1 800 ? 0.546 65.717 12.330 1.00 52.16 800 ASN A C 1
ATOM 6327 O O . ASN A 1 800 ? 0.286 66.647 11.562 1.00 52.16 800 ASN A O 1
ATOM 6331 N N . PHE A 1 801 ? 0.794 64.494 11.855 1.00 52.00 801 PHE A N 1
ATOM 6332 C CA . PHE A 1 801 ? 0.518 64.125 10.452 1.00 52.00 801 PHE A CA 1
ATOM 6333 C C . PHE A 1 801 ? -0.986 64.027 10.127 1.00 52.00 801 PHE A C 1
ATOM 6335 O O . PHE A 1 801 ? -1.393 64.215 8.984 1.00 52.00 801 PHE A O 1
ATOM 6342 N N . ILE A 1 802 ? -1.827 63.829 11.148 1.00 51.03 802 ILE A N 1
ATOM 6343 C CA . ILE A 1 802 ? -3.288 63.678 11.029 1.00 51.03 802 ILE A CA 1
ATOM 6344 C C . ILE A 1 802 ? -3.947 64.924 10.415 1.00 51.03 802 ILE A C 1
ATOM 6346 O O . ILE A 1 802 ? -4.849 64.806 9.593 1.00 51.03 802 ILE A O 1
ATOM 6350 N N . SER A 1 803 ? -3.474 66.134 10.743 1.00 54.12 803 SER A N 1
ATOM 6351 C CA . SER A 1 803 ? -4.033 67.371 10.173 1.00 54.12 803 SER A CA 1
ATOM 6352 C C . SER A 1 803 ? -3.620 67.626 8.720 1.00 54.12 803 SER A C 1
ATOM 6354 O O . SER A 1 803 ? -4.057 68.619 8.146 1.00 54.12 803 SER A O 1
ATOM 6356 N N . LYS A 1 804 ? -2.740 66.790 8.154 1.00 57.56 804 LYS A N 1
ATOM 6357 C CA . LYS A 1 804 ? -2.121 66.985 6.837 1.00 57.56 804 LYS A CA 1
ATOM 6358 C C . LYS A 1 804 ? -2.568 65.954 5.802 1.00 57.56 804 LYS A C 1
ATOM 6360 O O . LYS A 1 804 ? -2.219 66.123 4.646 1.00 57.56 804 LYS A O 1
ATOM 6365 N N . TYR A 1 805 ? -3.356 64.943 6.175 1.00 60.84 805 TYR A N 1
ATOM 6366 C CA . TYR A 1 805 ? -3.842 63.897 5.261 1.00 60.84 805 TYR A CA 1
ATOM 6367 C C . TYR A 1 805 ? -4.515 64.469 3.998 1.00 60.84 805 TYR A C 1
ATOM 6369 O O . TYR A 1 805 ? -4.157 64.105 2.881 1.00 60.84 805 TYR A O 1
ATOM 6377 N N . GLU A 1 806 ? -5.409 65.447 4.161 1.00 59.78 806 GLU A N 1
ATOM 6378 C CA . GLU A 1 806 ? -6.057 66.130 3.033 1.00 59.78 806 GLU A CA 1
ATOM 6379 C C . GLU A 1 806 ? -5.062 66.940 2.183 1.00 59.78 806 GLU A C 1
ATOM 6381 O O . GLU A 1 806 ? -5.147 66.939 0.958 1.00 59.78 806 GLU A O 1
ATOM 6386 N N . ASP A 1 807 ? -4.074 67.599 2.797 1.00 61.88 807 ASP A N 1
ATOM 6387 C CA . ASP A 1 807 ? -3.018 68.307 2.057 1.00 61.88 807 ASP A CA 1
ATOM 6388 C C . ASP A 1 807 ? -2.099 67.327 1.307 1.00 61.88 807 ASP A C 1
ATOM 6390 O O . ASP A 1 807 ? -1.663 67.624 0.196 1.00 61.88 807 ASP A O 1
ATOM 6394 N N . ILE A 1 808 ? -1.833 66.152 1.876 1.00 63.28 808 ILE A N 1
ATOM 6395 C CA . ILE A 1 808 ? -1.019 65.089 1.280 1.00 63.28 808 ILE A CA 1
ATOM 6396 C C . ILE A 1 808 ? -1.728 64.510 0.059 1.00 63.28 808 ILE A C 1
ATOM 6398 O O . ILE A 1 808 ? -1.130 64.461 -1.011 1.00 63.28 808 ILE A O 1
ATOM 6402 N N . ARG A 1 809 ? -3.011 64.148 0.185 1.00 64.56 809 ARG A N 1
ATOM 6403 C CA . ARG A 1 809 ? -3.826 63.617 -0.920 1.00 64.56 809 ARG A CA 1
ATOM 6404 C C . ARG A 1 809 ? -3.961 64.628 -2.062 1.00 64.56 809 ARG A C 1
ATOM 6406 O O . ARG A 1 809 ? -3.852 64.256 -3.225 1.00 64.56 809 ARG A O 1
ATOM 6413 N N . ASN A 1 810 ? -4.145 65.911 -1.741 1.00 62.25 810 ASN A N 1
ATOM 6414 C CA . ASN A 1 810 ? -4.326 66.967 -2.743 1.00 62.25 810 ASN A CA 1
ATOM 6415 C C . ASN A 1 810 ? -3.023 67.421 -3.428 1.00 62.25 810 ASN A C 1
ATOM 6417 O O . ASN A 1 810 ? -3.083 67.926 -4.547 1.00 62.25 810 ASN A O 1
ATOM 6421 N N . ASN A 1 811 ? -1.859 67.259 -2.785 1.00 61.09 811 ASN A N 1
ATOM 6422 C CA . ASN A 1 811 ? -0.546 67.601 -3.357 1.00 61.09 811 ASN A CA 1
ATOM 6423 C C . ASN A 1 811 ? 0.244 66.374 -3.841 1.00 61.09 811 ASN A C 1
ATOM 6425 O O . ASN A 1 811 ? 1.418 66.498 -4.193 1.00 61.09 811 ASN A O 1
ATOM 6429 N N . PHE A 1 812 ? -0.386 65.200 -3.864 1.00 65.12 812 PHE A N 1
ATOM 6430 C CA . PHE A 1 812 ? 0.206 63.973 -4.369 1.00 65.12 812 PHE A CA 1
ATOM 6431 C C . PHE A 1 812 ? 0.364 64.053 -5.892 1.00 65.12 812 PHE A C 1
ATOM 6433 O O . PHE A 1 812 ? -0.619 64.084 -6.639 1.00 65.12 812 PHE A O 1
ATOM 6440 N N . VAL A 1 813 ? 1.608 64.113 -6.367 1.00 62.25 813 VAL A N 1
ATOM 6441 C CA . VAL A 1 813 ? 1.902 64.191 -7.802 1.00 62.25 813 VAL A CA 1
ATOM 6442 C C . VAL A 1 813 ? 1.980 62.774 -8.352 1.00 62.25 813 VAL A C 1
ATOM 6444 O O . VAL A 1 813 ? 2.927 62.048 -8.047 1.00 62.25 813 VAL A O 1
ATOM 6447 N N . LYS A 1 814 ? 0.975 62.384 -9.147 1.00 60.72 814 LYS A N 1
ATOM 6448 C CA . LYS A 1 814 ? 0.942 61.087 -9.835 1.00 60.72 814 LYS A CA 1
ATOM 6449 C C . LYS A 1 814 ? 2.085 60.998 -10.849 1.00 60.72 814 LYS A C 1
ATOM 6451 O O . LYS A 1 814 ? 2.349 61.969 -11.558 1.00 60.72 814 LYS A O 1
ATOM 6456 N N . CYS A 1 815 ? 2.725 59.839 -10.939 1.00 57.47 815 CYS A N 1
ATOM 6457 C CA . CYS A 1 815 ? 3.630 59.550 -12.044 1.00 57.47 815 CYS A CA 1
ATOM 6458 C C . CYS A 1 815 ? 2.834 59.100 -13.277 1.00 57.47 815 CYS A C 1
ATOM 6460 O O . CYS A 1 815 ? 1.918 58.287 -13.155 1.00 57.47 815 CYS A O 1
ATOM 6462 N N . ASP A 1 816 ? 3.184 59.626 -14.452 1.00 51.19 816 ASP A N 1
ATOM 6463 C CA . ASP A 1 816 ? 2.569 59.227 -15.720 1.00 51.19 816 ASP A CA 1
ATOM 6464 C C . ASP A 1 816 ? 3.176 57.897 -16.205 1.00 51.19 816 ASP A C 1
ATOM 6466 O O . ASP A 1 816 ? 4.386 57.806 -16.411 1.00 51.19 816 ASP A O 1
ATOM 6470 N N . PHE A 1 817 ? 2.329 56.881 -16.408 1.00 48.94 817 PHE A N 1
ATOM 6471 C CA . PHE A 1 817 ? 2.706 55.588 -16.993 1.00 48.94 817 PHE A CA 1
ATOM 6472 C C . PHE A 1 817 ? 2.595 55.650 -18.524 1.00 48.94 817 PHE A C 1
ATOM 6474 O O . PHE A 1 817 ? 1.611 56.166 -19.059 1.00 48.94 817 PHE A O 1
ATOM 6481 N N . GLY A 1 818 ? 3.600 55.139 -19.242 1.00 41.88 818 GLY A N 1
ATOM 6482 C CA . GLY A 1 818 ? 3.644 55.134 -20.708 1.00 41.88 818 GLY A CA 1
ATOM 6483 C C . GLY A 1 818 ? 4.110 53.785 -21.273 1.00 41.88 818 GLY A C 1
ATOM 6484 O O . GLY A 1 818 ? 4.844 53.067 -20.599 1.00 41.88 818 GLY A O 1
ATOM 6485 N N . PRO A 1 819 ? 3.718 53.417 -22.509 1.00 39.94 819 PRO A N 1
ATOM 6486 C CA . PRO A 1 819 ? 4.058 52.120 -23.092 1.00 39.94 819 PRO A CA 1
ATOM 6487 C C . PRO A 1 819 ? 5.575 51.945 -23.294 1.00 39.94 819 PRO A C 1
ATOM 6489 O O . PRO A 1 819 ? 6.273 52.864 -23.731 1.00 39.94 819 PRO A O 1
ATOM 6492 N N . PHE A 1 820 ? 6.065 50.726 -23.037 1.00 37.88 820 PHE A N 1
ATOM 6493 C CA . PHE A 1 820 ? 7.484 50.315 -23.005 1.00 37.88 820 PHE A CA 1
ATOM 6494 C C . PHE A 1 820 ? 8.334 50.788 -24.209 1.00 37.88 820 PHE A C 1
ATOM 6496 O O . PHE A 1 820 ? 9.531 51.043 -24.076 1.00 37.88 820 PHE A O 1
ATOM 6503 N N . GLU A 1 821 ? 7.730 50.962 -25.391 1.00 38.12 821 GLU A N 1
ATOM 6504 C CA . GLU A 1 821 ? 8.430 51.366 -26.620 1.00 38.12 821 GLU A CA 1
ATOM 6505 C C . GLU A 1 821 ? 8.902 52.837 -26.636 1.00 38.12 821 GLU A C 1
ATOM 6507 O O . GLU A 1 821 ? 9.912 53.131 -27.281 1.00 38.12 821 GLU A O 1
ATOM 6512 N N . GLU A 1 822 ? 8.257 53.762 -25.909 1.00 38.38 822 GLU A N 1
ATOM 6513 C CA . GLU A 1 822 ? 8.682 55.178 -25.859 1.00 38.38 822 GLU A CA 1
ATOM 6514 C C . GLU A 1 822 ? 9.823 55.435 -24.851 1.00 38.38 822 GLU A C 1
ATOM 6516 O O . GLU A 1 822 ? 10.597 56.383 -25.015 1.00 38.38 822 GLU A O 1
ATOM 6521 N N . MET A 1 823 ? 10.021 54.554 -23.862 1.00 41.00 823 MET A N 1
ATOM 6522 C CA . MET A 1 823 ? 11.061 54.702 -22.827 1.00 41.00 823 MET A CA 1
ATOM 6523 C C . MET A 1 823 ? 12.460 54.228 -23.236 1.00 41.00 823 MET A C 1
ATOM 6525 O O . MET A 1 823 ? 13.451 54.613 -22.609 1.00 41.00 823 MET A O 1
ATOM 6529 N N . ASN A 1 824 ? 12.581 53.477 -24.333 1.00 34.88 824 ASN A N 1
ATOM 6530 C CA . ASN A 1 824 ? 13.879 53.045 -24.862 1.00 34.88 824 ASN A CA 1
ATOM 6531 C C . ASN A 1 824 ? 14.738 54.241 -25.342 1.00 34.88 824 ASN A C 1
ATOM 6533 O O . ASN A 1 824 ? 15.964 54.170 -25.385 1.00 34.88 824 ASN A O 1
ATOM 6537 N N . PHE A 1 825 ? 14.103 55.379 -25.658 1.00 35.94 825 PHE A N 1
ATOM 6538 C CA . PHE A 1 825 ? 14.789 56.625 -26.017 1.00 35.94 825 PHE A CA 1
ATOM 6539 C C . PHE A 1 825 ? 15.373 57.372 -24.801 1.00 35.94 825 PHE A C 1
ATOM 6541 O O . PHE A 1 825 ? 16.366 58.086 -24.947 1.00 35.94 825 PHE A O 1
ATOM 6548 N N . ILE A 1 826 ? 14.787 57.212 -23.608 1.00 38.69 826 ILE A N 1
ATOM 6549 C CA . ILE A 1 826 ? 15.229 57.889 -22.376 1.00 38.69 826 ILE A CA 1
ATOM 6550 C C . ILE A 1 826 ? 16.364 57.099 -21.711 1.00 38.69 826 ILE A C 1
ATOM 6552 O O . ILE A 1 826 ? 17.387 57.690 -21.374 1.00 38.69 826 ILE A O 1
ATOM 6556 N N . LEU A 1 827 ? 16.243 55.769 -21.633 1.00 38.47 827 LEU A N 1
ATOM 6557 C CA . LEU A 1 827 ? 17.253 54.870 -21.045 1.00 38.47 827 LEU A CA 1
ATOM 6558 C C . LEU A 1 827 ? 18.558 54.758 -21.856 1.00 38.47 827 LEU A C 1
ATOM 6560 O O . LEU A 1 827 ? 19.566 54.303 -21.334 1.00 38.47 827 LEU A O 1
ATOM 6564 N N . GLN A 1 828 ? 18.564 55.160 -23.132 1.00 35.31 828 GLN A N 1
ATOM 6565 C CA . GLN A 1 828 ? 19.795 55.237 -23.934 1.00 35.31 828 GLN A CA 1
ATOM 6566 C C . GLN A 1 828 ? 20.530 56.584 -23.814 1.00 35.31 828 GLN A C 1
ATOM 6568 O O . GLN A 1 828 ? 21.663 56.693 -24.285 1.00 35.31 828 GLN A O 1
ATOM 6573 N N . ASN A 1 829 ? 19.893 57.618 -23.249 1.00 33.56 829 ASN A N 1
ATOM 6574 C CA . ASN A 1 829 ? 20.435 58.983 -23.192 1.00 33.56 829 ASN A CA 1
ATOM 6575 C C . ASN A 1 829 ? 20.782 59.473 -21.773 1.00 33.56 829 ASN A C 1
ATOM 6577 O O . ASN A 1 829 ? 21.440 60.510 -21.656 1.00 33.56 829 ASN A O 1
ATOM 6581 N N . TYR A 1 830 ? 20.372 58.750 -20.733 1.00 33.19 830 TYR A N 1
ATOM 6582 C CA . TYR A 1 830 ? 20.816 58.898 -19.342 1.00 33.19 830 TYR A CA 1
ATOM 6583 C C . TYR A 1 830 ? 21.615 57.665 -18.931 1.00 33.19 830 TYR A C 1
ATOM 6585 O O . TYR A 1 830 ? 22.484 57.823 -18.043 1.00 33.19 830 TYR A O 1
#

Secondary structure (DSSP, 8-state):
-B-TTT--B--TT--B-TTT-PBPBP----------------HHHHHHHHHHHHTT--PPP------------------------HHHHHHHHHHHTSTT----EE-TT-S---PPPP-TT-----HHHHHHTTS---BTB--GGGSEEEEEEEEETTT-PEEEEEEEEETTTTEEEEEEEEEEETTEEEEEEEEE-TT--EEEEEEEEESS--TT---TTSSEEEEEEETTEEEEEEEEETTEEEEEESSHHHHHHHHTSTTTTSEEEGGGS-HHHHHHHHHHHHHHHHHHHHHHHHHHHSPPEEEEEEEEEETTS-B-TT-EEEEE-TTS-SEEEEEE--TTSEEEEEEE-SSEEEEEEEE-TTB--EEEEEEEE-SS--EE-PPPEEEPBP-S-EEEEEEEEEEEEEE-TTSSSEEE-TT-EEEEEESBS-SSS-EEEEEE--TTSEEEEEEESEEEEEEEE-TTB--EEEEEEE-TTS--EEEEEEEPBPPPTT-EEEEEE--SSSS--EEEEEEEETTEEEEESSSS-B-TTSEEEEE---SSS--EEEEETT--TTSEEEEEEE-HHHHHTT-TT--HHHHTT-EEEEEETTEEEEEEEPPSS---SEEEEEEEETTEEEEEEEEE-HHHHTT-TTSS--TTTHHHHHHHHHHH-S-HHHHHHHTGGG-SEEEEEEE-SSTTSPPEEEEEEEEEEE-TTS-EEEEEEEEEEEEETTTEEEEEEEEEEEEESS----EEEEEEETTEE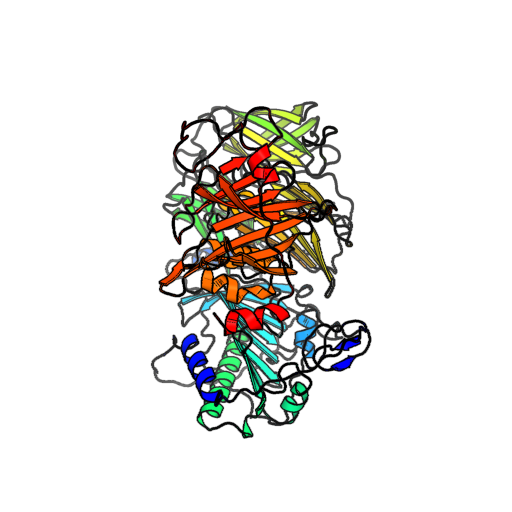EEEEEETTEEEEEEEETTEEEEEEEEE-SSSS------TT-----S-SGGGHHHHHHT-EEPPP--HHHHHHHHTT-

Sequence (830 aa):
MYCKKCGKQYPNDVKFCGDCGVPLEEDVVASKHFPFKIVIPVVAAVLAVAVGVGAFFFIKKGDETDKKDETTVTDEVTYEQEISSTNELADLIASLNSSDYEMATIDVFAENYSPADKDENAVWDPILFYALEGYEDNSGYISKNNCDLIRKQLRNASTGNIIQYEIYINPNSGKPNKIVSIENVESGIDVMEYYFTDDSKINFIFMYSTDNYVTTYATPDKDGQRFLFNNDSLCTWRFIQDGEIANFVCGQNEADRLKDSYHSNQIYKYSDLNDEQKNQVDTYEKQMINAAYNTLNTVMAADGIATISGMAVDSNGNALANATVDLFGDDFSTELFSCTTDDTGAYNILVPVSDYNYNITVSLDGCLACSIFDILINATNIEAYPDTAYLVPQSDSDAEVQLTLGDAANYADDGETLKRLSNAVINVRAGINNKLGDILYTFNSDENGYSAMSVKAGVYTIEVQATGYESMYYTIVSNPTVGTSSYSFYAAPELAEGQLAVVLTWGETPNDLDSHLFTSSGSDTQQVWYSNRSDDYGNWLDVDDTSSYGPETITISQFDTSKYYKYCVVDFSNSSAGNSYSTEMSYSGANVSVYNSNGLIASYNMPKNVNALVWEVFEIRNGVVSPIQRCYNNNSVENNYWWDGNDDSAWAQAYYDFLNSKTEEEWVLDNIDAFNYVDISLCFYSENEAPFLIFKFVGSERDYKNDNYNYASYYCYAYDSQQGVSQVYHTNSRWSESEYEHSLGTVDIDGKKYIGFAEDDDVFLNLIEGNKINQKTYFFSNMTDTYLAYTENEIDSDENFISKYEDIRNNFVKCDFGPFEEMNFILQNY